Protein 1QO8 (pdb70)

Organism: Shewanella frigidimarina (strain NCIMB 400) (NCBI:txid318167)

B-factor: mean 60.09, std 18.15, range [29.68, 119.91]

Foldseek 3Di:
DAAVCVVVCVVPRNVLQADVVRAQALLSVSNQVSCCVVPNALVVVFDPPDLARLSPHLLAGFRPQLFRPNQAAGDSPLQLFFFDDDPGDPRRPGHDDDPLCDADDVVLQVVQVVVPAPAEFAEEEEAQALLSLLLLVLLVVLPTGYAYEYQARGHHWQLSVDFFAAFEADAVLCVVVVHHDDLVQQLVLLCVQQVNQFPSLLQSLLHVCLNVLVVVLVVLPAAFNDWACFPSHPIIGGTFHPDPDGRSSSRSVSSQVVCVVSPHDYSYSKDFQAFDADVVLAGFWTWIQRSRPGIHTYGYQAYAYAQFAQQLQLVLLCVLPVVCSLFAALTRPSHRLRLQVNCVVSFFDKGPASFFDKFFWAFPRNRHHPDLVLLVVAWAKAALQQHGQERSPDDGVVSQVRLCVGVVSKIKTKAFVVSVVVDVVVVVCVSSVQKQKAQDQQRSCVRSVHNSVNNVVRQVLVVVCVVVCANVVYGHNDHPDGHDHDIMIIGMTHMHTYARQMAFEADNLQAGHGPVGDGRRNYGYWARNHHRNNNNRNTRNSRSSRSSSNSSSRSNVSSVSSPD/DDFLCVVVCVVPHNVLQAPPPGAQFLLSVRNQVSVCVPQNALVSVFDPVDLATPSDHLVPRFGPQLAGPGAAAGHPCQQLFFQDPDDGDPPNVGHDDDDLCDADDVVVVVVQVVVPAPAEFAEEEEAAALLSLLLQVLQLVLPTGYAYEYQASGHHWQLSVDFFAAFAPDAPLCVVVVWDDDLVLQLVLLCVQLVNQFPSLQLSLLHVCLRVLQVVLVVLPFAFNDWADFDSHPIIGGTAHPPDDRNSSRSSVSSVVVCVVSVHDYRYSKHFQAFPADPPQARQWTWIQRSRVGTHIYGYQAYAYEQFAQQQQLVLLCVLPVVCNPAAALTRNSHRLSSLVRCVVSFFDKGLQSQFDKFFWAFPSGGHDDDLVLLVVAWAKAALQQHHFAASPDDRVVSQVSQCPGDVSKIKTKAAVVSVVVPVVVVVCVSSVFKQKAQAQLRSCVSSVHHSVRNVVVQVLQVVCQVVVANPPHGHNGGNDGHDHGTMIIGITGMHTYARQMAFEADNLFFGAGPVRHGRRRYGYWARNHHRNNNSRNIRNSRSSRSSSNSSSRSNVSSVSSPD

Nearest PDB structures (foldseek):
  1qo8-assembly1_D  TM=9.981E-01  e=0.000E+00  Shewanella frigidimarina
  1ksu-assembly1_A  TM=8.141E-01  e=3.707E-71  Shewanella frigidimarina
  1jry-assembly1_A  TM=8.115E-01  e=1.792E-70  Shewanella frigidimarina
  1jrz-assembly2_B  TM=8.106E-01  e=9.431E-71  Shewanella frigidimarina
  1m64-assembly2_B  TM=8.128E-01  e=3.707E-71  Shewanella frigidimarina

Radius of gyration: 33.43 Å; Cα contacts (8 Å, |Δi|>4): 2655; chains: 2; bounding box: 77×97×88 Å

GO terms:
  GO:0042597 periplasmic space (C, EXP)

Sequence (1128 aa):
TPDMGSFHADMGSCQSCHAKPIKVTDSETHENAQCKSCHGEYAELANDKLQFDPHNSHLGDINCTSCHKGHEEPKFYCNECHSFDIKPMPFSDAKKKKSWDDGWDQDKIQKAIAAGPSETTQVLVVGAGSAGFNASLAAKKAGANVILVDKAPFSGGNSMISAGGMNAVGTKQQTAHGVEDKVEWFIEDAMKGGRQQNDIKLVTILAEQSADGVQWLESLGANLDDLKRSGGARVDRTHRPHGGKSSGPEIIDTLRKAAKEQGIDTRLNSRVVKLVVNDDHSVVGAVVHGKHTGYYMIGAKSVVLATGGYGMNKEMIAYYRPTMKDMTSSNNITATGDGVLMAKEIGASMTDIDWVQAHPTVGKDSRILISETVRGVGAVMVNKDGNRFISELTTRDKASDAILKQPGQFAWIIFDNQLYKKAKMVRGYDHLEMLYKGDTVEQLAKSTGMKVADLAKTVSDYNGYVASGKDTAFGRADMPLNMTQSPYYAVKVAPGIHHTMGGVAINTTASVLDLQSKPIDGLFAAGEVTGGVHGYNRLGGNAIADTVVFGRIAGDNAAKHALDTPDMGSFHADMGSCQSCHAKPIKVTDSETHENAQCKSCHGEYAELANDKLQFDPHNSHLGDINCTSCHKGHEEPKFYCNECHSFDIKPMPFSDAKKKKSWDDGWDQDKIQKAIAAGPSETTQVLVVGAGSAGFNASLAAKKAGANVILVDKAPFSGGNSMISAGGMNAVGTKQQTAHGVEDKVEWFIEDAMKGGRQQNDIKLVTILAEQSADGVQWLESLGANLDDLKRSGGARVDRTHRPHGGKSSGPEIIDTLRKAAKEQGIDTRLNSRVVKLVVNDDHSVVGAVVHGKHTGYYMIGAKSVVLATGGYGMNKEMIAYYRPTMKDMTSSNNITATGDGVLMAKEIGASMTDIDWVQAHPTVGKDSRILISETVRGVGAVMVNKDGNRFISELTTRDKASDAILKQPGQFAWIIFDNQLYKKAKMVRGYDHLEMLYKGDTVEQLAKSTGMKVADLAKTVSDYNGYVASGKDTAFGRADMPLNMTQSPYYAVKVAPGIHHTMGGVAINTTASVLDLQSKPIDGLFAAGEVTGGVHGYNRLGGNAIADTVVFGRIAGDNAAKHALD

CATH classification: 3.90.700.10 (+2 more: 1.10.1130.10, 3.50.50.60)

Structure (mmCIF, N/CA/C/O backbone):
data_1QO8
#
_entry.id   1QO8
#
_cell.length_a   71.770
_cell.length_b   109.690
_cell.length_c   227.320
_cell.angle_alpha   90.00
_cell.angle_beta   90.00
_cell.angle_gamma   90.00
#
_symmetry.space_group_name_H-M   'P 21 21 21'
#
loop_
_entity.id
_entity.type
_entity.pdbx_description
1 polymer 'FLAVOCYTOCHROME C3 FUMARATE REDUCTASE'
2 non-polymer 'PROTOPORPHYRIN IX CONTAINING FE'
3 non-polymer 'FLAVIN-ADENINE DINUCLEOTIDE'
4 water water
#
loop_
_atom_site.group_PDB
_atom_site.id
_atom_site.type_symbol
_atom_site.label_atom_id
_atom_site.label_alt_id
_atom_site.label_comp_id
_atom_site.label_asym_id
_atom_site.label_entity_id
_atom_site.label_seq_id
_atom_site.pdbx_PDB_ins_code
_atom_site.Cartn_x
_atom_site.Cartn_y
_atom_site.Cartn_z
_atom_site.occupancy
_atom_site.B_iso_or_equiv
_atom_site.auth_seq_id
_atom_site.auth_comp_id
_atom_site.auth_asym_id
_atom_site.auth_atom_id
_atom_site.pdbx_PDB_model_num
ATOM 1 N N . THR A 1 2 ? 61.180 58.654 -9.710 1.00 72.97 2 THR A N 1
ATOM 2 C CA . THR A 1 2 ? 61.876 58.501 -8.410 1.00 73.89 2 THR A CA 1
ATOM 3 C C . THR A 1 2 ? 61.635 59.579 -7.346 1.00 69.92 2 THR A C 1
ATOM 4 O O . THR A 1 2 ? 61.795 59.385 -6.120 1.00 69.69 2 THR A O 1
ATOM 8 N N . PRO A 1 3 ? 61.390 60.787 -7.837 1.00 65.77 3 PRO A N 1
ATOM 9 C CA . PRO A 1 3 ? 61.678 61.956 -7.031 1.00 62.45 3 PRO A CA 1
ATOM 10 C C . PRO A 1 3 ? 60.643 62.084 -5.906 1.00 58.66 3 PRO A C 1
ATOM 11 O O . PRO A 1 3 ? 59.679 61.319 -5.740 1.00 59.04 3 PRO A O 1
ATOM 15 N N . ASP A 1 4 ? 60.913 63.076 -5.075 1.00 51.59 4 ASP A N 1
ATOM 16 C CA . ASP A 1 4 ? 59.932 63.581 -4.151 1.00 47.69 4 ASP A CA 1
ATOM 17 C C . ASP A 1 4 ? 59.978 65.084 -4.268 1.00 48.99 4 ASP A C 1
ATOM 18 O O . ASP A 1 4 ? 60.808 65.740 -4.955 1.00 48.57 4 ASP A O 1
ATOM 23 N N . MET A 1 5 ? 59.133 65.775 -3.476 1.00 47.39 5 MET A N 1
ATOM 24 C CA . MET A 1 5 ? 59.161 67.213 -3.587 1.00 44.82 5 MET A CA 1
ATOM 25 C C . MET A 1 5 ? 60.530 67.821 -3.234 1.00 43.63 5 MET A C 1
ATOM 26 O O . MET A 1 5 ? 60.872 68.926 -3.714 1.00 40.01 5 MET A O 1
ATOM 31 N N . GLY A 1 6 ? 61.058 67.458 -2.083 1.00 39.56 6 GLY A N 1
ATOM 32 C CA . GLY A 1 6 ? 62.378 67.697 -1.592 1.00 41.90 6 GLY A CA 1
ATOM 33 C C . GLY A 1 6 ? 63.467 67.586 -2.674 1.00 39.72 6 GLY A C 1
ATOM 34 O O . GLY A 1 6 ? 64.127 68.596 -2.928 1.00 41.90 6 GLY A O 1
ATOM 35 N N . SER A 1 7 ? 63.471 66.574 -3.510 1.00 40.45 7 SER A N 1
ATOM 36 C CA . SER A 1 7 ? 64.501 66.421 -4.507 1.00 43.68 7 SER A CA 1
ATOM 37 C C . SER A 1 7 ? 64.246 67.282 -5.726 1.00 46.17 7 SER A C 1
ATOM 38 O O . SER A 1 7 ? 65.147 67.889 -6.336 1.00 44.24 7 SER A O 1
ATOM 41 N N . PHE A 1 8 ? 62.974 67.412 -6.137 1.00 44.97 8 PHE A N 1
ATOM 42 C CA . PHE A 1 8 ? 62.585 68.441 -7.095 1.00 47.73 8 PHE A CA 1
ATOM 43 C C . PHE A 1 8 ? 63.097 69.826 -6.681 1.00 44.85 8 PHE A C 1
ATOM 44 O O . PHE A 1 8 ? 63.696 70.461 -7.572 1.00 46.00 8 PHE A O 1
ATOM 52 N N . HIS A 1 9 ? 62.928 70.245 -5.446 1.00 41.73 9 HIS A N 1
ATOM 53 C CA . HIS A 1 9 ? 63.383 71.536 -5.029 1.00 45.37 9 HIS A CA 1
ATOM 54 C C . HIS A 1 9 ? 64.944 71.611 -4.906 1.00 46.80 9 HIS A C 1
ATOM 55 O O . HIS A 1 9 ? 65.528 72.692 -5.181 1.00 46.94 9 HIS A O 1
ATOM 62 N N . ALA A 1 10 ? 65.564 70.622 -4.274 1.00 43.22 10 ALA A N 1
ATOM 63 C CA . ALA A 1 10 ? 67.019 70.567 -4.153 1.00 44.96 10 ALA A CA 1
ATOM 64 C C . ALA A 1 10 ? 67.670 70.617 -5.533 1.00 43.08 10 ALA A C 1
ATOM 65 O O . ALA A 1 10 ? 68.612 71.321 -5.543 1.00 44.64 10 ALA A O 1
ATOM 67 N N . ASP A 1 11 ? 67.187 69.954 -6.551 1.00 47.33 11 ASP A N 1
ATOM 68 C CA . ASP A 1 11 ? 67.658 70.058 -7.885 1.00 52.60 11 ASP A CA 1
ATOM 69 C C . ASP A 1 11 ? 67.633 71.505 -8.404 1.00 54.63 11 ASP A C 1
ATOM 70 O O . ASP A 1 11 ? 68.523 71.849 -9.180 1.00 52.94 11 ASP A O 1
ATOM 75 N N . MET A 1 12 ? 66.667 72.305 -7.981 1.00 53.22 12 MET A N 1
ATOM 76 C CA . MET A 1 12 ? 66.619 73.683 -8.443 1.00 53.61 12 MET A CA 1
ATOM 77 C C . MET A 1 12 ? 67.529 74.473 -7.528 1.00 53.71 12 MET A C 1
ATOM 78 O O . MET A 1 12 ? 68.099 75.427 -8.029 1.00 56.10 12 MET A O 1
ATOM 83 N N . GLY A 1 13 ? 67.674 74.138 -6.264 1.00 52.89 13 GLY A N 1
ATOM 84 C CA . GLY A 1 13 ? 68.287 75.048 -5.287 1.00 52.79 13 GLY A CA 1
ATOM 85 C C . GLY A 1 13 ? 69.335 74.201 -4.555 1.00 57.41 13 GLY A C 1
ATOM 86 O O . GLY A 1 13 ? 70.395 73.814 -5.126 1.00 56.35 13 GLY A O 1
ATOM 87 N N . SER A 1 14 ? 68.926 73.798 -3.336 1.00 55.71 14 SER A N 1
ATOM 88 C CA . SER A 1 14 ? 69.638 72.743 -2.618 1.00 54.04 14 SER A CA 1
ATOM 89 C C . SER A 1 14 ? 68.755 72.232 -1.478 1.00 51.88 14 SER A C 1
ATOM 90 O O . SER A 1 14 ? 67.709 72.859 -1.243 1.00 50.20 14 SER A O 1
ATOM 93 N N . CYS A 1 15 ? 69.249 71.304 -0.670 1.00 47.62 15 CYS A N 1
ATOM 94 C CA . CYS A 1 15 ? 68.578 70.858 0.533 1.00 50.79 15 CYS A CA 1
ATOM 95 C C . CYS A 1 15 ? 68.206 72.054 1.396 1.00 50.60 15 CYS A C 1
ATOM 96 O O . CYS A 1 15 ? 67.067 72.131 1.861 1.00 47.34 15 CYS A O 1
ATOM 99 N N . GLN A 1 16 ? 69.135 73.004 1.450 1.00 47.68 16 GLN A N 1
ATOM 100 C CA . GLN A 1 16 ? 68.974 74.195 2.240 1.00 48.95 16 GLN A CA 1
ATOM 101 C C . GLN A 1 16 ? 67.896 75.087 1.651 1.00 46.19 16 GLN A C 1
ATOM 102 O O . GLN A 1 16 ? 67.529 76.042 2.369 1.00 48.07 16 GLN A O 1
ATOM 108 N N . SER A 1 17 ? 67.367 74.892 0.449 1.00 45.33 17 SER A N 1
ATOM 109 C CA . SER A 1 17 ? 66.152 75.664 0.118 1.00 48.49 17 SER A CA 1
ATOM 110 C C . SER A 1 17 ? 65.098 75.464 1.245 1.00 47.31 17 SER A C 1
ATOM 111 O O . SER A 1 17 ? 64.514 76.479 1.651 1.00 48.32 17 SER A O 1
ATOM 114 N N . CYS A 1 18 ? 64.843 74.276 1.790 1.00 44.84 18 CYS A N 1
ATOM 115 C CA . CYS A 1 18 ? 63.931 74.307 2.951 1.00 44.39 18 CYS A CA 1
ATOM 116 C C . CYS A 1 18 ? 64.552 74.022 4.280 1.00 44.45 18 CYS A C 1
ATOM 117 O O . CYS A 1 18 ? 63.818 74.208 5.268 1.00 46.66 18 CYS A O 1
ATOM 120 N N . HIS A 1 19 ? 65.760 73.446 4.337 1.00 43.14 19 HIS A N 1
ATOM 121 C CA . HIS A 1 19 ? 66.186 72.918 5.654 1.00 44.01 19 HIS A CA 1
ATOM 122 C C . HIS A 1 19 ? 67.339 73.818 6.150 1.00 48.54 19 HIS A C 1
ATOM 123 O O . HIS A 1 19 ? 68.081 74.318 5.298 1.00 43.78 19 HIS A O 1
ATOM 130 N N . ALA A 1 20 ? 67.495 73.922 7.453 1.00 46.91 20 ALA A N 1
ATOM 131 C CA . ALA A 1 20 ? 68.690 74.558 7.985 1.00 47.78 20 ALA A CA 1
ATOM 132 C C . ALA A 1 20 ? 69.937 73.761 7.654 1.00 46.89 20 ALA A C 1
ATOM 133 O O . ALA A 1 20 ? 69.805 72.602 7.130 1.00 46.65 20 ALA A O 1
ATOM 135 N N . LYS A 1 21 ? 71.117 74.293 7.781 1.00 49.32 21 LYS A N 1
ATOM 136 C CA . LYS A 1 21 ? 72.449 73.754 7.607 1.00 51.84 21 LYS A CA 1
ATOM 137 C C . LYS A 1 21 ? 73.042 73.405 8.911 1.00 49.94 21 LYS A C 1
ATOM 138 O O . LYS A 1 21 ? 73.374 74.433 9.504 1.00 48.89 21 LYS A O 1
ATOM 144 N N . PRO A 1 22 ? 73.261 72.173 9.162 1.00 49.70 22 PRO A N 1
ATOM 145 C CA . PRO A 1 22 ? 73.084 70.767 9.321 1.00 49.34 22 PRO A CA 1
ATOM 146 C C . PRO A 1 22 ? 71.560 70.411 9.214 1.00 46.72 22 PRO A C 1
ATOM 147 O O . PRO A 1 22 ? 70.869 71.144 9.914 1.00 42.75 22 PRO A O 1
ATOM 151 N N . ILE A 1 23 ? 71.047 69.461 8.465 1.00 48.73 23 ILE A N 1
ATOM 152 C CA . ILE A 1 23 ? 69.621 69.125 8.447 1.00 50.98 23 ILE A CA 1
ATOM 153 C C . ILE A 1 23 ? 69.212 68.617 9.830 1.00 52.49 23 ILE A C 1
ATOM 154 O O . ILE A 1 23 ? 69.711 67.603 10.317 1.00 54.89 23 ILE A O 1
ATOM 159 N N . LYS A 1 24 ? 68.400 69.427 10.495 1.00 47.88 24 LYS A N 1
ATOM 160 C CA . LYS A 1 24 ? 67.877 69.127 11.811 1.00 48.73 24 LYS A CA 1
ATOM 161 C C . LYS A 1 24 ? 66.398 69.589 11.904 1.00 45.08 24 LYS A C 1
ATOM 162 O O . LYS A 1 24 ? 66.086 70.727 12.263 1.00 41.18 24 LYS A O 1
ATOM 168 N N . VAL A 1 25 ? 65.461 68.770 11.517 1.00 46.29 25 VAL A N 1
ATOM 169 C CA . VAL A 1 25 ? 64.075 69.300 11.277 1.00 44.87 25 VAL A CA 1
ATOM 170 C C . VAL A 1 25 ? 63.376 69.360 12.611 1.00 44.16 25 VAL A C 1
ATOM 171 O O . VAL A 1 25 ? 63.421 68.384 13.356 1.00 43.60 25 VAL A O 1
ATOM 175 N N . THR A 1 26 ? 62.867 70.477 13.114 1.00 43.47 26 THR A N 1
ATOM 176 C CA . THR A 1 26 ? 62.121 70.467 14.346 1.00 45.29 26 THR A CA 1
ATOM 177 C C . THR A 1 26 ? 60.736 69.772 14.216 1.00 44.35 26 THR A C 1
ATOM 178 O O . THR A 1 26 ? 60.198 69.518 13.135 1.00 42.50 26 THR A O 1
ATOM 182 N N . ASP A 1 27 ? 60.230 69.337 15.367 1.00 41.25 27 ASP A N 1
ATOM 183 C CA . ASP A 1 27 ? 58.922 68.643 15.411 1.00 43.33 27 ASP A CA 1
ATOM 184 C C . ASP A 1 27 ? 57.833 69.441 14.702 1.00 38.57 27 ASP A C 1
ATOM 185 O O . ASP A 1 27 ? 57.178 68.834 13.863 1.00 39.06 27 ASP A O 1
ATOM 190 N N . SER A 1 28 ? 57.781 70.753 14.937 1.00 41.30 28 SER A N 1
ATOM 191 C CA . SER A 1 28 ? 56.817 71.607 14.330 1.00 41.25 28 SER A CA 1
ATOM 192 C C . SER A 1 28 ? 57.207 71.950 12.894 1.00 43.18 28 SER A C 1
ATOM 193 O O . SER A 1 28 ? 56.389 72.679 12.302 1.00 44.79 28 SER A O 1
ATOM 196 N N . GLU A 1 29 ? 58.302 71.486 12.296 1.00 43.92 29 GLU A N 1
ATOM 197 C CA . GLU A 1 29 ? 58.691 71.871 10.930 1.00 40.27 29 GLU A CA 1
ATOM 198 C C . GLU A 1 29 ? 58.658 73.341 10.605 1.00 39.98 29 GLU A C 1
ATOM 199 O O . GLU A 1 29 ? 58.318 73.856 9.514 1.00 40.82 29 GLU A O 1
ATOM 205 N N . THR A 1 30 ? 59.015 74.172 11.573 1.00 40.21 30 THR A N 1
ATOM 206 C CA . THR A 1 30 ? 58.853 75.610 11.556 1.00 45.74 30 THR A CA 1
ATOM 207 C C . THR A 1 30 ? 59.620 76.250 10.420 1.00 47.66 30 THR A C 1
ATOM 208 O O . THR A 1 30 ? 59.119 76.793 9.427 1.00 47.30 30 THR A O 1
ATOM 212 N N . HIS A 1 31 ? 60.941 75.993 10.488 1.00 47.61 31 HIS A N 1
ATOM 213 C CA . HIS A 1 31 ? 61.873 76.520 9.474 1.00 46.27 31 HIS A CA 1
ATOM 214 C C . HIS A 1 31 ? 61.401 76.130 8.121 1.00 42.66 31 HIS A C 1
ATOM 215 O O . HIS A 1 31 ? 61.365 76.978 7.236 1.00 44.60 31 HIS A O 1
ATOM 222 N N . GLU A 1 32 ? 61.081 74.868 7.803 1.00 41.95 32 GLU A N 1
ATOM 223 C CA . GLU A 1 32 ? 60.722 74.471 6.460 1.00 39.70 32 GLU A CA 1
ATOM 224 C C . GLU A 1 32 ? 59.476 75.235 5.947 1.00 40.62 32 GLU A C 1
ATOM 225 O O . GLU A 1 32 ? 59.412 75.689 4.760 1.00 42.05 32 GLU A O 1
ATOM 231 N N . ASN A 1 33 ? 58.501 75.388 6.814 1.00 39.53 33 ASN A N 1
ATOM 232 C CA . ASN A 1 33 ? 57.239 76.027 6.419 1.00 42.22 33 ASN A CA 1
ATOM 233 C C . ASN A 1 33 ? 57.406 77.557 6.305 1.00 42.08 33 ASN A C 1
ATOM 234 O O . ASN A 1 33 ? 56.803 78.235 5.493 1.00 41.08 33 ASN A O 1
ATOM 239 N N . ALA A 1 34 ? 58.293 78.173 7.078 1.00 43.77 34 ALA A N 1
ATOM 240 C CA . ALA A 1 34 ? 58.664 79.567 6.824 1.00 43.62 34 ALA A CA 1
ATOM 241 C C . ALA A 1 34 ? 59.249 79.729 5.425 1.00 44.92 34 ALA A C 1
ATOM 242 O O . ALA A 1 34 ? 58.875 80.723 4.742 1.00 45.81 34 ALA A O 1
ATOM 244 N N . GLN A 1 35 ? 59.981 78.762 4.909 1.00 43.18 35 GLN A N 1
ATOM 245 C CA . GLN A 1 35 ? 60.549 78.747 3.580 1.00 42.66 35 GLN A CA 1
ATOM 246 C C . GLN A 1 35 ? 59.603 78.541 2.446 1.00 40.09 35 GLN A C 1
ATOM 247 O O . GLN A 1 35 ? 59.635 79.341 1.486 1.00 41.54 35 GLN A O 1
ATOM 253 N N . CYS A 1 36 ? 58.676 77.556 2.536 1.00 40.61 36 CYS A N 1
ATOM 254 C CA . CYS A 1 36 ? 57.494 77.565 1.669 1.00 37.54 36 CYS A CA 1
ATOM 255 C C . CYS A 1 36 ? 56.917 78.947 1.523 1.00 37.20 36 CYS A C 1
ATOM 256 O O . CYS A 1 36 ? 56.747 79.278 0.356 1.00 45.05 36 CYS A O 1
ATOM 259 N N . LYS A 1 37 ? 56.581 79.667 2.554 1.00 38.66 37 LYS A N 1
ATOM 260 C CA . LYS A 1 37 ? 55.841 80.910 2.450 1.00 42.44 37 LYS A CA 1
ATOM 261 C C . LYS A 1 37 ? 56.721 82.030 1.887 1.00 46.91 37 LYS A C 1
ATOM 262 O O . LYS A 1 37 ? 56.190 82.763 1.058 1.00 48.93 37 LYS A O 1
ATOM 268 N N . SER A 1 38 ? 58.001 82.083 2.248 1.00 49.65 38 SER A N 1
ATOM 269 C CA . SER A 1 38 ? 58.979 82.959 1.648 1.00 52.73 38 SER A CA 1
ATOM 270 C C . SER A 1 38 ? 58.936 82.864 0.123 1.00 52.42 38 SER A C 1
ATOM 271 O O . SER A 1 38 ? 58.449 83.852 -0.458 1.00 56.63 38 SER A O 1
ATOM 274 N N . CYS A 1 39 ? 59.319 81.706 -0.397 1.00 48.59 39 CYS A N 1
ATOM 275 C CA . CYS A 1 39 ? 59.259 81.625 -1.840 1.00 47.77 39 CYS A CA 1
ATOM 276 C C . CYS A 1 39 ? 57.873 81.664 -2.442 1.00 47.60 39 CYS A C 1
ATOM 277 O O . CYS A 1 39 ? 57.782 82.010 -3.650 1.00 42.57 39 CYS A O 1
ATOM 280 N N . HIS A 1 40 ? 56.889 81.056 -1.742 1.00 45.73 40 HIS A N 1
ATOM 281 C CA . HIS A 1 40 ? 55.633 80.885 -2.523 1.00 43.85 40 HIS A CA 1
ATOM 282 C C . HIS A 1 40 ? 54.582 81.915 -2.101 1.00 43.16 40 HIS A C 1
ATOM 283 O O . HIS A 1 40 ? 53.524 81.986 -2.749 1.0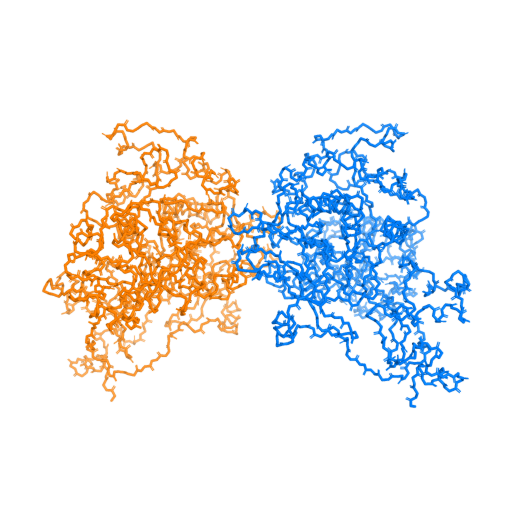0 43.59 40 HIS A O 1
ATOM 290 N N . GLY A 1 41 ? 54.794 82.600 -1.013 1.00 43.66 41 GLY A N 1
ATOM 291 C CA . GLY A 1 41 ? 53.689 83.493 -0.576 1.00 49.51 41 GLY A CA 1
ATOM 292 C C . GLY A 1 41 ? 52.879 82.825 0.558 1.00 49.32 41 GLY A C 1
ATOM 293 O O . GLY A 1 41 ? 52.944 81.600 0.742 1.00 46.55 41 GLY A O 1
ATOM 294 N N . GLU A 1 42 ? 52.206 83.648 1.336 1.00 47.60 42 GLU A N 1
ATOM 295 C CA . GLU A 1 42 ? 51.205 83.129 2.308 1.00 45.93 42 GLU A CA 1
ATOM 296 C C . GLU A 1 42 ? 49.892 82.759 1.658 1.00 45.04 42 GLU A C 1
ATOM 297 O O . GLU A 1 42 ? 49.617 82.927 0.462 1.00 45.55 42 GLU A O 1
ATOM 303 N N . TYR A 1 43 ? 48.883 82.291 2.433 1.00 42.25 43 TYR A N 1
ATOM 304 C CA . TYR A 1 43 ? 47.618 81.811 1.922 1.00 40.76 43 TYR A CA 1
ATOM 305 C C . TYR A 1 43 ? 46.842 82.921 1.199 1.00 35.79 43 TYR A C 1
ATOM 306 O O . TYR A 1 43 ? 46.188 82.624 0.221 1.00 39.07 43 TYR A O 1
ATOM 315 N N . ALA A 1 44 ? 46.817 84.106 1.668 1.00 35.46 44 ALA A N 1
ATOM 316 C CA . ALA A 1 44 ? 46.105 85.253 1.029 1.00 43.03 44 ALA A CA 1
ATOM 317 C C . ALA A 1 44 ? 46.608 85.422 -0.371 1.00 43.70 44 ALA A C 1
ATOM 318 O O . ALA A 1 44 ? 45.839 85.544 -1.361 1.00 50.21 44 ALA A O 1
ATOM 320 N N . GLU A 1 45 ? 47.901 85.180 -0.637 1.00 42.49 45 GLU A N 1
ATOM 321 C CA . GLU A 1 45 ? 48.415 85.281 -1.982 1.00 41.62 45 GLU A CA 1
ATOM 322 C C . GLU A 1 45 ? 48.158 83.992 -2.696 1.00 42.89 45 GLU A C 1
ATOM 323 O O . GLU A 1 45 ? 47.922 83.995 -3.905 1.00 45.63 45 GLU A O 1
ATOM 329 N N . LEU A 1 46 ? 48.213 82.810 -2.040 1.00 42.69 46 LEU A N 1
ATOM 330 C CA . LEU A 1 46 ? 47.992 81.587 -2.803 1.00 44.87 46 LEU A CA 1
ATOM 331 C C . LEU A 1 46 ? 46.501 81.434 -3.118 1.00 45.86 46 LEU A C 1
ATOM 332 O O . LEU A 1 46 ? 46.167 80.703 -4.035 1.00 45.02 46 LEU A O 1
ATOM 337 N N . ALA A 1 47 ? 45.598 82.081 -2.381 1.00 48.60 47 ALA A N 1
ATOM 338 C CA . ALA A 1 47 ? 44.173 81.815 -2.526 1.00 51.39 47 ALA A CA 1
ATOM 339 C C . ALA A 1 47 ? 43.665 82.193 -3.919 1.00 56.10 47 ALA A C 1
ATOM 340 O O . ALA A 1 47 ? 44.125 83.126 -4.584 1.00 49.43 47 ALA A O 1
ATOM 342 N N . ASN A 1 48 ? 42.755 81.333 -4.355 1.00 59.34 48 ASN A N 1
ATOM 343 C CA . ASN A 1 48 ? 42.085 81.558 -5.630 1.00 67.63 48 ASN A CA 1
ATOM 344 C C . ASN A 1 48 ? 40.722 82.161 -5.322 1.00 71.56 48 ASN A C 1
ATOM 345 O O . ASN A 1 48 ? 40.607 83.015 -4.407 1.00 73.35 48 ASN A O 1
ATOM 350 N N . ASP A 1 49 ? 39.636 81.942 -5.980 1.00 73.75 49 ASP A N 1
ATOM 351 C CA . ASP A 1 49 ? 38.310 82.502 -5.683 1.00 76.19 49 ASP A CA 1
ATOM 352 C C . ASP A 1 49 ? 37.419 81.876 -6.756 1.00 79.87 49 ASP A C 1
ATOM 353 O O . ASP A 1 49 ? 36.306 81.464 -6.498 1.00 82.65 49 ASP A O 1
ATOM 358 N N . LYS A 1 50 ? 38.046 81.577 -7.877 1.00 83.52 50 LYS A N 1
ATOM 359 C CA . LYS A 1 50 ? 37.513 80.816 -8.972 1.00 89.37 50 LYS A CA 1
ATOM 360 C C . LYS A 1 50 ? 37.667 79.298 -8.780 1.00 91.62 50 LYS A C 1
ATOM 361 O O . LYS A 1 50 ? 37.957 78.573 -9.737 1.00 93.00 50 LYS A O 1
ATOM 367 N N . LEU A 1 51 ? 37.470 78.822 -7.555 1.00 92.85 51 LEU A N 1
ATOM 368 C CA . LEU A 1 51 ? 37.970 77.497 -7.214 1.00 93.46 51 LEU A CA 1
ATOM 369 C C . LEU A 1 51 ? 37.042 76.859 -6.181 1.00 91.94 51 LEU A C 1
ATOM 370 O O . LEU A 1 51 ? 36.797 77.490 -5.173 1.00 91.14 51 LEU A O 1
ATOM 375 N N . GLN A 1 52 ? 36.567 75.666 -6.523 1.00 91.36 52 GLN A N 1
ATOM 376 C CA . GLN A 1 52 ? 35.522 75.033 -5.749 1.00 90.21 52 GLN A CA 1
ATOM 377 C C . GLN A 1 52 ? 35.889 74.919 -4.274 1.00 87.48 52 GLN A C 1
ATOM 378 O O . GLN A 1 52 ? 35.083 75.382 -3.458 1.00 87.13 52 GLN A O 1
ATOM 384 N N . PHE A 1 53 ? 37.051 74.317 -3.937 1.00 82.62 53 PHE A N 1
ATOM 385 C CA . PHE A 1 53 ? 37.247 74.061 -2.501 1.00 77.98 53 PHE A CA 1
ATOM 386 C C . PHE A 1 53 ? 38.157 75.024 -1.799 1.00 72.95 53 PHE A C 1
ATOM 387 O O . PHE A 1 53 ? 37.857 75.516 -0.707 1.00 75.56 53 PHE A O 1
ATOM 395 N N . ASP A 1 54 ? 39.283 75.378 -2.320 1.00 68.58 54 ASP A N 1
ATOM 396 C CA . ASP A 1 54 ? 40.322 76.208 -1.805 1.00 58.98 54 ASP A CA 1
ATOM 397 C C . ASP A 1 54 ? 40.998 75.541 -0.607 1.00 57.24 54 ASP A C 1
ATOM 398 O O . ASP A 1 54 ? 40.931 75.892 0.572 1.00 52.80 54 ASP A O 1
ATOM 403 N N . PRO A 1 55 ? 42.047 74.794 -1.057 1.00 55.14 55 PRO A N 1
ATOM 404 C CA . PRO A 1 55 ? 42.947 74.133 -0.125 1.00 51.35 55 PRO A CA 1
ATOM 405 C C . PRO A 1 55 ? 43.694 75.231 0.563 1.00 49.60 55 PRO A C 1
ATOM 406 O O . PRO A 1 55 ? 44.016 75.168 1.753 1.00 50.75 55 PRO A O 1
ATOM 410 N N . HIS A 1 56 ? 43.882 76.403 -0.132 1.00 46.91 56 HIS A N 1
ATOM 411 C CA . HIS A 1 56 ? 44.653 77.453 0.487 1.00 43.34 56 HIS A CA 1
ATOM 412 C C . HIS A 1 56 ? 43.772 78.505 1.082 1.00 42.20 56 HIS A C 1
ATOM 413 O O . HIS A 1 56 ? 44.302 79.613 1.248 1.00 41.45 56 HIS A O 1
ATOM 420 N N . ASN A 1 57 ? 42.487 78.288 1.275 1.00 41.88 57 ASN A N 1
ATOM 421 C CA . ASN A 1 57 ? 41.760 79.266 2.102 1.00 44.87 57 ASN 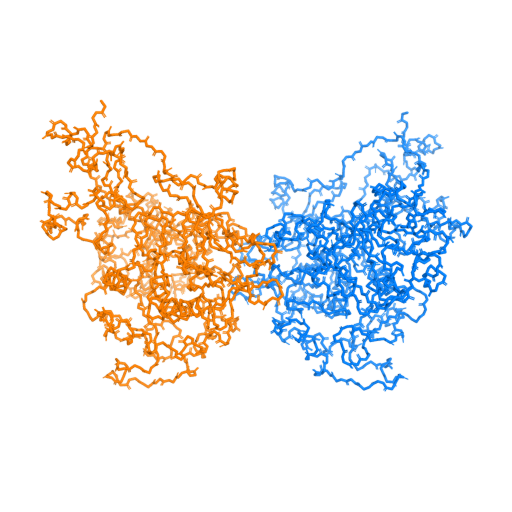A CA 1
ATOM 422 C C . ASN A 1 57 ? 40.508 78.545 2.660 1.00 44.46 57 ASN A C 1
ATOM 423 O O . ASN A 1 57 ? 39.586 78.293 1.894 1.00 44.50 57 ASN A O 1
ATOM 428 N N . SER A 1 58 ? 40.692 77.959 3.855 1.00 43.87 58 SER A N 1
ATOM 429 C CA . SER A 1 58 ? 39.719 76.988 4.337 1.00 39.50 58 SER A CA 1
ATOM 430 C C . SER A 1 58 ? 39.423 77.460 5.741 1.00 41.88 58 SER A C 1
ATOM 431 O O . SER A 1 58 ? 40.254 78.234 6.264 1.00 37.85 58 SER A O 1
ATOM 434 N N . HIS A 1 59 ? 38.430 76.834 6.414 1.00 40.66 59 HIS A N 1
ATOM 435 C CA . HIS A 1 59 ? 38.159 77.110 7.818 1.00 37.68 59 HIS A CA 1
ATOM 436 C C . HIS A 1 59 ? 39.266 76.625 8.768 1.00 37.52 59 HIS A C 1
ATOM 437 O O . HIS A 1 59 ? 39.397 77.157 9.879 1.00 36.95 59 HIS A O 1
ATOM 444 N N . LEU A 1 60 ? 40.117 75.703 8.394 1.00 37.80 60 LEU A N 1
ATOM 445 C CA . LEU A 1 60 ? 41.352 75.324 9.128 1.00 40.27 60 LEU A CA 1
ATOM 446 C C . LEU A 1 60 ? 42.247 76.521 9.449 1.00 39.20 60 LEU A C 1
ATOM 447 O O . LEU A 1 60 ? 42.891 76.423 10.500 1.00 41.37 60 LEU A O 1
ATOM 452 N N . GLY A 1 61 ? 42.287 77.593 8.653 1.00 36.92 61 GLY A N 1
ATOM 453 C CA . GLY A 1 61 ? 42.895 78.877 9.123 1.00 34.67 61 GLY A CA 1
ATOM 454 C C . GLY A 1 61 ? 44.440 78.671 8.780 1.00 36.76 61 GLY A C 1
ATOM 455 O O . GLY A 1 61 ? 44.779 77.942 7.852 1.00 33.45 61 GLY A O 1
ATOM 456 N N . ASP A 1 62 ? 45.285 79.323 9.511 1.00 34.60 62 ASP A N 1
ATOM 457 C CA . ASP A 1 62 ? 46.680 79.497 9.012 1.00 41.06 62 ASP A CA 1
ATOM 458 C C . ASP A 1 62 ? 47.533 78.309 9.451 1.00 38.24 62 ASP A C 1
ATOM 459 O O . ASP A 1 62 ? 47.962 78.304 10.609 1.00 41.55 62 ASP A O 1
ATOM 464 N N . ILE A 1 63 ? 47.609 77.190 8.782 1.00 37.88 63 ILE A N 1
ATOM 465 C CA . ILE A 1 63 ? 48.331 76.016 9.262 1.00 40.30 63 ILE A CA 1
ATOM 466 C C . ILE A 1 63 ? 49.609 75.750 8.449 1.00 39.03 63 ILE A C 1
ATOM 467 O O . ILE A 1 63 ? 49.675 76.287 7.320 1.00 33.95 63 ILE A O 1
ATOM 472 N N . ASN A 1 64 ? 50.465 74.796 8.874 1.00 38.53 64 ASN A N 1
ATOM 473 C CA . ASN A 1 64 ? 51.631 74.460 8.081 1.00 37.85 64 ASN A CA 1
ATOM 474 C C . ASN A 1 64 ? 51.282 74.026 6.670 1.00 39.50 64 ASN A C 1
ATOM 475 O O . ASN A 1 64 ? 50.410 73.157 6.652 1.00 38.90 64 ASN A O 1
ATOM 480 N N . CYS A 1 65 ? 51.910 74.546 5.568 1.00 33.95 65 CYS A N 1
ATOM 481 C CA . CYS A 1 65 ? 51.890 73.852 4.313 1.00 34.54 65 CYS A CA 1
ATOM 482 C C . CYS A 1 65 ? 52.129 72.353 4.356 1.00 36.55 65 CYS A C 1
ATOM 483 O O . CYS A 1 65 ? 51.553 71.600 3.566 1.00 37.77 65 CYS A O 1
ATOM 486 N N . THR A 1 66 ? 53.096 71.830 5.136 1.00 34.11 66 THR A N 1
ATOM 487 C CA . THR A 1 66 ? 53.382 70.433 5.245 1.00 37.15 66 THR A CA 1
ATOM 488 C C . THR A 1 66 ? 52.355 69.703 6.130 1.00 39.85 66 THR A C 1
ATOM 489 O O . THR A 1 66 ? 52.478 68.476 6.265 1.00 40.20 66 THR A O 1
ATOM 493 N N . SER A 1 67 ? 51.220 70.310 6.529 1.00 38.88 67 SER A N 1
ATOM 494 C CA . SER A 1 67 ? 50.012 69.545 6.846 1.00 40.35 67 SER A CA 1
ATOM 495 C C . SER A 1 67 ? 49.640 68.647 5.701 1.00 37.50 67 SER A C 1
ATOM 496 O O . SER A 1 67 ? 49.164 67.496 5.850 1.00 37.53 67 SER A O 1
ATOM 499 N N . CYS A 1 68 ? 49.756 69.237 4.486 1.00 34.47 68 CYS A N 1
ATOM 500 C CA . CYS A 1 68 ? 49.502 68.442 3.327 1.00 34.33 68 CYS A CA 1
ATOM 501 C C . CYS A 1 68 ? 50.723 68.137 2.422 1.00 36.87 68 CYS A C 1
ATOM 502 O O . CYS A 1 68 ? 50.735 67.043 1.847 1.00 35.18 68 CYS A O 1
ATOM 505 N N . HIS A 1 69 ? 51.398 69.213 1.942 1.00 33.13 69 HIS A N 1
ATOM 506 C CA . HIS A 1 69 ? 52.460 68.940 0.969 1.00 37.64 69 HIS A CA 1
ATOM 507 C C . HIS A 1 69 ? 53.582 68.199 1.741 1.00 39.63 69 HIS A C 1
ATOM 508 O O . HIS A 1 69 ? 53.869 68.706 2.803 1.00 42.00 69 HIS A O 1
ATOM 515 N N . LYS A 1 70 ? 54.152 67.113 1.248 1.00 41.95 70 LYS A N 1
ATOM 516 C CA . LYS A 1 70 ? 55.249 66.518 2.043 1.00 44.61 70 LYS A CA 1
ATOM 517 C C . LYS A 1 70 ? 56.588 66.650 1.354 1.00 41.54 70 LYS A C 1
ATOM 518 O O . LYS A 1 70 ? 56.743 66.430 0.132 1.00 42.39 70 LYS A O 1
ATOM 524 N N . GLY A 1 71 ? 57.665 66.780 2.125 1.00 45.31 71 GLY A N 1
ATOM 525 C CA . GLY A 1 71 ? 59.027 66.743 1.593 1.00 42.76 71 GLY A CA 1
ATOM 526 C C . GLY A 1 71 ? 59.360 65.476 0.858 1.00 44.77 71 GLY A C 1
ATOM 527 O O . GLY A 1 71 ? 59.995 65.454 -0.212 1.00 45.20 71 GLY A O 1
ATOM 528 N N . HIS A 1 72 ? 59.103 64.325 1.512 1.00 44.27 72 HIS A N 1
ATOM 529 C CA . HIS A 1 72 ? 59.835 63.095 1.189 1.00 45.08 72 HIS A CA 1
ATOM 530 C C . HIS A 1 72 ? 58.786 61.965 1.203 1.00 47.38 72 HIS A C 1
ATOM 531 O O . HIS A 1 72 ? 59.114 60.811 1.387 1.00 44.56 72 HIS A O 1
ATOM 538 N N . GLU A 1 73 ? 57.499 62.238 0.960 1.00 45.97 73 GLU A N 1
ATOM 539 C CA . GLU A 1 73 ? 56.472 61.200 0.920 1.00 44.69 73 GLU A CA 1
ATOM 540 C C . GLU A 1 73 ? 55.159 61.643 0.274 1.00 42.93 73 GLU A C 1
ATOM 541 O O . GLU A 1 73 ? 54.933 62.795 -0.054 1.00 37.99 73 GLU A O 1
ATOM 547 N N . GLU A 1 74 ? 54.328 60.620 0.015 1.00 42.98 74 GLU A N 1
ATOM 548 C CA . GLU A 1 74 ? 53.018 60.877 -0.616 1.00 43.85 74 GLU A CA 1
ATOM 549 C C . GLU A 1 74 ? 52.323 62.015 0.061 1.00 38.50 74 GLU A C 1
ATOM 550 O O . GLU A 1 74 ? 52.270 62.092 1.294 1.00 38.94 74 GLU A O 1
ATOM 556 N N . PRO A 1 75 ? 51.927 63.061 -0.671 1.00 38.19 75 PRO A N 1
ATOM 557 C CA . PRO A 1 75 ? 51.160 64.142 -0.063 1.00 40.40 75 PRO A CA 1
ATOM 558 C C . PRO A 1 75 ? 49.825 63.703 0.583 1.00 39.92 75 PRO A C 1
ATOM 559 O O . PRO A 1 75 ? 49.292 62.633 0.274 1.00 40.59 75 PRO A O 1
ATOM 563 N N . LYS A 1 76 ? 49.353 64.399 1.599 1.00 40.45 76 LYS A N 1
ATOM 564 C CA . LYS A 1 76 ? 48.071 64.266 2.260 1.00 42.45 76 LYS A CA 1
ATOM 565 C C . LYS A 1 76 ? 47.161 65.450 1.828 1.00 41.95 76 LYS A C 1
ATOM 566 O O . LYS A 1 76 ? 47.470 66.590 2.104 1.00 39.03 76 LYS A O 1
ATOM 572 N N . PHE A 1 77 ? 46.049 65.077 1.201 1.00 40.40 77 PHE A N 1
ATOM 573 C CA . PHE A 1 77 ? 44.995 66.116 1.053 1.00 39.67 77 PHE A CA 1
ATOM 574 C C . PHE A 1 77 ? 44.262 66.145 2.344 1.00 38.82 77 PHE A C 1
ATOM 575 O O . PHE A 1 77 ? 43.246 65.378 2.483 1.00 42.57 77 PHE A O 1
ATOM 583 N N . TYR A 1 78 ? 44.567 67.035 3.275 1.00 35.59 78 TYR A N 1
ATOM 584 C CA . TYR A 1 78 ? 44.156 66.741 4.647 1.00 37.86 78 TYR A CA 1
ATOM 585 C C . TYR A 1 78 ? 42.613 66.914 4.768 1.00 38.64 78 TYR A C 1
ATOM 586 O O . TYR A 1 78 ? 42.019 66.450 5.739 1.00 36.35 78 TYR A O 1
ATOM 595 N N . CYS A 1 79 ? 42.005 67.761 3.934 1.00 39.19 79 CYS A N 1
ATOM 596 C CA . CYS A 1 79 ? 40.546 67.888 3.804 1.00 36.98 79 CYS A CA 1
ATOM 597 C C . CYS A 1 79 ? 39.754 66.613 3.896 1.00 39.02 79 CYS A C 1
ATOM 598 O O . CYS A 1 79 ? 38.756 66.510 4.625 1.00 38.54 79 CYS A O 1
ATOM 601 N N . ASN A 1 80 ? 40.218 65.615 3.166 1.00 38.21 80 ASN A N 1
ATOM 602 C CA . ASN A 1 80 ? 39.616 64.308 3.093 1.00 39.55 80 ASN A CA 1
ATOM 603 C C . ASN A 1 80 ? 39.847 63.456 4.307 1.00 39.96 80 ASN A C 1
ATOM 604 O O . ASN A 1 80 ? 39.434 62.290 4.267 1.00 44.37 80 ASN A O 1
ATOM 609 N N . GLU A 1 81 ? 40.348 63.896 5.446 1.00 38.83 81 GLU A N 1
ATOM 610 C CA . GLU A 1 81 ? 40.247 63.158 6.686 1.00 39.99 81 GLU A CA 1
ATOM 611 C C . GLU A 1 81 ? 38.796 63.227 7.238 1.00 44.05 81 GLU A C 1
ATOM 612 O O . GLU A 1 81 ? 38.386 62.489 8.124 1.00 39.14 81 GLU A O 1
ATOM 618 N N . CYS A 1 82 ? 38.109 64.287 6.780 1.00 39.94 82 CYS A N 1
ATOM 619 C CA . CYS A 1 82 ? 36.750 64.560 7.155 1.00 42.60 82 CYS A CA 1
ATOM 620 C C . CYS A 1 82 ? 35.793 64.662 5.981 1.00 43.22 82 CYS A C 1
ATOM 621 O O . CYS A 1 82 ? 34.690 64.077 6.117 1.00 43.98 82 CYS A O 1
ATOM 624 N N . HIS A 1 83 ? 36.230 65.257 4.881 1.00 38.02 83 HIS A N 1
ATOM 625 C CA . HIS A 1 83 ? 35.325 65.436 3.746 1.00 37.73 83 HIS A CA 1
ATOM 626 C C . HIS A 1 83 ? 35.560 64.352 2.723 1.00 37.15 83 HIS A C 1
ATOM 627 O O . HIS A 1 83 ? 36.454 63.497 2.851 1.00 38.77 83 HIS A O 1
ATOM 634 N N . SER A 1 84 ? 34.879 64.405 1.587 1.00 38.19 84 SER A N 1
ATOM 635 C CA . SER A 1 84 ? 35.305 63.444 0.541 1.00 44.84 84 SER A CA 1
ATOM 636 C C . SER A 1 84 ? 35.344 64.170 -0.789 1.00 45.88 84 SER A C 1
ATOM 637 O O . SER A 1 84 ? 34.753 63.678 -1.731 1.00 47.26 84 SER A O 1
ATOM 640 N N . PHE A 1 85 ? 35.942 65.371 -0.882 1.00 45.94 85 PHE A N 1
ATOM 641 C CA . PHE A 1 85 ? 35.996 66.076 -2.155 1.00 47.24 85 PHE A CA 1
ATOM 642 C C . PHE A 1 85 ? 36.642 65.189 -3.213 1.00 47.07 85 PHE A C 1
ATOM 643 O O . PHE A 1 85 ? 37.462 64.374 -2.814 1.00 46.91 85 PHE A O 1
ATOM 651 N N . ASP A 1 86 ? 36.257 65.339 -4.477 1.00 48.95 86 ASP A N 1
ATOM 652 C CA . ASP A 1 86 ? 36.852 64.492 -5.512 1.00 54.13 86 ASP A CA 1
ATOM 653 C C . ASP A 1 86 ? 37.888 65.395 -6.239 1.00 55.76 86 ASP A C 1
ATOM 654 O O . ASP A 1 86 ? 37.532 66.498 -6.663 1.00 54.07 86 ASP A O 1
ATOM 659 N N . ILE A 1 87 ? 39.156 65.075 -6.211 1.00 53.13 87 ILE A N 1
ATOM 660 C CA . ILE A 1 87 ? 40.216 66.001 -6.646 1.00 54.63 87 ILE A CA 1
ATOM 661 C C . ILE A 1 87 ? 41.250 65.229 -7.452 1.00 50.67 87 ILE A C 1
ATOM 662 O O . ILE A 1 87 ? 41.286 64.004 -7.353 1.00 50.51 87 ILE A O 1
ATOM 667 N N . LYS A 1 88 ? 41.916 65.888 -8.363 1.00 50.53 88 LYS A N 1
ATOM 668 C CA . LYS A 1 88 ? 43.010 65.238 -9.117 1.00 54.79 88 LYS A CA 1
ATOM 669 C C . LYS A 1 88 ? 44.182 65.121 -8.143 1.00 48.74 88 LYS A C 1
ATOM 670 O O . LYS A 1 88 ? 44.170 65.796 -7.129 1.00 45.20 88 LYS A O 1
ATOM 676 N N . PRO A 1 89 ? 44.954 64.083 -8.345 1.00 50.57 89 PRO A N 1
ATOM 677 C CA . PRO A 1 89 ? 46.207 63.863 -7.567 1.00 48.23 89 PRO A CA 1
ATOM 678 C C . PRO A 1 89 ? 46.971 65.149 -7.376 1.00 46.33 89 PRO A C 1
ATOM 679 O O . PRO A 1 89 ? 47.091 66.021 -8.239 1.00 45.69 89 PRO A O 1
ATOM 683 N N . MET A 1 90 ? 47.333 65.468 -6.144 1.00 44.39 90 MET A N 1
ATOM 684 C CA . MET A 1 90 ? 48.152 66.548 -5.721 1.00 43.98 90 MET A CA 1
ATOM 685 C C . MET A 1 90 ? 49.550 66.551 -6.420 1.00 42.72 90 MET A C 1
ATOM 686 O O . MET A 1 90 ? 49.971 65.540 -6.933 1.00 39.96 90 MET A O 1
ATOM 691 N N . PRO A 1 91 ? 50.167 67.699 -6.513 1.00 43.16 91 PRO A N 1
ATOM 692 C CA . PRO A 1 91 ? 51.588 67.698 -7.004 1.00 46.30 91 PRO A CA 1
ATOM 693 C C . PRO A 1 91 ? 52.366 66.631 -6.235 1.00 45.67 91 PRO A C 1
ATOM 694 O O . PRO A 1 91 ? 52.195 66.410 -5.029 1.00 45.38 91 PRO A O 1
ATOM 698 N N . PHE A 1 92 ? 53.318 65.932 -6.838 1.00 46.64 92 PHE A N 1
ATOM 699 C CA . PHE A 1 92 ? 54.237 65.004 -6.224 1.00 45.50 92 PHE A CA 1
ATOM 700 C C . PHE A 1 92 ? 53.547 63.750 -5.673 1.00 47.19 92 PHE A C 1
ATOM 701 O O . PHE A 1 92 ? 53.910 63.164 -4.630 1.00 45.74 92 PHE A O 1
ATOM 709 N N . SER A 1 93 ? 52.539 63.227 -6.400 1.00 45.30 93 SER A N 1
ATOM 710 C CA . SER A 1 93 ? 51.709 62.203 -5.749 1.00 48.02 93 SER A CA 1
ATOM 711 C C . SER A 1 93 ? 52.306 60.809 -5.912 1.00 52.75 93 SER A C 1
ATOM 712 O O . SER A 1 93 ? 51.890 59.811 -5.251 1.00 51.60 93 SER A O 1
ATOM 715 N N . ASP A 1 94 ? 53.374 60.683 -6.725 1.00 51.64 94 ASP A N 1
ATOM 716 C CA . ASP A 1 94 ? 54.027 59.389 -6.786 1.00 55.28 94 ASP A CA 1
ATOM 717 C C . ASP A 1 94 ? 55.135 59.242 -5.745 1.00 54.04 94 ASP A C 1
ATOM 718 O O . ASP A 1 94 ? 55.601 58.087 -5.703 1.00 54.67 94 ASP A O 1
ATOM 723 N N . ALA A 1 95 ? 55.460 60.201 -4.901 1.00 51.22 95 ALA A N 1
ATOM 724 C CA . ALA A 1 95 ? 56.335 59.934 -3.785 1.00 47.29 95 ALA A CA 1
ATOM 725 C C . ALA A 1 95 ? 55.853 58.749 -2.975 1.00 49.64 95 ALA A C 1
ATOM 726 O O . ALA A 1 95 ? 54.659 58.448 -2.838 1.00 51.20 95 ALA A O 1
ATOM 728 N N . LYS A 1 96 ? 56.767 58.025 -2.416 1.00 49.80 96 LYS A N 1
ATOM 729 C CA . LYS A 1 96 ? 56.696 56.938 -1.485 1.00 52.54 96 LYS A CA 1
ATOM 730 C C . LYS A 1 96 ? 55.709 57.080 -0.328 1.00 49.60 96 LYS A C 1
ATOM 731 O O . LYS A 1 96 ? 55.716 57.947 0.565 1.00 45.79 96 LYS A O 1
ATOM 737 N N . LYS A 1 97 ? 54.845 56.098 -0.229 1.00 51.55 97 LYS A N 1
ATOM 738 C CA . LYS A 1 97 ? 53.873 55.890 0.817 1.00 56.53 97 LYS A CA 1
ATOM 739 C C . LYS A 1 97 ? 54.611 55.526 2.099 1.00 56.75 97 LYS A C 1
ATOM 740 O O . LYS A 1 97 ? 55.459 54.638 2.040 1.00 56.15 97 LYS A O 1
ATOM 746 N N . LYS A 1 98 ? 54.321 56.210 3.196 1.00 57.18 98 LYS A N 1
ATOM 747 C CA . LYS A 1 98 ? 55.011 55.928 4.449 1.00 57.21 98 LYS A CA 1
ATOM 748 C C . LYS A 1 98 ? 53.903 55.828 5.497 1.00 58.49 98 LYS A C 1
ATOM 749 O O . LYS A 1 98 ? 52.840 56.415 5.311 1.00 58.96 98 LYS A O 1
ATOM 755 N N . LYS A 1 99 ? 54.135 55.102 6.561 1.00 60.65 99 LYS A N 1
ATOM 756 C CA . LYS A 1 99 ? 53.162 55.003 7.640 1.00 61.12 99 LYS A CA 1
ATOM 757 C C . LYS A 1 99 ? 53.244 56.298 8.425 1.00 58.55 99 LYS A C 1
ATOM 758 O O . LYS A 1 99 ? 54.315 56.904 8.446 1.00 55.05 99 LYS A O 1
ATOM 764 N N . SER A 1 100 ? 52.121 56.725 8.971 1.00 54.36 100 SER A N 1
ATOM 765 C CA . SER A 1 100 ? 52.124 57.810 9.924 1.00 54.48 100 SER A CA 1
ATOM 766 C C . SER A 1 100 ? 53.332 57.708 10.853 1.00 52.22 100 SER A C 1
ATOM 767 O O . SER A 1 100 ? 53.662 56.670 11.411 1.00 49.86 100 SER A O 1
ATOM 770 N N . TRP A 1 101 ? 53.873 58.877 11.209 1.00 52.14 101 TRP A N 1
ATOM 771 C CA . TRP A 1 101 ? 54.991 58.878 12.168 1.00 50.00 101 TRP A CA 1
ATOM 772 C C . TRP A 1 101 ? 54.474 58.393 13.518 1.00 51.41 101 TRP A C 1
ATOM 773 O O . TRP A 1 101 ? 55.241 57.971 14.378 1.00 50.58 101 TRP A O 1
ATOM 784 N N . ASP A 1 102 ? 53.208 58.695 13.793 1.00 50.21 102 ASP A N 1
ATOM 785 C CA . ASP A 1 102 ? 52.649 58.443 15.108 1.00 53.60 102 ASP A CA 1
ATOM 786 C C . ASP A 1 102 ? 52.109 57.012 15.181 1.00 55.77 102 ASP A C 1
ATOM 787 O O . ASP A 1 102 ? 50.967 56.688 14.889 1.00 55.11 102 ASP A O 1
ATOM 792 N N . ASP A 1 103 ? 52.965 56.084 15.521 1.00 58.41 103 ASP A N 1
ATOM 793 C CA . ASP A 1 103 ? 52.760 54.650 15.427 1.00 64.55 103 ASP A CA 1
ATOM 794 C C . ASP A 1 103 ? 52.429 54.034 16.772 1.00 66.67 103 ASP A C 1
ATOM 795 O O . ASP A 1 103 ? 52.683 52.850 16.973 1.00 69.77 103 ASP A O 1
ATOM 800 N N . GLY A 1 104 ? 51.804 54.727 17.701 1.00 68.78 104 GLY A N 1
ATOM 801 C CA . GLY A 1 104 ? 51.564 54.165 19.025 1.00 71.37 104 GLY A CA 1
ATOM 802 C C . GLY A 1 104 ? 52.696 54.532 19.994 1.00 72.56 104 GLY A C 1
ATOM 803 O O . GLY A 1 104 ? 53.277 55.610 19.870 1.00 72.85 104 GLY A O 1
ATOM 804 N N . TRP A 1 105 ? 52.977 53.674 20.947 1.00 72.68 105 TRP A N 1
ATOM 805 C CA . TRP A 1 105 ? 53.801 54.042 22.110 1.00 76.41 105 TRP A CA 1
ATOM 806 C C . TRP A 1 105 ? 54.979 53.072 22.129 1.00 73.93 105 TRP A C 1
ATOM 807 O O . TRP A 1 105 ? 54.827 51.862 21.896 1.00 73.36 105 TRP A O 1
ATOM 818 N N . ASP A 1 106 ? 56.211 53.533 22.289 1.00 71.37 106 ASP A N 1
ATOM 819 C CA . ASP A 1 106 ? 57.323 52.563 22.414 1.00 68.50 106 ASP A CA 1
ATOM 820 C C . ASP A 1 106 ? 57.798 52.585 23.863 1.00 65.05 106 ASP A C 1
ATOM 821 O O . ASP A 1 106 ? 58.499 53.503 24.286 1.00 60.80 106 ASP A O 1
ATOM 826 N N . GLN A 1 107 ? 57.374 51.573 24.627 1.00 64.56 107 GLN A N 1
ATOM 827 C CA . GLN A 1 107 ? 57.591 51.516 26.075 1.00 64.48 107 GLN A CA 1
ATOM 828 C C . GLN A 1 107 ? 59.081 51.540 26.412 1.00 61.23 107 GLN A C 1
ATOM 829 O O . GLN A 1 107 ? 59.551 52.336 27.249 1.00 57.83 107 GLN A O 1
ATOM 835 N N . ASP A 1 108 ? 59.827 50.790 25.614 1.00 62.16 108 ASP A N 1
ATOM 836 C CA . ASP A 1 108 ? 61.310 50.819 25.834 1.00 64.78 108 ASP A CA 1
ATOM 837 C C . ASP A 1 108 ? 61.904 52.180 25.586 1.00 61.75 108 ASP A C 1
ATOM 838 O O . ASP A 1 108 ? 62.617 52.727 26.465 1.00 57.04 108 ASP A O 1
ATOM 843 N N . LYS A 1 109 ? 61.486 52.937 24.549 1.00 59.05 109 LYS A N 1
ATOM 844 C CA . LYS A 1 109 ? 61.953 54.319 24.388 1.00 57.58 109 LYS A CA 1
ATOM 845 C C . LYS A 1 109 ? 61.404 55.309 25.394 1.00 55.68 109 LYS A C 1
ATOM 846 O O . LYS A 1 109 ? 62.031 56.317 25.759 1.00 54.81 109 LYS A O 1
ATOM 852 N N . ILE A 1 110 ? 60.202 55.035 25.900 1.00 55.51 110 ILE A N 1
ATOM 853 C CA . ILE A 1 110 ? 59.641 55.892 26.946 1.00 55.28 110 ILE A CA 1
ATOM 854 C C . ILE A 1 110 ? 60.454 55.778 28.234 1.00 55.66 110 ILE A C 1
ATOM 855 O O . ILE A 1 110 ? 60.731 56.717 28.970 1.00 50.68 110 ILE A O 1
ATOM 860 N N . GLN A 1 111 ? 60.718 54.533 28.624 1.00 59.09 111 GLN A N 1
ATOM 861 C CA . GLN A 1 111 ? 61.588 54.173 29.748 1.00 60.10 111 GLN A CA 1
ATOM 862 C C . GLN A 1 111 ? 62.955 54.872 29.690 1.00 58.71 111 GLN A C 1
ATOM 863 O O . GLN A 1 111 ? 63.311 55.597 30.635 1.00 56.33 111 GLN A O 1
ATOM 869 N N . LYS A 1 112 ? 63.594 54.752 28.529 1.00 57.72 112 LYS A N 1
ATOM 870 C CA . LYS A 1 112 ? 64.852 55.475 28.319 1.00 59.64 112 LYS A CA 1
ATOM 871 C C . LYS A 1 112 ? 64.723 56.961 28.567 1.00 58.46 112 LYS A C 1
ATOM 872 O O . LYS A 1 112 ? 65.567 57.512 29.292 1.00 58.11 112 LYS A O 1
ATOM 878 N N . ALA A 1 113 ? 63.647 57.603 28.058 1.00 54.88 113 ALA A N 1
ATOM 879 C CA . ALA A 1 113 ? 63.566 59.059 28.250 1.00 53.46 113 ALA A CA 1
ATOM 880 C C . ALA A 1 113 ? 63.297 59.413 29.706 1.00 52.28 113 ALA A C 1
ATOM 881 O O . ALA A 1 113 ? 63.747 60.475 30.117 1.00 51.94 113 ALA A O 1
ATOM 883 N N . ILE A 1 114 ? 62.548 58.599 30.448 1.00 50.55 114 ILE A N 1
ATOM 884 C CA . ILE A 1 114 ? 62.405 58.904 31.874 1.00 55.29 114 ILE A CA 1
ATOM 885 C C . ILE A 1 114 ? 63.701 58.612 32.650 1.00 58.93 114 ILE A C 1
ATOM 886 O O . ILE A 1 114 ? 64.158 59.415 33.463 1.00 59.14 114 ILE A O 1
ATOM 891 N N . ALA A 1 115 ? 64.332 57.466 32.392 1.00 61.73 115 ALA A N 1
ATOM 892 C CA . ALA A 1 115 ? 65.603 57.113 33.073 1.00 63.34 115 ALA A CA 1
ATOM 893 C C . ALA A 1 115 ? 66.587 58.275 32.962 1.00 65.27 115 ALA A C 1
ATOM 894 O O . ALA A 1 115 ? 66.984 58.901 33.946 1.00 68.20 115 ALA A O 1
ATOM 896 N N . ALA A 1 116 ? 66.833 58.722 31.735 1.00 65.35 116 ALA A N 1
ATOM 897 C CA . ALA A 1 116 ? 67.534 59.937 31.411 1.00 63.16 116 ALA A CA 1
ATOM 898 C C . ALA A 1 116 ? 67.052 61.236 32.032 1.00 61.24 116 ALA A C 1
ATOM 899 O O . ALA A 1 116 ? 67.867 62.148 31.851 1.00 58.65 116 ALA A O 1
ATOM 901 N N . GLY A 1 117 ? 65.906 61.381 32.677 1.00 59.75 117 GLY A N 1
ATOM 902 C CA . GLY A 1 117 ? 65.475 62.634 33.275 1.00 58.18 117 GLY A CA 1
ATOM 903 C C . GLY A 1 117 ? 65.142 63.707 32.241 1.00 58.11 117 GLY A C 1
ATOM 904 O O . GLY A 1 117 ? 65.406 63.489 31.070 1.00 56.18 117 GLY A O 1
ATOM 905 N N . PRO A 1 118 ? 64.624 64.855 32.649 1.00 58.19 118 PRO A N 1
ATOM 906 C CA . PRO A 1 118 ? 64.189 65.911 31.761 1.00 59.17 118 PRO A CA 1
ATOM 907 C C . PRO A 1 118 ? 65.246 66.468 30.833 1.00 61.61 118 PRO A C 1
ATOM 908 O O . PRO A 1 118 ? 66.364 66.859 31.197 1.00 64.08 118 PRO A O 1
ATOM 912 N N . SER A 1 119 ? 64.944 66.596 29.559 1.00 61.50 119 SER A N 1
ATOM 913 C CA . SER A 1 119 ? 65.696 67.228 28.512 1.00 61.50 119 SER A CA 1
ATOM 914 C C . SER A 1 119 ? 65.563 68.753 28.485 1.00 61.28 119 SER A C 1
ATOM 915 O O . SER A 1 119 ? 66.359 69.485 27.894 1.00 62.29 119 SER A O 1
ATOM 918 N N . GLU A 1 120 ? 64.535 69.252 29.128 1.00 58.11 120 GLU A N 1
ATOM 919 C CA . GLU A 1 120 ? 64.221 70.667 29.206 1.00 58.17 120 GLU A CA 1
ATOM 920 C C . GLU A 1 120 ? 63.189 70.815 30.319 1.00 56.43 120 GLU A C 1
ATOM 921 O O . GLU A 1 120 ? 62.663 69.764 30.682 1.00 54.32 120 GLU A O 1
ATOM 927 N N . THR A 1 121 ? 62.922 71.985 30.849 1.00 56.37 121 THR A N 1
ATOM 928 C CA . THR A 1 121 ? 61.995 72.032 32.001 1.00 58.70 121 THR A CA 1
ATOM 929 C C . THR A 1 121 ? 61.165 73.287 31.791 1.00 58.42 121 THR A C 1
ATOM 930 O O . THR A 1 121 ? 61.712 74.193 31.105 1.00 58.11 121 THR A O 1
ATOM 934 N N . THR A 1 122 ? 59.928 73.350 32.252 1.00 55.54 122 THR A N 1
ATOM 935 C CA . THR A 1 122 ? 59.088 74.524 32.116 1.00 54.60 122 THR A CA 1
ATOM 936 C C . THR A 1 122 ? 58.351 74.675 33.457 1.00 48.91 122 THR A C 1
ATOM 937 O O . THR A 1 122 ? 58.508 73.716 34.163 1.00 49.47 122 THR A O 1
ATOM 941 N N . GLN A 1 123 ? 57.499 75.657 33.680 1.00 47.30 123 GLN A N 1
ATOM 942 C CA . GLN A 1 123 ? 56.605 75.572 34.835 1.00 47.98 123 GLN A CA 1
ATOM 943 C C . GLN A 1 123 ? 55.292 74.829 34.541 1.00 49.27 123 GLN A C 1
ATOM 944 O O . GLN A 1 123 ? 54.807 73.993 35.338 1.00 46.13 123 GLN A O 1
ATOM 950 N N . VAL A 1 124 ? 54.695 75.141 33.362 1.00 48.31 124 VAL A N 1
ATOM 951 C CA . VAL A 1 124 ? 53.357 74.604 33.014 1.00 48.89 124 VAL A CA 1
ATOM 952 C C . VAL A 1 124 ? 53.423 73.966 31.631 1.00 46.66 124 VAL A C 1
ATOM 953 O O . VAL A 1 124 ? 53.761 74.643 30.649 1.00 46.31 124 VAL A O 1
ATOM 957 N N . LEU A 1 125 ? 53.209 72.656 31.585 1.00 46.54 125 LEU A N 1
ATOM 958 C CA . LEU A 1 125 ? 53.062 71.930 30.334 1.00 46.06 125 LEU A CA 1
ATOM 959 C C . LEU A 1 125 ? 51.554 71.760 30.029 1.00 47.70 125 LEU A C 1
ATOM 960 O O . LEU A 1 125 ? 50.853 71.143 30.845 1.00 43.19 125 LEU A O 1
ATOM 965 N N . VAL A 1 126 ? 51.158 72.242 28.842 1.00 45.83 126 VAL A N 1
ATOM 966 C CA . VAL A 1 126 ? 49.730 72.136 28.476 1.00 43.05 126 VAL A CA 1
ATOM 967 C C . VAL A 1 126 ? 49.671 71.131 27.333 1.00 42.26 126 VAL A C 1
ATOM 968 O O . VAL A 1 126 ? 50.418 71.333 26.342 1.00 43.80 126 VAL A O 1
ATOM 972 N N . VAL A 1 127 ? 48.975 70.016 27.576 1.00 38.58 127 VAL A N 1
ATOM 973 C CA . VAL A 1 127 ? 48.926 68.970 26.567 1.00 39.22 127 VAL A CA 1
ATOM 974 C C . VAL A 1 127 ? 47.605 69.103 25.753 1.00 40.45 127 VAL A C 1
ATOM 975 O O . VAL A 1 127 ? 46.553 68.829 26.322 1.00 38.23 127 VAL A O 1
ATOM 979 N N . GLY A 1 128 ? 47.720 69.598 24.508 1.00 40.24 128 GLY A N 1
ATOM 980 C CA . GLY A 1 128 ? 46.502 69.681 23.664 1.00 40.61 128 GLY A CA 1
ATOM 981 C C . GLY A 1 128 ? 46.212 71.147 23.415 1.00 40.47 128 GLY A C 1
ATOM 982 O O . GLY A 1 128 ? 45.970 71.937 24.303 1.00 39.95 128 GLY A O 1
ATOM 983 N N . ALA A 1 129 ? 46.212 71.543 22.160 1.00 42.66 129 ALA A N 1
ATOM 984 C CA . ALA A 1 129 ? 45.900 72.937 21.817 1.00 43.22 129 ALA A CA 1
ATOM 985 C C . ALA A 1 129 ? 44.573 73.005 21.087 1.00 43.56 129 ALA A C 1
ATOM 986 O O . ALA A 1 129 ? 44.470 73.463 19.941 1.00 40.73 129 ALA A O 1
ATOM 988 N N . GLY A 1 130 ? 43.490 72.545 21.711 1.00 43.20 130 GLY A N 1
ATOM 989 C CA . GLY A 1 130 ? 42.151 72.890 21.137 1.00 37.79 130 GLY A CA 1
ATOM 990 C C . GLY A 1 130 ? 41.714 74.063 21.996 1.00 39.63 130 GLY A C 1
ATOM 991 O O . GLY A 1 130 ? 42.659 74.699 22.523 1.00 43.21 130 GLY A O 1
ATOM 992 N N . SER A 1 131 ? 40.441 74.304 22.269 1.00 37.55 131 SER A N 1
ATOM 993 C CA . SER A 1 131 ? 40.066 75.518 22.978 1.00 39.70 131 SER A CA 1
ATOM 994 C C . SER A 1 131 ? 40.528 75.448 24.415 1.00 40.32 131 SER A C 1
ATOM 995 O O . SER A 1 131 ? 40.915 76.451 25.017 1.00 39.11 131 SER A O 1
ATOM 998 N N . ALA A 1 132 ? 40.296 74.277 25.072 1.00 40.36 132 ALA A N 1
ATOM 999 C CA . ALA A 1 132 ? 40.662 74.176 26.490 1.00 40.99 132 ALA A CA 1
ATOM 1000 C C . ALA A 1 132 ? 42.179 74.360 26.689 1.00 41.58 132 ALA A C 1
ATOM 1001 O O . ALA A 1 132 ? 42.541 75.149 27.572 1.00 41.53 132 ALA A O 1
ATOM 1003 N N . GLY A 1 133 ? 43.035 73.819 25.855 1.00 41.78 133 GLY A N 1
ATOM 1004 C CA . GLY A 1 133 ? 44.494 73.994 26.052 1.00 42.88 133 GLY A CA 1
ATOM 1005 C C . GLY A 1 133 ? 44.991 75.389 25.697 1.00 44.96 133 GLY A C 1
ATOM 1006 O O . GLY A 1 133 ? 45.857 75.966 26.380 1.00 42.67 133 GLY A O 1
ATOM 1007 N N . PHE A 1 134 ? 44.408 76.002 24.611 1.00 43.47 134 PHE A N 1
ATOM 1008 C CA . PHE A 1 134 ? 44.845 77.384 24.387 1.00 45.05 134 PHE A CA 1
ATOM 1009 C C . PHE A 1 134 ? 44.427 78.255 25.570 1.00 46.04 134 PHE A C 1
ATOM 1010 O O . PHE A 1 134 ? 45.165 79.166 26.054 1.00 46.31 134 PHE A O 1
ATOM 1018 N N . ASN A 1 135 ? 43.202 78.098 26.065 1.00 44.12 135 ASN A N 1
ATOM 1019 C CA . ASN A 1 135 ? 42.777 78.944 27.167 1.00 43.85 135 ASN A CA 1
ATOM 1020 C C . ASN A 1 135 ? 43.661 78.704 28.394 1.00 46.95 135 ASN A C 1
ATOM 1021 O O . ASN A 1 135 ? 43.895 79.596 29.217 1.00 45.63 135 ASN A O 1
ATOM 1026 N N . ALA A 1 136 ? 43.947 77.436 28.723 1.00 46.28 136 ALA A N 1
ATOM 1027 C CA . ALA A 1 136 ? 44.819 77.133 29.841 1.00 47.59 136 ALA A CA 1
ATOM 1028 C C . ALA A 1 136 ? 46.196 77.803 29.620 1.00 46.39 136 ALA A C 1
ATOM 1029 O O . ALA A 1 136 ? 46.724 78.441 30.529 1.00 45.44 136 ALA A O 1
ATOM 1031 N N . SER A 1 137 ? 46.857 77.637 28.490 1.00 45.14 137 SER A N 1
ATOM 1032 C CA . SER A 1 137 ? 48.087 78.345 28.167 1.00 47.94 137 SER A CA 1
ATOM 1033 C C . SER A 1 137 ? 48.098 79.850 28.380 1.00 49.46 137 SER A C 1
ATOM 1034 O O . SER A 1 137 ? 49.087 80.369 28.944 1.00 49.34 137 SER A O 1
ATOM 1037 N N . LEU A 1 138 ? 47.112 80.560 27.879 1.00 48.62 138 LEU A N 1
ATOM 1038 C CA . LEU A 1 138 ? 47.029 82.009 28.001 1.00 47.79 138 LEU A CA 1
ATOM 1039 C C . LEU A 1 138 ? 46.803 82.395 29.454 1.00 50.86 138 LEU A C 1
ATOM 1040 O O . LEU A 1 138 ? 47.355 83.430 29.928 1.00 49.97 138 LEU A O 1
ATOM 1045 N N . ALA A 1 139 ? 45.956 81.668 30.203 1.00 51.07 139 ALA A N 1
ATOM 1046 C CA . ALA A 1 139 ? 45.800 81.992 31.620 1.00 50.78 139 ALA A CA 1
ATOM 1047 C C . ALA A 1 139 ? 47.068 81.642 32.416 1.00 52.06 139 ALA A C 1
ATOM 1048 O O . ALA A 1 139 ? 47.329 82.217 33.493 1.00 52.87 139 ALA A O 1
ATOM 1050 N N . ALA A 1 140 ? 47.814 80.630 31.968 1.00 51.96 140 ALA A N 1
ATOM 1051 C CA . ALA A 1 140 ? 49.004 80.306 32.784 1.00 52.28 140 ALA A CA 1
ATOM 1052 C C . ALA A 1 140 ? 50.058 81.407 32.540 1.00 54.69 140 ALA A C 1
ATOM 1053 O O . ALA A 1 140 ? 50.730 81.782 33.507 1.00 51.70 140 ALA A O 1
ATOM 1055 N N . LYS A 1 141 ? 50.176 81.887 31.310 1.00 56.41 141 LYS A N 1
ATOM 1056 C CA . LYS A 1 141 ? 51.098 82.953 30.941 1.00 61.12 141 LYS A CA 1
ATOM 1057 C C . LYS A 1 141 ? 50.679 84.268 31.600 1.00 62.69 141 LYS A C 1
ATOM 1058 O O . LYS A 1 141 ? 51.520 84.918 32.226 1.00 62.12 141 LYS A O 1
ATOM 1064 N N . LYS A 1 142 ? 49.406 84.657 31.538 1.00 62.73 142 LYS A N 1
ATOM 1065 C CA . LYS A 1 142 ? 48.917 85.771 32.314 1.00 64.60 142 LYS A CA 1
ATOM 1066 C C . LYS A 1 142 ? 49.240 85.680 33.811 1.00 65.03 142 LYS A C 1
ATOM 1067 O O . LYS A 1 142 ? 49.399 86.723 34.464 1.00 64.25 142 LYS A O 1
ATOM 1073 N N . ALA A 1 143 ? 49.223 84.476 34.380 1.00 63.38 143 ALA A N 1
ATOM 1074 C CA . ALA A 1 143 ? 49.441 84.335 35.814 1.00 64.66 143 ALA A CA 1
ATOM 1075 C C . ALA A 1 143 ? 50.939 84.434 36.113 1.00 64.82 143 ALA A C 1
ATOM 1076 O O . ALA A 1 143 ? 51.289 84.826 37.213 1.00 66.74 143 ALA A O 1
ATOM 1078 N N . GLY A 1 144 ? 51.789 84.152 35.143 1.00 64.57 144 GLY A N 1
ATOM 1079 C CA . GLY A 1 144 ? 53.161 84.619 35.169 1.00 63.94 144 GLY A CA 1
ATOM 1080 C C . GLY A 1 144 ? 54.070 83.404 35.130 1.00 63.58 144 GLY A C 1
ATOM 1081 O O . GLY A 1 144 ? 55.238 83.502 35.497 1.00 62.11 144 GLY A O 1
ATOM 1082 N N . ALA A 1 145 ? 53.481 82.306 34.620 1.00 61.14 145 ALA A N 1
ATOM 1083 C CA . ALA A 1 145 ? 54.294 81.087 34.562 1.00 57.15 145 ALA A CA 1
ATOM 1084 C C . ALA A 1 145 ? 54.851 80.956 33.173 1.00 57.51 145 ALA A C 1
ATOM 1085 O O . ALA A 1 145 ? 54.255 81.456 32.191 1.00 58.67 145 ALA A O 1
ATOM 1087 N N . ASN A 1 146 ? 56.020 80.315 33.059 1.00 55.28 146 ASN A N 1
ATOM 1088 C CA . ASN A 1 146 ? 56.434 79.847 31.737 1.00 55.34 146 ASN A CA 1
ATOM 1089 C C . ASN A 1 146 ? 55.620 78.615 31.340 1.00 52.46 146 ASN A C 1
ATOM 1090 O O . ASN A 1 146 ? 55.249 77.774 32.184 1.00 49.65 146 ASN A O 1
ATOM 1095 N N . VAL A 1 147 ? 55.387 78.445 30.044 1.00 50.40 147 VAL A N 1
ATOM 1096 C CA . VAL A 1 147 ? 54.428 77.469 29.521 1.00 48.08 147 VAL A CA 1
ATOM 1097 C C . VAL A 1 147 ? 55.003 76.807 28.277 1.00 47.91 147 VAL A C 1
ATOM 1098 O O . VAL A 1 147 ? 55.540 77.497 27.421 1.00 48.80 147 VAL A O 1
ATOM 1102 N N . ILE A 1 148 ? 54.888 75.490 28.163 1.00 46.39 148 ILE A N 1
ATOM 1103 C CA . ILE A 1 148 ? 55.051 74.838 26.874 1.00 46.02 148 ILE A CA 1
ATOM 1104 C C . ILE A 1 148 ? 53.644 74.346 26.455 1.00 45.66 148 ILE A C 1
ATOM 1105 O O . ILE A 1 148 ? 52.966 73.909 27.369 1.00 42.84 148 ILE A O 1
ATOM 1110 N N . LEU A 1 149 ? 53.290 74.476 25.181 1.00 43.98 149 LEU A N 1
ATOM 1111 C CA . LEU A 1 149 ? 51.945 74.060 24.745 1.00 44.27 149 LEU A CA 1
ATOM 1112 C C . LEU A 1 149 ? 52.260 72.978 23.736 1.00 42.07 149 LEU A C 1
ATOM 1113 O O . LEU A 1 149 ? 52.980 73.441 22.817 1.00 44.75 149 LEU A O 1
ATOM 1118 N N . VAL A 1 150 ? 51.799 71.749 23.844 1.00 39.23 150 VAL A N 1
ATOM 1119 C CA . VAL A 1 150 ? 52.130 70.763 22.820 1.00 40.68 150 VAL A CA 1
ATOM 1120 C C . VAL A 1 150 ? 50.881 70.188 22.138 1.00 43.47 150 VAL A C 1
ATOM 1121 O O . VAL A 1 150 ? 49.832 70.035 22.780 1.00 44.12 150 VAL A O 1
ATOM 1125 N N . ASP A 1 151 ? 50.995 69.801 20.830 1.00 39.74 151 ASP A N 1
ATOM 1126 C CA . ASP A 1 151 ? 49.802 69.152 20.267 1.00 39.91 151 ASP A CA 1
ATOM 1127 C C . ASP A 1 151 ? 50.306 68.036 19.393 1.00 38.08 151 ASP A C 1
ATOM 1128 O O . ASP A 1 151 ? 51.235 68.313 18.655 1.00 40.48 151 ASP A O 1
ATOM 1133 N N . LYS A 1 152 ? 49.674 66.849 19.363 1.00 38.50 152 LYS A N 1
ATOM 1134 C CA . LYS A 1 152 ? 50.227 65.778 18.529 1.00 37.67 152 LYS A CA 1
ATOM 1135 C C . LYS A 1 152 ? 49.891 65.929 17.053 1.00 37.67 152 LYS A C 1
ATOM 1136 O O . LYS A 1 152 ? 50.380 65.084 16.274 1.00 36.31 152 LYS A O 1
ATOM 1142 N N . ALA A 1 153 ? 48.945 66.812 16.747 1.00 37.00 153 ALA A N 1
ATOM 1143 C CA . ALA A 1 153 ? 48.458 66.865 15.357 1.00 38.89 153 ALA A CA 1
ATOM 1144 C C . ALA A 1 153 ? 49.333 67.835 14.522 1.00 41.13 153 ALA A C 1
ATOM 1145 O O . ALA A 1 153 ? 50.061 68.663 15.095 1.00 39.90 153 ALA A O 1
ATOM 1147 N N . PRO A 1 154 ? 49.118 67.824 13.227 1.00 42.57 154 PRO A N 1
ATOM 1148 C CA . PRO A 1 154 ? 49.781 68.650 12.240 1.00 43.39 154 PRO A CA 1
ATOM 1149 C C . PRO A 1 154 ? 49.572 70.163 12.417 1.00 43.67 154 PRO A C 1
ATOM 1150 O O . PRO A 1 154 ? 50.282 71.063 12.037 1.00 40.21 154 PRO A O 1
ATOM 1154 N N . PHE A 1 155 ? 48.429 70.503 13.032 1.00 41.06 155 PHE A N 1
ATOM 1155 C CA . PHE A 1 155 ? 48.004 71.881 13.131 1.00 39.19 155 PHE A CA 1
ATOM 1156 C C . PHE A 1 155 ? 47.209 71.796 14.415 1.00 37.77 155 PHE A C 1
ATOM 1157 O O . PHE A 1 155 ? 46.666 70.814 14.844 1.00 37.18 155 PHE A O 1
ATOM 1165 N N . SER A 1 156 ? 47.030 72.928 15.043 1.00 37.54 156 SER A N 1
ATOM 1166 C CA . SER A 1 156 ? 46.198 72.898 16.195 1.00 39.90 156 SER A CA 1
ATOM 1167 C C . SER A 1 156 ? 44.685 73.186 15.959 1.00 43.44 156 SER A C 1
ATOM 1168 O O . SER A 1 156 ? 44.263 73.546 14.851 1.00 38.04 156 SER A O 1
ATOM 1171 N N . GLY A 1 157 ? 43.950 72.918 17.051 1.00 40.85 157 GLY A N 1
ATOM 1172 C CA . GLY A 1 157 ? 42.503 73.139 17.036 1.00 40.53 157 GLY A CA 1
ATOM 1173 C C . GLY A 1 157 ? 41.575 71.959 17.372 1.00 41.17 157 GLY A C 1
ATOM 1174 O O . GLY A 1 157 ? 40.468 72.256 17.867 1.00 36.54 157 GLY A O 1
ATOM 1175 N N . GLY A 1 158 ? 41.923 70.685 17.075 1.00 39.23 158 GLY A N 1
ATOM 1176 C CA . GLY A 1 158 ? 41.176 69.552 17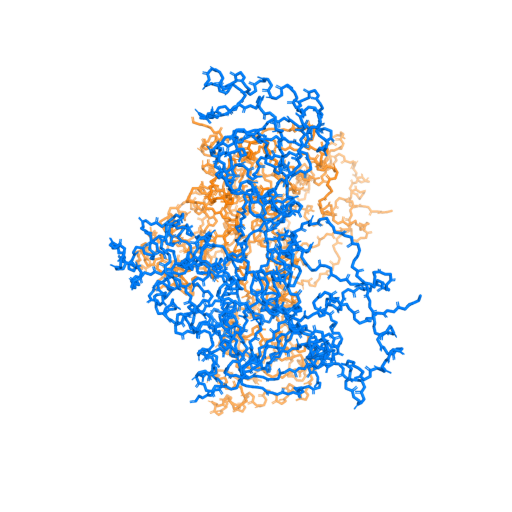.562 1.00 35.35 158 GLY A CA 1
ATOM 1177 C C . GLY A 1 158 ? 39.673 69.615 17.068 1.00 37.43 158 GLY A C 1
ATOM 1178 O O . GLY A 1 158 ? 39.384 69.887 15.889 1.00 35.42 158 GLY A O 1
ATOM 1179 N N . ASN A 1 159 ? 38.753 69.170 17.939 1.00 35.64 159 ASN A N 1
ATOM 1180 C CA . ASN A 1 159 ? 37.329 69.237 17.627 1.00 36.94 159 ASN A CA 1
ATOM 1181 C C . ASN A 1 159 ? 36.844 70.686 17.719 1.00 37.86 159 ASN A C 1
ATOM 1182 O O . ASN A 1 159 ? 35.853 71.022 17.053 1.00 39.82 159 ASN A O 1
ATOM 1187 N N . SER A 1 160 ? 37.417 71.468 18.632 1.00 34.75 160 SER A N 1
ATOM 1188 C CA . SER A 1 160 ? 37.004 72.804 18.900 1.00 40.42 160 SER A CA 1
ATOM 1189 C C . SER A 1 160 ? 36.914 73.644 17.621 1.00 42.19 160 SER A C 1
ATOM 1190 O O . SER A 1 160 ? 35.883 74.315 17.481 1.00 46.98 160 SER A O 1
ATOM 1193 N N . MET A 1 161 ? 37.779 73.426 16.631 1.00 37.75 161 MET A N 1
ATOM 1194 C CA . MET A 1 161 ? 37.859 74.284 15.483 1.00 39.46 161 MET A CA 1
ATOM 1195 C C . MET A 1 161 ? 36.797 73.931 14.465 1.00 39.55 161 MET A C 1
ATOM 1196 O O . MET A 1 161 ? 36.681 74.584 13.440 1.00 40.24 161 MET A O 1
ATOM 1201 N N . ILE A 1 162 ? 36.136 72.760 14.610 1.00 42.00 162 ILE A N 1
ATOM 1202 C CA . ILE A 1 162 ? 35.094 72.407 13.643 1.00 39.96 162 ILE A CA 1
ATOM 1203 C C . ILE A 1 162 ? 33.724 72.578 14.259 1.00 41.18 162 ILE A C 1
ATOM 1204 O O . ILE A 1 162 ? 32.788 72.065 13.698 1.00 43.16 162 ILE A O 1
ATOM 1209 N N . SER A 1 163 ? 33.702 73.132 15.442 1.00 44.23 163 SER A N 1
ATOM 1210 C CA . SER A 1 163 ? 32.506 73.447 16.202 1.00 48.19 163 SER A CA 1
ATOM 1211 C C . SER A 1 163 ? 31.766 74.608 15.494 1.00 48.24 163 SER A C 1
ATOM 1212 O O . SER A 1 163 ? 32.240 75.557 14.936 1.00 42.89 163 SER A O 1
ATOM 1215 N N . ALA A 1 164 ? 30.484 74.420 15.477 1.00 48.95 164 ALA A N 1
ATOM 1216 C CA . ALA A 1 164 ? 29.290 74.841 14.900 1.00 55.93 164 ALA A CA 1
ATOM 1217 C C . ALA A 1 164 ? 28.314 75.810 15.542 1.00 56.86 164 ALA A C 1
ATOM 1218 O O . ALA A 1 164 ? 27.637 76.697 15.021 1.00 56.23 164 ALA A O 1
ATOM 1220 N N . GLY A 1 165 ? 28.010 75.548 16.809 1.00 56.60 165 GLY A N 1
ATOM 1221 C CA . GLY A 1 165 ? 26.766 76.023 17.431 1.00 57.19 165 GLY A CA 1
ATOM 1222 C C . GLY A 1 165 ? 27.075 76.834 18.682 1.00 55.00 165 GLY A C 1
ATOM 1223 O O . GLY A 1 165 ? 26.510 76.509 19.728 1.00 59.87 165 GLY A O 1
ATOM 1224 N N . GLY A 1 166 ? 28.059 77.681 18.664 1.00 46.62 166 GLY A N 1
ATOM 1225 C CA . GLY A 1 166 ? 28.533 78.519 19.656 1.00 43.67 166 GLY A CA 1
ATOM 1226 C C . GLY A 1 166 ? 28.685 78.137 21.103 1.00 44.63 166 GLY A C 1
ATOM 1227 O O . GLY A 1 166 ? 28.716 76.977 21.477 1.00 46.60 166 GLY A O 1
ATOM 1228 N N . MET A 1 167 ? 28.646 79.132 21.959 1.00 42.18 167 MET A N 1
ATOM 1229 C CA . MET A 1 167 ? 29.029 79.122 23.355 1.00 44.99 167 MET A CA 1
ATOM 1230 C C . MET A 1 167 ? 27.889 79.689 24.204 1.00 46.00 167 MET A C 1
ATOM 1231 O O . MET A 1 167 ? 27.365 80.776 23.905 1.00 44.75 167 MET A O 1
ATOM 1236 N N . ASN A 1 168 ? 27.375 78.895 25.120 1.00 48.08 168 ASN A N 1
ATOM 1237 C CA . ASN A 1 168 ? 26.385 79.265 26.112 1.00 48.18 168 ASN A CA 1
ATOM 1238 C C . ASN A 1 168 ? 26.962 80.179 27.169 1.00 47.29 168 ASN A C 1
ATOM 1239 O O . ASN A 1 168 ? 28.098 80.053 27.627 1.00 49.07 168 ASN A O 1
ATOM 1244 N N . ALA A 1 169 ? 26.241 81.258 27.459 1.00 47.91 169 ALA A N 1
ATOM 1245 C CA . ALA A 1 169 ? 26.607 82.118 28.610 1.00 48.57 169 ALA A CA 1
ATOM 1246 C C . ALA A 1 169 ? 25.333 82.803 29.118 1.00 50.01 169 ALA A C 1
ATOM 1247 O O . ALA A 1 169 ? 24.327 82.945 28.417 1.00 51.78 169 ALA A O 1
ATOM 1249 N N . VAL A 1 170 ? 25.331 83.211 30.362 1.00 51.99 170 VAL A N 1
ATOM 1250 C CA . VAL A 1 170 ? 24.194 83.844 30.994 1.00 52.20 170 VAL A CA 1
ATOM 1251 C C . VAL A 1 170 ? 24.667 85.224 31.478 1.00 51.59 170 VAL A C 1
ATOM 1252 O O . VAL A 1 170 ? 25.712 85.237 32.101 1.00 49.23 170 VAL A O 1
ATOM 1256 N N . GLY A 1 171 ? 23.885 86.268 31.252 1.00 52.86 171 GLY A N 1
ATOM 1257 C CA . GLY A 1 171 ? 24.263 87.597 31.728 1.00 51.83 171 GLY A CA 1
ATOM 1258 C C . GLY A 1 171 ? 25.141 88.344 30.751 1.00 50.37 171 GLY A C 1
ATOM 1259 O O . GLY A 1 171 ? 25.970 89.146 31.182 1.00 51.32 171 GLY A O 1
ATOM 1260 N N . THR A 1 172 ? 25.037 88.129 29.452 1.00 52.12 172 THR A N 1
ATOM 1261 C CA . THR A 1 172 ? 25.976 88.870 28.576 1.00 52.92 172 THR A CA 1
ATOM 1262 C C . THR A 1 172 ? 25.325 90.133 28.053 1.00 54.42 172 THR A C 1
ATOM 1263 O O . THR A 1 172 ? 24.115 90.380 28.013 1.00 53.60 172 THR A O 1
ATOM 1267 N N . LYS A 1 173 ? 26.182 90.992 27.521 1.00 57.13 173 LYS A N 1
ATOM 1268 C CA . LYS A 1 173 ? 25.648 92.185 26.841 1.00 60.15 173 LYS A CA 1
ATOM 1269 C C . LYS A 1 173 ? 24.917 91.752 25.580 1.00 59.10 173 LYS A C 1
ATOM 1270 O O . LYS A 1 173 ? 24.002 92.493 25.173 1.00 58.17 173 LYS A O 1
ATOM 1276 N N . GLN A 1 174 ? 25.186 90.607 24.933 1.00 55.36 174 GLN A N 1
ATOM 1277 C CA . GLN A 1 174 ? 24.357 90.221 23.779 1.00 56.89 174 GLN A CA 1
ATOM 1278 C C . GLN A 1 174 ? 22.922 89.862 24.224 1.00 56.66 174 GLN A C 1
ATOM 1279 O O . GLN A 1 174 ? 21.944 90.094 23.500 1.00 57.80 174 GLN A O 1
ATOM 1285 N N . GLN A 1 175 ? 22.787 89.364 25.455 1.00 55.17 175 GLN A N 1
ATOM 1286 C CA . GLN A 1 175 ? 21.461 89.055 25.953 1.00 57.42 175 GLN A CA 1
ATOM 1287 C C . GLN A 1 175 ? 20.770 90.387 26.261 1.00 59.31 175 GLN A C 1
ATOM 1288 O O . GLN A 1 175 ? 19.600 90.454 25.899 1.00 58.47 175 GLN A O 1
ATOM 1294 N N . THR A 1 176 ? 21.449 91.407 26.756 1.00 62.31 176 THR A N 1
ATOM 1295 C CA . THR A 1 176 ? 20.757 92.625 27.130 1.00 67.73 176 THR A CA 1
ATOM 1296 C C . THR A 1 176 ? 20.399 93.449 25.873 1.00 68.69 176 THR A C 1
ATOM 1297 O O . THR A 1 176 ? 19.453 94.210 25.900 1.00 68.77 176 THR A O 1
ATOM 1301 N N . ALA A 1 177 ? 21.137 93.266 24.795 1.00 68.61 177 ALA A N 1
ATOM 1302 C CA . ALA A 1 177 ? 20.874 93.974 23.557 1.00 69.63 177 ALA A CA 1
ATOM 1303 C C . ALA A 1 177 ? 19.657 93.355 22.899 1.00 70.73 177 ALA A C 1
ATOM 1304 O O . ALA A 1 177 ? 18.993 94.061 22.141 1.00 72.60 177 ALA A O 1
ATOM 1306 N N . HIS A 1 178 ? 19.385 92.077 23.139 1.00 71.52 178 HIS A N 1
ATOM 1307 C CA . HIS A 1 178 ? 18.287 91.431 22.414 1.00 71.64 178 HIS A CA 1
ATOM 1308 C C . HIS A 1 178 ? 17.042 91.313 23.284 1.00 70.08 178 HIS A C 1
ATOM 1309 O O . HIS A 1 178 ? 16.151 90.556 22.924 1.00 70.19 178 HIS A O 1
ATOM 1316 N N . GLY A 1 179 ? 16.982 91.933 24.439 1.00 68.90 179 GLY A N 1
ATOM 1317 C CA . GLY A 1 179 ? 15.819 91.866 25.300 1.00 69.27 179 GLY A CA 1
ATOM 1318 C C . GLY A 1 179 ? 15.572 90.492 25.900 1.00 69.86 179 GLY A C 1
ATOM 1319 O O . GLY A 1 179 ? 14.443 90.116 26.207 1.00 69.80 179 GLY A O 1
ATOM 1320 N N . VAL A 1 180 ? 16.645 89.712 26.051 1.00 69.06 180 VAL A N 1
ATOM 1321 C CA . VAL A 1 180 ? 16.519 88.384 26.619 1.00 67.93 180 VAL A CA 1
ATOM 1322 C C . VAL A 1 180 ? 16.853 88.419 28.109 1.00 66.12 180 VAL A C 1
ATOM 1323 O O . VAL A 1 180 ? 17.941 88.814 28.528 1.00 67.03 180 VAL A O 1
ATOM 1327 N N . GLU A 1 181 ? 15.898 88.023 28.924 1.00 65.39 181 GLU A N 1
ATOM 1328 C CA . GLU A 1 181 ? 16.135 87.850 30.357 1.00 68.11 181 GLU A CA 1
ATOM 1329 C C . GLU A 1 181 ? 16.604 86.422 30.631 1.00 65.23 181 GLU A C 1
ATOM 1330 O O . GLU A 1 181 ? 16.052 85.481 30.067 1.00 65.13 181 GLU A O 1
ATOM 1336 N N . ASP A 1 182 ? 17.631 86.227 31.435 1.00 63.80 182 ASP A N 1
ATOM 1337 C CA . ASP A 1 182 ? 18.150 84.898 31.729 1.00 62.28 182 ASP A CA 1
ATOM 1338 C C . ASP A 1 182 ? 18.692 84.976 33.145 1.00 63.45 182 ASP A C 1
ATOM 1339 O O . ASP A 1 182 ? 18.818 86.080 33.668 1.00 63.34 182 ASP A O 1
ATOM 1344 N N . LYS A 1 183 ? 18.867 83.865 33.834 1.00 61.92 183 LYS A N 1
ATOM 1345 C CA . LYS A 1 183 ? 19.346 83.854 35.209 1.00 62.92 183 LYS A CA 1
ATOM 1346 C C . LYS A 1 183 ? 20.306 82.666 35.328 1.00 60.51 183 LYS A C 1
ATOM 1347 O O . LYS A 1 183 ? 20.090 81.636 34.678 1.00 59.20 183 LYS A O 1
ATOM 1353 N N . VAL A 1 184 ? 21.303 82.850 36.145 1.00 58.86 184 VAL A N 1
ATOM 1354 C CA . VAL A 1 184 ? 22.283 81.813 36.400 1.00 59.44 184 VAL A CA 1
ATOM 1355 C C . VAL A 1 184 ? 21.613 80.503 36.805 1.00 59.27 184 VAL A C 1
ATOM 1356 O O . VAL A 1 184 ? 22.024 79.435 36.331 1.00 58.15 184 VAL A O 1
ATOM 1360 N N . GLU A 1 185 ? 20.551 80.554 37.607 1.00 58.45 185 GLU A N 1
ATOM 1361 C CA . GLU A 1 185 ? 19.878 79.369 38.090 1.00 59.83 185 GLU A CA 1
ATOM 1362 C C . GLU A 1 185 ? 19.195 78.704 36.917 1.00 57.69 185 GLU A C 1
ATOM 1363 O O . GLU A 1 185 ? 19.088 77.493 36.949 1.00 57.28 185 GLU A O 1
ATOM 1369 N N . TRP A 1 186 ? 18.703 79.452 35.931 1.00 55.07 186 TRP A N 1
ATOM 1370 C CA . TRP A 1 186 ? 18.106 78.830 34.757 1.00 54.42 186 TRP A CA 1
ATOM 1371 C C . TRP A 1 186 ? 19.135 78.045 33.950 1.00 52.66 186 TRP A C 1
ATOM 1372 O O . TRP A 1 186 ? 18.887 76.921 33.491 1.00 52.75 186 TRP A O 1
ATOM 1383 N N . PHE A 1 187 ? 20.280 78.678 33.738 1.00 51.17 187 PHE A N 1
ATOM 1384 C CA . PHE A 1 187 ? 21.423 77.995 33.076 1.00 50.78 187 PHE A CA 1
ATOM 1385 C C . PHE A 1 187 ? 21.763 76.707 33.832 1.00 48.69 187 PHE A C 1
ATOM 1386 O O . PHE A 1 187 ? 21.959 75.622 33.278 1.00 46.47 187 PHE A O 1
ATOM 1394 N N . ILE A 1 188 ? 21.919 76.840 35.158 1.00 49.10 188 ILE A N 1
ATOM 1395 C CA . ILE A 1 188 ? 22.228 75.700 36.019 1.00 50.02 188 ILE A CA 1
ATOM 1396 C C . ILE A 1 188 ? 21.216 74.606 35.946 1.00 50.70 188 ILE A C 1
ATOM 1397 O O . ILE A 1 188 ? 21.598 73.494 35.531 1.00 49.73 188 ILE A O 1
ATOM 1402 N N . GLU A 1 189 ? 19.923 74.893 36.147 1.00 52.68 189 GLU A N 1
ATOM 1403 C CA . GLU A 1 189 ? 18.883 73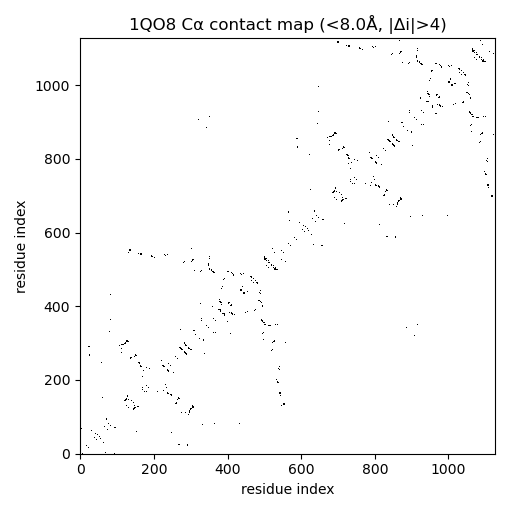.891 36.042 1.00 52.10 189 GLU A CA 1
ATOM 1404 C C . GLU A 1 189 ? 18.777 73.253 34.665 1.00 52.93 189 GLU A C 1
ATOM 1405 O O . GLU A 1 189 ? 18.470 72.063 34.475 1.00 48.07 189 GLU A O 1
ATOM 1411 N N . ASP A 1 190 ? 18.865 74.102 33.604 1.00 51.14 190 ASP A N 1
ATOM 1412 C CA . ASP A 1 190 ? 18.794 73.574 32.251 1.00 48.90 190 ASP A CA 1
ATOM 1413 C C . ASP A 1 190 ? 19.873 72.530 32.017 1.00 46.99 190 ASP A C 1
ATOM 1414 O O . ASP A 1 190 ? 19.667 71.490 31.373 1.00 46.62 190 ASP A O 1
ATOM 1419 N N . ALA A 1 191 ? 21.107 72.843 32.442 1.00 46.67 191 ALA A N 1
ATOM 1420 C CA . ALA A 1 191 ? 22.197 71.877 32.303 1.00 47.13 191 ALA A CA 1
ATOM 1421 C C . ALA A 1 191 ? 21.906 70.602 33.106 1.00 48.78 191 ALA A C 1
ATOM 1422 O O . ALA A 1 191 ? 22.162 69.456 32.683 1.00 47.21 191 ALA A O 1
ATOM 1424 N N . MET A 1 192 ? 21.440 70.796 34.348 1.00 49.39 192 MET A N 1
ATOM 1425 C CA . MET A 1 192 ? 21.282 69.633 35.248 1.00 51.45 192 MET A CA 1
ATOM 1426 C C . MET A 1 192 ? 20.279 68.656 34.679 1.00 51.06 192 MET A C 1
ATOM 1427 O O . MET A 1 192 ? 20.376 67.438 34.659 1.00 50.29 192 MET A O 1
ATOM 1432 N N . LYS A 1 193 ? 19.208 69.247 34.139 1.00 53.13 193 LYS A N 1
ATOM 1433 C CA . LYS A 1 193 ? 18.120 68.533 33.497 1.00 51.25 193 LYS A CA 1
ATOM 1434 C C . LYS A 1 193 ? 18.619 67.894 32.203 1.00 49.53 193 LYS A C 1
ATOM 1435 O O . LYS A 1 193 ? 18.279 66.733 31.888 1.00 48.29 193 LYS A O 1
ATOM 1441 N N . GLY A 1 194 ? 19.417 68.685 31.452 1.00 47.89 194 GLY A N 1
ATOM 1442 C CA . GLY A 1 194 ? 19.917 68.104 30.169 1.00 47.41 194 GLY A CA 1
ATOM 1443 C C . GLY A 1 194 ? 20.844 66.917 30.501 1.00 45.37 194 GLY A C 1
ATOM 1444 O O . GLY A 1 194 ? 20.859 65.937 29.800 1.00 44.63 194 GLY A O 1
ATOM 1445 N N . GLY A 1 195 ? 21.593 66.964 31.603 1.00 46.59 195 GLY A N 1
ATOM 1446 C CA . GLY A 1 195 ? 22.437 65.857 32.029 1.00 46.73 195 GLY A CA 1
ATOM 1447 C C . GLY A 1 195 ? 21.780 64.722 32.777 1.00 46.56 195 GLY A C 1
ATOM 1448 O O . GLY A 1 195 ? 22.471 63.924 33.444 1.00 44.50 195 GLY A O 1
ATOM 1449 N N . ARG A 1 196 ? 20.452 64.651 32.845 1.00 48.88 196 ARG A N 1
ATOM 1450 C CA . ARG A 1 196 ? 19.665 63.731 33.660 1.00 49.42 196 ARG A CA 1
ATOM 1451 C C . ARG A 1 196 ? 19.938 63.795 35.149 1.00 49.23 196 ARG A C 1
ATOM 1452 O O . ARG A 1 196 ? 19.818 62.794 35.869 1.00 47.99 196 ARG A O 1
ATOM 1460 N N . GLN A 1 197 ? 20.354 64.929 35.683 1.00 50.41 197 GLN A N 1
ATOM 1461 C CA . GLN A 1 197 ? 20.581 65.245 37.056 1.00 50.97 197 GLN A CA 1
ATOM 1462 C C . GLN A 1 197 ? 21.861 64.570 37.550 1.00 50.74 197 GLN A C 1
ATOM 1463 O O . GLN A 1 197 ? 22.111 64.648 38.739 1.00 51.17 197 GLN A O 1
ATOM 1469 N N . GLN A 1 198 ? 22.781 64.185 36.690 1.00 50.11 198 GLN A N 1
ATOM 1470 C CA . GLN A 1 198 ? 24.018 63.486 37.076 1.00 47.45 198 GLN A CA 1
ATOM 1471 C C . GLN A 1 198 ? 25.245 64.392 37.123 1.00 48.92 198 GLN A C 1
ATOM 1472 O O . GLN A 1 198 ? 26.315 63.976 37.640 1.00 47.32 198 GLN A O 1
ATOM 1478 N N . ASN A 1 199 ? 25.107 65.605 36.570 1.00 46.13 199 ASN A N 1
ATOM 1479 C CA . ASN A 1 199 ? 26.201 66.538 36.486 1.00 48.68 199 ASN A CA 1
ATOM 1480 C C . ASN A 1 199 ? 26.658 66.865 37.923 1.00 48.88 199 ASN A C 1
ATOM 1481 O O . ASN A 1 199 ? 25.817 66.912 38.793 1.00 48.09 199 ASN A O 1
ATOM 1486 N N . ASP A 1 200 ? 27.937 67.034 38.109 1.00 48.82 200 ASP A N 1
ATOM 1487 C CA . ASP A 1 200 ? 28.507 67.666 39.284 1.00 51.53 200 ASP A CA 1
ATOM 1488 C C . ASP A 1 200 ? 28.053 69.129 39.376 1.00 51.65 200 ASP A C 1
ATOM 1489 O O . ASP A 1 200 ? 28.566 70.077 38.739 1.00 48.45 200 ASP A O 1
ATOM 1494 N N . ILE A 1 201 ? 27.090 69.339 40.291 1.00 51.58 201 ILE A N 1
ATOM 1495 C CA . ILE A 1 201 ? 26.393 70.605 40.458 1.00 53.37 201 ILE A CA 1
ATOM 1496 C C . ILE A 1 201 ? 27.369 71.722 40.751 1.00 51.93 201 ILE A C 1
ATOM 1497 O O . ILE A 1 201 ? 27.066 72.846 40.347 1.00 51.41 201 ILE A O 1
ATOM 1502 N N . LYS A 1 202 ? 28.497 71.448 41.385 1.00 52.05 202 LYS A N 1
ATOM 1503 C CA . LYS A 1 202 ? 29.483 72.472 41.623 1.00 54.51 202 LYS A CA 1
ATOM 1504 C C . LYS A 1 202 ? 30.193 72.904 40.339 1.00 52.67 202 LYS A C 1
ATOM 1505 O O . LYS A 1 202 ? 30.535 74.085 40.185 1.00 48.13 202 LYS A O 1
ATOM 1511 N N . LEU A 1 203 ? 30.407 71.920 39.449 1.00 50.89 203 LEU A N 1
ATOM 1512 C CA . LEU A 1 203 ? 31.116 72.310 38.206 1.00 47.17 203 LEU A CA 1
ATOM 1513 C C . LEU A 1 203 ? 30.140 73.127 37.362 1.00 45.60 203 LEU A C 1
ATOM 1514 O O . LEU A 1 203 ? 30.513 74.154 36.785 1.00 44.57 203 LEU A O 1
ATOM 1519 N N . VAL A 1 204 ? 28.869 72.715 37.355 1.00 45.08 204 VAL A N 1
ATOM 1520 C CA . VAL A 1 204 ? 27.815 73.382 36.612 1.00 47.70 204 VAL A CA 1
ATOM 1521 C C . VAL A 1 204 ? 27.624 74.825 37.042 1.00 51.60 204 VAL A C 1
ATOM 1522 O O . VAL A 1 204 ? 27.404 75.684 36.170 1.00 49.20 204 VAL A O 1
ATOM 1526 N N . THR A 1 205 ? 27.617 75.054 38.364 1.00 51.18 205 THR A N 1
ATOM 1527 C CA . THR A 1 205 ? 27.519 76.396 38.919 1.00 51.51 205 THR A CA 1
ATOM 1528 C C . THR A 1 205 ? 28.637 77.323 38.490 1.00 50.51 205 THR A C 1
ATOM 1529 O O . THR A 1 205 ? 28.381 78.449 38.054 1.00 50.63 205 THR A O 1
ATOM 1533 N N . ILE A 1 206 ? 29.883 76.918 38.565 1.00 51.27 206 ILE A N 1
ATOM 1534 C CA . ILE A 1 206 ? 31.022 77.646 38.011 1.00 52.04 206 ILE A CA 1
ATOM 1535 C C . ILE A 1 206 ? 30.922 77.885 36.510 1.00 51.83 206 ILE A C 1
ATOM 1536 O O . ILE A 1 206 ? 31.218 79.004 36.036 1.00 48.51 206 ILE A O 1
ATOM 1541 N N . LEU A 1 207 ? 30.510 76.836 35.797 1.00 49.01 207 LEU A N 1
ATOM 1542 C CA . LEU A 1 207 ? 30.246 76.981 34.375 1.00 51.27 207 LEU A CA 1
ATOM 1543 C C . LEU A 1 207 ? 29.278 78.157 34.151 1.00 50.48 207 LEU A C 1
ATOM 1544 O O . LEU A 1 207 ? 29.656 79.084 33.442 1.00 48.77 207 LEU A O 1
ATOM 1549 N N . ALA A 1 208 ? 28.117 78.135 34.795 1.00 49.59 208 ALA A N 1
ATOM 1550 C CA . ALA A 1 208 ? 27.125 79.183 34.654 1.00 50.51 208 ALA A CA 1
ATOM 1551 C C . ALA A 1 208 ? 27.693 80.537 35.081 1.00 52.42 208 ALA A C 1
ATOM 1552 O O . ALA A 1 208 ? 27.595 81.513 34.351 1.00 50.44 208 ALA A O 1
ATOM 1554 N N . GLU A 1 209 ? 28.333 80.577 36.243 1.00 53.06 209 GLU A N 1
ATOM 1555 C CA . GLU A 1 209 ? 28.736 81.831 36.835 1.00 54.97 209 GLU A CA 1
ATOM 1556 C C . GLU A 1 209 ? 29.781 82.572 36.035 1.00 55.12 209 GLU A C 1
ATOM 1557 O O . GLU A 1 209 ? 29.820 83.793 36.109 1.00 54.84 209 GLU A O 1
ATOM 1563 N N . GLN A 1 210 ? 30.654 81.881 35.316 1.00 54.75 210 GLN A N 1
ATOM 1564 C CA . GLN A 1 210 ? 31.820 82.453 34.685 1.00 51.42 210 GLN A CA 1
ATOM 1565 C C . GLN A 1 210 ? 31.748 82.479 33.167 1.00 49.15 210 GLN A C 1
ATOM 1566 O O . GLN A 1 210 ? 32.705 82.783 32.467 1.00 48.40 210 GLN A O 1
ATOM 1572 N N . SER A 1 211 ? 30.640 82.085 32.614 1.00 47.82 211 SER A N 1
ATOM 1573 C CA . SER A 1 211 ? 30.370 81.973 31.195 1.00 49.43 211 SER A CA 1
ATOM 1574 C C . SER A 1 211 ? 30.353 83.342 30.538 1.00 49.73 211 SER A C 1
ATOM 1575 O O . SER A 1 211 ? 31.010 83.403 29.487 1.00 47.95 211 SER A O 1
ATOM 1578 N N . ALA A 1 212 ? 29.717 84.379 31.108 1.00 48.44 212 ALA A N 1
ATOM 1579 C CA . ALA A 1 212 ? 29.801 85.709 30.496 1.00 51.13 212 ALA A CA 1
ATOM 1580 C C . ALA A 1 212 ? 31.209 86.274 30.450 1.00 52.76 212 ALA A C 1
ATOM 1581 O O . ALA A 1 212 ? 31.724 86.804 29.465 1.00 53.76 212 ALA A O 1
ATOM 1583 N N . ASP A 1 213 ? 31.936 86.151 31.559 1.00 55.16 213 ASP A N 1
ATOM 1584 C CA . ASP A 1 213 ? 33.354 86.463 31.659 1.00 54.96 213 ASP A CA 1
ATOM 1585 C C . ASP A 1 213 ? 34.154 85.717 30.602 1.00 53.59 213 ASP A C 1
ATOM 1586 O O . ASP A 1 213 ? 34.944 86.400 29.989 1.00 49.82 213 ASP A O 1
ATOM 1591 N N . GLY A 1 214 ? 33.907 84.428 30.353 1.00 53.47 214 GLY A N 1
ATOM 1592 C CA . GLY A 1 214 ? 34.588 83.763 29.240 1.00 53.63 214 GLY A CA 1
ATOM 1593 C C . GLY A 1 214 ? 34.287 84.353 27.865 1.00 53.83 214 GLY A C 1
ATOM 1594 O O . GLY A 1 214 ? 35.212 84.390 27.053 1.00 55.16 214 GLY A O 1
ATOM 1595 N N . VAL A 1 215 ? 33.047 84.736 27.550 1.00 50.86 215 VAL A N 1
ATOM 1596 C CA . VAL A 1 215 ? 32.674 85.314 26.272 1.00 50.58 215 VAL A CA 1
ATOM 1597 C C . VAL A 1 215 ? 33.415 86.662 26.118 1.00 51.27 215 VAL A C 1
ATOM 1598 O O . VAL A 1 215 ? 34.059 86.893 25.107 1.00 49.52 215 VAL A O 1
ATOM 1602 N N . GLN A 1 216 ? 33.404 87.441 27.206 1.00 52.46 216 GLN A N 1
ATOM 1603 C CA . GLN A 1 216 ? 34.152 88.662 27.304 1.00 55.09 216 GLN A CA 1
ATOM 1604 C C . GLN A 1 216 ? 35.653 88.523 27.131 1.00 53.86 216 GLN A C 1
ATOM 1605 O O . GLN A 1 216 ? 36.280 89.268 26.361 1.00 55.40 216 GLN A O 1
ATOM 1611 N N . TRP A 1 217 ? 36.205 87.527 27.804 1.00 51.01 217 TRP A N 1
ATOM 1612 C CA . TRP A 1 217 ? 37.591 87.130 27.584 1.00 46.01 217 TRP A CA 1
ATOM 1613 C C . TRP A 1 217 ? 37.863 86.824 26.142 1.00 44.29 217 TRP A C 1
ATOM 1614 O O . TRP A 1 217 ? 38.840 87.288 25.583 1.00 43.04 217 TRP A O 1
ATOM 1625 N N . LEU A 1 218 ? 37.026 86.029 25.442 1.00 44.13 218 LEU A N 1
ATOM 1626 C CA . LEU A 1 218 ? 37.333 85.785 24.016 1.00 43.38 218 LEU A CA 1
ATOM 1627 C C . LEU A 1 218 ? 37.244 87.058 23.167 1.00 46.39 218 LEU A C 1
ATOM 1628 O O . LEU A 1 218 ? 38.007 87.207 22.192 1.00 45.12 218 LEU A O 1
ATOM 1633 N N . GLU A 1 219 ? 36.247 87.892 23.461 1.00 46.77 219 GLU A N 1
ATOM 1634 C CA . GLU A 1 219 ? 36.054 89.183 22.865 1.00 50.99 219 GLU A CA 1
ATOM 1635 C C . GLU A 1 219 ? 37.217 90.151 23.141 1.00 49.89 219 GLU A C 1
ATOM 1636 O O . GLU A 1 219 ? 37.636 90.727 22.154 1.00 50.30 219 GLU A O 1
ATOM 1642 N N . SER A 1 220 ? 37.759 90.180 24.345 1.00 49.87 220 SER A N 1
ATOM 1643 C CA . SER A 1 220 ? 38.989 90.954 24.517 1.00 53.20 220 SER A CA 1
ATOM 1644 C C . SER A 1 220 ? 40.082 90.480 23.571 1.00 53.51 220 SER A C 1
ATOM 1645 O O . SER A 1 220 ? 40.985 91.270 23.305 1.00 56.40 220 SER A O 1
ATOM 1648 N N . LEU A 1 221 ? 40.106 89.269 23.037 1.00 51.86 221 LEU A N 1
ATOM 1649 C CA . LEU A 1 221 ? 41.181 88.808 22.194 1.00 49.27 221 LEU A CA 1
ATOM 1650 C C . LEU A 1 221 ? 40.774 89.078 20.768 1.00 51.12 221 LEU A C 1
ATOM 1651 O O . LEU A 1 221 ? 41.611 88.679 19.978 1.00 52.04 221 LEU A O 1
ATOM 1656 N N . GLY A 1 222 ? 39.551 89.592 20.491 1.00 50.77 222 GLY A N 1
ATOM 1657 C CA . GLY A 1 222 ? 39.237 89.878 19.109 1.00 50.69 222 GLY A CA 1
ATOM 1658 C C . GLY A 1 222 ? 38.136 89.006 18.504 1.00 49.85 222 GLY A C 1
ATOM 1659 O O . GLY A 1 222 ? 37.810 89.201 17.318 1.00 44.74 222 GLY A O 1
ATOM 1660 N N . ALA A 1 223 ? 37.621 88.041 19.271 1.00 47.22 223 ALA A N 1
ATOM 1661 C CA . ALA A 1 223 ? 36.582 87.212 18.720 1.00 48.01 223 ALA A CA 1
ATOM 1662 C C . ALA A 1 223 ? 35.265 87.967 18.618 1.00 48.05 223 ALA A C 1
ATOM 1663 O O . ALA A 1 223 ? 34.934 88.787 19.477 1.00 47.09 223 ALA A O 1
ATOM 1665 N N . ASN A 1 224 ? 34.532 87.675 17.551 1.00 45.90 224 ASN A N 1
ATOM 1666 C CA . ASN A 1 224 ? 33.169 88.202 17.509 1.00 47.65 224 ASN A CA 1
ATOM 1667 C C . ASN A 1 224 ? 32.192 87.089 17.942 1.00 46.52 224 ASN A C 1
ATOM 1668 O O . ASN A 1 224 ? 32.133 86.038 17.354 1.00 47.10 224 ASN A O 1
ATOM 1673 N N . LEU A 1 225 ? 31.364 87.302 18.941 1.00 48.19 225 LEU A N 1
ATOM 1674 C CA . LEU A 1 225 ? 30.275 86.407 19.324 1.00 51.20 225 LEU A CA 1
ATOM 1675 C C . LEU A 1 225 ? 29.012 87.248 19.525 1.00 52.43 225 LEU A C 1
ATOM 1676 O O . LEU A 1 225 ? 28.352 87.196 20.550 1.00 50.54 225 LEU A O 1
ATOM 1681 N N . ASP A 1 226 ? 28.635 88.048 18.511 1.00 52.77 226 ASP A N 1
ATOM 1682 C CA . ASP A 1 226 ? 27.441 88.877 18.664 1.00 51.66 226 ASP A CA 1
ATOM 1683 C C . ASP A 1 226 ? 26.115 88.220 18.346 1.00 50.94 226 ASP A C 1
ATOM 1684 O O . ASP A 1 226 ? 25.078 88.811 18.733 1.00 50.60 226 ASP A O 1
ATOM 1689 N N . ASP A 1 227 ? 26.017 87.154 17.560 1.00 48.84 227 ASP A N 1
ATOM 1690 C CA . ASP A 1 227 ? 24.746 86.542 17.236 1.00 50.46 227 ASP A CA 1
ATOM 1691 C C . ASP A 1 227 ? 24.258 85.730 18.440 1.00 51.64 227 ASP A C 1
ATOM 1692 O O . ASP A 1 227 ? 25.049 85.068 19.112 1.00 49.52 227 ASP A O 1
ATOM 1697 N N . LEU A 1 228 ? 22.969 85.867 18.750 1.00 48.68 228 LEU A N 1
ATOM 1698 C CA . LEU A 1 228 ? 22.375 85.193 19.900 1.00 52.58 228 LEU A CA 1
ATOM 1699 C C . LEU A 1 228 ? 21.223 84.303 19.443 1.00 53.27 228 LEU A C 1
ATOM 1700 O O . LEU A 1 228 ? 20.258 84.782 18.833 1.00 53.75 228 LEU A O 1
ATOM 1705 N N . LYS A 1 229 ? 21.272 83.021 19.747 1.00 51.24 229 LYS A N 1
ATOM 1706 C CA . LYS A 1 229 ? 20.268 82.068 19.383 1.00 51.59 229 LYS A CA 1
ATOM 1707 C C . LYS A 1 229 ? 20.032 81.102 20.568 1.00 52.88 229 LYS A C 1
ATOM 1708 O O . LYS A 1 229 ? 20.732 81.077 21.580 1.00 48.96 229 LYS A O 1
ATOM 1714 N N . ARG A 1 230 ? 18.966 80.327 20.300 1.00 51.60 230 ARG A N 1
ATOM 1715 C CA . ARG A 1 230 ? 18.486 79.402 21.259 1.00 51.44 230 ARG A CA 1
ATOM 1716 C C . ARG A 1 230 ? 18.952 78.027 20.824 1.00 51.24 230 ARG A C 1
ATOM 1717 O O . ARG A 1 230 ? 18.882 77.760 19.624 1.00 52.71 230 ARG A O 1
ATOM 1725 N N . SER A 1 231 ? 19.366 77.220 21.798 1.00 46.87 231 SER A N 1
ATOM 1726 C CA . SER A 1 231 ? 19.731 75.866 21.484 1.00 48.07 231 SER A CA 1
ATOM 1727 C C . SER A 1 231 ? 18.896 74.907 22.355 1.00 49.02 231 SER A C 1
ATOM 1728 O O . SER A 1 231 ? 18.452 75.298 23.430 1.00 48.56 231 SER A O 1
ATOM 1731 N N . GLY A 1 232 ? 18.891 73.685 21.885 1.00 47.81 232 GLY A N 1
ATOM 1732 C CA . GLY A 1 232 ? 18.151 72.587 22.476 1.00 49.64 232 GLY A CA 1
ATOM 1733 C C . GLY A 1 232 ? 18.416 72.416 23.944 1.00 48.89 232 GLY A C 1
ATOM 1734 O O . GLY A 1 232 ? 19.554 72.542 24.395 1.00 51.38 232 GLY A O 1
ATOM 1735 N N . GLY A 1 233 ? 17.346 72.402 24.749 1.00 48.40 233 GLY A N 1
ATOM 1736 C CA . GLY A 1 233 ? 17.455 72.224 26.183 1.00 45.60 233 GLY A CA 1
ATOM 1737 C C . GLY A 1 233 ? 17.560 73.545 26.905 1.00 47.46 233 GLY A C 1
ATOM 1738 O O . GLY A 1 233 ? 17.602 73.583 28.135 1.00 45.14 233 GLY A O 1
ATOM 1739 N N . ALA A 1 234 ? 17.685 74.639 26.146 1.00 48.37 234 ALA A N 1
ATOM 1740 C CA . ALA A 1 234 ? 17.822 75.929 26.843 1.00 48.40 234 ALA A CA 1
ATOM 1741 C C . ALA A 1 234 ? 16.420 76.579 26.840 1.00 50.21 234 ALA A C 1
ATOM 1742 O O . ALA A 1 234 ? 15.685 76.459 25.839 1.00 46.28 234 ALA A O 1
ATOM 1744 N N . ARG A 1 235 ? 16.131 77.261 27.941 1.00 50.85 235 ARG A N 1
ATOM 1745 C CA . ARG A 1 235 ? 14.759 77.762 28.048 1.00 56.16 235 ARG A CA 1
ATOM 1746 C C . ARG A 1 235 ? 14.682 79.178 27.495 1.00 55.10 235 ARG A C 1
ATOM 1747 O O . ARG A 1 235 ? 13.598 79.638 27.189 1.00 57.21 235 ARG A O 1
ATOM 1755 N N . VAL A 1 236 ? 15.768 79.913 27.399 1.00 54.66 236 VAL A N 1
ATOM 1756 C CA . VAL A 1 236 ? 15.904 81.171 26.684 1.00 53.71 236 VAL A CA 1
ATOM 1757 C C . VAL A 1 236 ? 17.175 81.143 25.812 1.00 54.13 236 VAL A C 1
ATOM 1758 O O . VAL A 1 236 ? 17.966 80.164 25.815 1.00 48.74 236 VAL A O 1
ATOM 1762 N N . ASP A 1 237 ? 17.371 82.180 25.007 1.00 51.50 237 ASP A N 1
ATOM 1763 C CA . ASP A 1 237 ? 18.422 82.244 24.006 1.00 53.42 237 ASP A CA 1
ATOM 1764 C C . ASP A 1 237 ? 19.737 82.549 24.725 1.00 49.59 237 ASP A C 1
ATOM 1765 O O . ASP A 1 237 ? 19.719 83.532 25.444 1.00 50.55 237 ASP A O 1
ATOM 1770 N N . ARG A 1 238 ? 20.722 81.690 24.639 1.00 49.29 238 ARG A N 1
ATOM 1771 C CA . ARG A 1 238 ? 21.962 81.871 25.429 1.00 49.68 238 ARG A CA 1
ATOM 1772 C C . ARG A 1 238 ? 23.214 81.539 24.649 1.00 47.52 238 ARG A C 1
ATOM 1773 O O . ARG A 1 238 ? 24.354 81.565 25.076 1.00 51.21 238 ARG A O 1
ATOM 1781 N N . THR A 1 239 ? 23.113 81.083 23.434 1.00 49.72 239 THR A N 1
ATOM 1782 C CA . THR A 1 239 ? 24.175 80.578 22.585 1.00 48.42 239 THR A CA 1
ATOM 1783 C C . THR A 1 239 ? 24.739 81.695 21.711 1.00 48.99 239 THR A C 1
ATOM 1784 O O . THR A 1 239 ? 23.974 82.222 20.904 1.00 46.74 239 THR A O 1
ATOM 1788 N N . HIS A 1 240 ? 25.995 82.083 21.870 1.00 48.05 240 HIS A N 1
ATOM 1789 C CA . HIS A 1 240 ? 26.675 83.156 21.188 1.00 46.48 240 HIS A CA 1
ATOM 1790 C C . HIS A 1 240 ? 27.605 82.589 20.094 1.00 47.60 240 HIS A C 1
ATOM 1791 O O . HIS A 1 240 ? 28.294 81.625 20.374 1.00 44.42 240 HIS A O 1
ATOM 1798 N N . ARG A 1 241 ? 27.461 83.089 18.876 1.00 44.69 241 ARG A N 1
ATOM 1799 C CA . ARG A 1 241 ? 28.067 82.757 17.645 1.00 44.90 241 ARG A CA 1
ATOM 1800 C C . ARG A 1 241 ? 28.516 84.088 16.978 1.00 44.35 241 ARG A C 1
ATOM 1801 O O . ARG A 1 241 ? 28.016 85.152 17.314 1.00 43.14 241 ARG A O 1
ATOM 1809 N N . PRO A 1 242 ? 29.453 84.046 16.082 1.00 44.67 242 PRO A N 1
ATOM 1810 C CA . PRO A 1 242 ? 29.963 85.214 15.352 1.00 48.07 242 PRO A CA 1
ATOM 1811 C C . PRO A 1 242 ? 28.804 85.845 14.585 1.00 48.84 242 PRO A C 1
ATOM 1812 O O . PRO A 1 242 ? 27.962 85.120 14.058 1.00 44.76 242 PRO A O 1
ATOM 1816 N N . HIS A 1 243 ? 28.732 87.156 14.553 1.00 54.56 243 HIS A N 1
ATOM 1817 C CA . HIS A 1 243 ? 27.664 87.818 13.777 1.00 60.10 243 HIS A CA 1
ATOM 1818 C C . HIS A 1 243 ? 27.596 87.244 12.384 1.00 63.59 243 HIS A C 1
ATOM 1819 O O . HIS A 1 243 ? 26.736 86.409 12.018 1.00 71.30 243 HIS A O 1
ATOM 1826 N N . GLY A 1 244 ? 28.436 87.683 11.482 1.00 63.25 244 GLY A N 1
ATOM 1827 C CA . GLY A 1 244 ? 28.394 86.882 10.194 1.00 63.83 244 GLY A CA 1
ATOM 1828 C C . GLY A 1 244 ? 29.803 86.238 10.176 1.00 66.34 244 GLY A C 1
ATOM 1829 O O . GLY A 1 244 ? 30.341 85.941 11.264 1.00 62.91 244 GLY A O 1
ATOM 1830 N N . GLY A 1 245 ? 30.388 86.152 8.981 1.00 65.73 245 GLY A N 1
ATOM 1831 C CA . GLY A 1 245 ? 31.790 85.676 8.960 1.00 64.66 245 GLY A CA 1
ATOM 1832 C C . GLY A 1 245 ? 31.888 84.194 9.322 1.00 62.21 245 GLY A C 1
ATOM 1833 O O . GLY A 1 245 ? 31.053 83.401 8.892 1.00 59.98 245 GLY A O 1
ATOM 1834 N N . LYS A 1 246 ? 32.872 83.820 10.125 1.00 60.50 246 LYS A N 1
ATOM 1835 C CA . LYS A 1 246 ? 33.133 82.388 10.396 1.00 57.66 246 LYS A CA 1
ATOM 1836 C C . LYS A 1 246 ? 32.040 81.767 11.267 1.00 52.71 246 LYS A C 1
ATOM 1837 O O . LYS A 1 246 ? 31.481 82.540 12.037 1.00 51.39 246 LYS A O 1
ATOM 1843 N N . SER A 1 247 ? 31.874 80.465 11.222 1.00 48.02 247 SER A N 1
ATOM 1844 C CA . SER A 1 247 ? 31.447 79.573 12.269 1.00 46.84 247 SER A CA 1
ATOM 1845 C C . SER A 1 247 ? 32.152 79.764 13.612 1.00 43.57 247 SER A C 1
ATOM 1846 O O . SER A 1 247 ? 33.279 80.278 13.618 1.00 42.40 247 SER A O 1
ATOM 1849 N N . SER A 1 248 ? 31.490 79.382 14.710 1.00 38.56 248 SER A N 1
ATOM 1850 C CA . SER A 1 248 ? 32.087 79.722 16.002 1.00 39.35 248 SER A CA 1
ATOM 1851 C C . SER A 1 248 ? 33.393 78.963 16.291 1.00 38.37 248 SER A C 1
ATOM 1852 O O . SER A 1 248 ? 34.308 79.542 16.821 1.00 38.97 248 SER A O 1
ATOM 1855 N N . GLY A 1 249 ? 33.627 77.748 15.919 1.00 40.36 249 GLY A N 1
ATOM 1856 C CA . GLY A 1 249 ? 34.806 76.931 16.076 1.00 41.59 249 GLY A CA 1
ATOM 1857 C C . GLY A 1 249 ? 36.029 77.679 15.481 1.00 45.14 249 GLY A C 1
ATOM 1858 O O . GLY A 1 249 ? 37.003 77.852 16.195 1.00 42.81 249 GLY A O 1
ATOM 1859 N N . PRO A 1 250 ? 35.945 77.993 14.179 1.00 43.67 250 PRO A N 1
ATOM 1860 C CA . PRO A 1 250 ? 37.049 78.617 13.452 1.00 43.95 250 PRO A CA 1
ATOM 1861 C C . PRO A 1 250 ? 37.277 79.997 14.026 1.00 44.97 250 PRO A C 1
ATOM 1862 O O . PRO A 1 250 ? 38.425 80.346 14.351 1.00 41.84 250 PRO A O 1
ATOM 1866 N N . GLU A 1 251 ? 36.212 80.762 14.278 1.00 42.74 251 GLU A N 1
ATOM 1867 C CA . GLU A 1 251 ? 36.408 82.035 14.968 1.00 43.91 251 GLU A CA 1
ATOM 1868 C C . GLU A 1 251 ? 37.212 81.832 16.249 1.00 44.64 251 GLU A C 1
ATOM 1869 O O . GLU A 1 251 ? 38.079 82.669 16.546 1.00 43.40 251 GLU A O 1
ATOM 1875 N N . ILE A 1 252 ? 36.709 80.938 17.128 1.00 44.48 252 ILE A N 1
ATOM 1876 C CA . ILE A 1 252 ? 37.351 80.815 18.445 1.00 43.93 252 ILE A CA 1
ATOM 1877 C C . ILE A 1 252 ? 38.811 80.353 18.388 1.00 41.13 252 ILE A C 1
ATOM 1878 O O . ILE A 1 252 ? 39.628 80.951 19.095 1.00 41.45 252 ILE A O 1
ATOM 1883 N N . ILE A 1 253 ? 39.172 79.358 17.654 1.00 40.46 253 ILE A N 1
ATOM 1884 C CA . ILE A 1 253 ? 40.497 78.772 17.520 1.00 41.38 253 ILE A CA 1
ATOM 1885 C C . ILE A 1 253 ? 41.341 79.742 16.680 1.00 42.87 253 ILE A C 1
ATOM 1886 O O . ILE A 1 253 ? 42.514 79.858 16.995 1.00 40.05 253 ILE A O 1
ATOM 1891 N N . ASP A 1 254 ? 40.770 80.409 15.670 1.00 42.44 254 ASP A N 1
ATOM 1892 C CA . ASP A 1 254 ? 41.555 81.471 14.985 1.00 45.06 254 ASP A CA 1
ATOM 1893 C C . ASP A 1 254 ? 41.943 82.522 16.020 1.00 45.68 254 ASP A C 1
ATOM 1894 O O . ASP A 1 254 ? 43.115 82.958 16.100 1.00 44.96 254 ASP A O 1
ATOM 1899 N N . THR A 1 255 ? 41.037 82.922 16.910 1.00 43.61 255 THR A N 1
ATOM 1900 C CA . THR A 1 255 ? 41.302 83.979 17.858 1.00 45.30 255 THR A CA 1
ATOM 1901 C C . THR A 1 255 ? 42.340 83.551 18.912 1.00 46.96 255 THR A C 1
ATOM 1902 O O . THR A 1 255 ? 43.194 84.324 19.290 1.00 43.19 255 THR A O 1
ATOM 1906 N N . LEU A 1 256 ? 42.245 82.313 19.409 1.00 45.79 256 LEU A N 1
ATOM 1907 C CA . LEU A 1 256 ? 43.148 81.790 20.405 1.00 47.04 256 LEU A CA 1
ATOM 1908 C C . LEU A 1 256 ? 44.517 81.508 19.764 1.00 46.89 256 LEU A C 1
ATOM 1909 O O . LEU A 1 256 ? 45.478 81.818 20.438 1.00 48.02 256 LEU A O 1
ATOM 1914 N N . ARG A 1 257 ? 44.630 81.028 18.525 1.00 46.11 257 ARG A N 1
ATOM 1915 C CA . ARG A 1 257 ? 45.895 80.878 17.881 1.00 47.77 257 ARG A CA 1
ATOM 1916 C C . ARG A 1 257 ? 46.660 82.225 17.788 1.00 51.15 257 ARG A C 1
ATOM 1917 O O . ARG A 1 257 ? 47.886 82.257 18.020 1.00 49.77 257 ARG A O 1
ATOM 1925 N N . LYS A 1 258 ? 45.964 83.254 17.294 1.00 51.64 258 LYS A N 1
ATOM 1926 C CA . LYS A 1 258 ? 46.598 84.559 17.215 1.00 54.27 258 LYS A CA 1
ATOM 1927 C C . LYS A 1 258 ? 46.946 85.087 18.604 1.00 51.02 258 LYS A C 1
ATOM 1928 O O . LYS A 1 258 ? 48.107 85.484 18.767 1.00 49.22 258 LYS A O 1
ATOM 1934 N N . ALA A 1 259 ? 46.072 85.025 19.580 1.00 46.35 259 ALA A N 1
ATOM 1935 C CA . ALA A 1 259 ? 46.497 85.467 20.910 1.00 46.66 259 ALA A CA 1
ATOM 1936 C C . ALA A 1 259 ? 47.608 84.610 21.502 1.00 48.96 259 ALA A C 1
ATOM 1937 O O . ALA A 1 259 ? 48.445 85.245 22.179 1.00 48.90 259 ALA A O 1
ATOM 1939 N N . ALA A 1 260 ? 47.796 83.337 21.186 1.00 49.70 260 ALA A N 1
ATOM 1940 C CA . ALA A 1 260 ? 48.877 82.596 21.833 1.00 53.17 260 ALA A CA 1
ATOM 1941 C C . ALA A 1 260 ? 50.182 83.044 21.154 1.00 55.69 260 ALA A C 1
ATOM 1942 O O . ALA A 1 260 ? 51.163 83.164 21.861 1.00 56.79 260 ALA A O 1
ATOM 1944 N N . LYS A 1 261 ? 50.177 83.248 19.853 1.00 59.12 261 LYS A N 1
ATOM 1945 C CA . LYS A 1 261 ? 51.313 83.790 19.122 1.00 61.40 261 LYS A CA 1
ATOM 1946 C C . LYS A 1 261 ? 51.635 85.211 19.553 1.00 61.72 261 LYS A C 1
ATOM 1947 O O . LYS A 1 261 ? 52.822 85.439 19.837 1.00 60.52 261 LYS A O 1
ATOM 1953 N N . GLU A 1 262 ? 50.735 86.139 19.798 1.00 62.82 262 GLU A N 1
ATOM 1954 C CA . GLU A 1 262 ? 51.047 87.452 20.345 1.00 65.19 262 GLU A CA 1
ATOM 1955 C C . GLU A 1 262 ? 51.651 87.444 21.737 1.00 67.89 262 GLU A C 1
ATOM 1956 O O . GLU A 1 262 ? 52.455 88.346 22.053 1.00 69.34 262 GLU A O 1
ATOM 1962 N N . GLN A 1 263 ? 51.349 86.529 22.644 1.00 66.96 263 GLN A N 1
ATOM 1963 C CA . GLN A 1 263 ? 51.883 86.455 23.980 1.00 65.45 263 GLN A CA 1
ATOM 1964 C C . GLN A 1 263 ? 53.144 85.593 24.020 1.00 62.89 263 GLN A C 1
ATOM 1965 O O . GLN A 1 263 ? 53.514 85.226 25.124 1.00 63.60 263 GLN A O 1
ATOM 1971 N N . GLY A 1 264 ? 53.683 85.157 22.916 1.00 60.58 264 GLY A N 1
ATOM 1972 C CA . GLY A 1 264 ? 54.836 84.316 22.793 1.00 61.63 264 GLY A CA 1
ATOM 1973 C C . GLY A 1 264 ? 54.752 82.857 23.182 1.00 62.06 264 GLY A C 1
ATOM 1974 O O . GLY A 1 264 ? 55.753 82.139 23.355 1.00 59.81 264 GLY A O 1
ATOM 1975 N N . ILE A 1 265 ? 53.544 82.326 23.335 1.00 61.73 265 ILE A N 1
ATOM 1976 C CA . ILE A 1 265 ? 53.345 80.889 23.466 1.00 60.72 265 ILE A CA 1
ATOM 1977 C C . ILE A 1 265 ? 53.299 80.291 22.068 1.00 62.93 265 ILE A C 1
ATOM 1978 O O . ILE A 1 265 ? 52.258 80.539 21.377 1.00 63.05 265 ILE A O 1
ATOM 1983 N N . ASP A 1 266 ? 54.327 79.568 21.657 1.00 60.08 266 ASP A N 1
ATOM 1984 C CA . ASP A 1 266 ? 54.188 78.892 20.376 1.00 63.57 266 ASP A CA 1
ATOM 1985 C C . ASP A 1 266 ? 53.689 77.467 20.598 1.00 63.03 266 ASP A C 1
ATOM 1986 O O . ASP A 1 266 ? 54.295 76.771 21.447 1.00 62.97 266 ASP A O 1
ATOM 1991 N N . THR A 1 267 ? 52.745 76.933 19.854 1.00 57.82 267 THR A N 1
ATOM 1992 C CA . THR A 1 267 ? 52.469 75.513 20.001 1.00 59.43 267 THR A CA 1
ATOM 1993 C C . THR A 1 267 ? 53.577 74.616 19.458 1.00 59.30 267 THR A C 1
ATOM 1994 O O . THR A 1 267 ? 54.017 74.788 18.307 1.00 61.39 267 THR A O 1
ATOM 1998 N N . ARG A 1 268 ? 53.981 73.571 20.175 1.00 51.75 268 ARG A N 1
ATOM 1999 C CA . ARG A 1 268 ? 54.841 72.565 19.542 1.00 48.28 268 ARG A CA 1
ATOM 2000 C C . ARG A 1 268 ? 53.953 71.526 18.885 1.00 45.85 268 ARG A C 1
ATOM 2001 O O . ARG A 1 268 ? 53.376 70.731 19.610 1.00 46.10 268 ARG A O 1
ATOM 2009 N N . LEU A 1 269 ? 53.975 71.380 17.590 1.00 43.82 269 LEU A N 1
ATOM 2010 C CA . LEU A 1 269 ? 53.163 70.523 16.776 1.00 42.14 269 LEU A CA 1
ATOM 2011 C C . LEU A 1 269 ? 53.859 69.193 16.626 1.00 41.90 269 LEU A C 1
ATOM 2012 O O . LEU A 1 269 ? 55.038 68.994 16.949 1.00 39.65 269 LEU A O 1
ATOM 2017 N N . ASN A 1 270 ? 53.114 68.229 16.103 1.00 42.58 270 ASN A N 1
ATOM 2018 C CA . ASN A 1 270 ? 53.532 66.836 15.861 1.00 42.59 270 ASN A CA 1
ATOM 2019 C C . ASN A 1 270 ? 54.341 66.334 17.081 1.00 44.79 270 ASN A C 1
ATOM 2020 O O . ASN A 1 270 ? 55.309 65.590 16.928 1.00 42.79 270 ASN A O 1
ATOM 2025 N N . SER A 1 271 ? 53.838 66.603 18.278 1.00 40.88 271 SER A N 1
ATOM 2026 C CA . SER A 1 271 ? 54.399 66.223 19.565 1.00 43.74 271 SER A CA 1
ATOM 2027 C C . SER A 1 271 ? 53.302 65.562 20.422 1.00 43.21 271 SER A C 1
ATOM 2028 O O . SER A 1 271 ? 52.477 66.240 21.044 1.00 42.54 271 SER A O 1
ATOM 2031 N N . ARG A 1 272 ? 53.297 64.244 20.405 1.00 42.30 272 ARG A N 1
ATOM 2032 C CA . ARG A 1 272 ? 52.375 63.457 21.188 1.00 43.51 272 ARG A CA 1
ATOM 2033 C C . ARG A 1 272 ? 52.910 63.070 22.577 1.00 45.79 272 ARG A C 1
ATOM 2034 O O . ARG A 1 272 ? 53.960 62.380 22.747 1.00 45.32 272 ARG A O 1
ATOM 2042 N N . VAL A 1 273 ? 52.118 63.506 23.554 1.00 42.25 273 VAL A N 1
ATOM 2043 C CA . VAL A 1 273 ? 52.420 63.140 24.926 1.00 43.75 273 VAL A CA 1
ATOM 2044 C C . VAL A 1 273 ? 51.946 61.675 25.102 1.00 44.37 273 VAL A C 1
ATOM 2045 O O . VAL A 1 273 ? 50.827 61.361 24.659 1.00 38.31 273 VAL A O 1
ATOM 2049 N N . VAL A 1 274 ? 52.849 60.845 25.625 1.00 40.66 274 VAL A N 1
ATOM 2050 C CA . VAL A 1 274 ? 52.601 59.414 25.759 1.00 40.02 274 VAL A CA 1
ATOM 2051 C C . VAL A 1 274 ? 52.646 58.839 27.156 1.00 40.72 274 VAL A C 1
ATOM 2052 O O . VAL A 1 274 ? 52.232 57.727 27.464 1.00 41.58 274 VAL A O 1
ATOM 2056 N N . LYS A 1 275 ? 53.104 59.594 28.176 1.00 42.11 275 LYS A N 1
ATOM 2057 C CA . LYS A 1 275 ? 53.139 59.153 29.533 1.00 42.41 275 LYS A CA 1
ATOM 2058 C C . LYS A 1 275 ? 53.241 60.313 30.493 1.00 40.92 275 LYS A C 1
ATOM 2059 O O . LYS A 1 275 ? 53.866 61.302 30.129 1.00 44.27 275 LYS A O 1
ATOM 2065 N N . LEU A 1 276 ? 52.575 60.315 31.604 1.00 41.37 276 LEU A N 1
ATOM 2066 C CA . LEU A 1 276 ? 52.801 61.328 32.627 1.00 43.33 276 LEU A CA 1
ATOM 2067 C C . LEU A 1 276 ? 53.855 60.707 33.588 1.00 47.31 276 LEU A C 1
ATOM 2068 O O . LEU A 1 276 ? 53.762 59.512 33.918 1.00 45.21 276 LEU A O 1
ATOM 2073 N N . VAL A 1 277 ? 54.797 61.508 34.022 1.00 48.61 277 VAL A N 1
ATOM 2074 C CA . VAL A 1 277 ? 55.933 60.959 34.806 1.00 46.73 277 VAL A CA 1
ATOM 2075 C C . VAL A 1 277 ? 55.612 61.341 36.241 1.00 47.70 277 VAL A C 1
ATOM 2076 O O . VAL A 1 277 ? 55.390 62.504 36.561 1.00 46.83 277 VAL A O 1
ATOM 2080 N N . VAL A 1 278 ? 55.512 60.338 37.097 1.00 50.44 278 VAL A N 1
ATOM 2081 C CA . VAL A 1 278 ? 55.249 60.656 38.524 1.00 53.87 278 VAL A CA 1
ATOM 2082 C C . VAL A 1 278 ? 56.514 60.372 39.339 1.00 56.22 278 VAL A C 1
ATOM 2083 O O . VAL A 1 278 ? 57.227 59.412 39.007 1.00 55.56 278 VAL A O 1
ATOM 2087 N N . ASN A 1 279 ? 56.840 61.165 40.348 1.00 58.32 279 ASN A N 1
ATOM 2088 C CA . ASN A 1 279 ? 58.069 60.911 41.138 1.00 61.04 279 ASN A CA 1
ATOM 2089 C C . ASN A 1 279 ? 57.744 59.833 42.178 1.00 64.89 279 ASN A C 1
ATOM 2090 O O . ASN A 1 279 ? 56.723 59.122 42.038 1.00 63.56 279 ASN A O 1
ATOM 2095 N N . ASP A 1 280 ? 58.521 59.735 43.265 1.00 68.54 280 ASP A N 1
ATOM 2096 C CA . ASP A 1 280 ? 58.121 58.799 44.316 1.00 71.25 280 ASP A CA 1
ATOM 2097 C C . ASP A 1 280 ? 57.151 59.343 45.343 1.00 71.08 280 ASP A C 1
ATOM 2098 O O . ASP A 1 280 ? 56.576 58.509 46.061 1.00 69.45 280 ASP A O 1
ATOM 2103 N N . ASP A 1 281 ? 56.849 60.632 45.454 1.00 72.17 281 ASP A N 1
ATOM 2104 C CA . ASP A 1 281 ? 55.752 61.018 46.350 1.00 74.78 281 ASP A CA 1
ATOM 2105 C C . ASP A 1 281 ? 54.448 61.205 45.590 1.00 72.28 281 ASP A C 1
ATOM 2106 O O . ASP A 1 281 ? 53.683 62.112 45.900 1.00 71.30 281 ASP A O 1
ATOM 2111 N N . HIS A 1 282 ? 54.107 60.383 44.604 1.00 70.29 282 HIS A N 1
ATOM 2112 C CA . HIS A 1 282 ? 52.851 60.514 43.881 1.00 68.02 282 HIS A CA 1
ATOM 2113 C C . HIS A 1 282 ? 52.658 61.891 43.239 1.00 63.26 282 HIS A C 1
ATOM 2114 O O . HIS A 1 282 ? 51.533 62.360 43.211 1.00 61.55 282 HIS A O 1
ATOM 2121 N N . SER A 1 283 ? 53.708 62.519 42.753 1.00 58.16 283 SER A N 1
ATOM 2122 C CA . SER A 1 283 ? 53.638 63.836 42.179 1.00 56.22 283 SER A CA 1
ATOM 2123 C C . SER A 1 283 ? 53.875 63.739 40.671 1.00 54.10 283 SER A C 1
ATOM 2124 O O . SER A 1 283 ? 54.801 63.017 40.320 1.00 52.15 283 SER A O 1
ATOM 2127 N N . VAL A 1 284 ? 53.022 64.418 39.903 1.00 52.83 284 VAL A N 1
ATOM 2128 C CA . VAL A 1 284 ? 53.300 64.454 38.462 1.00 51.85 284 VAL A CA 1
ATOM 2129 C C . VAL A 1 284 ? 54.420 65.475 38.296 1.00 49.69 284 VAL A C 1
ATOM 2130 O O . VAL A 1 284 ? 54.251 66.564 38.856 1.00 49.03 284 VAL A O 1
ATOM 2134 N N . VAL A 1 285 ? 55.464 65.064 37.604 1.00 49.01 285 VAL A N 1
ATOM 2135 C CA . VAL A 1 285 ? 56.589 65.982 37.413 1.00 50.74 285 VAL A CA 1
ATOM 2136 C C . VAL A 1 285 ? 56.988 66.107 35.948 1.00 49.57 285 VAL A C 1
ATOM 2137 O O . VAL A 1 285 ? 58.052 66.702 35.751 1.00 50.75 285 VAL A O 1
ATOM 2141 N N . GLY A 1 286 ? 56.175 65.738 34.978 1.00 48.56 286 GLY A N 1
ATOM 2142 C CA . GLY A 1 286 ? 56.513 66.132 33.567 1.00 46.89 286 GLY A CA 1
ATOM 2143 C C . GLY A 1 286 ? 55.930 64.970 32.738 1.00 46.56 286 GLY A C 1
ATOM 2144 O O . GLY A 1 286 ? 55.007 64.336 33.252 1.00 45.03 286 GLY A O 1
ATOM 2145 N N . ALA A 1 287 ? 56.439 64.717 31.535 1.00 45.00 287 ALA A N 1
ATOM 2146 C CA . ALA A 1 287 ? 55.665 63.823 30.667 1.00 45.20 287 ALA A CA 1
ATOM 2147 C C . ALA A 1 287 ? 56.604 63.464 29.547 1.00 44.30 287 ALA A C 1
ATOM 2148 O O . ALA A 1 287 ? 57.461 64.308 29.272 1.00 43.49 287 ALA A O 1
ATOM 2150 N N . VAL A 1 288 ? 56.505 62.282 28.996 1.00 43.73 288 VAL A N 1
ATOM 2151 C CA . VAL A 1 288 ? 57.258 61.904 27.833 1.00 42.37 288 VAL A CA 1
ATOM 2152 C C . VAL A 1 288 ? 56.446 62.237 26.588 1.00 45.48 288 VAL A C 1
ATOM 2153 O O . VAL A 1 288 ? 55.247 61.874 26.435 1.00 43.87 288 VAL A O 1
ATOM 2157 N N . VAL A 1 289 ? 57.128 62.964 25.726 1.00 44.74 289 VAL A N 1
ATOM 2158 C CA . VAL A 1 289 ? 56.738 63.413 24.425 1.00 42.29 289 VAL A CA 1
ATOM 2159 C C . VAL A 1 289 ? 57.419 62.561 23.339 1.00 45.61 289 VAL A C 1
ATOM 2160 O O . VAL A 1 289 ? 58.617 62.282 23.344 1.00 44.60 289 VAL A O 1
ATOM 2164 N N . HIS A 1 290 ? 56.601 62.037 22.426 1.00 43.44 290 HIS A N 1
ATOM 2165 C CA . HIS A 1 290 ? 57.077 61.539 21.160 1.00 44.54 290 HIS A CA 1
ATOM 2166 C C . HIS A 1 290 ? 56.894 62.586 20.071 1.00 46.79 290 HIS A C 1
ATOM 2167 O O . HIS A 1 290 ? 55.766 62.851 19.657 1.00 45.29 290 HIS A O 1
ATOM 2174 N N . GLY A 1 291 ? 58.025 63.200 19.695 1.00 45.60 291 GLY A N 1
ATOM 2175 C CA . GLY A 1 291 ? 58.070 64.220 18.672 1.00 44.40 291 GLY A CA 1
ATOM 2176 C C . GLY A 1 291 ? 58.362 63.484 17.389 1.00 46.36 291 GLY A C 1
ATOM 2177 O O . GLY A 1 291 ? 59.185 62.533 17.401 1.00 47.33 291 GLY A O 1
ATOM 2178 N N . LYS A 1 292 ? 57.726 63.964 16.311 1.00 42.28 292 LYS A N 1
ATOM 2179 C CA . LYS A 1 292 ? 57.896 63.271 15.028 1.00 40.67 292 LYS A CA 1
ATOM 2180 C C . LYS A 1 292 ? 59.371 63.203 14.607 1.00 40.48 292 LYS A C 1
ATOM 2181 O O . LYS A 1 292 ? 59.721 62.275 13.882 1.00 40.02 292 LYS A O 1
ATOM 2187 N N . HIS A 1 293 ? 60.090 64.284 14.788 1.00 40.10 293 HIS A N 1
ATOM 2188 C CA . HIS A 1 293 ? 61.479 64.304 14.231 1.00 48.42 293 HIS A CA 1
ATOM 2189 C C . HIS A 1 293 ? 62.480 63.970 15.334 1.00 50.22 293 HIS A C 1
ATOM 2190 O O . HIS A 1 293 ? 63.429 63.254 15.208 1.00 51.71 293 HIS A O 1
ATOM 2197 N N . THR A 1 294 ? 62.184 64.508 16.514 1.00 52.78 294 THR A N 1
ATOM 2198 C CA . THR A 1 294 ? 63.166 64.422 17.596 1.00 54.78 294 THR A CA 1
ATOM 2199 C C . THR A 1 294 ? 63.037 63.115 18.363 1.00 54.96 294 THR A C 1
ATOM 2200 O O . THR A 1 294 ? 63.982 62.712 18.992 1.00 52.62 294 THR A O 1
ATOM 2204 N N . GLY A 1 295 ? 61.888 62.431 18.289 1.00 53.11 295 GLY A N 1
ATOM 2205 C CA . GLY A 1 295 ? 61.772 61.150 18.983 1.00 50.86 295 GLY A CA 1
ATOM 2206 C C . GLY A 1 295 ? 61.253 61.412 20.382 1.00 50.65 295 GLY A C 1
ATOM 2207 O O . GLY A 1 295 ? 60.622 62.457 20.673 1.00 50.43 295 GLY A O 1
ATOM 2208 N N . TYR A 1 296 ? 61.595 60.519 21.299 1.00 50.53 296 TYR A N 1
ATOM 2209 C CA . TYR A 1 296 ? 61.057 60.526 22.647 1.00 49.05 296 TYR A CA 1
ATOM 2210 C C . TYR A 1 296 ? 61.937 61.321 23.555 1.00 51.31 296 TYR A C 1
ATOM 2211 O O . TYR A 1 296 ? 63.170 61.115 23.540 1.00 53.64 296 TYR A O 1
ATOM 2220 N N . TYR A 1 297 ? 61.350 62.148 24.380 1.00 50.26 297 TYR A N 1
ATOM 2221 C CA . TYR A 1 297 ? 62.120 62.971 25.309 1.00 50.51 297 TYR A CA 1
ATOM 2222 C C . TYR A 1 297 ? 61.227 63.384 26.468 1.00 51.71 297 TYR A C 1
ATOM 2223 O O . TYR A 1 297 ? 59.988 63.316 26.295 1.00 52.90 297 TYR A O 1
ATOM 2232 N N . MET A 1 298 ? 61.786 63.875 27.544 1.00 50.27 298 MET A N 1
ATOM 2233 C CA . MET A 1 298 ? 60.990 64.152 28.724 1.00 50.65 298 MET A CA 1
ATOM 2234 C C . MET A 1 298 ? 61.108 65.663 28.910 1.00 51.72 298 MET A C 1
ATOM 2235 O O . MET A 1 298 ? 62.198 66.192 28.777 1.00 50.19 298 MET A O 1
ATOM 2240 N N . ILE A 1 299 ? 59.955 66.247 29.230 1.00 51.03 299 ILE A N 1
ATOM 2241 C CA . ILE A 1 299 ? 59.870 67.609 29.676 1.00 51.26 299 ILE A CA 1
ATOM 2242 C C . ILE A 1 299 ? 59.554 67.542 31.182 1.00 50.00 299 ILE A C 1
ATOM 2243 O O . ILE A 1 299 ? 58.591 66.875 31.479 1.00 48.55 299 ILE A O 1
ATOM 2248 N N . GLY A 1 300 ? 60.314 68.210 32.041 1.00 48.75 300 GLY A N 1
ATOM 2249 C CA . GLY A 1 300 ? 59.933 68.185 33.474 1.00 48.60 300 GLY A CA 1
ATOM 2250 C C . GLY A 1 300 ? 59.143 69.467 33.681 1.00 49.94 300 GLY A C 1
ATOM 2251 O O . GLY A 1 300 ? 59.355 70.491 32.993 1.00 49.05 300 GLY A O 1
ATOM 2252 N N . ALA A 1 301 ? 58.220 69.428 34.615 1.00 49.34 301 ALA A N 1
ATOM 2253 C CA . ALA A 1 301 ? 57.292 70.551 34.728 1.00 52.30 301 ALA A CA 1
ATOM 2254 C C . ALA A 1 301 ? 56.713 70.438 36.139 1.00 51.02 301 ALA A C 1
ATOM 2255 O O . ALA A 1 301 ? 56.511 69.291 36.546 1.00 51.19 301 ALA A O 1
ATOM 2257 N N . LYS A 1 302 ? 56.505 71.557 36.792 1.00 50.80 302 LYS A N 1
ATOM 2258 C CA . LYS A 1 302 ? 55.814 71.553 38.048 1.00 54.79 302 LYS A CA 1
ATOM 2259 C C . LYS A 1 302 ? 54.309 71.352 37.839 1.00 54.13 302 LYS A C 1
ATOM 2260 O O . LYS A 1 302 ? 53.716 70.807 38.767 1.00 50.35 302 LYS A O 1
ATOM 2266 N N . SER A 1 303 ? 53.718 71.858 36.722 1.00 51.11 303 SER A N 1
ATOM 2267 C CA . SER A 1 303 ? 52.310 71.493 36.485 1.00 49.45 303 SER A CA 1
ATOM 2268 C C . SER A 1 303 ? 52.078 71.044 35.028 1.00 48.23 303 SER A C 1
ATOM 2269 O O . SER A 1 303 ? 52.703 71.506 34.061 1.00 47.88 303 SER A O 1
ATOM 2272 N N . VAL A 1 304 ? 51.208 70.093 34.835 1.00 47.11 304 VAL A N 1
ATOM 2273 C CA . VAL A 1 304 ? 50.822 69.454 33.590 1.00 44.03 304 VAL A CA 1
ATOM 2274 C C . VAL A 1 304 ? 49.286 69.571 33.520 1.00 47.32 304 VAL A C 1
ATOM 2275 O O . VAL A 1 304 ? 48.563 69.303 34.471 1.00 44.06 304 VAL A O 1
ATOM 2279 N N . VAL A 1 305 ? 48.773 70.168 32.445 1.00 46.69 305 VAL A N 1
ATOM 2280 C CA . VAL A 1 305 ? 47.329 70.377 32.239 1.00 44.55 305 VAL A CA 1
ATOM 2281 C C . VAL A 1 305 ? 46.904 69.489 31.060 1.00 43.38 305 VAL A C 1
ATOM 2282 O O . VAL A 1 305 ? 47.444 69.641 29.953 1.00 42.77 305 VAL A O 1
ATOM 2286 N N . LEU A 1 306 ? 46.105 68.495 31.303 1.00 39.49 306 LEU A N 1
ATOM 2287 C CA . LEU A 1 306 ? 45.530 67.682 30.239 1.00 40.84 306 LEU A CA 1
ATOM 2288 C C . LEU A 1 306 ? 44.460 68.507 29.522 1.00 39.42 306 LEU A C 1
ATOM 2289 O O . LEU A 1 306 ? 43.554 68.961 30.227 1.00 42.01 306 LEU A O 1
ATOM 2294 N N . ALA A 1 307 ? 44.570 68.743 28.231 1.00 37.87 307 ALA A N 1
ATOM 2295 C CA . ALA A 1 307 ? 43.449 69.497 27.546 1.00 38.19 307 ALA A CA 1
ATOM 2296 C C . ALA A 1 307 ? 43.328 68.766 26.227 1.00 36.98 307 ALA A C 1
ATOM 2297 O O . ALA A 1 307 ? 43.378 69.393 25.177 1.00 36.56 307 ALA A O 1
ATOM 2299 N N . THR A 1 308 ? 43.349 67.454 26.326 1.00 35.88 308 THR A N 1
ATOM 2300 C CA . THR A 1 308 ? 43.434 66.634 25.128 1.00 34.87 308 THR A CA 1
ATOM 2301 C C . THR A 1 308 ? 42.109 66.236 24.508 1.00 35.84 308 THR A C 1
ATOM 2302 O O . THR A 1 308 ? 42.176 65.558 23.471 1.00 36.68 308 THR A O 1
ATOM 2306 N N . GLY A 1 309 ? 40.946 66.708 24.961 1.00 38.86 309 GLY A N 1
ATOM 2307 C CA . GLY A 1 309 ? 39.721 66.431 24.177 1.00 36.96 309 GLY A CA 1
ATOM 2308 C C . GLY A 1 309 ? 39.117 65.082 24.443 1.00 38.75 309 GLY A C 1
ATOM 2309 O O . GLY A 1 309 ? 39.473 64.491 25.487 1.00 38.88 309 GLY A O 1
ATOM 2310 N N . GLY A 1 310 ? 38.233 64.531 23.560 1.00 38.24 310 GLY A N 1
ATOM 2311 C CA . GLY A 1 310 ? 37.367 63.429 24.065 1.00 37.76 310 GLY A CA 1
ATOM 2312 C C . GLY A 1 310 ? 37.940 62.099 23.493 1.00 39.49 310 GLY A C 1
ATOM 2313 O O . GLY A 1 310 ? 39.046 62.112 22.920 1.00 39.48 310 GLY A O 1
ATOM 2314 N N . TYR A 1 311 ? 37.181 61.018 23.520 1.00 36.21 311 TYR A N 1
ATOM 2315 C CA . TYR A 1 311 ? 37.704 59.710 23.154 1.00 32.96 311 TYR A CA 1
ATOM 2316 C C . TYR A 1 311 ? 36.801 59.111 22.067 1.00 33.50 311 TYR A C 1
ATOM 2317 O O . TYR A 1 311 ? 36.974 57.944 21.642 1.00 34.41 311 TYR A O 1
ATOM 2326 N N . GLY A 1 312 ? 36.097 59.981 21.306 1.00 36.09 312 GLY A N 1
ATOM 2327 C CA . GLY A 1 312 ? 35.085 59.365 20.387 1.00 36.46 312 GLY A CA 1
ATOM 2328 C C . GLY A 1 312 ? 35.686 58.689 19.220 1.00 39.69 312 GLY A C 1
ATOM 2329 O O . GLY A 1 312 ? 34.982 57.866 18.581 1.00 42.36 312 GLY A O 1
ATOM 2330 N N . MET A 1 313 ? 36.966 58.919 18.838 1.00 36.47 313 MET A N 1
ATOM 2331 C CA . MET A 1 313 ? 37.536 58.161 17.713 1.00 34.96 313 MET A CA 1
ATOM 2332 C C . MET A 1 313 ? 38.429 57.019 18.202 1.00 37.71 313 MET A C 1
ATOM 2333 O O . MET A 1 313 ? 39.058 56.277 17.432 1.00 37.34 313 MET A O 1
ATOM 2338 N N . ASN A 1 314 ? 38.408 56.758 19.513 1.00 38.31 314 ASN A N 1
ATOM 2339 C CA . ASN A 1 314 ? 39.205 55.579 19.970 1.00 39.38 314 ASN A CA 1
ATOM 2340 C C . ASN A 1 314 ? 38.225 54.428 19.941 1.00 39.25 314 ASN A C 1
ATOM 2341 O O . ASN A 1 314 ? 37.350 54.282 20.810 1.00 37.78 314 ASN A O 1
ATOM 2346 N N . LYS A 1 315 ? 38.346 53.548 18.981 1.00 40.47 315 LYS A N 1
ATOM 2347 C CA . LYS A 1 315 ? 37.511 52.391 18.777 1.00 41.48 315 LYS A CA 1
ATOM 2348 C C . LYS A 1 315 ? 37.543 51.349 19.913 1.00 41.88 315 LYS A C 1
ATOM 2349 O O . LYS A 1 315 ? 36.493 50.706 20.163 1.00 40.62 315 LYS A O 1
ATOM 2355 N N . GLU A 1 316 ? 38.690 51.196 20.548 1.00 39.34 316 GLU A N 1
ATOM 2356 C CA . GLU A 1 316 ? 38.768 50.207 21.648 1.00 42.77 316 GLU A CA 1
ATOM 2357 C C . GLU A 1 316 ? 38.073 50.773 22.869 1.00 38.67 316 GLU A C 1
ATOM 2358 O O . GLU A 1 316 ? 37.327 50.034 23.527 1.00 38.48 316 GLU A O 1
ATOM 2364 N N . MET A 1 317 ? 38.282 52.059 23.177 1.00 36.77 317 MET A N 1
ATOM 2365 C CA . MET A 1 317 ? 37.604 52.619 24.321 1.00 38.79 317 MET A CA 1
ATOM 2366 C C . MET A 1 317 ? 36.078 52.606 24.104 1.00 41.11 317 MET A C 1
ATOM 2367 O O . MET A 1 317 ? 35.272 52.247 24.962 1.00 40.03 317 MET A O 1
ATOM 2372 N N . ILE A 1 318 ? 35.616 53.070 22.911 1.00 38.76 318 ILE A N 1
ATOM 2373 C CA . ILE A 1 318 ? 34.170 53.013 22.604 1.00 40.47 318 ILE A CA 1
ATOM 2374 C C . ILE A 1 318 ? 33.598 51.604 22.706 1.00 39.04 318 ILE A C 1
ATOM 2375 O O . ILE A 1 318 ? 32.574 51.466 23.325 1.00 40.28 318 ILE A O 1
ATOM 2380 N N . ALA A 1 319 ? 34.194 50.592 22.109 1.00 41.11 319 ALA A N 1
ATOM 2381 C CA . ALA A 1 319 ? 33.749 49.221 22.140 1.00 41.33 319 ALA A CA 1
ATOM 2382 C C . ALA A 1 319 ? 33.757 48.712 23.602 1.00 43.50 319 ALA A C 1
ATOM 2383 O O . ALA A 1 319 ? 32.782 48.085 23.986 1.00 45.09 319 ALA A O 1
ATOM 2385 N N . TYR A 1 320 ? 34.669 49.170 24.461 1.00 43.70 320 TYR A N 1
ATOM 2386 C CA . TYR A 1 320 ? 34.664 48.747 25.842 1.00 42.02 320 TYR A CA 1
ATOM 2387 C C . TYR A 1 320 ? 33.595 49.378 26.723 1.00 40.31 320 TYR A C 1
ATOM 2388 O O . TYR A 1 320 ? 33.001 48.741 27.614 1.00 37.55 320 TYR A O 1
ATOM 2397 N N . TYR A 1 321 ? 33.351 50.652 26.566 1.00 37.66 321 TYR A N 1
ATOM 2398 C CA . TYR A 1 321 ? 32.420 51.402 27.396 1.00 38.06 321 TYR A CA 1
ATOM 2399 C C . TYR A 1 321 ? 31.019 51.292 26.806 1.00 40.01 321 TYR A C 1
ATOM 2400 O O . TYR A 1 321 ? 30.026 51.339 27.528 1.00 39.10 321 TYR A O 1
ATOM 2409 N N . ARG A 1 322 ? 30.884 51.254 25.466 1.00 39.89 322 ARG A N 1
ATOM 2410 C CA . ARG A 1 322 ? 29.591 51.376 24.808 1.00 39.81 322 ARG A CA 1
ATOM 2411 C C . ARG A 1 322 ? 29.580 50.495 23.569 1.00 40.27 322 ARG A C 1
ATOM 2412 O O . ARG A 1 322 ? 29.527 50.990 22.433 1.00 41.63 322 ARG A O 1
ATOM 2420 N N . PRO A 1 323 ? 29.654 49.168 23.716 1.00 40.69 323 PRO A N 1
ATOM 2421 C CA . PRO A 1 323 ? 29.616 48.262 22.626 1.00 42.87 323 PRO A CA 1
ATOM 2422 C C . PRO A 1 323 ? 28.461 48.348 21.671 1.00 41.77 323 PRO A C 1
ATOM 2423 O O . PRO A 1 323 ? 28.744 48.039 20.515 1.00 46.00 323 PRO A O 1
ATOM 2427 N N . THR A 1 324 ? 27.297 48.885 21.979 1.00 42.98 324 THR A N 1
ATOM 2428 C CA . THR A 1 324 ? 26.186 48.931 21.069 1.00 44.22 324 THR A CA 1
ATOM 2429 C C . THR A 1 324 ? 26.354 50.153 20.142 1.00 45.66 324 THR A C 1
ATOM 2430 O O . THR A 1 324 ? 25.596 50.241 19.192 1.00 44.04 324 THR A O 1
ATOM 2434 N N . MET A 1 325 ? 27.356 50.984 20.432 1.00 43.81 325 MET A N 1
ATOM 2435 C CA . MET A 1 325 ? 27.738 52.085 19.586 1.00 44.85 325 MET A CA 1
ATOM 2436 C C . MET A 1 325 ? 28.962 51.762 18.760 1.00 46.12 325 MET A C 1
ATOM 2437 O O . MET A 1 325 ? 29.350 52.619 17.966 1.00 47.46 325 MET A O 1
ATOM 2442 N N . LYS A 1 326 ? 29.544 50.566 18.801 1.00 46.68 326 LYS A N 1
ATOM 2443 C CA . LYS A 1 326 ? 30.807 50.336 18.141 1.00 48.89 326 LYS A CA 1
ATOM 2444 C C . LYS A 1 326 ? 30.753 50.442 16.601 1.00 47.21 326 LYS A C 1
ATOM 2445 O O . LYS A 1 326 ? 31.858 50.441 16.047 1.00 42.64 326 LYS A O 1
ATOM 2451 N N . ASP A 1 327 ? 29.606 50.330 15.962 1.00 45.17 327 ASP A N 1
ATOM 2452 C CA . ASP A 1 327 ? 29.533 50.419 14.506 1.00 45.79 327 ASP A CA 1
ATOM 2453 C C . ASP A 1 327 ? 29.068 51.805 14.050 1.00 43.64 327 ASP A C 1
ATOM 2454 O O . ASP A 1 327 ? 28.765 51.965 12.890 1.00 41.37 327 ASP A O 1
ATOM 2459 N N . MET A 1 328 ? 28.950 52.805 14.923 1.00 39.99 328 MET A N 1
ATOM 2460 C CA . MET A 1 328 ? 28.675 54.159 14.530 1.00 40.23 328 MET A CA 1
ATOM 2461 C C . MET A 1 328 ? 29.902 54.781 13.821 1.00 43.73 328 MET A C 1
ATOM 2462 O O . MET A 1 328 ? 30.967 54.264 14.036 1.00 41.55 328 MET A O 1
ATOM 2467 N N . THR A 1 329 ? 29.762 55.831 13.012 1.00 43.95 329 THR A N 1
ATOM 2468 C CA . THR A 1 329 ? 30.849 56.663 12.605 1.00 44.04 329 THR A CA 1
ATOM 2469 C C . THR A 1 329 ? 31.192 57.684 13.716 1.00 37.50 329 THR A C 1
ATOM 2470 O O . THR A 1 329 ? 30.878 57.431 14.866 1.00 38.69 329 THR A O 1
ATOM 2474 N N . SER A 1 330 ? 31.633 58.911 13.348 1.00 34.06 330 SER A N 1
ATOM 2475 C CA . SER A 1 330 ? 31.829 59.891 14.423 1.00 36.17 330 SER A CA 1
ATOM 2476 C C . SER A 1 330 ? 31.854 61.184 13.654 1.00 35.67 330 SER A C 1
ATOM 2477 O O . SER A 1 330 ? 32.299 61.115 12.496 1.00 39.55 330 SER A O 1
ATOM 2480 N N . SER A 1 331 ? 31.531 62.309 14.205 1.00 36.48 331 SER A N 1
ATOM 2481 C CA . SER A 1 331 ? 31.722 63.543 13.510 1.00 38.45 331 SER A CA 1
ATOM 2482 C C . SER A 1 331 ? 33.094 64.163 13.868 1.00 38.48 331 SER A C 1
ATOM 2483 O O . SER A 1 331 ? 33.231 65.322 13.599 1.00 37.81 331 SER A O 1
ATOM 2486 N N . ASN A 1 332 ? 33.895 63.550 14.746 1.00 38.87 332 ASN A N 1
ATOM 2487 C CA . ASN A 1 332 ? 35.053 64.171 15.351 1.00 38.50 332 ASN A CA 1
ATOM 2488 C C . ASN A 1 332 ? 36.228 64.388 14.415 1.00 35.53 332 ASN A C 1
ATOM 2489 O O . ASN A 1 332 ? 36.450 63.598 13.517 1.00 33.08 332 ASN A O 1
ATOM 2494 N N . ASN A 1 333 ? 37.122 65.301 14.816 1.00 38.94 333 ASN A N 1
ATOM 2495 C CA . ASN A 1 333 ? 38.477 65.209 14.199 1.00 37.93 333 ASN A CA 1
ATOM 2496 C C . ASN A 1 333 ? 39.171 63.930 14.658 1.00 40.90 333 ASN A C 1
ATOM 2497 O O . ASN A 1 333 ? 38.895 63.363 15.757 1.00 36.80 333 ASN A O 1
ATOM 2502 N N . ILE A 1 334 ? 40.109 63.383 13.884 1.00 39.86 334 ILE A N 1
ATOM 2503 C CA . ILE A 1 334 ? 40.860 62.194 14.137 1.00 41.69 334 ILE A CA 1
ATOM 2504 C C . ILE A 1 334 ? 41.863 62.340 15.314 1.00 40.32 334 ILE A C 1
ATOM 2505 O O . ILE A 1 334 ? 42.268 61.323 15.860 1.00 38.57 334 ILE A O 1
ATOM 2510 N N . THR A 1 335 ? 41.981 63.465 15.961 1.00 39.12 335 THR A N 1
ATOM 2511 C CA . THR A 1 335 ? 42.753 63.695 17.156 1.00 39.48 335 THR A CA 1
ATOM 2512 C C . THR A 1 335 ? 42.113 63.168 18.433 1.00 40.02 335 THR A C 1
ATOM 2513 O O . THR A 1 335 ? 42.822 63.002 19.450 1.00 37.05 335 THR A O 1
ATOM 2517 N N . ALA A 1 336 ? 40.816 62.696 18.378 1.00 37.07 336 ALA A N 1
ATOM 2518 C CA . ALA A 1 336 ? 40.077 62.557 19.631 1.00 37.89 336 ALA A CA 1
ATOM 2519 C C . ALA A 1 336 ? 40.119 61.079 20.052 1.00 38.75 336 ALA A C 1
ATOM 2520 O O . ALA A 1 336 ? 39.094 60.393 20.087 1.00 35.47 336 ALA A O 1
ATOM 2522 N N . THR A 1 337 ? 41.318 60.661 20.529 1.00 37.30 337 THR A N 1
ATOM 2523 C CA . THR A 1 337 ? 41.601 59.281 20.775 1.00 34.89 337 THR A CA 1
ATOM 2524 C C . THR A 1 337 ? 41.743 58.932 22.259 1.00 37.35 337 THR A C 1
ATOM 2525 O O . THR A 1 337 ? 42.187 57.793 22.502 1.00 39.28 337 THR A O 1
ATOM 2529 N N . GLY A 1 338 ? 41.327 59.844 23.127 1.00 35.49 338 GLY A N 1
ATOM 2530 C CA . GLY A 1 338 ? 41.175 59.484 24.552 1.00 35.22 338 GLY A CA 1
ATOM 2531 C C . GLY A 1 338 ? 42.553 59.425 25.282 1.00 41.39 338 GLY A C 1
ATOM 2532 O O . GLY A 1 338 ? 42.585 58.923 26.421 1.00 35.50 338 GLY A O 1
ATOM 2533 N N . ASP A 1 339 ? 43.619 60.019 24.691 1.00 37.55 339 ASP A N 1
ATOM 2534 C CA . ASP A 1 339 ? 44.950 59.778 25.233 1.00 40.60 339 ASP A CA 1
ATOM 2535 C C . ASP A 1 339 ? 45.007 60.278 26.668 1.00 40.39 339 ASP A C 1
ATOM 2536 O O . ASP A 1 339 ? 45.723 59.744 27.538 1.00 43.31 339 ASP A O 1
ATOM 2541 N N . GLY A 1 340 ? 44.445 61.448 26.876 1.00 39.33 340 GLY A N 1
ATOM 2542 C CA . GLY A 1 340 ? 44.476 62.146 28.162 1.00 39.00 340 GLY A CA 1
ATOM 2543 C C . GLY A 1 340 ? 43.851 61.333 29.286 1.00 44.78 340 GLY A C 1
ATOM 2544 O O . GLY A 1 340 ? 44.414 61.160 30.391 1.00 43.55 340 GLY A O 1
ATOM 2545 N N . VAL A 1 341 ? 42.694 60.726 29.009 1.00 44.03 341 VAL A N 1
ATOM 2546 C CA . VAL A 1 341 ? 42.099 59.713 29.843 1.00 42.30 341 VAL A CA 1
ATOM 2547 C C . VAL A 1 341 ? 42.964 58.474 30.015 1.00 43.25 341 VAL A C 1
ATOM 2548 O O . VAL A 1 341 ? 42.987 57.982 31.155 1.00 39.82 341 VAL A O 1
ATOM 2552 N N . LEU A 1 342 ? 43.539 57.858 28.970 1.00 42.74 342 LEU A N 1
ATOM 2553 C CA . LEU A 1 342 ? 44.374 56.707 29.152 1.00 44.59 342 LEU A CA 1
ATOM 2554 C C . LEU A 1 342 ? 45.604 56.989 30.026 1.00 46.59 342 LEU A C 1
ATOM 2555 O O . LEU A 1 342 ? 45.867 56.183 30.913 1.00 47.59 342 LEU A O 1
ATOM 2560 N N . MET A 1 343 ? 46.345 58.060 29.821 1.00 45.10 343 MET A N 1
ATOM 2561 C CA . MET A 1 343 ? 47.545 58.382 30.585 1.00 46.27 343 MET A CA 1
ATOM 2562 C C . MET A 1 343 ? 47.187 58.685 32.047 1.00 44.55 343 MET A C 1
ATOM 2563 O O . MET A 1 343 ? 47.939 58.396 32.977 1.00 44.49 343 MET A O 1
ATOM 2568 N N . ALA A 1 344 ? 46.033 59.299 32.254 1.00 43.35 344 ALA A N 1
ATOM 2569 C CA . ALA A 1 344 ? 45.558 59.648 33.586 1.00 43.09 344 ALA A CA 1
ATOM 2570 C C . ALA A 1 344 ? 45.186 58.391 34.370 1.00 45.51 344 ALA A C 1
ATOM 2571 O O . ALA A 1 344 ? 45.611 58.173 35.534 1.00 46.93 344 ALA A O 1
ATOM 2573 N N . LYS A 1 345 ? 44.470 57.488 33.774 1.00 43.47 345 LYS A N 1
ATOM 2574 C CA . LYS A 1 345 ? 44.026 56.241 34.330 1.00 46.62 345 LYS A CA 1
ATOM 2575 C C . LYS A 1 345 ? 45.222 55.369 34.777 1.00 48.11 345 LYS A C 1
ATOM 2576 O O . LYS A 1 345 ? 45.264 54.858 35.869 1.00 48.96 345 LYS A O 1
ATOM 2582 N N . GLU A 1 346 ? 46.216 55.266 33.937 1.00 49.20 346 GLU A N 1
ATOM 2583 C CA . GLU A 1 346 ? 47.451 54.530 34.086 1.00 52.57 346 GLU A CA 1
ATOM 2584 C C . GLU A 1 346 ? 48.230 54.988 35.326 1.00 51.63 346 GLU A C 1
ATOM 2585 O O . GLU A 1 346 ? 48.918 54.137 35.870 1.00 50.21 346 GLU A O 1
ATOM 2591 N N . ILE A 1 347 ? 48.202 56.224 35.801 1.00 49.54 347 ILE A N 1
ATOM 2592 C CA . ILE A 1 347 ? 48.867 56.600 37.012 1.00 50.80 347 ILE A CA 1
ATOM 2593 C C . ILE A 1 347 ? 47.933 56.662 38.201 1.00 51.17 347 ILE A C 1
ATOM 2594 O O . ILE A 1 347 ? 48.426 57.099 39.238 1.00 51.75 347 ILE A O 1
ATOM 2599 N N . GLY A 1 348 ? 46.667 56.271 38.132 1.00 49.00 348 GLY A N 1
ATOM 2600 C CA . GLY A 1 348 ? 45.782 56.219 39.280 1.00 46.31 348 GLY A CA 1
ATOM 2601 C C . GLY A 1 348 ? 44.779 57.334 39.404 1.00 47.45 348 GLY A C 1
ATOM 2602 O O . GLY A 1 348 ? 44.210 57.505 40.519 1.00 46.84 348 GLY A O 1
ATOM 2603 N N . ALA A 1 349 ? 44.636 58.157 38.326 1.00 42.63 349 ALA A N 1
ATOM 2604 C CA . ALA A 1 349 ? 43.546 59.162 38.416 1.00 42.68 349 ALA A CA 1
ATOM 2605 C C . ALA A 1 349 ? 42.207 58.409 38.465 1.00 39.54 349 ALA A C 1
ATOM 2606 O O . ALA A 1 349 ? 42.081 57.301 37.921 1.00 39.86 349 ALA A O 1
ATOM 2608 N N . SER A 1 350 ? 41.259 58.878 39.222 1.00 37.57 350 SER A N 1
ATOM 2609 C CA . SER A 1 350 ? 39.870 58.485 39.008 1.00 39.77 350 SER A CA 1
ATOM 2610 C C . SER A 1 350 ? 39.185 59.195 37.826 1.00 40.73 350 SER A C 1
ATOM 2611 O O . SER A 1 350 ? 39.712 60.212 37.386 1.00 40.13 350 SER A O 1
ATOM 2614 N N . MET A 1 351 ? 38.040 58.681 37.416 1.00 40.10 351 MET A N 1
ATOM 2615 C CA . MET A 1 351 ? 37.243 59.106 36.314 1.00 42.02 351 MET A CA 1
ATOM 2616 C C . MET A 1 351 ? 35.851 59.525 36.774 1.00 43.38 351 MET A C 1
ATOM 2617 O O . MET A 1 351 ? 35.401 59.205 37.906 1.00 45.97 351 MET A O 1
ATOM 2622 N N . THR A 1 352 ? 35.141 60.291 35.996 1.00 42.80 352 THR A N 1
ATOM 2623 C CA . THR A 1 352 ? 33.738 60.668 36.339 1.00 45.52 352 THR A CA 1
ATOM 2624 C C . THR A 1 352 ? 32.836 60.263 35.176 1.00 45.81 352 THR A C 1
ATOM 2625 O O . THR A 1 352 ? 33.109 60.684 33.999 1.00 44.21 352 THR A O 1
ATOM 2629 N N . ASP A 1 353 ? 31.752 59.539 35.435 1.00 44.37 353 ASP A N 1
ATOM 2630 C CA . ASP A 1 353 ? 30.855 59.120 34.359 1.00 43.87 353 ASP A CA 1
ATOM 2631 C C . ASP A 1 353 ? 31.595 58.634 33.127 1.00 42.50 353 ASP A C 1
ATOM 2632 O O . ASP A 1 353 ? 31.199 58.957 31.958 1.00 40.35 353 ASP A O 1
ATOM 2637 N N . ILE A 1 354 ? 32.585 57.730 33.286 1.00 39.87 354 ILE A N 1
ATOM 2638 C CA . ILE A 1 354 ? 33.628 57.576 32.261 1.00 40.06 354 ILE A CA 1
ATOM 2639 C C . ILE A 1 354 ? 33.052 57.056 30.953 1.00 40.41 354 ILE A C 1
ATOM 2640 O O . ILE A 1 354 ? 33.426 57.364 29.799 1.00 40.22 354 ILE A O 1
ATOM 2645 N N . ASP A 1 355 ? 31.983 56.260 31.091 1.00 39.91 355 ASP A N 1
ATOM 2646 C CA . ASP A 1 355 ? 31.477 55.496 29.943 1.00 39.26 355 ASP A CA 1
ATOM 2647 C C . ASP A 1 355 ? 30.347 56.234 29.206 1.00 36.92 355 ASP A C 1
ATOM 2648 O O . ASP A 1 355 ? 29.847 55.650 28.233 1.00 36.74 355 ASP A O 1
ATOM 2653 N N . TRP A 1 356 ? 30.067 57.481 29.463 1.00 37.18 356 TRP A N 1
ATOM 2654 C CA . TRP A 1 356 ? 28.869 58.170 28.943 1.00 42.14 356 TRP A CA 1
ATOM 2655 C C . TRP A 1 356 ? 29.217 58.863 27.607 1.00 42.26 356 TRP A C 1
ATOM 2656 O O . TRP A 1 356 ? 30.138 59.698 27.627 1.00 42.47 356 TRP A O 1
ATOM 2667 N N . VAL A 1 357 ? 28.718 58.295 26.518 1.00 39.67 357 VAL A N 1
ATOM 2668 C CA . VAL A 1 357 ? 29.012 58.709 25.151 1.00 40.68 357 VAL A CA 1
ATOM 2669 C C . VAL A 1 357 ? 27.728 59.152 24.402 1.00 41.74 357 VAL A C 1
ATOM 2670 O O . VAL A 1 357 ? 26.619 58.584 24.417 1.00 42.30 357 VAL A O 1
ATOM 2674 N N . GLN A 1 358 ? 27.853 60.406 23.927 1.00 42.05 358 GLN A N 1
ATOM 2675 C CA . GLN A 1 358 ? 26.754 61.045 23.174 1.00 41.86 358 GLN A CA 1
ATOM 2676 C C . GLN A 1 358 ? 27.039 60.847 21.692 1.00 42.68 358 GLN A C 1
ATOM 2677 O O . GLN A 1 358 ? 28.166 60.991 21.198 1.00 39.12 358 GLN A O 1
ATOM 2683 N N . ALA A 1 359 ? 25.917 60.528 21.032 1.00 38.96 359 ALA A N 1
ATOM 2684 C CA . ALA A 1 359 ? 26.010 60.342 19.575 1.00 38.60 359 ALA A CA 1
ATOM 2685 C C . ALA A 1 359 ? 25.052 61.242 18.811 1.00 39.68 359 ALA A C 1
ATOM 2686 O O . ALA A 1 359 ? 24.051 61.633 19.361 1.00 39.95 359 ALA A O 1
ATOM 2688 N N . HIS A 1 360 ? 25.138 61.213 17.491 1.00 40.75 360 HIS A N 1
ATOM 2689 C CA . HIS A 1 360 ? 24.211 62.000 16.666 1.00 40.00 360 HIS A CA 1
ATOM 2690 C C . HIS A 1 360 ? 23.653 60.995 15.691 1.00 36.48 360 HIS A C 1
ATOM 2691 O O . HIS A 1 360 ? 24.365 60.198 15.127 1.00 38.76 360 HIS A O 1
ATOM 2698 N N . PRO A 1 361 ? 22.338 60.985 15.479 1.00 36.91 361 PRO A N 1
ATOM 2699 C CA . PRO A 1 361 ? 21.713 60.075 14.582 1.00 36.16 361 PRO A CA 1
ATOM 2700 C C . PRO A 1 361 ? 22.089 59.986 13.153 1.00 34.29 361 PRO A C 1
ATOM 2701 O O . PRO A 1 361 ? 21.970 58.914 12.555 1.00 34.19 361 PRO A O 1
ATOM 2705 N N . THR A 1 362 ? 22.359 60.999 12.349 1.00 33.89 362 THR A N 1
ATOM 2706 C CA . THR A 1 362 ? 22.591 60.918 10.945 1.00 34.91 362 THR A CA 1
ATOM 2707 C C . THR A 1 362 ? 23.800 61.824 10.619 1.00 37.46 362 THR A C 1
ATOM 2708 O O . THR A 1 362 ? 23.725 63.064 10.405 1.00 36.73 362 THR A O 1
ATOM 2712 N N . VAL A 1 363 ? 25.001 61.257 10.854 1.00 38.59 363 VAL A N 1
ATOM 2713 C CA . VAL A 1 363 ? 26.283 61.882 10.423 1.00 36.92 363 VAL A CA 1
ATOM 2714 C C . VAL A 1 363 ? 26.618 61.378 9.039 1.00 36.86 363 VAL A C 1
ATOM 2715 O O . VAL A 1 363 ? 26.398 60.173 8.789 1.00 36.18 363 VAL A O 1
ATOM 2719 N N . GLY A 1 364 ? 27.210 62.212 8.159 1.00 33.37 364 GLY A N 1
ATOM 2720 C CA . GLY A 1 364 ? 27.515 61.640 6.841 1.00 37.14 364 GLY A CA 1
ATOM 2721 C C . GLY A 1 364 ? 28.431 60.458 6.904 1.00 41.12 364 GLY A C 1
ATOM 2722 O O . GLY A 1 364 ? 29.353 60.460 7.718 1.00 42.79 364 GLY A O 1
ATOM 2723 N N . LYS A 1 365 ? 28.318 59.437 6.084 1.00 45.21 365 LYS A N 1
ATOM 2724 C CA . LYS A 1 365 ? 29.122 58.248 6.214 1.00 52.66 365 LYS A CA 1
ATOM 2725 C C . LYS A 1 365 ? 30.433 58.429 5.430 1.00 58.72 365 LYS A C 1
ATOM 2726 O O . LYS A 1 365 ? 31.520 57.975 5.827 1.00 61.14 365 LYS A O 1
ATOM 2732 N N . ASP A 1 366 ? 30.385 59.229 4.370 1.00 60.25 366 ASP A N 1
ATOM 2733 C CA . ASP A 1 366 ? 31.513 59.627 3.558 1.00 63.91 366 ASP A CA 1
ATOM 2734 C C . ASP A 1 366 ? 32.138 60.941 4.013 1.00 61.53 366 ASP A C 1
ATOM 2735 O O . ASP A 1 366 ? 33.338 60.937 4.290 1.00 62.61 366 ASP A O 1
ATOM 2740 N N . SER A 1 367 ? 31.413 62.028 3.934 1.00 58.75 367 SER A N 1
ATOM 2741 C CA . SER A 1 367 ? 31.805 63.311 4.514 1.00 57.09 367 SER A CA 1
ATOM 2742 C C . SER A 1 367 ? 31.247 63.385 5.928 1.00 55.09 367 SER A C 1
ATOM 2743 O O . SER A 1 367 ? 30.025 63.495 6.206 1.00 53.77 367 SER A O 1
ATOM 2746 N N . ARG A 1 368 ? 32.122 63.344 6.945 1.00 50.43 368 ARG A N 1
ATOM 2747 C CA . ARG A 1 368 ? 31.677 63.066 8.315 1.00 47.30 368 ARG A CA 1
ATOM 2748 C C . ARG A 1 368 ? 31.151 64.279 8.993 1.00 44.73 368 ARG A C 1
ATOM 2749 O O . ARG A 1 368 ? 31.580 64.792 10.033 1.00 45.71 368 ARG A O 1
ATOM 2757 N N . ILE A 1 369 ? 30.098 64.845 8.410 1.00 42.09 369 ILE A N 1
ATOM 2758 C CA . ILE A 1 369 ? 29.508 66.083 8.938 1.00 39.86 369 ILE A CA 1
ATOM 2759 C C . ILE A 1 369 ? 28.066 65.735 9.365 1.00 41.03 369 ILE A C 1
ATOM 2760 O O . ILE A 1 369 ? 27.501 64.825 8.742 1.00 40.41 369 ILE A O 1
ATOM 2765 N N . LEU A 1 370 ? 27.496 66.372 10.324 1.00 39.91 370 LEU A N 1
ATOM 2766 C CA . LEU A 1 370 ? 26.163 66.253 10.840 1.00 45.65 370 LEU A CA 1
ATOM 2767 C C . LEU A 1 370 ? 25.129 66.512 9.697 1.00 45.16 370 LEU A C 1
ATOM 2768 O O . LEU A 1 370 ? 25.279 67.539 9.008 1.00 46.02 370 LEU A O 1
ATOM 2773 N N . ILE A 1 371 ? 24.317 65.559 9.326 1.00 46.40 371 ILE A N 1
ATOM 2774 C CA . ILE A 1 371 ? 23.097 65.920 8.522 1.00 44.90 371 ILE A CA 1
ATOM 2775 C C . ILE A 1 371 ? 22.015 66.248 9.525 1.00 43.30 371 ILE A C 1
ATOM 2776 O O . ILE A 1 371 ? 21.603 65.440 10.344 1.00 40.73 371 ILE A O 1
ATOM 2781 N N . SER A 1 372 ? 21.665 67.523 9.602 1.00 41.37 372 SER A N 1
ATOM 2782 C CA . SER A 1 372 ? 20.664 68.045 10.450 1.00 40.74 372 SER A CA 1
ATOM 2783 C C . SER A 1 372 ? 19.315 67.275 10.341 1.00 39.71 372 SER A C 1
ATOM 2784 O O . SER A 1 372 ? 18.847 66.874 9.274 1.00 36.11 372 SER A O 1
ATOM 2787 N N . GLU A 1 373 ? 18.705 67.072 11.474 1.00 41.16 373 GLU A N 1
ATOM 2788 C CA . GLU A 1 373 ? 17.353 66.429 11.570 1.00 43.36 373 GLU A CA 1
ATOM 2789 C C . GLU A 1 373 ? 16.322 67.263 10.851 1.00 41.67 373 GLU A C 1
ATOM 2790 O O . GLU A 1 373 ? 15.387 66.688 10.268 1.00 41.02 373 GLU A O 1
ATOM 2796 N N . THR A 1 374 ? 16.557 68.564 10.605 1.00 42.37 374 THR A N 1
ATOM 2797 C CA . THR A 1 374 ? 15.660 69.405 9.838 1.00 43.97 374 THR A CA 1
ATOM 2798 C C . THR A 1 374 ? 15.616 68.997 8.370 1.00 44.37 374 THR A C 1
ATOM 2799 O O . THR A 1 374 ? 14.610 69.384 7.700 1.00 43.05 374 THR A O 1
ATOM 2803 N N . VAL A 1 375 ? 16.555 68.197 7.849 1.00 39.48 375 VAL A N 1
ATOM 2804 C CA . VAL A 1 375 ? 16.421 67.638 6.522 1.00 37.76 375 VAL A CA 1
ATOM 2805 C C . VAL A 1 375 ? 15.174 66.728 6.442 1.00 41.42 375 VAL A C 1
ATOM 2806 O O . VAL A 1 375 ? 14.417 66.883 5.464 1.00 37.66 375 VAL A O 1
ATOM 2810 N N . ARG A 1 376 ? 14.980 65.828 7.388 1.00 39.73 376 ARG A N 1
ATOM 2811 C CA . ARG A 1 376 ? 13.781 65.033 7.548 1.00 39.52 376 ARG A CA 1
ATOM 2812 C C . ARG A 1 376 ? 12.595 65.933 7.966 1.00 40.57 376 ARG A C 1
ATOM 2813 O O . ARG A 1 376 ? 11.550 65.863 7.317 1.00 39.24 376 ARG A O 1
ATOM 2821 N N . GLY A 1 377 ? 12.748 66.911 8.824 1.00 40.17 377 GLY A N 1
ATOM 2822 C CA . GLY A 1 377 ? 11.666 67.797 9.297 1.00 42.61 377 GLY A CA 1
ATOM 2823 C C . GLY A 1 377 ? 10.962 68.492 8.135 1.00 43.51 377 GLY A C 1
ATOM 2824 O O . GLY A 1 377 ? 9.727 68.596 8.012 1.00 42.45 377 GLY A O 1
ATOM 2825 N N . VAL A 1 378 ? 11.717 68.822 7.077 1.00 39.34 378 VAL A N 1
ATOM 2826 C CA . VAL A 1 378 ? 11.217 69.649 6.006 1.00 39.58 378 VAL A CA 1
ATOM 2827 C C . VAL A 1 378 ? 10.855 68.763 4.856 1.00 35.07 378 VAL A C 1
ATOM 2828 O O . VAL A 1 378 ? 10.426 69.219 3.774 1.00 33.14 378 VAL A O 1
ATOM 2832 N N . GLY A 1 379 ? 10.930 67.403 4.978 1.00 35.28 379 GLY A N 1
ATOM 2833 C CA . GLY A 1 379 ? 10.356 66.553 3.975 1.00 31.89 379 GLY A CA 1
ATOM 2834 C C . GLY A 1 379 ? 11.030 65.280 3.544 1.00 34.58 379 GLY A C 1
ATOM 2835 O O . GLY A 1 379 ? 10.483 64.508 2.772 1.00 34.10 379 GLY A O 1
ATOM 2836 N N . ALA A 1 380 ? 12.377 65.155 3.866 1.00 33.05 380 ALA A N 1
ATOM 2837 C CA . ALA A 1 380 ? 13.089 64.084 3.192 1.00 34.70 380 ALA A CA 1
ATOM 2838 C C . ALA A 1 380 ? 12.597 62.744 3.780 1.00 34.60 380 ALA A C 1
ATOM 2839 O O . ALA A 1 380 ? 12.140 62.680 4.881 1.00 31.86 380 ALA A O 1
ATOM 2841 N N . VAL A 1 381 ? 12.828 61.718 3.020 1.00 35.81 381 VAL A N 1
ATOM 2842 C CA . VAL A 1 381 ? 12.601 60.339 3.285 1.00 40.32 381 VAL A CA 1
ATOM 2843 C C . VAL A 1 381 ? 13.942 59.641 3.672 1.00 40.90 381 VAL A C 1
ATOM 2844 O O . VAL A 1 381 ? 14.963 60.084 3.170 1.00 38.76 381 VAL A O 1
ATOM 2848 N N . MET A 1 382 ? 13.838 58.582 4.492 1.00 41.49 382 MET A N 1
ATOM 2849 C CA . MET A 1 382 ? 15.001 57.788 4.864 1.00 42.70 382 MET A CA 1
ATOM 2850 C C . MET A 1 382 ? 14.754 56.338 4.489 1.00 42.33 382 MET A C 1
ATOM 2851 O O . MET A 1 382 ? 13.736 55.782 4.872 1.00 39.78 382 MET A O 1
ATOM 2856 N N . VAL A 1 383 ? 15.729 55.820 3.759 1.00 37.40 383 VAL A N 1
ATOM 2857 C CA . VAL A 1 383 ? 15.664 54.521 3.116 1.00 41.61 383 VAL A CA 1
ATOM 2858 C C . VAL A 1 383 ? 16.952 53.716 3.427 1.00 43.10 383 VAL A C 1
ATOM 2859 O O . VAL A 1 383 ? 18.026 54.306 3.691 1.00 40.96 383 VAL A O 1
ATOM 2863 N N . ASN A 1 384 ? 16.821 52.404 3.474 1.00 42.09 384 ASN A N 1
ATOM 2864 C CA . ASN A 1 384 ? 18.017 51.595 3.815 1.00 44.70 384 ASN A CA 1
ATOM 2865 C C . ASN A 1 384 ? 18.824 51.347 2.554 1.00 45.23 384 ASN A C 1
ATOM 2866 O O . ASN A 1 384 ? 18.474 51.931 1.500 1.00 42.90 384 ASN A O 1
ATOM 2871 N N . LYS A 1 385 ? 19.901 50.570 2.621 1.00 44.83 385 LYS A N 1
ATOM 2872 C CA . LYS A 1 385 ? 20.721 50.307 1.424 1.00 46.47 385 LYS A CA 1
ATOM 2873 C C . LYS A 1 385 ? 20.001 49.716 0.229 1.00 45.47 385 LYS A C 1
ATOM 2874 O O . LYS A 1 385 ? 20.454 49.804 -0.933 1.00 43.61 385 LYS A O 1
ATOM 2880 N N . ASP A 1 386 ? 18.931 48.975 0.394 1.00 45.41 386 ASP A N 1
ATOM 2881 C CA . ASP A 1 386 ? 18.059 48.471 -0.634 1.00 50.56 386 ASP A CA 1
ATOM 2882 C C . ASP A 1 386 ? 17.090 49.514 -1.216 1.00 50.04 386 ASP A C 1
ATOM 2883 O O . ASP A 1 386 ? 16.610 49.320 -2.356 1.00 52.11 386 ASP A O 1
ATOM 2888 N N . GLY A 1 387 ? 16.827 50.535 -0.438 1.00 45.21 387 GLY A N 1
ATOM 2889 C CA . GLY A 1 387 ? 15.836 51.520 -0.852 1.00 45.78 387 GLY A CA 1
ATOM 2890 C C . GLY A 1 387 ? 14.488 51.398 -0.163 1.00 43.38 387 GLY A C 1
ATOM 2891 O O . GLY A 1 387 ? 13.569 52.027 -0.675 1.00 40.85 387 GLY A O 1
ATOM 2892 N N . ASN A 1 388 ? 14.376 50.785 1.011 1.00 41.76 388 ASN A N 1
ATOM 2893 C CA . ASN A 1 388 ? 13.168 50.660 1.770 1.00 42.69 388 ASN A CA 1
ATOM 2894 C C . ASN A 1 388 ? 13.165 51.545 3.006 1.00 42.73 388 ASN A C 1
ATOM 2895 O O . ASN A 1 388 ? 14.175 51.630 3.710 1.00 42.29 388 ASN A O 1
ATOM 2900 N N . ARG A 1 389 ? 12.051 52.180 3.334 1.00 39.68 389 ARG A N 1
ATOM 2901 C CA . ARG A 1 389 ? 11.893 52.959 4.547 1.00 39.44 389 ARG A CA 1
ATOM 2902 C C . ARG A 1 389 ? 11.875 51.943 5.678 1.00 39.99 389 ARG A C 1
ATOM 2903 O O . ARG A 1 389 ? 11.621 50.816 5.299 1.00 37.99 389 ARG A O 1
ATOM 2911 N N . PHE A 1 390 ? 12.120 52.282 6.931 1.00 39.32 390 PHE A N 1
ATOM 2912 C CA . PHE A 1 390 ? 12.247 51.236 7.938 1.00 42.33 390 PHE A CA 1
ATOM 2913 C C . PHE A 1 390 ? 11.771 51.908 9.214 1.00 40.81 390 PHE A C 1
ATOM 2914 O O . PHE A 1 390 ? 11.616 51.307 10.214 1.00 42.30 390 PHE A O 1
ATOM 2922 N N . ILE A 1 391 ? 11.322 53.150 9.178 1.00 41.54 391 ILE A N 1
ATOM 2923 C CA . ILE A 1 391 ? 10.926 53.844 10.403 1.00 40.35 391 ILE A CA 1
ATOM 2924 C C . ILE A 1 391 ? 10.420 55.228 9.963 1.00 41.17 391 ILE A C 1
ATOM 2925 O O . ILE A 1 391 ? 10.702 55.641 8.837 1.00 41.79 391 ILE A O 1
ATOM 2930 N N . SER A 1 392 ? 9.550 55.815 10.773 1.00 39.88 392 SER A N 1
ATOM 2931 C CA . SER A 1 392 ? 9.191 57.186 10.483 1.00 41.50 392 SER A CA 1
ATOM 2932 C C . SER A 1 392 ? 10.410 58.132 10.564 1.00 37.61 392 SER A C 1
ATOM 2933 O O . SER A 1 392 ? 11.090 58.094 11.591 1.00 36.20 392 SER A O 1
ATOM 2936 N N . GLU A 1 393 ? 10.461 59.073 9.626 1.00 38.25 393 GLU A N 1
ATOM 2937 C CA . GLU A 1 393 ? 11.630 59.996 9.614 1.00 37.31 393 GLU A CA 1
ATOM 2938 C C . GLU A 1 393 ? 11.484 61.014 10.705 1.00 40.60 393 GLU A C 1
ATOM 2939 O O . GLU A 1 393 ? 12.426 61.736 11.045 1.00 40.14 393 GLU A O 1
ATOM 2945 N N . LEU A 1 394 ? 10.251 61.189 11.242 1.00 40.58 394 LEU A N 1
ATOM 2946 C CA . LEU A 1 394 ? 10.100 62.039 12.423 1.00 41.50 394 LEU A CA 1
ATOM 2947 C C . LEU A 1 394 ? 10.140 61.300 13.757 1.00 42.61 394 LEU A C 1
ATOM 2948 O O . LEU A 1 394 ? 9.764 61.990 14.715 1.00 44.64 394 LEU A O 1
ATOM 2953 N N . THR A 1 395 ? 10.663 60.078 13.944 1.00 44.37 395 THR A N 1
ATOM 2954 C CA . THR A 1 395 ? 10.851 59.571 15.267 1.00 45.99 395 THR A CA 1
ATOM 2955 C C . THR A 1 395 ? 11.854 60.408 16.096 1.00 45.70 395 THR A C 1
ATOM 2956 O O . THR A 1 395 ? 12.470 61.342 15.600 1.00 44.93 395 THR A O 1
ATOM 2960 N N . THR A 1 396 ? 12.073 59.962 17.335 1.00 43.72 396 THR A N 1
ATOM 2961 C CA . THR A 1 396 ? 13.050 60.606 18.202 1.00 45.52 396 THR A CA 1
ATOM 2962 C C . THR A 1 396 ? 14.438 60.218 17.694 1.00 41.66 396 THR A C 1
ATOM 2963 O O . THR A 1 396 ? 14.604 59.182 17.039 1.00 39.04 396 THR A O 1
ATOM 2967 N N . ARG A 1 397 ? 15.455 60.876 18.247 1.00 43.57 397 ARG A N 1
ATOM 2968 C CA . ARG A 1 397 ? 16.816 60.670 17.727 1.00 46.43 397 ARG A CA 1
ATOM 2969 C C . ARG A 1 397 ? 17.315 59.295 18.149 1.00 45.78 397 ARG A C 1
ATOM 2970 O O . ARG A 1 397 ? 17.973 58.619 17.378 1.00 44.36 397 ARG A O 1
ATOM 2978 N N . ASP A 1 398 ? 17.025 58.908 19.409 1.00 48.25 398 ASP A N 1
ATOM 2979 C CA . ASP A 1 398 ? 17.576 57.593 19.786 1.00 49.68 398 ASP A CA 1
ATOM 2980 C C . ASP A 1 398 ? 16.901 56.476 19.032 1.00 45.47 398 ASP A C 1
ATOM 2981 O O . ASP A 1 398 ? 17.532 55.495 18.758 1.00 42.79 398 ASP A O 1
ATOM 2986 N N . LYS A 1 399 ? 15.590 56.513 18.761 1.00 48.16 399 LYS A N 1
ATOM 2987 C CA . LYS A 1 399 ? 14.995 55.556 17.854 1.00 47.90 399 LYS A CA 1
ATOM 2988 C C . LYS A 1 399 ? 15.566 55.519 16.451 1.00 47.72 399 LYS A C 1
ATOM 2989 O O . LYS A 1 399 ? 15.736 54.448 15.841 1.00 47.58 399 LYS A O 1
ATOM 2995 N N . ALA A 1 400 ? 15.783 56.679 15.820 1.00 45.61 400 ALA A N 1
ATOM 2996 C CA . ALA A 1 400 ? 16.410 56.751 14.532 1.00 43.45 400 ALA A CA 1
ATOM 2997 C C . ALA A 1 400 ? 17.813 56.174 14.606 1.00 40.71 400 ALA A C 1
ATOM 2998 O O . ALA A 1 400 ? 18.083 55.283 13.765 1.00 41.24 400 ALA A O 1
ATOM 3000 N N . SER A 1 401 ? 18.703 56.452 15.527 1.00 41.86 401 SER A N 1
ATOM 3001 C CA . SER A 1 401 ? 20.007 55.752 15.518 1.00 45.36 401 SER A CA 1
ATOM 3002 C C . SER A 1 401 ? 19.922 54.228 15.631 1.00 42.55 401 SER A C 1
ATOM 3003 O O . SER A 1 401 ? 20.575 53.531 14.877 1.00 42.70 401 SER A O 1
ATOM 3006 N N . ASP A 1 402 ? 19.074 53.813 16.596 1.00 41.89 402 ASP A N 1
ATOM 3007 C CA . ASP A 1 402 ? 18.945 52.366 16.801 1.00 43.13 402 ASP A CA 1
ATOM 3008 C C . ASP A 1 402 ? 18.316 51.753 15.575 1.00 41.39 402 ASP A C 1
ATOM 3009 O O . ASP A 1 402 ? 18.903 50.735 15.165 1.00 43.55 402 ASP A O 1
ATOM 3014 N N . ALA A 1 403 ? 17.317 52.326 14.880 1.00 37.99 403 ALA A N 1
ATOM 3015 C CA . ALA A 1 403 ? 16.859 51.610 13.671 1.00 38.90 403 ALA A CA 1
ATOM 3016 C C . ALA A 1 403 ? 17.852 51.664 12.516 1.00 39.51 403 ALA A C 1
ATOM 3017 O O . ALA A 1 403 ? 17.956 50.733 11.731 1.00 40.55 403 ALA A O 1
ATOM 3019 N N . ILE A 1 404 ? 18.586 52.763 12.309 1.00 41.10 404 ILE A N 1
ATOM 3020 C CA . ILE A 1 404 ? 19.660 52.737 11.314 1.00 41.24 404 ILE A CA 1
ATOM 3021 C C . ILE A 1 404 ? 20.650 51.587 11.627 1.00 40.81 404 ILE A C 1
ATOM 3022 O O . ILE A 1 404 ? 20.954 50.839 10.702 1.00 39.58 404 ILE A O 1
ATOM 3027 N N . LEU A 1 405 ? 21.145 51.401 12.841 1.00 44.15 405 LEU A N 1
ATOM 3028 C CA . LEU A 1 405 ? 22.112 50.371 13.197 1.00 46.89 405 LEU A CA 1
ATOM 3029 C C . LEU A 1 405 ? 21.582 48.966 12.939 1.00 49.69 405 LEU A C 1
ATOM 3030 O O . LEU A 1 405 ? 22.432 48.099 12.677 1.00 47.45 405 LEU A O 1
ATOM 3035 N N . LYS A 1 406 ? 20.261 48.761 12.924 1.00 47.88 406 LYS A N 1
ATOM 3036 C CA . LYS A 1 406 ? 19.657 47.483 12.592 1.00 49.87 406 LYS A CA 1
ATOM 3037 C C . LYS A 1 406 ? 19.538 47.257 11.075 1.00 49.12 406 LYS A C 1
ATOM 3038 O O . LYS A 1 406 ? 19.193 46.132 10.719 1.00 47.59 406 LYS A O 1
ATOM 3044 N N . GLN A 1 407 ? 19.812 48.271 10.248 1.00 45.42 407 GLN A N 1
ATOM 3045 C CA . GLN A 1 407 ? 19.692 48.016 8.802 1.00 45.28 407 GLN A CA 1
ATOM 3046 C C . GLN A 1 407 ? 20.986 47.382 8.271 1.00 46.90 407 GLN A C 1
ATOM 3047 O O . GLN A 1 407 ? 22.039 47.620 8.856 1.00 45.81 407 GLN A O 1
ATOM 3053 N N . PRO A 1 408 ? 20.918 46.683 7.154 1.00 47.84 408 PRO A N 1
ATOM 3054 C CA . PRO A 1 408 ? 22.055 46.169 6.441 1.00 50.03 408 PRO A CA 1
ATOM 3055 C C . PRO A 1 408 ? 23.153 47.164 6.141 1.00 51.40 408 PRO A C 1
ATOM 3056 O O . PRO A 1 408 ? 22.863 48.219 5.557 1.00 53.89 408 PRO A O 1
ATOM 3060 N N . GLY A 1 409 ? 24.362 46.874 6.647 1.00 48.92 409 GLY A N 1
ATOM 3061 C CA . GLY A 1 409 ? 25.462 47.819 6.495 1.00 48.43 409 GLY A CA 1
ATOM 3062 C C . GLY A 1 409 ? 25.423 48.860 7.585 1.00 46.70 409 GLY A C 1
ATOM 3063 O O . GLY A 1 409 ? 26.345 49.657 7.703 1.00 48.50 409 GLY A O 1
ATOM 3064 N N . GLN A 1 410 ? 24.413 48.907 8.454 1.00 47.40 410 GLN A N 1
ATOM 3065 C CA . GLN A 1 410 ? 24.402 49.963 9.475 1.00 48.64 410 GLN A CA 1
ATOM 3066 C C . GLN A 1 410 ? 24.444 51.402 9.018 1.00 43.54 410 GLN A C 1
ATOM 3067 O O . GLN A 1 410 ? 24.958 52.279 9.734 1.00 41.64 410 GLN A O 1
ATOM 3073 N N . PHE A 1 411 ? 23.851 51.699 7.867 1.00 44.25 411 PHE A N 1
ATOM 3074 C CA . PHE A 1 411 ? 23.706 53.093 7.444 1.00 42.72 411 PHE A CA 1
ATOM 3075 C C . PHE A 1 411 ? 22.347 53.288 6.751 1.00 41.51 411 PHE A C 1
ATOM 3076 O O . PHE A 1 411 ? 21.667 52.316 6.477 1.00 41.73 411 PHE A O 1
ATOM 3084 N N . ALA A 1 412 ? 22.051 54.536 6.411 1.00 39.95 412 ALA A N 1
ATOM 3085 C CA . ALA A 1 412 ? 20.774 54.722 5.641 1.00 40.24 412 ALA A CA 1
ATOM 3086 C C . ALA A 1 412 ? 21.078 55.786 4.617 1.00 40.17 412 ALA A C 1
ATOM 3087 O O . ALA A 1 412 ? 22.195 56.387 4.582 1.00 40.86 412 ALA A O 1
ATOM 3089 N N . TRP A 1 413 ? 20.135 56.044 3.755 1.00 40.50 413 TRP A N 1
ATOM 3090 C CA . TRP A 1 413 ? 20.177 57.171 2.824 1.00 37.71 413 TRP A CA 1
ATOM 3091 C C . TRP A 1 413 ? 19.111 58.214 3.138 1.00 39.21 413 TRP A C 1
ATOM 3092 O O . TRP A 1 413 ? 17.910 57.900 3.294 1.00 39.91 413 TRP A O 1
ATOM 3103 N N . ILE A 1 414 ? 19.444 59.501 3.132 1.00 37.70 414 ILE A N 1
ATOM 3104 C CA . ILE A 1 414 ? 18.363 60.480 3.221 1.00 38.17 414 ILE A CA 1
ATOM 3105 C C . ILE A 1 414 ? 18.100 61.068 1.825 1.00 40.29 414 ILE A C 1
ATOM 3106 O O . ILE A 1 414 ? 19.106 61.440 1.204 1.00 37.98 414 ILE A O 1
ATOM 3111 N N . ILE A 1 415 ? 16.835 61.027 1.416 1.00 39.81 415 ILE A N 1
ATOM 3112 C CA . ILE A 1 415 ? 16.417 61.117 -0.012 1.00 40.32 415 ILE A CA 1
ATOM 3113 C C . ILE A 1 415 ? 15.370 62.193 -0.237 1.00 38.53 415 ILE A C 1
ATOM 3114 O O . ILE A 1 415 ? 14.715 62.443 0.766 1.00 35.20 415 ILE A O 1
ATOM 3119 N N . PHE A 1 416 ? 15.457 62.929 -1.348 1.00 38.18 416 PHE A N 1
ATOM 3120 C CA . PHE A 1 416 ? 14.528 64.045 -1.516 1.00 40.34 416 PHE A CA 1
ATOM 3121 C C . PHE A 1 416 ? 14.560 64.439 -2.991 1.00 40.67 416 PHE A C 1
ATOM 3122 O O . PHE A 1 416 ? 15.428 63.911 -3.706 1.00 41.25 416 PHE A O 1
ATOM 3130 N N . ASP A 1 417 ? 13.621 65.313 -3.433 1.00 39.88 417 ASP A N 1
ATOM 3131 C CA . ASP A 1 417 ? 13.686 65.616 -4.893 1.00 41.17 417 ASP A CA 1
ATOM 3132 C C . ASP A 1 417 ? 13.994 67.078 -4.990 1.00 39.92 417 ASP A C 1
ATOM 3133 O O . ASP A 1 417 ? 14.264 67.690 -3.929 1.00 37.87 417 ASP A O 1
ATOM 3138 N N . ASN A 1 418 ? 13.924 67.769 -6.114 1.00 43.96 418 ASN A N 1
ATOM 3139 C CA . ASN A 1 418 ? 14.193 69.190 -6.353 1.00 40.43 418 ASN A CA 1
ATOM 3140 C C . ASN A 1 418 ? 13.333 70.125 -5.608 1.00 39.89 418 ASN A C 1
ATOM 3141 O O . ASN A 1 418 ? 13.716 71.287 -5.402 1.00 39.09 418 ASN A O 1
ATOM 3146 N N . GLN A 1 419 ? 12.124 69.707 -5.092 1.00 40.35 419 GLN A N 1
ATOM 3147 C CA . GLN A 1 419 ? 11.348 70.656 -4.296 1.00 40.37 419 GLN A CA 1
ATOM 3148 C C . GLN A 1 419 ? 12.058 70.940 -3.000 1.00 39.04 419 GLN A C 1
ATOM 3149 O O . GLN A 1 419 ? 12.130 72.021 -2.386 1.00 39.38 419 GLN A O 1
ATOM 3155 N N . LEU A 1 420 ? 12.529 69.820 -2.335 1.00 38.29 420 LEU A N 1
ATOM 3156 C CA . LEU A 1 420 ? 13.236 70.058 -1.084 1.00 37.45 420 LEU A CA 1
ATOM 3157 C C . LEU A 1 420 ? 14.528 70.826 -1.433 1.00 35.92 420 LEU A C 1
ATOM 3158 O O . LEU A 1 420 ? 14.853 71.723 -0.717 1.00 35.07 420 LEU A O 1
ATOM 3163 N N . TYR A 1 421 ? 15.242 70.411 -2.446 1.00 38.28 421 TYR A N 1
ATOM 3164 C CA . TYR A 1 421 ? 16.549 71.022 -2.769 1.00 43.32 421 TYR A CA 1
ATOM 3165 C C . TYR A 1 421 ? 16.342 72.516 -2.932 1.00 47.82 421 TYR A C 1
ATOM 3166 O O . TYR A 1 421 ? 17.063 73.316 -2.339 1.00 47.27 421 TYR A O 1
ATOM 3175 N N . LYS A 1 422 ? 15.277 72.848 -3.723 1.00 47.89 422 LYS A N 1
ATOM 3176 C CA . LYS A 1 422 ? 15.054 74.274 -4.012 1.00 49.47 422 LYS A CA 1
ATOM 3177 C C . LYS A 1 422 ? 14.596 75.007 -2.782 1.00 49.23 422 LYS A C 1
ATOM 3178 O O . LYS A 1 422 ? 14.851 76.186 -2.771 1.00 47.02 422 LYS A O 1
ATOM 3184 N N . LYS A 1 423 ? 14.063 74.400 -1.743 1.00 50.34 423 LYS A N 1
ATOM 3185 C CA . LYS A 1 423 ? 13.559 75.135 -0.580 1.00 51.64 423 LYS A CA 1
ATOM 3186 C C . LYS A 1 423 ? 14.498 75.165 0.620 1.00 48.62 423 LYS A C 1
ATOM 3187 O O . LYS A 1 423 ? 14.148 75.654 1.714 1.00 44.45 423 LYS A O 1
ATOM 3193 N N . ALA A 1 424 ? 15.641 74.451 0.506 1.00 43.81 424 ALA A N 1
ATOM 3194 C CA . ALA A 1 424 ? 16.485 74.363 1.728 1.00 42.66 424 ALA A CA 1
ATOM 3195 C C . ALA A 1 424 ? 17.967 74.523 1.316 1.00 42.55 424 ALA A C 1
ATOM 3196 O O . ALA A 1 424 ? 18.587 73.611 0.776 1.00 37.77 424 ALA A O 1
ATOM 3198 N N . LYS A 1 425 ? 18.450 75.722 1.493 1.00 41.57 425 LYS A N 1
ATOM 3199 C CA . LYS A 1 425 ? 19.827 76.132 1.250 1.00 42.68 425 LYS A CA 1
ATOM 3200 C C . LYS A 1 425 ? 20.821 75.281 2.076 1.00 42.91 425 LYS A C 1
ATOM 3201 O O . LYS A 1 425 ? 21.851 74.908 1.526 1.00 41.89 425 LYS A O 1
ATOM 3207 N N . MET A 1 426 ? 20.419 74.766 3.246 1.00 40.37 426 MET A N 1
ATOM 3208 C CA . MET A 1 426 ? 21.245 73.743 3.925 1.00 43.12 426 MET A CA 1
ATOM 3209 C C . MET A 1 426 ? 21.558 72.545 3.088 1.00 41.62 426 MET A C 1
ATOM 3210 O O . MET A 1 426 ? 22.724 72.171 2.905 1.00 41.95 426 MET A O 1
ATOM 3215 N N . VAL A 1 427 ? 20.731 72.002 2.235 1.00 40.22 427 VAL A N 1
ATOM 3216 C CA . VAL A 1 427 ? 21.049 70.794 1.478 1.00 42.03 427 VAL A CA 1
ATOM 3217 C C . VAL A 1 427 ? 21.828 71.181 0.243 1.00 43.06 427 VAL A C 1
ATOM 3218 O O . VAL A 1 427 ? 22.616 70.378 -0.343 1.00 41.67 427 VAL A O 1
ATOM 3222 N N . ARG A 1 428 ? 21.611 72.405 -0.248 1.00 38.59 428 ARG A N 1
ATOM 3223 C CA . ARG A 1 428 ? 22.458 72.947 -1.332 1.00 42.82 428 ARG A CA 1
ATOM 3224 C C . ARG A 1 428 ? 23.930 73.057 -0.797 1.00 39.26 428 ARG A C 1
ATOM 3225 O O . ARG A 1 428 ? 24.816 72.725 -1.561 1.00 40.34 428 ARG A O 1
ATOM 3233 N N . GLY A 1 429 ? 24.114 73.418 0.430 1.00 39.42 429 GLY A N 1
ATOM 3234 C CA . GLY A 1 429 ? 25.456 73.424 1.095 1.00 41.21 429 GLY A CA 1
ATOM 3235 C C . GLY A 1 429 ? 25.996 71.993 1.093 1.00 43.74 429 GLY A C 1
ATOM 3236 O O . GLY A 1 429 ? 27.197 71.831 0.786 1.00 41.16 429 GLY A O 1
ATOM 3237 N N . TYR A 1 430 ? 25.159 70.959 1.298 1.00 38.84 430 TYR A N 1
ATOM 3238 C CA . TYR A 1 430 ? 25.684 69.612 1.310 1.00 41.84 430 TYR A CA 1
ATOM 3239 C C . TYR A 1 430 ? 26.197 69.285 -0.105 1.00 43.39 430 TYR A C 1
ATOM 3240 O O . TYR A 1 430 ? 27.234 68.645 -0.334 1.00 42.24 430 TYR A O 1
ATOM 3249 N N . ASP A 1 431 ? 25.399 69.756 -1.071 1.00 41.46 431 ASP A N 1
ATOM 3250 C CA . ASP A 1 431 ? 25.680 69.530 -2.463 1.00 42.81 431 ASP A CA 1
ATOM 3251 C C . ASP A 1 431 ? 27.069 70.195 -2.749 1.00 42.50 431 ASP A C 1
ATOM 3252 O O . ASP A 1 431 ? 27.800 69.641 -3.516 1.00 41.12 431 ASP A O 1
ATOM 3257 N N . HIS A 1 432 ? 27.347 71.396 -2.323 1.00 44.74 432 HIS A N 1
ATOM 3258 C CA . HIS A 1 432 ? 28.600 72.091 -2.583 1.00 49.61 432 HIS A CA 1
ATOM 3259 C C . HIS A 1 432 ? 29.760 71.313 -1.924 1.00 48.10 432 HIS A C 1
ATOM 3260 O O . HIS A 1 432 ? 30.829 71.227 -2.477 1.00 45.84 432 HIS A O 1
ATOM 3267 N N . LEU A 1 433 ? 29.530 70.633 -0.811 1.00 45.67 433 LEU A N 1
ATOM 3268 C CA . LEU A 1 433 ? 30.454 69.702 -0.193 1.00 45.06 433 LEU A CA 1
ATOM 3269 C C . LEU A 1 433 ? 30.549 68.379 -0.867 1.00 44.06 433 LEU A C 1
ATOM 3270 O O . LEU A 1 433 ? 31.208 67.478 -0.314 1.00 45.59 433 LEU A O 1
ATOM 3275 N N . GLU A 1 434 ? 29.917 68.205 -2.013 1.00 40.83 434 GLU A N 1
ATOM 3276 C CA . GLU A 1 434 ? 29.840 66.979 -2.754 1.00 41.93 434 GLU A CA 1
ATOM 3277 C C . GLU A 1 434 ? 29.317 65.823 -1.914 1.00 42.49 434 GLU A C 1
ATOM 3278 O O . GLU A 1 434 ? 29.564 64.653 -2.251 1.00 40.51 434 GLU A O 1
ATOM 3284 N N . MET A 1 435 ? 28.376 66.077 -1.011 1.00 43.30 435 MET A N 1
ATOM 3285 C CA . MET A 1 435 ? 27.770 64.945 -0.274 1.00 45.61 435 MET A CA 1
ATOM 3286 C C . MET A 1 435 ? 26.562 64.280 -0.911 1.00 46.34 435 MET A C 1
ATOM 3287 O O . MET A 1 435 ? 26.128 63.145 -0.567 1.00 43.76 435 MET A O 1
ATOM 3292 N N . LEU A 1 436 ? 25.992 64.971 -1.914 1.00 42.85 436 LEU A N 1
ATOM 3293 C CA . LEU A 1 436 ? 24.735 64.388 -2.492 1.00 41.34 436 LEU A CA 1
ATOM 3294 C C . LEU A 1 436 ? 25.001 63.541 -3.701 1.00 42.26 436 LEU A C 1
ATOM 3295 O O . LEU A 1 436 ? 25.603 64.056 -4.685 1.00 44.58 436 LEU A O 1
ATOM 3300 N N . TYR A 1 437 ? 24.501 62.317 -3.732 1.00 41.48 437 TYR A N 1
ATOM 3301 C CA . TYR A 1 437 ? 24.333 61.581 -4.974 1.00 43.56 437 TYR A CA 1
ATOM 3302 C C . TYR A 1 437 ? 23.101 62.116 -5.723 1.00 46.36 437 TYR A C 1
ATOM 3303 O O . TYR A 1 437 ? 22.179 62.601 -5.050 1.00 41.89 437 TYR A O 1
ATOM 3312 N N . LYS A 1 438 ? 23.061 62.011 -7.049 1.00 46.67 438 LYS A N 1
ATOM 3313 C CA . LYS A 1 438 ? 21.879 62.568 -7.714 1.00 51.45 438 LYS A CA 1
ATOM 3314 C C . LYS A 1 438 ? 21.560 61.818 -8.988 1.00 52.29 438 LYS A C 1
ATOM 3315 O O . LYS A 1 438 ? 22.414 61.096 -9.453 1.00 54.73 438 LYS A O 1
ATOM 3321 N N . GLY A 1 439 ? 20.306 61.843 -9.389 1.00 52.75 439 GLY A N 1
ATOM 3322 C CA . GLY A 1 439 ? 19.907 61.069 -10.589 1.00 54.05 439 GLY A CA 1
ATOM 3323 C C . GLY A 1 439 ? 18.841 62.005 -11.240 1.00 55.25 439 GLY A C 1
ATOM 3324 O O . GLY A 1 439 ? 18.049 62.642 -10.538 1.00 50.47 439 GLY A O 1
ATOM 3325 N N . ASP A 1 440 ? 18.887 62.014 -12.580 1.00 53.77 440 ASP A N 1
ATOM 3326 C CA . ASP A 1 440 ? 17.786 62.642 -13.293 1.00 56.15 440 ASP A CA 1
ATOM 3327 C C . ASP A 1 440 ? 16.489 61.918 -13.060 1.00 53.62 440 ASP A C 1
ATOM 3328 O O . ASP A 1 440 ? 15.473 62.571 -13.194 1.00 51.29 440 ASP A O 1
ATOM 3333 N N . THR A 1 441 ? 16.496 60.595 -12.864 1.00 54.23 441 THR A N 1
ATOM 3334 C CA . THR A 1 441 ? 15.305 59.831 -12.583 1.00 54.24 441 THR A CA 1
ATOM 3335 C C . THR A 1 441 ? 15.579 59.022 -11.291 1.00 53.61 441 THR A C 1
ATOM 3336 O O . THR A 1 441 ? 16.735 58.939 -10.840 1.00 47.30 441 THR A O 1
ATOM 3340 N N . VAL A 1 442 ? 14.532 58.476 -10.696 1.00 51.13 442 VAL A N 1
ATOM 3341 C CA . VAL A 1 442 ? 14.620 57.694 -9.472 1.00 51.95 442 VAL A CA 1
ATOM 3342 C C . VAL A 1 442 ? 15.459 56.455 -9.679 1.00 52.80 442 VAL A C 1
ATOM 3343 O O . VAL A 1 442 ? 16.284 56.101 -8.838 1.00 50.82 442 VAL A O 1
ATOM 3347 N N . GLU A 1 443 ? 15.288 55.733 -10.766 1.00 53.39 443 GLU A N 1
ATOM 3348 C CA . GLU A 1 443 ? 16.187 54.668 -11.187 1.00 55.99 443 GLU A CA 1
ATOM 3349 C C . GLU A 1 443 ? 17.657 55.005 -11.378 1.00 54.32 443 GLU A C 1
ATOM 3350 O O . GLU A 1 443 ? 18.555 54.238 -10.956 1.00 53.21 443 GLU A O 1
ATOM 3356 N N . GLN A 1 444 ? 18.000 56.105 -12.064 1.00 54.36 444 GLN A N 1
ATOM 3357 C CA . GLN A 1 444 ? 19.388 56.566 -12.029 1.00 56.41 444 GLN A CA 1
ATOM 3358 C C . GLN A 1 444 ? 19.881 56.791 -10.594 1.00 54.66 444 GLN A C 1
ATOM 3359 O O . GLN A 1 444 ? 20.992 56.403 -10.271 1.00 54.80 444 GLN A O 1
ATOM 3365 N N . LEU A 1 445 ? 19.156 57.450 -9.699 1.00 50.52 445 LEU A N 1
ATOM 3366 C CA . LEU A 1 445 ? 19.577 57.678 -8.324 1.00 49.70 445 LEU A CA 1
ATOM 3367 C C . LEU A 1 445 ? 19.879 56.306 -7.700 1.00 49.10 445 LEU A C 1
ATOM 3368 O O . LEU A 1 445 ? 20.844 56.098 -6.994 1.00 46.46 445 LEU A O 1
ATOM 3373 N N . ALA A 1 446 ? 18.981 55.319 -7.915 1.00 51.13 446 ALA A N 1
ATOM 3374 C CA . ALA A 1 446 ? 19.119 53.997 -7.317 1.00 51.05 446 ALA A CA 1
ATOM 3375 C C . ALA A 1 446 ? 20.405 53.319 -7.795 1.00 53.96 446 ALA A C 1
ATOM 3376 O O . ALA A 1 446 ? 21.099 52.681 -6.997 1.00 50.74 446 ALA A O 1
ATOM 3378 N N . LYS A 1 447 ? 20.744 53.503 -9.085 1.00 55.87 447 LYS A N 1
ATOM 3379 C CA . LYS A 1 447 ? 21.937 52.874 -9.624 1.00 58.39 447 LYS A CA 1
ATOM 3380 C C . LYS A 1 447 ? 23.173 53.563 -9.087 1.00 56.57 447 LYS A C 1
ATOM 3381 O O . LYS A 1 447 ? 24.025 52.850 -8.586 1.00 55.85 447 LYS A O 1
ATOM 3387 N N . SER A 1 448 ? 23.203 54.889 -9.055 1.00 56.11 448 SER A N 1
ATOM 3388 C CA . SER A 1 448 ? 24.312 55.572 -8.379 1.00 55.51 448 SER A CA 1
ATOM 3389 C C . SER A 1 448 ? 24.549 55.139 -6.941 1.00 52.69 448 SER A C 1
ATOM 3390 O O . SER A 1 448 ? 25.695 55.038 -6.500 1.00 50.88 448 SER A O 1
ATOM 3393 N N . THR A 1 449 ? 23.515 54.955 -6.137 1.00 51.42 449 THR A N 1
ATOM 3394 C CA . THR A 1 449 ? 23.712 54.625 -4.707 1.00 49.98 449 THR A CA 1
ATOM 3395 C C . THR A 1 449 ? 23.725 53.173 -4.408 1.00 47.92 449 THR A C 1
ATOM 3396 O O . THR A 1 449 ? 23.645 52.757 -3.234 1.00 51.87 449 THR A O 1
ATOM 3400 N N . GLY A 1 450 ? 23.659 52.286 -5.400 1.00 48.52 450 GLY A N 1
ATOM 3401 C CA . GLY A 1 450 ? 23.457 50.861 -5.106 1.00 47.18 450 GLY A CA 1
ATOM 3402 C C . GLY A 1 450 ? 22.161 50.484 -4.426 1.00 49.86 450 GLY A C 1
ATOM 3403 O O . GLY A 1 450 ? 22.078 49.399 -3.784 1.00 49.10 450 GLY A O 1
ATOM 3404 N N . MET A 1 451 ? 21.042 51.216 -4.546 1.00 47.94 451 MET A N 1
ATOM 3405 C CA . MET A 1 451 ? 19.768 50.654 -4.060 1.00 48.94 451 MET A CA 1
ATOM 3406 C C . MET A 1 451 ? 19.187 49.710 -5.108 1.00 50.50 451 MET A C 1
ATOM 3407 O O . MET A 1 451 ? 19.556 49.818 -6.305 1.00 52.87 451 MET A O 1
ATOM 3412 N N . LYS A 1 452 ? 18.265 48.859 -4.729 1.00 52.74 452 LYS A N 1
ATOM 3413 C CA . LYS A 1 452 ? 17.487 48.063 -5.719 1.00 55.41 452 LYS A CA 1
ATOM 3414 C C . LYS A 1 452 ? 16.554 48.999 -6.478 1.00 54.83 452 LYS A C 1
ATOM 3415 O O . LYS A 1 452 ? 15.757 49.700 -5.841 1.00 55.08 452 LYS A O 1
ATOM 3421 N N . VAL A 1 453 ? 16.591 49.035 -7.777 1.00 54.19 453 VAL A N 1
ATOM 3422 C CA . VAL A 1 453 ? 15.699 49.789 -8.636 1.00 56.39 453 VAL A CA 1
ATOM 3423 C C . VAL A 1 453 ? 14.234 49.555 -8.306 1.00 55.75 453 VAL A C 1
ATOM 3424 O O . VAL A 1 453 ? 13.479 50.475 -8.059 1.00 53.79 453 VAL A O 1
ATOM 3428 N N . ALA A 1 454 ? 13.807 48.308 -8.174 1.00 56.21 454 ALA A N 1
ATOM 3429 C CA . ALA A 1 454 ? 12.399 48.004 -7.861 1.00 56.67 454 ALA A CA 1
ATOM 3430 C C . ALA A 1 454 ? 11.970 48.364 -6.453 1.00 56.12 454 ALA A C 1
ATOM 3431 O O . ALA A 1 454 ? 10.866 48.849 -6.105 1.00 55.30 454 ALA A O 1
ATOM 3433 N N . ASP A 1 455 ? 12.862 48.147 -5.493 1.00 54.54 455 ASP A N 1
ATOM 3434 C CA . ASP A 1 455 ? 12.541 48.584 -4.114 1.00 52.77 455 ASP A CA 1
ATOM 3435 C C . ASP A 1 455 ? 12.449 50.117 -4.036 1.00 49.43 455 ASP A C 1
ATOM 3436 O O . ASP A 1 455 ? 11.438 50.612 -3.509 1.00 45.94 455 ASP A O 1
ATOM 3441 N N . LEU A 1 456 ? 13.390 50.861 -4.591 1.00 47.22 456 LEU A N 1
ATOM 3442 C CA . LEU A 1 456 ? 13.313 52.322 -4.490 1.00 48.31 456 LEU A CA 1
ATOM 3443 C C . LEU A 1 456 ? 12.067 52.893 -5.187 1.00 48.32 456 LEU A C 1
ATOM 3444 O O . LEU A 1 456 ? 11.440 53.791 -4.632 1.00 43.11 456 LEU A O 1
ATOM 3449 N N . ALA A 1 457 ? 11.815 52.463 -6.433 1.00 47.79 457 ALA A N 1
ATOM 3450 C CA . ALA A 1 457 ? 10.635 52.887 -7.172 1.00 49.25 457 ALA A CA 1
ATOM 3451 C C . ALA A 1 457 ? 9.343 52.506 -6.452 1.00 48.66 457 ALA A C 1
ATOM 3452 O O . ALA A 1 457 ? 8.440 53.287 -6.444 1.00 46.26 457 ALA A O 1
ATOM 3454 N N . LYS A 1 458 ? 9.313 51.349 -5.742 1.00 50.70 458 LYS A N 1
ATOM 3455 C CA . LYS A 1 458 ? 8.126 51.079 -4.950 1.00 50.96 458 LYS A CA 1
ATOM 3456 C C . LYS A 1 458 ? 8.016 52.028 -3.770 1.00 49.54 458 LYS A C 1
ATOM 3457 O O . LYS A 1 458 ? 6.944 52.436 -3.328 1.00 47.71 458 LYS A O 1
ATOM 3463 N N . THR A 1 459 ? 9.181 52.319 -3.119 1.00 46.77 459 THR A N 1
ATOM 3464 C CA . THR A 1 459 ? 9.127 53.265 -2.011 1.00 45.89 459 THR A CA 1
ATOM 3465 C C . THR A 1 459 ? 8.596 54.639 -2.441 1.00 43.81 459 THR A C 1
ATOM 3466 O O . THR A 1 459 ? 7.823 55.205 -1.704 1.00 41.70 459 THR A O 1
ATOM 3470 N N . VAL A 1 460 ? 9.126 55.190 -3.503 1.00 43.18 460 VAL A N 1
ATOM 3471 C CA . VAL A 1 460 ? 8.646 56.442 -4.057 1.00 45.58 460 VAL A CA 1
ATOM 3472 C C . VAL A 1 460 ? 7.170 56.444 -4.457 1.00 45.01 460 VAL A C 1
ATOM 3473 O O . VAL A 1 460 ? 6.500 57.439 -4.077 1.00 44.94 460 VAL A O 1
ATOM 3477 N N . SER A 1 461 ? 6.635 55.419 -5.140 1.00 46.96 461 SER A N 1
ATOM 3478 C CA . SER A 1 461 ? 5.134 55.491 -5.310 1.00 48.93 461 SER A CA 1
ATOM 3479 C C . SER A 1 461 ? 4.384 55.252 -4.036 1.00 45.97 461 SER A C 1
ATOM 3480 O O . SER A 1 461 ? 3.419 55.993 -3.716 1.00 48.02 461 SER A O 1
ATOM 3483 N N . ASP A 1 462 ? 4.814 54.317 -3.153 1.00 45.84 462 ASP A N 1
ATOM 3484 C CA . ASP A 1 462 ? 4.054 54.260 -1.883 1.00 44.42 462 ASP A CA 1
ATOM 3485 C C . ASP A 1 462 ? 4.142 55.609 -1.236 1.00 45.65 462 ASP A C 1
ATOM 3486 O O . ASP A 1 462 ? 3.134 56.076 -0.734 1.00 44.26 462 ASP A O 1
ATOM 3491 N N . TYR A 1 463 ? 5.412 56.148 -1.067 1.00 41.49 463 TYR A N 1
ATOM 3492 C CA . TYR A 1 463 ? 5.413 57.350 -0.199 1.00 38.42 463 TYR A CA 1
ATOM 3493 C C . TYR A 1 463 ? 4.655 58.488 -0.911 1.00 36.50 463 TYR A C 1
ATOM 3494 O O . TYR A 1 463 ? 4.076 59.301 -0.200 1.00 36.31 463 TYR A O 1
ATOM 3503 N N . ASN A 1 464 ? 4.758 58.683 -2.219 1.00 38.49 464 ASN A N 1
ATOM 3504 C CA . ASN A 1 464 ? 3.951 59.729 -2.870 1.00 43.67 464 ASN A CA 1
ATOM 3505 C C . ASN A 1 464 ? 2.440 59.547 -2.628 1.00 46.72 464 ASN A C 1
ATOM 3506 O O . ASN A 1 464 ? 1.709 60.516 -2.381 1.00 45.19 464 ASN A O 1
ATOM 3511 N N . GLY A 1 465 ? 1.975 58.292 -2.535 1.00 48.26 465 GLY A N 1
ATOM 3512 C CA . GLY A 1 465 ? 0.568 58.017 -2.192 1.00 47.20 465 GLY A CA 1
ATOM 3513 C C . GLY A 1 465 ? 0.352 58.368 -0.735 1.00 49.41 465 GLY A C 1
ATOM 3514 O O . GLY A 1 465 ? -0.744 58.819 -0.406 1.00 49.28 465 GLY A O 1
ATOM 3515 N N . TYR A 1 466 ? 1.358 58.196 0.161 1.00 48.32 466 TYR A N 1
ATOM 3516 C CA . TYR A 1 466 ? 1.169 58.647 1.528 1.00 46.73 466 TYR A CA 1
ATOM 3517 C C . TYR A 1 466 ? 1.132 60.166 1.544 1.00 46.61 466 TYR A C 1
ATOM 3518 O O . TYR A 1 466 ? 0.524 60.720 2.474 1.00 43.46 466 TYR A O 1
ATOM 3527 N N . VAL A 1 467 ? 1.791 60.841 0.538 1.00 46.51 467 VAL A N 1
ATOM 3528 C CA . VAL A 1 467 ? 1.624 62.290 0.743 1.00 44.95 467 VAL A CA 1
ATOM 3529 C C . VAL A 1 467 ? 0.220 62.673 0.162 1.00 45.61 467 VAL A C 1
ATOM 3530 O O . VAL A 1 467 ? -0.337 63.582 0.751 1.00 43.57 467 VAL A O 1
ATOM 3534 N N . ALA A 1 468 ? -0.276 62.095 -0.883 1.00 44.98 468 ALA A N 1
ATOM 3535 C CA . ALA A 1 468 ? -1.617 62.428 -1.434 1.00 49.44 468 ALA A CA 1
ATOM 3536 C C . ALA A 1 468 ? -2.730 62.088 -0.443 1.00 51.17 468 ALA A C 1
ATOM 3537 O O . ALA A 1 468 ? -3.709 62.818 -0.457 1.00 53.41 468 ALA A O 1
ATOM 3539 N N . SER A 1 469 ? -2.655 61.152 0.508 1.00 51.69 469 SER A N 1
ATOM 3540 C CA . SER A 1 469 ? -3.668 60.895 1.508 1.00 50.46 469 SER A CA 1
ATOM 3541 C C . SER A 1 469 ? -3.394 61.420 2.882 1.00 49.60 469 SER A C 1
ATOM 3542 O O . SER A 1 469 ? -4.198 61.542 3.798 1.00 50.42 469 SER A O 1
ATOM 3545 N N . GLY A 1 470 ? -2.103 61.777 3.149 1.00 48.04 470 GLY A N 1
ATOM 3546 C CA . GLY A 1 470 ? -1.738 62.434 4.416 1.00 39.54 470 GLY A CA 1
ATOM 3547 C C . GLY A 1 470 ? -1.696 61.297 5.414 1.00 36.37 470 GLY A C 1
ATOM 3548 O O . GLY A 1 470 ? -1.559 61.513 6.609 1.00 37.75 470 GLY A O 1
ATOM 3549 N N . LYS A 1 471 ? -1.557 60.043 5.032 1.00 34.96 471 LYS A N 1
ATOM 3550 C CA . LYS A 1 471 ? -1.560 58.963 6.010 1.00 39.65 471 LYS A CA 1
ATOM 3551 C C . LYS A 1 471 ? -0.454 57.982 5.646 1.00 38.22 471 LYS A C 1
ATOM 3552 O O . LYS A 1 471 ? -0.453 57.528 4.516 1.00 37.35 471 LYS A O 1
ATOM 3558 N N . ASP A 1 472 ? 0.482 57.704 6.526 1.00 44.94 472 ASP A N 1
ATOM 3559 C CA . ASP A 1 472 ? 1.644 56.827 6.101 1.00 45.10 472 ASP A CA 1
ATOM 3560 C C . ASP A 1 472 ? 1.353 55.441 6.760 1.00 46.78 472 ASP A C 1
ATOM 3561 O O . ASP A 1 472 ? 1.473 55.341 7.983 1.00 42.25 472 ASP A O 1
ATOM 3566 N N . THR A 1 473 ? 0.775 54.547 5.985 1.00 49.46 473 THR A N 1
ATOM 3567 C CA . THR A 1 473 ? 0.395 53.241 6.518 1.00 53.41 473 THR A CA 1
ATOM 3568 C C . THR A 1 473 ? 1.603 52.345 6.819 1.00 53.88 473 THR A C 1
ATOM 3569 O O . THR A 1 473 ? 1.445 51.485 7.693 1.00 54.03 473 THR A O 1
ATOM 3573 N N . ALA A 1 474 ? 2.734 52.512 6.090 1.00 49.35 474 ALA A N 1
ATOM 3574 C CA . ALA A 1 474 ? 3.955 51.804 6.584 1.00 47.86 474 ALA A CA 1
ATOM 3575 C C . ALA A 1 474 ? 4.367 52.205 7.971 1.00 45.64 474 ALA A C 1
ATOM 3576 O O . ALA A 1 474 ? 4.593 51.347 8.860 1.00 44.83 474 ALA A O 1
ATOM 3578 N N . PHE A 1 475 ? 4.581 53.523 8.274 1.00 44.29 475 PHE A N 1
ATOM 3579 C CA . PHE A 1 475 ? 5.267 53.891 9.480 1.00 44.66 475 PHE A CA 1
ATOM 3580 C C . PHE A 1 475 ? 4.654 54.998 10.296 1.00 44.74 475 PHE A C 1
ATOM 3581 O O . PHE A 1 475 ? 5.254 55.308 11.359 1.00 45.32 475 PHE A O 1
ATOM 3589 N N . GLY A 1 476 ? 3.508 55.586 9.916 1.00 45.52 476 GLY A N 1
ATOM 3590 C CA . GLY A 1 476 ? 2.912 56.522 10.886 1.00 43.71 476 GLY A CA 1
ATOM 3591 C C . GLY A 1 476 ? 3.497 57.913 10.789 1.00 47.78 476 GLY A C 1
ATOM 3592 O O . GLY A 1 476 ? 3.209 58.712 11.695 1.00 49.15 476 GLY A O 1
ATOM 3593 N N . ARG A 1 477 ? 4.380 58.247 9.807 1.00 48.70 477 ARG A N 1
ATOM 3594 C CA . ARG A 1 477 ? 4.867 59.668 9.883 1.00 46.27 477 ARG A CA 1
ATOM 3595 C C . ARG A 1 477 ? 3.657 60.597 9.888 1.00 45.25 477 ARG A C 1
ATOM 3596 O O . ARG A 1 477 ? 2.917 60.455 8.907 1.00 42.90 477 ARG A O 1
ATOM 3604 N N . ALA A 1 478 ? 3.421 61.527 10.765 1.00 46.62 478 ALA A N 1
ATOM 3605 C CA . ALA A 1 478 ? 2.259 62.382 10.815 1.00 49.40 478 ALA A CA 1
ATOM 3606 C C . ALA A 1 478 ? 2.225 63.532 9.801 1.00 51.44 478 ALA A C 1
ATOM 3607 O O . ALA A 1 478 ? 1.159 64.121 9.483 1.00 51.26 478 ALA A O 1
ATOM 3609 N N . ASP A 1 479 ? 3.420 63.926 9.335 1.00 48.37 479 ASP A N 1
ATOM 3610 C CA . ASP A 1 479 ? 3.488 65.145 8.509 1.00 47.50 479 ASP A CA 1
ATOM 3611 C C . ASP A 1 479 ? 4.402 64.835 7.350 1.00 47.21 479 ASP A C 1
ATOM 3612 O O . ASP A 1 479 ? 5.628 64.565 7.485 1.00 43.53 479 ASP A O 1
ATOM 3617 N N . MET A 1 480 ? 3.815 64.814 6.139 1.00 43.34 480 MET A N 1
ATOM 3618 C CA . MET A 1 480 ? 4.464 64.541 4.889 1.00 44.87 480 MET A CA 1
ATOM 3619 C C . MET A 1 480 ? 4.372 65.677 3.866 1.00 45.64 480 MET A C 1
ATOM 3620 O O . MET A 1 480 ? 3.536 65.789 2.984 1.00 46.38 480 MET A O 1
ATOM 3625 N N . PRO A 1 481 ? 5.418 66.563 3.860 1.00 45.90 481 PRO A N 1
ATOM 3626 C CA . PRO A 1 481 ? 5.196 67.869 3.249 1.00 44.31 481 PRO A CA 1
ATOM 3627 C C . PRO A 1 481 ? 5.601 67.772 1.820 1.00 43.67 481 PRO A C 1
ATOM 3628 O O . PRO A 1 481 ? 5.246 68.710 1.118 1.00 45.75 481 PRO A O 1
ATOM 3632 N N . LEU A 1 482 ? 6.178 66.737 1.280 1.00 41.25 482 LEU A N 1
ATOM 3633 C CA . LEU A 1 482 ? 6.656 66.891 -0.095 1.00 38.55 482 LEU A CA 1
ATOM 3634 C C . LEU A 1 482 ? 6.723 65.453 -0.505 1.00 40.06 482 LEU A C 1
ATOM 3635 O O . LEU A 1 482 ? 7.166 64.630 0.279 1.00 41.48 482 LEU A O 1
ATOM 3640 N N . ASN A 1 483 ? 6.464 65.169 -1.733 1.00 39.98 483 ASN A N 1
ATOM 3641 C CA . ASN A 1 483 ? 6.632 63.910 -2.380 1.00 42.51 483 ASN A CA 1
ATOM 3642 C C . ASN A 1 483 ? 7.925 63.998 -3.193 1.00 41.36 483 ASN A C 1
ATOM 3643 O O . ASN A 1 483 ? 8.598 65.027 -3.151 1.00 42.86 483 ASN A O 1
ATOM 3648 N N . MET A 1 484 ? 8.174 63.026 -4.010 1.00 41.88 484 MET A N 1
ATOM 3649 C CA . MET A 1 484 ? 9.363 62.884 -4.822 1.00 43.79 484 MET A CA 1
ATOM 3650 C C . MET A 1 484 ? 8.844 62.660 -6.248 1.00 45.38 484 MET A C 1
ATOM 3651 O O . MET A 1 484 ? 8.603 61.522 -6.669 1.00 45.62 484 MET A O 1
ATOM 3656 N N . THR A 1 485 ? 8.652 63.754 -6.957 1.00 44.82 485 THR A N 1
ATOM 3657 C CA . THR A 1 485 ? 8.170 63.755 -8.332 1.00 47.49 485 THR A CA 1
ATOM 3658 C C . THR A 1 485 ? 8.936 64.760 -9.158 1.00 50.29 485 THR A C 1
ATOM 3659 O O . THR A 1 485 ? 8.760 64.689 -10.386 1.00 51.81 485 THR A O 1
ATOM 3663 N N . GLN A 1 486 ? 9.764 65.657 -8.570 1.00 50.12 486 GLN A N 1
ATOM 3664 C CA . GLN A 1 486 ? 10.425 66.636 -9.452 1.00 47.66 486 GLN A CA 1
ATOM 3665 C C . GLN A 1 486 ? 11.941 66.475 -9.480 1.00 51.07 486 GLN A C 1
ATOM 3666 O O . GLN A 1 486 ? 12.699 66.422 -8.474 1.00 46.73 486 GLN A O 1
ATOM 3672 N N . SER A 1 487 ? 12.442 66.255 -10.670 1.00 49.42 487 SER A N 1
ATOM 3673 C CA . SER A 1 487 ? 13.831 65.909 -10.907 1.00 51.35 487 SER A CA 1
ATOM 3674 C C . SER A 1 487 ? 14.880 66.949 -10.941 1.00 50.71 487 SER A C 1
ATOM 3675 O O . SER A 1 487 ? 14.216 67.983 -10.978 1.00 51.56 487 SER A O 1
ATOM 3678 N N . PRO A 1 488 ? 15.954 66.904 -10.146 1.00 50.18 488 PRO A N 1
ATOM 3679 C CA . PRO A 1 488 ? 16.793 65.744 -10.032 1.00 49.27 488 PRO A CA 1
ATOM 3680 C C . PRO A 1 488 ? 16.349 65.104 -8.691 1.00 46.81 488 PRO A C 1
ATOM 3681 O O . PRO A 1 488 ? 15.753 65.794 -7.865 1.00 45.13 488 PRO A O 1
ATOM 3685 N N . TYR A 1 489 ? 16.678 63.860 -8.446 1.00 44.27 489 TYR A N 1
ATOM 3686 C CA . TYR A 1 489 ? 16.484 63.216 -7.161 1.00 46.71 489 TYR A CA 1
ATOM 3687 C C . TYR A 1 489 ? 17.848 63.050 -6.460 1.00 48.47 489 TYR A C 1
ATOM 3688 O O . TYR A 1 489 ? 18.839 62.898 -7.152 1.00 49.23 489 TYR A O 1
ATOM 3697 N N . TYR A 1 490 ? 17.862 63.189 -5.135 1.00 45.99 490 TYR A N 1
ATOM 3698 C CA . TYR A 1 490 ? 19.101 63.312 -4.394 1.00 43.91 490 TYR A CA 1
ATOM 3699 C C . TYR A 1 490 ? 19.187 62.292 -3.261 1.00 43.63 490 TYR A C 1
ATOM 3700 O O . TYR A 1 490 ? 18.128 61.946 -2.738 1.00 38.79 490 TYR A O 1
ATOM 3709 N N . ALA A 1 491 ? 20.428 61.947 -2.871 1.00 42.06 491 ALA A N 1
ATOM 3710 C CA . ALA A 1 491 ? 20.598 61.181 -1.626 1.00 41.25 491 ALA A CA 1
ATOM 3711 C C . ALA A 1 491 ? 21.916 61.514 -0.892 1.00 41.74 491 ALA A C 1
ATOM 3712 O O . ALA A 1 491 ? 22.947 61.736 -1.546 1.00 37.13 491 ALA A O 1
ATOM 3714 N N . VAL A 1 492 ? 21.870 61.414 0.446 1.00 39.58 492 VAL A N 1
ATOM 3715 C CA . VAL A 1 492 ? 23.064 61.547 1.230 1.00 42.54 492 VAL A CA 1
ATOM 3716 C C . VAL A 1 492 ? 23.235 60.269 2.115 1.00 41.35 492 VAL A C 1
ATOM 3717 O O . VAL A 1 492 ? 22.232 59.865 2.730 1.00 37.70 492 VAL A O 1
ATOM 3721 N N . LYS A 1 493 ? 24.461 59.756 2.174 1.00 40.84 493 LYS A N 1
ATOM 3722 C CA . LYS A 1 493 ? 24.649 58.536 2.973 1.00 40.94 493 LYS A CA 1
ATOM 3723 C C . LYS A 1 493 ? 24.936 58.832 4.428 1.00 39.32 493 LYS A C 1
ATOM 3724 O O . LYS A 1 493 ? 25.757 59.709 4.700 1.00 36.36 493 LYS A O 1
ATOM 3730 N N . VAL A 1 494 ? 24.138 58.307 5.390 1.00 38.05 494 VAL A N 1
ATOM 3731 C CA . VAL A 1 494 ? 24.338 58.667 6.811 1.00 34.95 494 VAL A CA 1
ATOM 3732 C C . VAL A 1 494 ? 24.354 57.496 7.749 1.00 34.49 494 VAL A C 1
ATOM 3733 O O . VAL A 1 494 ? 24.001 56.387 7.393 1.00 38.97 494 VAL A O 1
ATOM 3737 N N . ALA A 1 495 ? 24.807 57.666 8.974 1.00 37.15 495 ALA A N 1
ATOM 3738 C CA . ALA A 1 495 ? 24.861 56.701 10.033 1.00 35.99 495 ALA A CA 1
ATOM 3739 C C . ALA A 1 495 ? 25.030 57.465 11.324 1.00 36.54 495 ALA A C 1
ATOM 3740 O O . ALA A 1 495 ? 25.480 58.610 11.386 1.00 33.60 495 ALA A O 1
ATOM 3742 N N . PRO A 1 496 ? 24.452 56.946 12.417 1.00 36.16 496 PRO A N 1
ATOM 3743 C CA . PRO A 1 496 ? 24.672 57.617 13.683 1.00 36.80 496 PRO A CA 1
ATOM 3744 C C . PRO A 1 496 ? 26.193 57.703 13.937 1.00 36.61 496 PRO A C 1
ATOM 3745 O O . PRO A 1 496 ? 26.942 56.848 13.535 1.00 35.41 496 PRO A O 1
ATOM 3749 N N . GLY A 1 497 ? 26.602 58.813 14.584 1.00 40.27 497 GLY A N 1
ATOM 3750 C CA . GLY A 1 497 ? 28.029 59.018 14.781 1.00 39.06 497 GLY A CA 1
ATOM 3751 C C . GLY A 1 497 ? 28.269 59.346 16.280 1.00 38.18 497 GLY A C 1
ATOM 3752 O O . GLY A 1 497 ? 27.537 60.156 16.836 1.00 37.95 497 GLY A O 1
ATOM 3753 N N . ILE A 1 498 ? 29.379 58.793 16.767 1.00 34.74 498 ILE A N 1
ATOM 3754 C CA . ILE A 1 498 ? 29.902 59.294 18.045 1.00 35.26 498 ILE A CA 1
ATOM 3755 C C . ILE A 1 498 ? 30.224 60.744 17.880 1.00 33.69 498 ILE A C 1
ATOM 3756 O O . ILE A 1 498 ? 30.848 61.218 16.919 1.00 36.76 498 ILE A O 1
ATOM 3761 N N . HIS A 1 499 ? 29.880 61.576 18.812 1.00 32.16 499 HIS A N 1
ATOM 3762 C CA . HIS A 1 499 ? 29.988 62.990 18.762 1.00 35.34 499 HIS A CA 1
ATOM 3763 C C . HIS A 1 499 ? 30.631 63.530 19.996 1.00 38.50 499 HIS A C 1
ATOM 3764 O O . HIS A 1 499 ? 31.371 64.498 19.770 1.00 39.15 499 HIS A O 1
ATOM 3771 N N . HIS A 1 500 ? 30.411 63.052 21.215 1.00 37.27 500 HIS A N 1
ATOM 3772 C CA . HIS A 1 500 ? 31.034 63.844 22.301 1.00 34.99 500 HIS A CA 1
ATOM 3773 C C . HIS A 1 500 ? 31.160 62.787 23.402 1.00 39.34 500 HIS A C 1
ATOM 3774 O O . HIS A 1 500 ? 30.219 62.021 23.616 1.00 36.44 500 HIS A O 1
ATOM 3781 N N . THR A 1 501 ? 32.279 62.726 24.131 1.00 37.23 501 THR A N 1
ATOM 3782 C CA . THR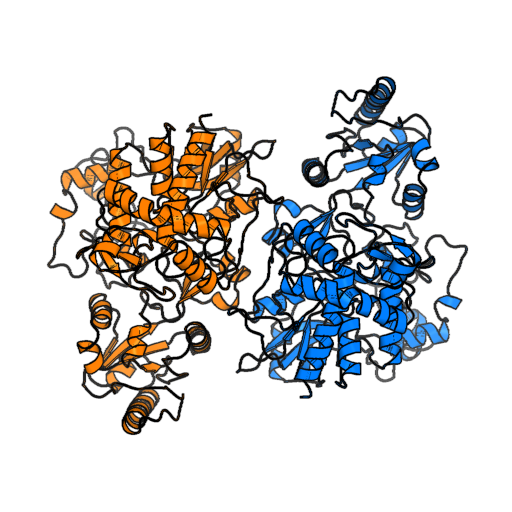 A 1 501 ? 32.305 61.862 25.303 1.00 36.27 501 THR A CA 1
ATOM 3783 C C . THR A 1 501 ? 32.250 62.651 26.583 1.00 35.15 501 THR A C 1
ATOM 3784 O O . THR A 1 501 ? 33.262 63.220 26.972 1.00 37.13 501 THR A O 1
ATOM 3788 N N . MET A 1 502 ? 31.091 62.750 27.224 1.00 33.66 502 MET A N 1
ATOM 3789 C CA . MET A 1 502 ? 30.893 63.470 28.439 1.00 36.17 502 MET A CA 1
ATOM 3790 C C . MET A 1 502 ? 31.766 62.895 29.562 1.00 34.42 502 MET A C 1
ATOM 3791 O O . MET A 1 502 ? 32.087 63.712 30.446 1.00 40.24 502 MET A O 1
ATOM 3796 N N . GLY A 1 503 ? 32.034 61.603 29.617 1.00 35.26 503 GLY A N 1
ATOM 3797 C CA . GLY A 1 503 ? 32.801 61.117 30.732 1.00 39.65 503 GLY A CA 1
ATOM 3798 C C . GLY A 1 503 ? 34.291 61.451 30.530 1.00 40.12 503 GLY A C 1
ATOM 3799 O O . GLY A 1 503 ? 34.706 61.793 29.390 1.00 39.29 503 GLY A O 1
ATOM 3800 N N . GLY A 1 504 ? 35.045 61.386 31.605 1.00 38.16 504 GLY A N 1
ATOM 3801 C CA . GLY A 1 504 ? 36.498 61.593 31.438 1.00 39.70 504 GLY A CA 1
ATOM 3802 C C . GLY A 1 504 ? 37.138 61.554 32.845 1.00 40.55 504 GLY A C 1
ATOM 3803 O O . GLY A 1 504 ? 36.571 61.010 33.775 1.00 39.76 504 GLY A O 1
ATOM 3804 N N . VAL A 1 505 ? 38.205 62.252 32.968 1.00 39.42 505 VAL A N 1
ATOM 3805 C CA . VAL A 1 505 ? 39.071 62.358 34.188 1.00 42.17 505 VAL A CA 1
ATOM 3806 C C . VAL A 1 505 ? 38.283 63.075 35.230 1.00 43.09 505 VAL A C 1
ATOM 3807 O O . VAL A 1 505 ? 37.628 64.097 34.953 1.00 42.61 505 VAL A O 1
ATOM 3811 N N . ALA A 1 506 ? 38.262 62.596 36.478 1.00 40.04 506 ALA A N 1
ATOM 3812 C CA . ALA A 1 506 ? 37.643 63.376 37.535 1.00 40.38 506 ALA A CA 1
ATOM 3813 C C . ALA A 1 506 ? 38.462 64.608 37.906 1.00 41.70 506 ALA A C 1
ATOM 3814 O O . ALA A 1 506 ? 39.684 64.649 38.100 1.00 41.19 506 ALA A O 1
ATOM 3816 N N . ILE A 1 507 ? 37.680 65.610 38.210 1.00 41.14 507 ILE A N 1
ATOM 3817 C CA . ILE A 1 507 ? 38.197 66.961 38.508 1.00 45.54 507 ILE A CA 1
ATOM 3818 C C . ILE A 1 507 ? 37.534 67.559 39.714 1.00 48.00 507 ILE A C 1
ATOM 3819 O O . ILE A 1 507 ? 36.386 67.149 39.961 1.00 44.64 507 ILE A O 1
ATOM 3824 N N . ASN A 1 508 ? 38.231 68.448 40.437 1.00 49.83 508 ASN A N 1
ATOM 3825 C CA . ASN A 1 508 ? 37.552 69.304 41.401 1.00 52.32 508 ASN A CA 1
ATOM 3826 C C . ASN A 1 508 ? 37.218 70.637 40.759 1.00 53.16 508 ASN A C 1
ATOM 3827 O O . ASN A 1 508 ? 37.535 70.959 39.614 1.00 51.27 508 ASN A O 1
ATOM 3832 N N . THR A 1 509 ? 36.724 71.557 41.580 1.00 55.07 509 THR A N 1
ATOM 3833 C CA . THR A 1 509 ? 36.395 72.892 41.133 1.00 54.48 509 THR A CA 1
ATOM 3834 C C . THR A 1 509 ? 37.604 73.717 40.797 1.00 53.36 509 THR A C 1
ATOM 3835 O O . THR A 1 509 ? 37.370 74.664 40.046 1.00 54.87 509 THR A O 1
ATOM 3839 N N . THR A 1 510 ? 38.820 73.376 41.211 1.00 51.69 510 THR A N 1
ATOM 3840 C CA . THR A 1 510 ? 39.964 74.158 40.751 1.00 49.80 510 THR A CA 1
ATOM 3841 C C . THR A 1 510 ? 40.650 73.423 39.620 1.00 46.08 510 THR A C 1
ATOM 3842 O O . THR A 1 510 ? 41.755 73.752 39.214 1.00 46.92 510 THR A O 1
ATOM 3846 N N . ALA A 1 511 ? 40.021 72.382 39.081 1.00 45.42 511 ALA A N 1
ATOM 3847 C CA . ALA A 1 511 ? 40.445 71.658 37.912 1.00 45.53 511 ALA A CA 1
ATOM 3848 C C . ALA A 1 511 ? 41.710 70.867 38.179 1.00 45.42 511 ALA A C 1
ATOM 3849 O O . ALA A 1 511 ? 42.434 70.549 37.215 1.00 46.57 511 ALA A O 1
ATOM 3851 N N . SER A 1 512 ? 41.938 70.475 39.432 1.00 47.02 512 SER A N 1
ATOM 3852 C CA . SER A 1 512 ? 42.906 69.424 39.695 1.00 47.82 512 SER A CA 1
ATOM 3853 C C . SER A 1 512 ? 42.290 68.089 39.243 1.00 47.35 512 SER A C 1
ATOM 3854 O O . SER A 1 512 ? 41.102 67.925 39.579 1.00 46.33 512 SER A O 1
ATOM 3857 N N . VAL A 1 513 ? 43.104 67.235 38.625 1.00 43.64 513 VAL A N 1
ATOM 3858 C CA . VAL A 1 513 ? 42.654 65.852 38.495 1.00 44.78 513 VAL A CA 1
ATOM 3859 C C . VAL A 1 513 ? 42.739 65.125 39.841 1.00 47.05 513 VAL A C 1
ATOM 3860 O O . VAL A 1 513 ? 43.692 65.290 40.600 1.00 44.56 513 VAL A O 1
ATOM 3864 N N . LEU A 1 514 ? 41.744 64.294 40.149 1.00 48.63 514 LEU A N 1
ATOM 3865 C CA . LEU A 1 514 ? 41.685 63.546 41.388 1.00 48.86 514 LEU A CA 1
ATOM 3866 C C . LEU A 1 514 ? 42.186 62.108 41.245 1.00 49.92 514 LEU A C 1
ATOM 3867 O O . LEU A 1 514 ? 42.155 61.491 40.189 1.00 47.08 514 LEU A O 1
ATOM 3872 N N . ASP A 1 515 ? 42.717 61.593 42.360 1.00 50.42 515 ASP A N 1
ATOM 3873 C CA . ASP A 1 515 ? 43.211 60.226 42.485 1.00 48.15 515 ASP A CA 1
ATOM 3874 C C . ASP A 1 515 ? 42.077 59.349 42.955 1.00 44.98 515 ASP A C 1
ATOM 3875 O O . ASP A 1 515 ? 40.945 59.786 42.949 1.00 47.09 515 ASP A O 1
ATOM 3880 N N . LEU A 1 516 ? 42.272 58.106 43.332 1.00 47.51 516 LEU A N 1
ATOM 3881 C CA . LEU A 1 516 ? 41.238 57.164 43.741 1.00 48.51 516 LEU A CA 1
ATOM 3882 C C . LEU A 1 516 ? 40.596 57.435 45.095 1.00 50.75 516 LEU A C 1
ATOM 3883 O O . LEU A 1 516 ? 39.554 56.846 45.363 1.00 48.14 516 LEU A O 1
ATOM 3888 N N . GLN A 1 517 ? 41.156 58.382 45.866 1.00 51.36 517 GLN A N 1
ATOM 3889 C CA . GLN A 1 517 ? 40.437 58.867 47.043 1.00 56.80 517 GLN A CA 1
ATOM 3890 C C . GLN A 1 517 ? 39.643 60.123 46.681 1.00 56.60 517 GLN A C 1
ATOM 3891 O O . GLN A 1 517 ? 38.970 60.711 47.528 1.00 55.26 517 GLN A O 1
ATOM 3897 N N . SER A 1 518 ? 39.798 60.502 45.399 1.00 53.66 518 SER A N 1
ATOM 3898 C CA . SER A 1 518 ? 39.070 61.694 44.926 1.00 51.99 518 SER A CA 1
ATOM 3899 C C . SER A 1 518 ? 39.645 62.927 45.601 1.00 50.05 518 SER A C 1
ATOM 3900 O O . SER A 1 518 ? 39.079 63.954 45.877 1.00 47.47 518 SER A O 1
ATOM 3903 N N . LYS A 1 519 ? 40.979 62.952 45.763 1.00 48.33 519 LYS A N 1
ATOM 3904 C CA . LYS A 1 519 ? 41.849 64.002 46.120 1.00 51.93 519 LYS A CA 1
ATOM 3905 C C . LYS A 1 519 ? 42.828 64.333 44.969 1.00 51.47 519 LYS A C 1
ATOM 3906 O O . LYS A 1 519 ? 43.271 63.531 44.181 1.00 49.30 519 LYS A O 1
ATOM 3912 N N . PRO A 1 520 ? 43.220 65.593 45.016 1.00 53.56 520 PRO A N 1
ATOM 3913 C CA . PRO A 1 520 ? 43.960 66.209 43.907 1.00 53.89 520 PRO A CA 1
ATOM 3914 C C . PRO A 1 520 ? 45.291 65.527 43.757 1.00 55.34 520 PRO A C 1
ATOM 3915 O O . PRO A 1 520 ? 46.001 65.161 44.725 1.00 56.61 520 PRO A O 1
ATOM 3919 N N . ILE A 1 521 ? 45.658 65.177 42.531 1.00 53.96 521 ILE A N 1
ATOM 3920 C CA . ILE A 1 521 ? 47.002 64.645 42.280 1.00 51.91 521 ILE A CA 1
ATOM 3921 C C . ILE A 1 521 ? 47.887 65.885 42.101 1.00 53.96 521 ILE A C 1
ATOM 3922 O O . ILE A 1 521 ? 47.486 66.832 41.388 1.00 50.49 521 ILE A O 1
ATOM 3927 N N . ASP A 1 522 ? 48.955 65.911 42.874 1.00 51.65 522 ASP A N 1
ATOM 3928 C CA . ASP A 1 522 ? 49.917 66.976 42.934 1.00 53.17 522 ASP A CA 1
ATOM 3929 C C . ASP A 1 522 ? 50.601 67.231 41.595 1.00 51.95 522 ASP A C 1
ATOM 3930 O O . ASP A 1 522 ? 51.304 66.354 41.091 1.00 50.04 522 ASP A O 1
ATOM 3935 N N . GLY A 1 523 ? 50.425 68.394 41.001 1.00 52.52 523 GLY A N 1
ATOM 3936 C CA . GLY A 1 523 ? 51.026 68.651 39.673 1.00 51.78 523 GLY A CA 1
ATOM 3937 C C . GLY A 1 523 ? 50.081 68.454 38.486 1.00 51.40 523 GLY A C 1
ATOM 3938 O O . GLY A 1 523 ? 50.523 68.759 37.342 1.00 52.18 523 GLY A O 1
ATOM 3939 N N . LEU A 1 524 ? 48.898 67.889 38.611 1.00 49.68 524 LEU A N 1
ATOM 3940 C CA . LEU A 1 524 ? 48.079 67.465 37.455 1.00 49.55 524 LEU A CA 1
ATOM 3941 C C . LEU A 1 524 ? 46.738 68.199 37.361 1.00 48.06 524 LEU A C 1
ATOM 3942 O O . LEU A 1 524 ? 45.983 68.231 38.322 1.00 43.96 524 LEU A O 1
ATOM 3947 N N . PHE A 1 525 ? 46.428 68.864 36.251 1.00 46.89 525 PHE A N 1
ATOM 3948 C CA . PHE A 1 525 ? 45.169 69.616 36.068 1.00 46.50 525 PHE A CA 1
ATOM 3949 C C . PHE A 1 525 ? 44.508 69.196 34.755 1.00 44.41 525 PHE A C 1
ATOM 3950 O O . PHE A 1 525 ? 45.181 68.583 33.927 1.00 46.21 525 PHE A O 1
ATOM 3958 N N . ALA A 1 526 ? 43.252 69.538 34.510 1.00 42.12 526 ALA A N 1
ATOM 3959 C CA . ALA A 1 526 ? 42.633 69.107 33.244 1.00 43.14 526 ALA A CA 1
ATOM 3960 C C . ALA A 1 526 ? 41.428 70.023 32.969 1.00 41.21 526 ALA A C 1
ATOM 3961 O O . ALA A 1 526 ? 40.875 70.590 33.918 1.00 42.11 526 ALA A O 1
ATOM 3963 N N . ALA A 1 527 ? 41.130 70.182 31.700 1.00 42.14 527 ALA A N 1
ATOM 3964 C CA . ALA A 1 527 ? 39.989 70.964 31.240 1.00 40.27 527 ALA A CA 1
ATOM 3965 C C . ALA A 1 527 ? 39.457 70.519 29.899 1.00 38.96 527 ALA A C 1
ATOM 3966 O O . ALA A 1 527 ? 40.221 69.969 29.090 1.00 40.03 527 ALA A O 1
ATOM 3968 N N . GLY A 1 528 ? 38.124 70.559 29.713 1.00 38.19 528 GLY A N 1
ATOM 3969 C CA . GLY A 1 528 ? 37.586 70.422 28.365 1.00 38.61 528 GLY A CA 1
ATOM 3970 C C . GLY A 1 528 ? 36.929 69.047 28.271 1.00 39.82 528 GLY A C 1
ATOM 3971 O O . GLY A 1 528 ? 36.691 68.479 29.329 1.00 39.18 528 GLY A O 1
ATOM 3972 N N . GLU A 1 529 ? 36.875 68.422 27.081 1.00 37.11 529 GLU A N 1
ATOM 3973 C CA . GLU A 1 529 ? 36.147 67.146 26.987 1.00 36.22 529 GLU A CA 1
ATOM 3974 C C . GLU A 1 529 ? 36.930 66.012 27.629 1.00 39.22 529 GLU A C 1
ATOM 3975 O O . GLU A 1 529 ? 36.401 64.877 27.801 1.00 38.47 529 GLU A O 1
ATOM 3981 N N . VAL A 1 530 ? 38.257 66.156 27.806 1.00 37.80 530 VAL A N 1
ATOM 3982 C CA . VAL A 1 530 ? 39.037 65.154 28.524 1.00 39.56 530 VAL A CA 1
ATOM 3983 C C . VAL A 1 530 ? 38.479 64.790 29.909 1.00 41.85 530 VAL A C 1
ATOM 3984 O O . VAL A 1 530 ? 38.659 63.710 30.482 1.00 44.39 530 VAL A O 1
ATOM 3988 N N . THR A 1 531 ? 37.792 65.675 30.558 1.00 40.03 531 THR A N 1
ATOM 3989 C CA . THR A 1 531 ? 37.229 65.701 31.897 1.00 43.98 531 THR A CA 1
ATOM 3990 C C . THR A 1 531 ? 35.788 65.192 31.901 1.00 45.69 531 THR A C 1
ATOM 3991 O O . THR A 1 531 ? 35.085 65.227 30.889 1.00 41.19 531 THR A O 1
ATOM 3995 N N . GLY A 1 532 ? 35.347 64.574 33.012 1.00 44.04 532 GLY A N 1
ATOM 3996 C CA . GLY A 1 532 ? 33.982 64.050 33.071 1.00 44.37 532 GLY A CA 1
ATOM 3997 C C . GLY A 1 532 ? 33.180 64.847 34.057 1.00 47.52 532 GLY A C 1
ATOM 3998 O O . GLY A 1 532 ? 33.843 65.613 34.813 1.00 47.91 532 GLY A O 1
ATOM 3999 N N . GLY A 1 533 ? 31.883 64.871 34.281 1.00 49.22 533 GLY A N 1
ATOM 4000 C CA . GLY A 1 533 ? 31.295 65.681 35.319 1.00 49.05 533 GLY A CA 1
ATOM 4001 C C . GLY A 1 533 ? 30.629 67.003 34.976 1.00 48.70 533 GLY A C 1
ATOM 4002 O O . GLY A 1 533 ? 29.719 67.452 35.709 1.00 47.86 533 GLY A O 1
ATOM 4003 N N . VAL A 1 534 ? 31.016 67.800 34.022 1.00 45.88 534 VAL A N 1
ATOM 4004 C CA . VAL A 1 534 ? 30.368 69.068 33.684 1.00 47.31 534 VAL A CA 1
ATOM 4005 C C . VAL A 1 534 ? 28.977 68.807 33.088 1.00 47.53 534 VAL A C 1
ATOM 4006 O O . VAL A 1 534 ? 28.030 69.469 33.405 1.00 46.91 534 VAL A O 1
ATOM 4010 N N . HIS A 1 535 ? 28.826 67.783 32.250 1.00 44.02 535 HIS A N 1
ATOM 4011 C CA . HIS A 1 535 ? 27.673 67.467 31.473 1.00 46.12 535 HIS A CA 1
ATOM 4012 C C . HIS A 1 535 ? 26.843 66.278 31.955 1.00 45.74 535 HIS A C 1
ATOM 4013 O O . HIS A 1 535 ? 25.770 66.006 31.382 1.00 44.04 535 HIS A O 1
ATOM 4020 N N . GLY A 1 536 ? 27.237 65.696 33.091 1.00 45.24 536 GLY A N 1
ATOM 4021 C CA . GLY A 1 536 ? 26.549 64.470 33.506 1.00 43.19 536 GLY A CA 1
ATOM 4022 C C . GLY A 1 536 ? 26.303 63.516 32.372 1.00 42.00 536 GLY A C 1
ATOM 4023 O O . GLY A 1 536 ? 27.259 63.132 31.668 1.00 42.69 536 GLY A O 1
ATOM 4024 N N . TYR A 1 537 ? 25.094 63.002 32.223 1.00 42.00 537 TYR A N 1
ATOM 4025 C CA . TYR A 1 537 ? 24.860 61.971 31.180 1.00 41.86 537 TYR A CA 1
ATOM 4026 C C . TYR A 1 537 ? 24.549 62.564 29.828 1.00 41.08 537 TYR A C 1
ATOM 4027 O O . TYR A 1 537 ? 24.382 61.770 28.892 1.00 41.93 537 TYR A O 1
ATOM 4036 N N . ASN A 1 538 ? 24.513 63.887 29.609 1.00 42.59 538 ASN A N 1
ATOM 4037 C CA . ASN A 1 538 ? 24.172 64.318 28.214 1.00 43.33 538 ASN A CA 1
ATOM 4038 C C . ASN A 1 538 ? 24.614 65.741 28.041 1.00 42.71 538 ASN A C 1
ATOM 4039 O O . ASN A 1 538 ? 24.145 66.587 28.818 1.00 43.05 538 ASN A O 1
ATOM 4044 N N . ARG A 1 539 ? 25.476 66.025 27.066 1.00 44.31 539 ARG A N 1
ATOM 4045 C CA . ARG A 1 539 ? 25.955 67.415 26.862 1.00 43.56 539 ARG A CA 1
ATOM 4046 C C . ARG A 1 539 ? 24.831 68.203 26.159 1.00 46.47 539 ARG A C 1
ATOM 4047 O O . ARG A 1 539 ? 24.390 67.647 25.146 1.00 46.22 539 ARG A O 1
ATOM 4055 N N . LEU A 1 540 ? 24.455 69.393 26.634 1.00 45.20 540 LEU A N 1
ATOM 4056 C CA . LEU A 1 540 ? 23.720 70.330 25.778 1.00 43.75 540 LEU A CA 1
ATOM 4057 C C . LEU A 1 540 ? 24.517 71.127 24.774 1.00 43.10 540 LEU A C 1
ATOM 4058 O O . LEU A 1 540 ? 25.650 71.604 25.006 1.00 44.21 540 LEU A O 1
ATOM 4063 N N . GLY A 1 541 ? 23.994 71.380 23.591 1.00 39.87 541 GLY A N 1
ATOM 4064 C CA . GLY A 1 541 ? 24.609 72.255 22.570 1.00 40.51 541 GLY A CA 1
ATOM 4065 C C . GLY A 1 541 ? 25.027 73.599 23.167 1.00 41.00 541 GLY A C 1
ATOM 4066 O O . GLY A 1 541 ? 24.260 74.211 23.921 1.00 39.85 541 GLY A O 1
ATOM 4067 N N . GLY A 1 542 ? 26.300 74.003 23.071 1.00 35.21 542 GLY A N 1
ATOM 4068 C CA . GLY A 1 542 ? 26.816 75.235 23.539 1.00 38.22 542 GLY A CA 1
ATOM 4069 C C . GLY A 1 542 ? 27.571 75.188 24.869 1.00 43.98 542 GLY A C 1
ATOM 4070 O O . GLY A 1 542 ? 28.347 76.090 25.240 1.00 45.00 542 GLY A O 1
ATOM 4071 N N . ASN A 1 543 ? 27.354 74.095 25.610 1.00 43.31 543 ASN A N 1
ATOM 4072 C CA . ASN A 1 543 ? 27.942 73.998 26.944 1.00 42.91 543 ASN A CA 1
ATOM 4073 C C . ASN A 1 543 ? 29.357 73.454 26.937 1.00 41.95 543 ASN A C 1
ATOM 4074 O O . ASN A 1 543 ? 30.160 73.808 27.807 1.00 39.27 543 ASN A O 1
ATOM 4079 N N . ALA A 1 544 ? 29.684 72.607 25.972 1.00 41.89 544 ALA A N 1
ATOM 4080 C CA . ALA A 1 544 ? 31.079 72.075 25.933 1.00 43.28 544 ALA A CA 1
ATOM 4081 C C . ALA A 1 544 ? 32.096 73.106 25.473 1.00 43.42 544 ALA A C 1
ATOM 4082 O O . ALA A 1 544 ? 33.220 73.164 25.996 1.00 43.51 544 ALA A O 1
ATOM 4084 N N . ILE A 1 545 ? 31.718 73.947 24.484 1.00 43.88 545 ILE A N 1
ATOM 4085 C CA . ILE A 1 545 ? 32.586 75.080 24.119 1.00 44.23 545 ILE A CA 1
ATOM 4086 C C . ILE A 1 545 ? 32.716 75.952 25.362 1.00 44.57 545 ILE A C 1
ATOM 4087 O O . ILE A 1 545 ? 33.834 76.362 25.687 1.00 42.99 545 ILE A O 1
ATOM 4092 N N . ALA A 1 546 ? 31.629 76.198 26.104 1.00 42.95 546 ALA A N 1
ATOM 4093 C CA . ALA A 1 546 ? 31.756 77.060 27.261 1.00 44.13 546 ALA A CA 1
ATOM 4094 C C . ALA A 1 546 ? 32.641 76.486 28.352 1.00 43.35 546 ALA A C 1
ATOM 4095 O O . ALA A 1 546 ? 33.361 77.175 29.078 1.00 42.61 546 ALA A O 1
ATOM 4097 N N . ASP A 1 547 ? 32.510 75.193 28.575 1.00 44.03 547 ASP A N 1
ATOM 4098 C CA . ASP A 1 547 ? 33.384 74.383 29.434 1.00 44.75 547 ASP A CA 1
ATOM 4099 C C . ASP A 1 547 ? 34.842 74.560 29.022 1.00 43.37 547 ASP A C 1
ATOM 4100 O O . ASP A 1 547 ? 35.651 74.843 29.883 1.00 44.60 547 ASP A O 1
ATOM 4105 N N . THR A 1 548 ? 35.261 74.478 27.786 1.00 41.02 548 THR A N 1
ATOM 4106 C CA . THR A 1 548 ? 36.687 74.618 27.423 1.00 41.59 548 THR A CA 1
ATOM 4107 C C . THR A 1 548 ? 37.186 76.011 27.780 1.00 42.25 548 THR A C 1
ATOM 4108 O O . THR A 1 548 ? 38.325 76.133 28.265 1.00 41.05 548 THR A O 1
ATOM 4112 N N . VAL A 1 549 ? 36.313 77.040 27.713 1.00 43.68 549 VAL A N 1
ATOM 4113 C CA . VAL A 1 549 ? 36.792 78.362 28.070 1.00 45.53 549 VAL A CA 1
ATOM 4114 C C . VAL A 1 549 ? 36.867 78.507 29.593 1.00 45.46 549 VAL A C 1
ATOM 4115 O O . VAL A 1 549 ? 37.868 78.911 30.191 1.00 45.82 549 VAL A O 1
ATOM 4119 N N . VAL A 1 550 ? 35.774 78.239 30.266 1.00 44.79 550 VAL A N 1
ATOM 4120 C CA . VAL A 1 550 ? 35.717 78.488 31.694 1.00 45.66 550 VAL A CA 1
ATOM 4121 C C . VAL A 1 550 ? 36.752 77.601 32.430 1.00 47.24 550 VAL A C 1
ATOM 4122 O O . VAL A 1 550 ? 37.430 78.088 33.328 1.00 43.36 550 VAL A O 1
ATOM 4126 N N . PHE A 1 551 ? 36.800 76.298 32.166 1.00 45.62 551 PHE A N 1
ATOM 4127 C CA . PHE A 1 551 ? 37.651 75.448 32.996 1.00 46.77 551 PHE A CA 1
ATOM 4128 C C . PHE A 1 551 ? 39.051 75.453 32.403 1.00 46.67 551 PHE A C 1
ATOM 4129 O O . PHE A 1 551 ? 40.034 75.121 33.067 1.00 45.54 551 PHE A O 1
ATOM 4137 N N . GLY A 1 552 ? 39.178 75.738 31.093 1.00 45.65 552 GLY A N 1
ATOM 4138 C CA . GLY A 1 552 ? 40.508 75.880 30.489 1.00 43.62 552 GLY A CA 1
ATOM 4139 C C . GLY A 1 552 ? 41.229 77.014 31.205 1.00 44.81 552 GLY A C 1
ATOM 4140 O O . GLY A 1 552 ? 42.420 76.845 31.545 1.00 46.12 552 GLY A O 1
ATOM 4141 N N . ARG A 1 553 ? 40.502 78.094 31.545 1.00 43.96 553 ARG A N 1
ATOM 4142 C CA . ARG A 1 553 ? 41.151 79.257 32.127 1.00 47.22 553 ARG A CA 1
ATOM 4143 C C . ARG A 1 553 ? 41.397 78.942 33.628 1.00 48.57 553 ARG A C 1
ATOM 4144 O O . ARG A 1 553 ? 42.386 79.393 34.180 1.00 47.24 553 ARG A O 1
ATOM 4152 N N . ILE A 1 554 ? 40.446 78.240 34.275 1.00 49.44 554 ILE A N 1
ATOM 4153 C CA . ILE A 1 554 ? 40.683 77.833 35.667 1.00 48.65 554 ILE A CA 1
ATOM 4154 C C . ILE A 1 554 ? 41.857 76.866 35.767 1.00 49.89 554 ILE A C 1
ATOM 4155 O O . ILE A 1 554 ? 42.735 77.091 36.647 1.00 51.45 554 ILE A O 1
ATOM 4160 N N . ALA A 1 555 ? 42.005 75.908 34.838 1.00 46.40 555 ALA A N 1
ATOM 4161 C CA . ALA A 1 555 ? 43.080 74.941 34.893 1.00 46.94 555 ALA A CA 1
ATOM 4162 C C . ALA A 1 555 ? 44.460 75.586 34.765 1.00 47.99 555 ALA A C 1
ATOM 4163 O O . ALA A 1 555 ? 45.434 75.200 35.391 1.00 45.73 555 ALA A O 1
ATOM 4165 N N . GLY A 1 556 ? 44.557 76.516 33.796 1.00 47.70 556 GLY A N 1
ATOM 4166 C CA . GLY A 1 556 ? 45.774 77.255 33.482 1.00 48.99 556 GLY A CA 1
ATOM 4167 C C . GLY A 1 556 ? 46.137 78.208 34.635 1.00 49.76 556 GLY A C 1
ATOM 4168 O O . GLY A 1 556 ? 47.301 78.222 35.014 1.00 50.34 556 GLY A O 1
ATOM 4169 N N . ASP A 1 557 ? 45.183 78.876 35.220 1.00 51.71 557 ASP A N 1
ATOM 4170 C CA . ASP A 1 557 ? 45.416 79.722 36.401 1.00 53.63 557 ASP A CA 1
ATOM 4171 C C . ASP A 1 557 ? 45.822 78.911 37.620 1.00 51.72 557 ASP A C 1
ATOM 4172 O O . ASP A 1 557 ? 46.865 79.256 38.196 1.00 50.78 557 ASP A O 1
ATOM 4177 N N . ASN A 1 558 ? 45.175 77.824 38.000 1.00 51.86 558 ASN A N 1
ATOM 4178 C CA . ASN A 1 558 ? 45.667 76.976 39.096 1.00 52.56 558 ASN A CA 1
ATOM 4179 C C . ASN A 1 558 ? 46.950 76.252 38.761 1.00 54.41 558 ASN A C 1
ATOM 4180 O O . ASN A 1 558 ? 47.833 76.074 39.617 1.00 53.83 558 ASN A O 1
ATOM 4185 N N . ALA A 1 559 ? 47.164 75.848 37.501 1.00 52.52 559 ALA A N 1
ATOM 4186 C CA . ALA A 1 559 ? 48.438 75.279 37.128 1.00 52.87 559 ALA A CA 1
ATOM 4187 C C . ALA A 1 559 ? 49.584 76.258 37.422 1.00 53.29 559 ALA A C 1
ATOM 4188 O O . ALA A 1 559 ? 50.657 75.815 37.834 1.00 51.82 559 ALA A O 1
ATOM 4190 N N . ALA A 1 560 ? 49.395 77.543 37.124 1.00 53.75 560 ALA A N 1
ATOM 4191 C CA . ALA A 1 560 ? 50.458 78.533 37.206 1.00 53.49 560 ALA A CA 1
ATOM 4192 C C . ALA A 1 560 ? 50.731 78.870 38.678 1.00 54.14 560 ALA A C 1
ATOM 4193 O O . ALA A 1 560 ? 51.888 78.902 39.095 1.00 50.93 560 ALA A O 1
ATOM 4195 N N . LYS A 1 561 ? 49.653 79.042 39.414 1.00 54.62 561 LYS A N 1
ATOM 4196 C CA . LYS A 1 561 ? 49.699 79.305 40.840 1.00 59.89 561 LYS A CA 1
ATOM 4197 C C . LYS A 1 561 ? 50.461 78.197 41.566 1.00 61.19 561 LYS A C 1
ATOM 4198 O O . LYS A 1 561 ? 51.329 78.441 42.422 1.00 58.49 561 LYS A O 1
ATOM 4204 N N . HIS A 1 562 ? 50.286 76.943 41.111 1.00 60.38 562 HIS A N 1
ATOM 4205 C CA . HIS A 1 562 ? 50.933 75.824 41.777 1.00 58.55 562 HIS A CA 1
ATOM 4206 C C . HIS A 1 562 ? 52.396 75.752 41.387 1.00 61.82 562 HIS A C 1
ATOM 4207 O O . HIS A 1 562 ? 53.225 75.284 42.176 1.00 61.18 562 HIS A O 1
ATOM 4214 N N . ALA A 1 563 ? 52.738 76.194 40.172 1.00 62.26 563 ALA A N 1
ATOM 4215 C CA . ALA A 1 563 ? 54.121 76.220 39.741 1.00 64.69 563 ALA A CA 1
ATOM 4216 C C . ALA A 1 563 ? 54.949 77.327 40.385 1.00 66.32 563 ALA A C 1
ATOM 4217 O O . ALA A 1 563 ? 56.109 77.148 40.679 1.00 66.50 563 ALA A O 1
ATOM 4219 N N . LEU A 1 564 ? 54.378 78.515 40.419 1.00 70.60 564 LEU A N 1
ATOM 4220 C CA . LEU A 1 564 ? 54.974 79.626 41.157 1.00 75.14 564 LEU A CA 1
ATOM 4221 C C . LEU A 1 564 ? 54.452 79.371 42.542 1.00 79.09 564 LEU A C 1
ATOM 4222 O O . LEU A 1 564 ? 53.943 78.230 42.674 1.00 83.04 564 LEU A O 1
ATOM 4227 N N . ASP A 1 565 ? 54.389 80.308 43.454 1.00 82.26 565 ASP A N 1
ATOM 4228 C CA . ASP A 1 565 ? 53.628 79.865 44.652 1.00 85.60 565 ASP A CA 1
ATOM 4229 C C . ASP A 1 565 ? 54.193 80.604 45.844 1.00 85.97 565 ASP A C 1
ATOM 4230 O O . ASP A 1 565 ? 53.625 81.501 46.490 1.00 88.16 565 ASP A O 1
ATOM 4235 N N . THR B 1 2 ? 43.389 2.466 34.874 1.00 114.91 2 THR D N 1
ATOM 4236 C CA . THR B 1 2 ? 43.016 3.895 35.012 1.00 114.87 2 THR D CA 1
ATOM 4237 C C . THR B 1 2 ? 42.341 4.306 36.314 1.00 113.91 2 THR D C 1
ATOM 4238 O O . THR B 1 2 ? 42.022 5.485 36.472 1.00 114.81 2 THR D O 1
ATOM 4242 N N . PRO B 1 3 ? 42.115 3.372 37.225 1.00 112.46 3 PRO D N 1
ATOM 4243 C CA . PRO B 1 3 ? 41.312 3.554 38.412 1.00 110.92 3 PRO D CA 1
ATOM 4244 C C . PRO B 1 3 ? 40.573 4.848 38.660 1.00 108.98 3 PRO D C 1
ATOM 4245 O O . PRO B 1 3 ? 41.143 5.921 38.861 1.00 108.76 3 PRO D O 1
ATOM 4249 N N . ASP B 1 4 ? 39.245 4.765 38.739 1.00 106.20 4 ASP D N 1
ATOM 4250 C CA . ASP B 1 4 ? 38.364 5.903 38.945 1.00 103.73 4 ASP D CA 1
ATOM 4251 C C . ASP B 1 4 ? 37.633 5.782 40.277 1.00 101.14 4 ASP D C 1
ATOM 4252 O O . ASP B 1 4 ? 37.407 4.639 40.704 1.00 101.27 4 ASP D O 1
ATOM 4257 N N . MET B 1 5 ? 37.195 6.875 40.899 1.00 97.36 5 MET D N 1
ATOM 4258 C CA . MET B 1 5 ? 36.234 6.740 41.992 1.00 93.77 5 MET D CA 1
ATOM 4259 C C . MET B 1 5 ? 34.945 6.065 41.521 1.00 92.64 5 MET D C 1
ATOM 4260 O O . MET B 1 5 ? 34.330 5.296 42.264 1.00 91.05 5 MET D O 1
ATOM 4265 N N . GLY B 1 6 ? 34.505 6.328 40.296 1.00 92.09 6 GLY D N 1
ATOM 4266 C CA . GLY B 1 6 ? 33.365 5.651 39.697 1.00 91.82 6 GLY D CA 1
ATOM 4267 C C . GLY B 1 6 ? 33.653 4.172 39.455 1.00 91.25 6 GLY D C 1
ATOM 4268 O O . GLY B 1 6 ? 32.789 3.325 39.653 1.00 90.78 6 GLY D O 1
ATOM 4269 N N . SER B 1 7 ? 34.873 3.845 39.047 1.00 91.90 7 SER D N 1
ATOM 4270 C CA . SER B 1 7 ? 35.238 2.449 38.845 1.00 92.97 7 SER D CA 1
ATOM 4271 C C . SER B 1 7 ? 35.495 1.759 40.173 1.00 94.15 7 SER D C 1
ATOM 4272 O O . SER B 1 7 ? 35.157 0.573 40.264 1.00 94.56 7 SER D O 1
ATOM 4275 N N . PHE B 1 8 ? 35.972 2.440 41.215 1.00 94.41 8 PHE D N 1
ATOM 4276 C CA . PHE B 1 8 ? 36.118 1.779 42.511 1.00 94.05 8 PHE D CA 1
ATOM 4277 C C . PHE B 1 8 ? 34.767 1.270 42.977 1.00 93.87 8 PHE D C 1
ATOM 4278 O O . PHE B 1 8 ? 34.650 0.139 43.441 1.00 94.43 8 PHE D O 1
ATOM 4286 N N . HIS B 1 9 ? 33.750 2.119 42.948 1.00 93.25 9 HIS D N 1
ATOM 4287 C CA . HIS B 1 9 ? 32.396 1.746 43.307 1.00 92.59 9 HIS D CA 1
ATOM 4288 C C . HIS B 1 9 ? 31.696 0.829 42.308 1.00 93.85 9 HIS D C 1
ATOM 4289 O O . HIS B 1 9 ? 30.729 0.161 42.700 1.00 92.25 9 HIS D O 1
ATOM 4296 N N . ALA B 1 10 ? 32.105 0.903 41.032 1.00 95.80 10 ALA D N 1
ATOM 4297 C CA . ALA B 1 10 ? 31.382 0.101 40.033 1.00 97.69 10 ALA D CA 1
ATOM 4298 C C . ALA B 1 10 ? 31.830 -1.344 40.242 1.00 98.60 10 ALA D C 1
ATOM 4299 O O . ALA B 1 10 ? 31.000 -2.203 40.516 1.00 97.35 10 ALA D O 1
ATOM 4301 N N . ASP B 1 11 ? 33.136 -1.577 40.246 1.00 100.73 11 ASP D N 1
ATOM 4302 C CA . ASP B 1 11 ? 33.683 -2.873 40.636 1.00 102.77 11 ASP D CA 1
ATOM 4303 C C . ASP B 1 11 ? 33.005 -3.515 41.834 1.00 102.81 11 ASP D C 1
ATOM 4304 O O . ASP B 1 11 ? 32.713 -4.723 41.773 1.00 104.27 11 ASP D O 1
ATOM 4309 N N . MET B 1 12 ? 32.688 -2.828 42.923 1.00 102.18 12 MET D N 1
ATOM 4310 C CA . MET B 1 12 ? 31.925 -3.414 44.010 1.00 101.04 12 MET D CA 1
ATOM 4311 C C . MET B 1 12 ? 30.422 -3.358 43.795 1.00 100.04 12 MET D C 1
ATOM 4312 O O . MET B 1 12 ? 29.684 -3.642 44.749 1.00 99.63 12 MET D O 1
ATOM 4317 N N . GLY B 1 13 ? 29.894 -2.986 42.635 1.00 99.26 13 GLY D N 1
ATOM 4318 C CA . GLY B 1 13 ? 28.458 -2.758 42.507 1.00 97.76 13 GLY D CA 1
ATOM 4319 C C . GLY B 1 13 ? 27.949 -2.647 41.081 1.00 96.43 13 GLY D C 1
ATOM 4320 O O . GLY B 1 13 ? 27.534 -3.638 40.503 1.00 95.58 13 GLY D O 1
ATOM 4321 N N . SER B 1 14 ? 28.012 -1.459 40.497 1.00 94.96 14 SER D N 1
ATOM 4322 C CA . SER B 1 14 ? 27.504 -1.111 39.181 1.00 94.23 14 SER D CA 1
ATOM 4323 C C . SER B 1 14 ? 27.681 0.377 38.856 1.00 93.28 14 SER D C 1
ATOM 4324 O O . SER B 1 14 ? 28.313 1.121 39.620 1.00 93.82 14 SER D O 1
ATOM 4327 N N . CYS B 1 15 ? 27.129 0.864 37.756 1.00 91.91 15 CYS D N 1
ATOM 4328 C CA . CYS B 1 15 ? 27.055 2.296 37.493 1.00 90.39 15 CYS D CA 1
ATOM 4329 C C . CYS B 1 15 ? 25.825 2.898 38.183 1.00 90.47 15 CYS D C 1
ATOM 4330 O O . CYS B 1 15 ? 25.808 4.066 38.554 1.00 90.34 15 CYS D O 1
ATOM 4333 N N . GLN B 1 16 ? 24.784 2.096 38.361 1.00 89.56 16 GLN D N 1
ATOM 4334 C CA . GLN B 1 16 ? 23.494 2.555 38.840 1.00 89.24 16 GLN D CA 1
ATOM 4335 C C . GLN B 1 16 ? 23.459 2.886 40.316 1.00 89.26 16 GLN D C 1
ATOM 4336 O O . GLN B 1 16 ? 22.659 3.680 40.828 1.00 89.62 16 GLN D O 1
ATOM 4342 N N . SER B 1 17 ? 24.416 2.363 41.056 1.00 88.58 17 SER D N 1
ATOM 4343 C CA . SER B 1 17 ? 24.707 2.721 42.430 1.00 88.23 17 SER D CA 1
ATOM 4344 C C . SER B 1 17 ? 24.917 4.205 42.663 1.00 86.98 17 SER D C 1
ATOM 4345 O O . SER B 1 17 ? 24.796 4.658 43.793 1.00 85.21 17 SER D O 1
ATOM 4348 N N . CYS B 1 18 ? 25.268 4.979 41.652 1.00 86.35 18 CYS D N 1
ATOM 4349 C CA . CYS B 1 18 ? 25.293 6.425 41.628 1.00 85.67 18 CYS D CA 1
ATOM 4350 C C . CYS B 1 18 ? 24.399 7.039 40.556 1.00 85.74 18 CYS D C 1
ATOM 4351 O O . CYS B 1 18 ? 23.686 8.014 40.799 1.00 84.99 18 CYS D O 1
ATOM 4354 N N . HIS B 1 19 ? 24.395 6.454 39.360 1.00 86.15 19 HIS D N 1
ATOM 4355 C CA . HIS B 1 19 ? 23.648 6.977 38.223 1.00 85.79 19 HIS D CA 1
ATOM 4356 C C . HIS B 1 19 ? 22.246 6.445 38.080 1.00 86.88 19 HIS D C 1
ATOM 4357 O O . HIS B 1 19 ? 21.895 5.370 38.571 1.00 87.90 19 HIS D O 1
ATOM 4364 N N . ALA B 1 20 ? 21.403 7.176 37.362 1.00 87.69 20 ALA D N 1
ATOM 4365 C CA . ALA B 1 20 ? 20.127 6.654 36.878 1.00 87.93 20 ALA D CA 1
ATOM 4366 C C . ALA B 1 20 ? 20.324 5.506 35.891 1.00 89.30 20 ALA D C 1
ATOM 4367 O O . ALA B 1 20 ? 21.429 5.224 35.418 1.00 86.07 20 ALA D O 1
ATOM 4369 N N . LYS B 1 21 ? 19.213 4.862 35.492 1.00 92.26 21 LYS D N 1
ATOM 4370 C CA . LYS B 1 21 ? 19.364 3.608 34.742 1.00 95.33 21 LYS D CA 1
ATOM 4371 C C . LYS B 1 21 ? 20.117 3.841 33.440 1.00 94.66 21 LYS D C 1
ATOM 4372 O O . LYS B 1 21 ? 21.298 3.466 33.349 1.00 95.15 21 LYS D O 1
ATOM 4378 N N . PRO B 1 22 ? 19.477 4.396 32.423 1.00 92.96 22 PRO D N 1
ATOM 4379 C CA . PRO B 1 22 ? 20.274 5.115 31.410 1.00 91.49 22 PRO D CA 1
ATOM 4380 C C . PRO B 1 22 ? 20.961 6.259 32.155 1.00 89.66 22 PRO D C 1
ATOM 4381 O O . PRO B 1 22 ? 20.299 7.039 32.846 1.00 87.75 22 PRO D O 1
ATOM 4385 N N . ILE B 1 23 ? 22.288 6.270 32.150 1.00 87.71 23 ILE D N 1
ATOM 4386 C CA . ILE B 1 23 ? 23.061 7.350 32.753 1.00 86.99 23 ILE D CA 1
ATOM 4387 C C . ILE B 1 23 ? 22.728 8.698 32.122 1.00 85.53 23 ILE D C 1
ATOM 4388 O O . ILE B 1 23 ? 22.606 8.893 30.910 1.00 85.85 23 ILE D O 1
ATOM 4393 N N . LYS B 1 24 ? 22.509 9.693 32.970 1.00 82.69 24 LYS D N 1
ATOM 4394 C CA . LYS B 1 24 ? 22.120 11.039 32.538 1.00 79.54 24 LYS D CA 1
ATOM 4395 C C . LYS B 1 24 ? 22.296 11.970 33.735 1.00 76.77 24 LYS D C 1
ATOM 4396 O O . LYS B 1 24 ? 21.403 12.242 34.544 1.00 74.40 24 LYS D O 1
ATOM 4402 N N . VAL B 1 25 ? 23.550 12.413 33.888 1.00 74.28 25 VAL D N 1
ATOM 4403 C CA . VAL B 1 25 ? 23.881 13.281 35.031 1.00 72.16 25 VAL D CA 1
ATOM 4404 C C . VAL B 1 25 ? 23.275 14.672 34.824 1.00 69.86 25 VAL D C 1
ATOM 4405 O O . VAL B 1 25 ? 23.658 15.375 33.892 1.00 67.74 25 VAL D O 1
ATOM 4409 N N . THR B 1 26 ? 22.267 15.012 35.633 1.00 67.82 26 THR D N 1
ATOM 4410 C CA . THR B 1 26 ? 21.748 16.353 35.616 1.00 66.71 26 THR D CA 1
ATOM 4411 C C . THR B 1 26 ? 22.874 17.327 36.035 1.00 65.77 26 THR D C 1
ATOM 4412 O O . THR B 1 26 ? 23.857 16.939 36.670 1.00 65.57 26 THR D O 1
ATOM 4416 N N . ASP B 1 27 ? 22.678 18.583 35.651 1.00 61.52 27 ASP D N 1
ATOM 4417 C CA . ASP B 1 27 ? 23.673 19.604 35.841 1.00 59.94 27 ASP D CA 1
ATOM 4418 C C . ASP B 1 27 ? 23.963 19.802 37.332 1.00 59.04 27 ASP D C 1
ATOM 4419 O O . ASP B 1 27 ? 25.132 20.018 37.657 1.00 57.08 27 ASP D O 1
ATOM 4424 N N . SER B 1 28 ? 22.945 19.749 38.180 1.00 61.32 28 SER D N 1
ATOM 4425 C CA . SER B 1 28 ? 23.202 19.843 39.613 1.00 64.68 28 SER D CA 1
ATOM 4426 C C . SER B 1 28 ? 23.866 18.627 40.255 1.00 65.45 28 SER D C 1
ATOM 4427 O O . SER B 1 28 ? 24.225 18.629 41.440 1.00 63.85 28 SER D O 1
ATOM 4430 N N . GLU B 1 29 ? 23.909 17.515 39.528 1.00 66.15 29 GLU D N 1
ATOM 4431 C CA . GLU B 1 29 ? 24.323 16.198 39.990 1.00 66.66 29 GLU D CA 1
ATOM 4432 C C . GLU B 1 29 ? 23.572 15.703 41.215 1.00 66.40 29 GLU D C 1
ATOM 4433 O O . GLU B 1 29 ? 24.110 15.065 42.110 1.00 65.28 29 GLU D O 1
ATOM 4439 N N . THR B 1 30 ? 22.312 16.062 41.297 1.00 68.27 30 THR D N 1
ATOM 4440 C CA . THR B 1 30 ? 21.363 15.792 42.347 1.00 70.95 30 THR D CA 1
ATOM 4441 C C . THR B 1 30 ? 21.363 14.303 42.708 1.00 71.99 30 THR D C 1
ATOM 4442 O O . THR B 1 30 ? 21.781 13.896 43.794 1.00 71.41 30 THR D O 1
ATOM 4446 N N . HIS B 1 31 ? 20.990 13.474 41.747 1.00 70.70 31 HIS D N 1
ATOM 4447 C CA . HIS B 1 31 ? 20.891 12.052 41.955 1.00 71.99 31 HIS D CA 1
ATOM 4448 C C . HIS B 1 31 ? 22.186 11.456 42.516 1.00 71.68 31 HIS D C 1
ATOM 4449 O O . HIS B 1 31 ? 22.128 10.735 43.514 1.00 70.29 31 HIS D O 1
ATOM 4456 N N . GLU B 1 32 ? 23.324 11.764 41.906 1.00 70.54 32 GLU D N 1
ATOM 4457 C CA . GLU B 1 32 ? 24.582 11.173 42.289 1.00 71.57 32 GLU D CA 1
ATOM 4458 C C . GLU B 1 32 ? 24.991 11.574 43.716 1.00 72.80 32 GLU D C 1
ATOM 4459 O O . GLU B 1 32 ? 25.404 10.696 44.505 1.00 71.15 32 GLU D O 1
ATOM 4465 N N . ASN B 1 33 ? 24.786 12.844 44.074 1.00 70.50 33 ASN D N 1
ATOM 4466 C CA . ASN B 1 33 ? 25.051 13.256 45.438 1.00 70.50 33 ASN D CA 1
ATOM 4467 C C . ASN B 1 33 ? 24.120 12.578 46.437 1.00 71.63 33 ASN D C 1
ATOM 4468 O O . ASN B 1 33 ? 24.588 12.233 47.528 1.00 71.28 33 ASN D O 1
ATOM 4473 N N . ALA B 1 34 ? 22.857 12.346 46.100 1.00 72.95 34 ALA D N 1
ATOM 4474 C CA . ALA B 1 34 ? 21.933 11.777 47.075 1.00 76.23 34 ALA D CA 1
ATOM 4475 C C . ALA B 1 34 ? 22.368 10.341 47.405 1.00 78.38 34 ALA D C 1
ATOM 4476 O O . ALA B 1 34 ? 22.315 9.967 48.583 1.00 78.96 34 ALA D O 1
ATOM 4478 N N . GLN B 1 35 ? 22.839 9.623 46.394 1.00 80.23 35 GLN D N 1
ATOM 4479 C CA . GLN B 1 35 ? 23.551 8.389 46.554 1.00 82.56 35 GLN D CA 1
ATOM 4480 C C . GLN B 1 35 ? 24.640 8.411 47.600 1.00 82.57 35 GLN D C 1
ATOM 4481 O O . GLN B 1 35 ? 24.551 7.606 48.538 1.00 82.89 35 GLN D O 1
ATOM 4487 N N . CYS B 1 36 ? 25.638 9.273 47.455 1.00 82.52 36 CYS D N 1
ATOM 4488 C CA . CYS B 1 36 ? 26.691 9.346 48.466 1.00 82.16 36 CYS D CA 1
ATOM 4489 C C . CYS B 1 36 ? 26.028 9.476 49.840 1.00 82.52 36 CYS D C 1
ATOM 4490 O O . CYS B 1 36 ? 26.400 8.730 50.740 1.00 81.97 36 CYS D O 1
ATOM 4493 N N . LYS B 1 37 ? 25.083 10.406 49.988 1.00 83.99 37 LYS D N 1
ATOM 4494 C CA . LYS B 1 37 ? 24.446 10.572 51.300 1.00 85.18 37 LYS D CA 1
ATOM 4495 C C . LYS B 1 37 ? 23.830 9.251 51.745 1.00 85.78 37 LYS D C 1
ATOM 4496 O O . LYS B 1 37 ? 24.216 8.771 52.815 1.00 85.79 37 LYS D O 1
ATOM 4502 N N . SER B 1 38 ? 22.987 8.609 50.959 1.00 86.20 38 SER D N 1
ATOM 4503 C CA . SER B 1 38 ? 22.515 7.266 51.193 1.00 86.83 38 SER D CA 1
ATOM 4504 C C . SER B 1 38 ? 23.509 6.256 51.762 1.00 86.23 38 SER D C 1
ATOM 4505 O O . SER B 1 38 ? 23.126 5.652 52.780 1.00 86.59 38 SER D O 1
ATOM 4508 N N . CYS B 1 39 ? 24.708 6.073 51.252 1.00 84.43 39 CYS D N 1
ATOM 4509 C CA . CYS B 1 39 ? 25.604 5.055 51.773 1.00 83.61 39 CYS D CA 1
ATOM 4510 C C . CYS B 1 39 ? 26.624 5.557 52.790 1.00 83.31 39 CYS D C 1
ATOM 4511 O O . CYS B 1 39 ? 27.142 4.754 53.602 1.00 82.77 39 CYS D O 1
ATOM 4514 N N . HIS B 1 40 ? 26.939 6.859 52.842 1.00 80.64 40 HIS D N 1
ATOM 4515 C CA . HIS B 1 40 ? 27.947 7.331 53.787 1.00 79.33 40 HIS D CA 1
ATOM 4516 C C . HIS B 1 40 ? 27.316 8.209 54.867 1.00 78.67 40 HIS D C 1
ATOM 4517 O O . HIS B 1 40 ? 28.013 8.638 55.784 1.00 79.15 40 HIS D O 1
ATOM 4524 N N . GLY B 1 41 ? 26.028 8.463 54.745 1.00 78.26 41 GLY D N 1
ATOM 4525 C CA . GLY B 1 41 ? 25.305 9.309 55.676 1.00 79.11 41 GLY D CA 1
ATOM 4526 C C . GLY B 1 41 ? 25.470 10.785 55.301 1.00 80.65 41 GLY D C 1
ATOM 4527 O O . GLY B 1 41 ? 26.189 11.136 54.364 1.00 80.84 41 GLY D O 1
ATOM 4528 N N . GLU B 1 42 ? 24.819 11.658 56.054 1.00 80.30 42 GLU D N 1
ATOM 4529 C CA . GLU B 1 42 ? 25.057 13.079 56.015 1.00 80.53 42 GLU D CA 1
ATOM 4530 C C . GLU B 1 42 ? 26.437 13.493 56.519 1.00 79.68 42 GLU D C 1
ATOM 4531 O O . GLU B 1 42 ? 27.248 12.692 56.964 1.00 80.51 42 GLU D O 1
ATOM 4537 N N . TYR B 1 43 ? 26.687 14.794 56.399 1.00 77.10 43 TYR D N 1
ATOM 4538 C CA . TYR B 1 43 ? 27.864 15.421 56.977 1.00 75.44 43 TYR D CA 1
ATOM 4539 C C . TYR B 1 43 ? 28.010 15.156 58.470 1.00 75.34 43 TYR D C 1
ATOM 4540 O O . TYR B 1 43 ? 29.125 14.801 58.863 1.00 72.14 43 TYR D O 1
ATOM 4549 N N . ALA B 1 44 ? 26.948 15.311 59.248 1.00 75.84 44 ALA D N 1
ATOM 4550 C CA . ALA B 1 44 ? 27.029 15.107 60.698 1.00 78.64 44 ALA D CA 1
ATOM 4551 C C . ALA B 1 44 ? 27.534 13.707 61.012 1.00 79.34 44 ALA D C 1
ATOM 4552 O O . ALA B 1 44 ? 28.536 13.493 61.684 1.00 80.84 44 ALA D O 1
ATOM 4554 N N . GLU B 1 45 ? 26.935 12.709 60.387 1.00 81.33 45 GLU D N 1
ATOM 4555 C CA . GLU B 1 45 ? 27.497 11.353 60.344 1.00 83.22 45 GLU D CA 1
ATOM 4556 C C . GLU B 1 45 ? 28.983 11.349 60.057 1.00 82.48 45 GLU D C 1
ATOM 4557 O O . GLU B 1 45 ? 29.755 10.750 60.818 1.00 82.84 45 GLU D O 1
ATOM 4563 N N . LEU B 1 46 ? 29.482 12.034 59.038 1.00 81.82 46 LEU D N 1
ATOM 4564 C CA . LEU B 1 46 ? 30.892 12.069 58.692 1.00 79.87 46 LEU D CA 1
ATOM 4565 C C . LEU B 1 46 ? 31.774 13.039 59.458 1.00 78.69 46 LEU D C 1
ATOM 4566 O O . LEU B 1 46 ? 32.995 12.904 59.395 1.00 77.82 46 LEU D O 1
ATOM 4571 N N . ALA B 1 47 ? 31.229 14.077 60.063 1.00 78.92 47 ALA D N 1
ATOM 4572 C CA . ALA B 1 47 ? 32.000 15.014 60.871 1.00 79.44 47 ALA D CA 1
ATOM 4573 C C . ALA B 1 47 ? 32.943 14.275 61.821 1.00 80.30 47 ALA D C 1
ATOM 4574 O O . ALA B 1 47 ? 32.564 13.307 62.477 1.00 78.97 47 ALA D O 1
ATOM 4576 N N . ASN B 1 48 ? 34.164 14.748 61.874 1.00 81.88 48 ASN D N 1
ATOM 4577 C CA . ASN B 1 48 ? 35.145 14.229 62.822 1.00 84.21 48 ASN D CA 1
ATOM 4578 C C . ASN B 1 48 ? 35.281 15.207 63.971 1.00 85.81 48 ASN D C 1
ATOM 4579 O O . ASN B 1 48 ? 34.307 15.318 64.742 1.00 87.26 48 ASN D O 1
ATOM 4584 N N . ASP B 1 49 ? 36.339 15.916 64.225 1.00 86.97 49 ASP D N 1
ATOM 4585 C CA . ASP B 1 49 ? 36.440 16.897 65.317 1.00 87.23 49 ASP D CA 1
ATOM 4586 C C . ASP B 1 49 ? 37.872 16.732 65.835 1.00 87.58 49 ASP D C 1
ATOM 4587 O O . ASP B 1 49 ? 38.546 17.649 66.258 1.00 87.46 49 ASP D O 1
ATOM 4592 N N . LYS B 1 50 ? 38.360 15.511 65.640 1.00 89.64 50 LYS D N 1
ATOM 4593 C CA . LYS B 1 50 ? 39.789 15.237 65.723 1.00 92.29 50 LYS D CA 1
ATOM 4594 C C . LYS B 1 50 ? 40.509 15.973 64.587 1.00 92.78 50 LYS D C 1
ATOM 4595 O O . LYS B 1 50 ? 41.619 16.481 64.748 1.00 92.14 50 LYS D O 1
ATOM 4601 N N . LEU B 1 51 ? 39.853 15.988 63.425 1.00 93.42 51 LEU D N 1
ATOM 4602 C CA . LEU B 1 51 ? 40.377 16.696 62.267 1.00 93.99 51 LEU D CA 1
ATOM 4603 C C . LEU B 1 51 ? 40.555 18.188 62.529 1.00 93.62 51 LEU D C 1
ATOM 4604 O O . LEU B 1 51 ? 39.652 18.872 63.012 1.00 94.37 51 LEU D O 1
ATOM 4609 N N . GLN B 1 52 ? 41.715 18.702 62.163 1.00 92.56 52 GLN D N 1
ATOM 4610 C CA . GLN B 1 52 ? 41.997 20.124 62.248 1.00 92.51 52 GLN D CA 1
ATOM 4611 C C . GLN B 1 52 ? 41.015 21.013 61.492 1.00 90.26 52 GLN D C 1
ATOM 4612 O O . GLN B 1 52 ? 40.490 21.986 62.061 1.00 88.61 52 GLN D O 1
ATOM 4618 N N . PHE B 1 53 ? 40.847 20.753 60.187 1.00 87.37 53 PHE D N 1
ATOM 4619 C CA . PHE B 1 53 ? 39.990 21.667 59.413 1.00 85.64 53 PHE D CA 1
ATOM 4620 C C . PHE B 1 53 ? 38.618 21.051 59.295 1.00 84.43 53 PHE D C 1
ATOM 4621 O O . PHE B 1 53 ? 37.635 21.590 59.819 1.00 86.50 53 PHE D O 1
ATOM 4629 N N . ASP B 1 54 ? 38.570 19.840 58.764 1.00 80.41 54 ASP D N 1
ATOM 4630 C CA . ASP B 1 54 ? 37.340 19.112 58.609 1.00 76.78 54 ASP D CA 1
ATOM 4631 C C . ASP B 1 54 ? 36.563 19.546 57.354 1.00 74.44 54 ASP D C 1
ATOM 4632 O O . ASP B 1 54 ? 35.586 20.278 57.413 1.00 71.48 54 ASP D O 1
ATOM 4637 N N . PRO B 1 55 ? 36.868 18.860 56.260 1.00 74.00 55 PRO D N 1
ATOM 4638 C CA . PRO B 1 55 ? 36.034 18.919 55.063 1.00 73.25 55 PRO D CA 1
ATOM 4639 C C . PRO B 1 55 ? 34.580 18.623 55.296 1.00 71.10 55 PRO D C 1
ATOM 4640 O O . PRO B 1 55 ? 33.737 19.119 54.524 1.00 71.92 55 PRO D O 1
ATOM 4644 N N . HIS B 1 56 ? 34.172 17.815 56.280 1.00 68.48 56 HIS D N 1
ATOM 4645 C CA . HIS B 1 56 ? 32.751 17.493 56.392 1.00 67.24 56 HIS D CA 1
ATOM 4646 C C . HIS B 1 56 ? 31.993 18.363 57.355 1.00 67.23 56 HIS D C 1
ATOM 4647 O O . HIS B 1 56 ? 30.784 18.132 57.511 1.00 65.99 56 HIS D O 1
ATOM 4654 N N . ASN B 1 57 ? 32.685 19.362 57.903 1.00 66.53 57 ASN D N 1
ATOM 4655 C CA . ASN B 1 57 ? 32.024 20.235 58.873 1.00 68.57 57 ASN D CA 1
ATOM 4656 C C . ASN B 1 57 ? 32.548 21.662 58.787 1.00 67.06 57 ASN D C 1
ATOM 4657 O O . ASN B 1 57 ? 33.397 22.121 59.549 1.00 67.10 57 ASN D O 1
ATOM 4662 N N . SER B 1 58 ? 32.016 22.440 57.839 1.00 65.47 58 SER D N 1
ATOM 4663 C CA . SER B 1 58 ? 32.611 23.734 57.532 1.00 62.48 58 SER D CA 1
ATOM 4664 C C . SER B 1 58 ? 31.584 24.847 57.468 1.00 59.92 58 SER D C 1
ATOM 4665 O O . SER B 1 58 ? 30.370 24.711 57.258 1.00 55.83 58 SER D O 1
ATOM 4668 N N . HIS B 1 59 ? 32.140 26.064 57.431 1.00 58.95 59 HIS D N 1
ATOM 4669 C CA . HIS B 1 59 ? 31.282 27.235 57.138 1.00 58.72 59 HIS D CA 1
ATOM 4670 C C . HIS B 1 59 ? 30.644 27.101 55.766 1.00 55.18 59 HIS D C 1
ATOM 4671 O O . HIS B 1 59 ? 29.473 27.494 55.598 1.00 56.57 59 HIS D O 1
ATOM 4678 N N . LEU B 1 60 ? 31.160 26.361 54.795 1.00 56.50 60 LEU D N 1
ATOM 4679 C CA . LEU B 1 60 ? 30.473 26.191 53.498 1.00 57.17 60 LEU D CA 1
ATOM 4680 C C . LEU B 1 60 ? 29.060 25.660 53.625 1.00 57.40 60 LEU D C 1
ATOM 4681 O O . LEU B 1 60 ? 28.285 25.747 52.670 1.00 57.65 60 LEU D O 1
ATOM 4686 N N . GLY B 1 61 ? 28.713 24.946 54.707 1.00 56.97 61 GLY D N 1
ATOM 4687 C CA . GLY B 1 61 ? 27.426 24.324 54.892 1.00 52.96 61 GLY D CA 1
ATOM 4688 C C . GLY B 1 61 ? 27.225 23.065 54.083 1.00 53.21 61 GLY D C 1
ATOM 4689 O O . GLY B 1 61 ? 28.135 22.467 53.533 1.00 51.68 61 GLY D O 1
ATOM 4690 N N . ASP B 1 62 ? 25.964 22.718 53.838 1.00 57.28 62 ASP D N 1
ATOM 4691 C CA . ASP B 1 62 ? 25.616 21.427 53.266 1.00 61.61 62 ASP D CA 1
ATOM 4692 C C . ASP B 1 62 ? 25.671 21.498 51.747 1.00 62.40 62 ASP D C 1
ATOM 4693 O O . ASP B 1 62 ? 24.615 21.728 51.167 1.00 61.77 62 ASP D O 1
ATOM 4698 N N . ILE B 1 63 ? 26.857 21.253 51.200 1.00 62.54 63 ILE D N 1
ATOM 4699 C CA . ILE B 1 63 ? 26.939 21.362 49.728 1.00 63.78 63 ILE D CA 1
ATOM 4700 C C . ILE B 1 63 ? 27.050 19.972 49.126 1.00 64.87 63 ILE D C 1
ATOM 4701 O O . ILE B 1 63 ? 27.047 19.013 49.929 1.00 63.45 63 ILE D O 1
ATOM 4706 N N . ASN B 1 64 ? 27.224 19.883 47.811 1.00 62.94 64 ASN D N 1
ATOM 4707 C CA . ASN B 1 64 ? 27.384 18.615 47.136 1.00 62.70 64 ASN D CA 1
ATOM 4708 C C . ASN B 1 64 ? 28.711 17.988 47.551 1.00 62.84 64 ASN D C 1
ATOM 4709 O O . ASN B 1 64 ? 29.779 18.625 47.482 1.00 64.07 64 ASN D O 1
ATOM 4714 N N . CYS B 1 65 ? 28.708 16.675 47.825 1.00 62.88 65 CYS D N 1
ATOM 4715 C CA . CYS B 1 65 ? 29.961 15.927 47.981 1.00 62.04 65 CYS D CA 1
ATOM 4716 C C . CYS B 1 65 ? 30.869 16.043 46.771 1.00 61.63 65 CYS D C 1
ATOM 4717 O O . CYS B 1 65 ? 32.109 16.118 46.875 1.00 61.41 65 CYS D O 1
ATOM 4720 N N . THR B 1 66 ? 30.265 16.044 45.575 1.00 61.88 66 THR D N 1
ATOM 4721 C CA . THR B 1 66 ? 31.027 16.158 44.319 1.00 62.16 66 THR D CA 1
ATOM 4722 C C . THR B 1 66 ? 31.585 17.548 44.053 1.00 62.82 66 THR D C 1
ATOM 4723 O O . THR B 1 66 ? 32.421 17.692 43.143 1.00 64.09 66 THR D O 1
ATOM 4727 N N . SER B 1 67 ? 31.335 18.560 44.897 1.00 60.14 67 SER D N 1
ATOM 4728 C CA . SER B 1 67 ? 32.143 19.752 44.953 1.00 57.85 67 SER D CA 1
ATOM 4729 C C . SER B 1 67 ? 33.601 19.379 45.090 1.00 58.61 67 SER D C 1
ATOM 4730 O O . SER B 1 67 ? 34.432 20.108 44.570 1.00 58.76 67 SER D O 1
ATOM 4733 N N . CYS B 1 68 ? 33.950 18.365 45.908 1.00 58.54 68 CYS D N 1
ATOM 4734 C CA . CYS B 1 68 ? 35.355 17.963 45.982 1.00 59.80 68 CYS D CA 1
ATOM 4735 C C . CYS B 1 68 ? 35.627 16.599 45.361 1.00 62.89 68 CYS D C 1
ATOM 4736 O O . CYS B 1 68 ? 36.581 16.487 44.576 1.00 64.33 68 CYS D O 1
ATOM 4739 N N . HIS B 1 69 ? 34.837 15.616 45.790 1.00 64.37 69 HIS D N 1
ATOM 4740 C CA . HIS B 1 69 ? 35.117 14.271 45.305 1.00 67.13 69 HIS D CA 1
ATOM 4741 C C . HIS B 1 69 ? 34.575 14.174 43.878 1.00 66.75 69 HIS D C 1
ATOM 4742 O O . HIS B 1 69 ? 33.400 14.478 43.667 1.00 66.42 69 HIS D O 1
ATOM 4749 N N . LYS B 1 70 ? 35.393 13.717 42.941 1.00 67.39 70 LYS D N 1
ATOM 4750 C CA . LYS B 1 70 ? 34.833 13.538 41.583 1.00 68.83 70 LYS D CA 1
ATOM 4751 C C . LYS B 1 70 ? 34.491 12.106 41.261 1.00 69.09 70 LYS D C 1
ATOM 4752 O O . LYS B 1 70 ? 35.081 11.117 41.710 1.00 72.34 70 LYS D O 1
ATOM 4758 N N . GLY B 1 71 ? 33.462 11.916 40.474 1.00 69.09 71 GLY D N 1
ATOM 4759 C CA . GLY B 1 71 ? 33.179 10.637 39.851 1.00 69.23 71 GLY D CA 1
ATOM 4760 C C . GLY B 1 71 ? 34.346 10.097 39.060 1.00 68.26 71 GLY D C 1
ATOM 4761 O O . GLY B 1 71 ? 34.579 8.885 39.108 1.00 68.83 71 GLY D O 1
ATOM 4762 N N . HIS B 1 72 ? 34.956 10.900 38.176 1.00 66.44 72 HIS D N 1
ATOM 4763 C CA . HIS B 1 72 ? 35.730 10.405 37.060 1.00 64.67 72 HIS D CA 1
ATOM 4764 C C . HIS B 1 72 ? 36.928 11.275 36.779 1.00 65.98 72 HIS D C 1
ATOM 4765 O O . HIS B 1 72 ? 37.471 11.185 35.682 1.00 64.95 72 HIS D O 1
ATOM 4772 N N . GLU B 1 73 ? 37.348 12.077 37.754 1.00 66.29 73 GLU D N 1
ATOM 4773 C CA . GLU B 1 73 ? 38.583 12.828 37.550 1.00 67.30 73 GLU D CA 1
ATOM 4774 C C . GLU B 1 73 ? 39.225 13.241 38.870 1.00 67.68 73 GLU D C 1
ATOM 4775 O O . GLU B 1 73 ? 38.587 13.175 39.897 1.00 64.77 73 GLU D O 1
ATOM 4781 N N . GLU B 1 74 ? 40.434 13.755 38.767 1.00 69.68 74 GLU D N 1
ATOM 4782 C CA . GLU B 1 74 ? 41.167 14.233 39.925 1.00 73.11 74 GLU D CA 1
ATOM 4783 C C . GLU B 1 74 ? 40.322 15.090 40.857 1.00 74.00 74 GLU D C 1
ATOM 4784 O O . GLU B 1 74 ? 39.561 15.972 40.465 1.00 75.18 74 GLU D O 1
ATOM 4790 N N . PRO B 1 75 ? 40.399 14.768 42.150 1.00 74.66 75 PRO D N 1
ATOM 4791 C CA . PRO B 1 75 ? 39.554 15.360 43.176 1.00 73.56 75 PRO D CA 1
ATOM 4792 C C . PRO B 1 75 ? 39.934 16.812 43.371 1.00 71.74 75 PRO D C 1
ATOM 4793 O O . PRO B 1 75 ? 41.053 17.191 43.019 1.00 71.21 75 PRO D O 1
ATOM 4797 N N . LYS B 1 76 ? 39.038 17.595 43.938 1.00 71.32 76 LYS D N 1
ATOM 4798 C CA . LYS B 1 76 ? 39.354 18.981 44.268 1.00 69.96 76 LYS D CA 1
ATOM 4799 C C . LYS B 1 76 ? 39.225 19.126 45.788 1.00 66.25 76 LYS D C 1
ATOM 4800 O O . LYS B 1 76 ? 38.241 18.660 46.324 1.00 63.78 76 LYS D O 1
ATOM 4806 N N . PHE B 1 77 ? 40.182 19.732 46.461 1.00 64.77 77 PHE D N 1
ATOM 4807 C CA . PHE B 1 77 ? 39.935 20.115 47.852 1.00 62.81 77 PHE D CA 1
ATOM 4808 C C . PHE B 1 77 ? 39.508 21.582 47.780 1.00 60.27 77 PHE D C 1
ATOM 4809 O O . PHE B 1 77 ? 40.355 22.471 47.798 1.00 59.03 77 PHE D O 1
ATOM 4817 N N . TYR B 1 78 ? 38.209 21.828 47.662 1.00 58.38 78 TYR D N 1
ATOM 4818 C CA . TYR B 1 78 ? 37.659 23.147 47.401 1.00 58.91 78 TYR D CA 1
ATOM 4819 C C . TYR B 1 78 ? 38.100 24.215 48.406 1.00 57.99 78 TYR D C 1
ATOM 4820 O O . TYR B 1 78 ? 38.275 25.400 48.040 1.00 49.72 78 TYR D O 1
ATOM 4829 N N . CYS B 1 79 ? 38.382 23.836 49.662 1.00 55.46 79 CYS D N 1
ATOM 4830 C CA . CYS B 1 79 ? 38.872 24.774 50.665 1.00 56.81 79 CYS D CA 1
ATOM 4831 C C . CYS B 1 79 ? 40.060 25.583 50.178 1.00 57.28 79 CYS D C 1
ATOM 4832 O O . CYS B 1 79 ? 40.219 26.786 50.488 1.00 58.27 79 CYS D O 1
ATOM 4835 N N . ASN B 1 80 ? 40.952 24.960 49.398 1.00 56.65 80 ASN D N 1
ATOM 4836 C CA . ASN B 1 80 ? 42.184 25.653 49.044 1.00 58.26 80 ASN D CA 1
ATOM 4837 C C . ASN B 1 80 ? 41.950 26.464 47.765 1.00 60.38 80 ASN D C 1
ATOM 4838 O O . ASN B 1 80 ? 42.941 26.997 47.233 1.00 59.92 80 ASN D O 1
ATOM 4843 N N . GLU B 1 81 ? 40.691 26.590 47.344 1.00 59.10 81 GLU D N 1
ATOM 4844 C CA . GLU B 1 81 ? 40.336 27.739 46.501 1.00 61.38 81 GLU D CA 1
ATOM 4845 C C . GLU B 1 81 ? 40.582 29.050 47.245 1.00 61.52 81 GLU D C 1
ATOM 4846 O O . GLU B 1 81 ? 40.971 30.010 46.575 1.00 61.91 81 GLU D O 1
ATOM 4852 N N . CYS B 1 82 ? 40.306 29.118 48.546 1.00 59.97 82 CYS D N 1
ATOM 4853 C CA . CYS B 1 82 ? 40.667 30.313 49.291 1.00 58.24 82 CYS D CA 1
ATOM 4854 C C . CYS B 1 82 ? 41.727 30.102 50.352 1.00 59.37 82 CYS D C 1
ATOM 4855 O O . CYS B 1 82 ? 42.553 30.996 50.537 1.00 60.25 82 CYS D O 1
ATOM 4858 N N . HIS B 1 83 ? 41.685 28.978 51.068 1.00 59.49 83 HIS D N 1
ATOM 4859 C CA . HIS B 1 83 ? 42.654 28.732 52.128 1.00 58.07 83 HIS D CA 1
ATOM 4860 C C . HIS B 1 83 ? 43.938 28.192 51.499 1.00 60.57 83 HIS D C 1
ATOM 4861 O O . HIS B 1 83 ? 43.956 28.006 50.294 1.00 59.01 83 HIS D O 1
ATOM 4868 N N . SER B 1 84 ? 44.926 27.981 52.367 1.00 62.78 84 SER D N 1
ATOM 4869 C CA . SER B 1 84 ? 46.080 27.184 51.993 1.00 64.67 84 SER D CA 1
ATOM 4870 C C . SER B 1 84 ? 46.347 26.101 53.051 1.00 65.65 84 SER D C 1
ATOM 4871 O O . SER B 1 84 ? 47.355 26.063 53.733 1.00 66.62 84 SER D O 1
ATOM 4874 N N . PHE B 1 85 ? 45.360 25.266 53.281 1.00 67.33 85 PHE D N 1
ATOM 4875 C CA . PHE B 1 85 ? 45.484 24.141 54.210 1.00 69.87 85 PHE D CA 1
ATOM 4876 C C . PHE B 1 85 ? 46.438 23.104 53.608 1.00 72.61 85 PHE D C 1
ATOM 4877 O O . PHE B 1 85 ? 46.309 22.577 52.506 1.00 70.98 85 PHE D O 1
ATOM 4885 N N . ASP B 1 86 ? 47.516 22.838 54.349 1.00 76.81 86 ASP D N 1
ATOM 4886 C CA . ASP B 1 86 ? 48.462 21.779 53.997 1.00 79.41 86 ASP D CA 1
ATOM 4887 C C . ASP B 1 86 ? 47.827 20.422 54.306 1.00 80.11 86 ASP D C 1
ATOM 4888 O O . ASP B 1 86 ? 47.598 20.037 55.447 1.00 80.31 86 ASP D O 1
ATOM 4893 N N . ILE B 1 87 ? 47.490 19.696 53.258 1.00 79.39 87 ILE D N 1
ATOM 4894 C CA . ILE B 1 87 ? 46.624 18.529 53.305 1.00 79.79 87 ILE D CA 1
ATOM 4895 C C . ILE B 1 87 ? 47.362 17.405 52.565 1.00 80.29 87 ILE D C 1
ATOM 4896 O O . ILE B 1 87 ? 48.248 17.688 51.746 1.00 79.45 87 ILE D O 1
ATOM 4901 N N . LYS B 1 88 ? 47.067 16.176 52.958 1.00 81.35 88 LYS D N 1
ATOM 4902 C CA . LYS B 1 88 ? 47.585 15.036 52.212 1.00 82.24 88 LYS D CA 1
ATOM 4903 C C . LYS B 1 88 ? 46.506 14.658 51.183 1.00 81.19 88 LYS D C 1
ATOM 4904 O O . LYS B 1 88 ? 45.296 14.809 51.401 1.00 79.09 88 LYS D O 1
ATOM 4910 N N . PRO B 1 89 ? 46.982 14.142 50.058 1.00 80.02 89 PRO D N 1
ATOM 4911 C CA . PRO B 1 89 ? 46.103 13.714 48.990 1.00 78.83 89 PRO D CA 1
ATOM 4912 C C . PRO B 1 89 ? 44.811 13.094 49.465 1.00 76.95 89 PRO D C 1
ATOM 4913 O O . PRO B 1 89 ? 44.755 12.175 50.287 1.00 76.59 89 PRO D O 1
ATOM 4917 N N . MET B 1 90 ? 43.712 13.604 48.915 1.00 75.60 90 MET D N 1
ATOM 4918 C CA . MET B 1 90 ? 42.398 13.007 49.053 1.00 74.96 90 MET D CA 1
ATOM 4919 C C . MET B 1 90 ? 42.439 11.608 48.456 1.00 77.29 90 MET D C 1
ATOM 4920 O O . MET B 1 90 ? 43.287 11.259 47.642 1.00 76.93 90 MET D O 1
ATOM 4925 N N . PRO B 1 91 ? 41.491 10.762 48.841 1.00 80.33 91 PRO D N 1
ATOM 4926 C CA . PRO B 1 91 ? 41.260 9.529 48.106 1.00 82.51 91 PRO D CA 1
ATOM 4927 C C . PRO B 1 91 ? 41.255 9.793 46.611 1.00 85.54 91 PRO D C 1
ATOM 4928 O O . PRO B 1 91 ? 40.977 10.899 46.122 1.00 86.67 91 PRO D O 1
ATOM 4932 N N . PHE B 1 92 ? 41.531 8.779 45.803 1.00 86.38 92 PHE D N 1
ATOM 4933 C CA . PHE B 1 92 ? 41.434 8.757 44.369 1.00 87.99 92 PHE D CA 1
ATOM 4934 C C . PHE B 1 92 ? 42.074 9.964 43.694 1.00 88.74 92 PHE D C 1
ATOM 4935 O O . PHE B 1 92 ? 41.589 10.384 42.637 1.00 87.10 92 PHE D O 1
ATOM 4943 N N . SER B 1 93 ? 43.232 10.419 44.179 1.00 90.39 93 SER D N 1
ATOM 4944 C CA . SER B 1 93 ? 43.828 11.648 43.662 1.00 91.88 93 SER D CA 1
ATOM 4945 C C . SER B 1 93 ? 44.823 11.359 42.551 1.00 92.52 93 SER D C 1
ATOM 4946 O O . SER B 1 93 ? 45.599 12.175 42.080 1.00 91.13 93 SER D O 1
ATOM 4949 N N . ASP B 1 94 ? 44.734 10.125 42.077 1.00 93.95 94 ASP D N 1
ATOM 4950 C CA . ASP B 1 94 ? 45.478 9.552 40.985 1.00 94.55 94 ASP D CA 1
ATOM 4951 C C . ASP B 1 94 ? 44.582 9.454 39.748 1.00 94.14 94 ASP D C 1
ATOM 4952 O O . ASP B 1 94 ? 45.068 9.085 38.678 1.00 93.58 94 ASP D O 1
ATOM 4957 N N . ALA B 1 95 ? 43.302 9.793 39.919 1.00 93.26 95 ALA D N 1
ATOM 4958 C CA . ALA B 1 95 ? 42.428 9.911 38.759 1.00 93.33 95 ALA D CA 1
ATOM 4959 C C . ALA B 1 95 ? 42.915 10.985 37.784 1.00 93.04 95 ALA D C 1
ATOM 4960 O O . ALA B 1 95 ? 43.744 11.841 38.068 1.00 92.43 95 ALA D O 1
ATOM 4962 N N . LYS B 1 96 ? 42.402 10.873 36.563 1.00 92.94 96 LYS D N 1
ATOM 4963 C CA . LYS B 1 96 ? 42.790 11.722 35.441 1.00 92.55 96 LYS D CA 1
ATOM 4964 C C . LYS B 1 96 ? 42.427 13.180 35.715 1.00 90.99 96 LYS D C 1
ATOM 4965 O O . LYS B 1 96 ? 41.384 13.443 36.318 1.00 89.29 96 LYS D O 1
ATOM 4971 N N . LYS B 1 97 ? 43.254 14.108 35.261 1.00 90.44 97 LYS D N 1
ATOM 4972 C CA . LYS B 1 97 ? 42.917 15.519 35.313 1.00 90.68 97 LYS D CA 1
ATOM 4973 C C . LYS B 1 97 ? 42.216 16.057 34.071 1.00 89.31 97 LYS D C 1
ATOM 4974 O O . LYS B 1 97 ? 42.616 15.804 32.942 1.00 89.84 97 LYS D O 1
ATOM 4980 N N . LYS B 1 98 ? 41.113 16.770 34.270 1.00 86.81 98 LYS D N 1
ATOM 4981 C CA . LYS B 1 98 ? 40.344 17.379 33.196 1.00 84.04 98 LYS D CA 1
ATOM 4982 C C . LYS B 1 98 ? 40.377 18.899 33.407 1.00 83.10 98 LYS D C 1
ATOM 4983 O O . LYS B 1 98 ? 40.470 19.327 34.563 1.00 80.72 98 LYS D O 1
ATOM 4989 N N . LYS B 1 99 ? 40.283 19.701 32.338 1.00 81.99 99 LYS D N 1
ATOM 4990 C CA . LYS B 1 99 ? 40.159 21.142 32.573 1.00 80.12 99 LYS D CA 1
ATOM 4991 C C . LYS B 1 99 ? 38.737 21.355 33.124 1.00 77.55 99 LYS D C 1
ATOM 4992 O O . LYS B 1 99 ? 37.901 20.476 32.903 1.00 75.83 99 LYS D O 1
ATOM 4998 N N . SER B 1 100 ? 38.509 22.467 33.823 1.00 73.97 100 SER D N 1
ATOM 4999 C CA . SER B 1 100 ? 37.149 22.765 34.249 1.00 71.32 100 SER D CA 1
ATOM 5000 C C . SER B 1 100 ? 36.183 22.679 33.074 1.00 69.59 100 SER D C 1
ATOM 5001 O O . SER B 1 100 ? 36.526 23.008 31.947 1.00 68.02 100 SER D O 1
ATOM 5004 N N . TRP B 1 101 ? 34.947 22.320 33.323 1.00 69.57 101 TRP D N 1
ATOM 5005 C CA . TRP B 1 101 ? 33.854 22.300 32.383 1.00 70.40 101 TRP D CA 1
ATOM 5006 C C . TRP B 1 101 ? 33.498 23.679 31.837 1.00 71.35 101 TRP D C 1
ATOM 5007 O O . TRP B 1 101 ? 33.022 23.918 30.725 1.00 71.10 101 TRP D O 1
ATOM 5018 N N . ASP B 1 102 ? 33.640 24.652 32.718 1.00 72.47 102 ASP D N 1
ATOM 5019 C CA . ASP B 1 102 ? 33.310 26.043 32.391 1.00 74.04 102 ASP D CA 1
ATOM 5020 C C . ASP B 1 102 ? 34.512 26.703 31.744 1.00 75.68 102 ASP D C 1
ATOM 5021 O O . ASP B 1 102 ? 35.351 27.305 32.399 1.00 75.86 102 ASP D O 1
ATOM 5026 N N . ASP B 1 103 ? 34.633 26.583 30.446 1.00 78.40 103 ASP D N 1
ATOM 5027 C CA . ASP B 1 103 ? 35.723 26.972 29.594 1.00 81.43 103 ASP D CA 1
ATOM 5028 C C . ASP B 1 103 ? 35.561 28.301 28.880 1.00 82.66 103 ASP D C 1
ATOM 5029 O O . ASP B 1 103 ? 36.367 28.546 27.975 1.00 84.03 103 ASP D O 1
ATOM 5034 N N . GLY B 1 104 ? 34.601 29.134 29.236 1.00 84.41 104 GLY D N 1
ATOM 5035 C CA . GLY B 1 104 ? 34.385 30.391 28.539 1.00 86.64 104 GLY D CA 1
ATOM 5036 C C . GLY B 1 104 ? 33.009 30.485 27.884 1.00 88.29 104 GLY D C 1
ATOM 5037 O O . GLY B 1 104 ? 31.999 29.983 28.398 1.00 88.94 104 GLY D O 1
ATOM 5038 N N . TRP B 1 105 ? 32.921 31.195 26.763 1.00 88.28 105 TRP D N 1
ATOM 5039 C CA . TRP B 1 105 ? 31.645 31.343 26.059 1.00 88.80 105 TRP D CA 1
ATOM 5040 C C . TRP B 1 105 ? 31.820 30.814 24.633 1.00 86.57 105 TRP D C 1
ATOM 5041 O O . TRP B 1 105 ? 32.332 31.590 23.826 1.00 87.40 105 TRP D O 1
ATOM 5052 N N . ASP B 1 106 ? 31.476 29.598 24.276 1.00 83.13 106 ASP D N 1
ATOM 5053 C CA . ASP B 1 106 ? 31.399 29.190 22.871 1.00 81.23 106 ASP D CA 1
ATOM 5054 C C . ASP B 1 106 ? 30.312 29.898 22.050 1.00 79.58 106 ASP D C 1
ATOM 5055 O O . ASP B 1 106 ? 29.148 29.505 22.089 1.00 76.41 106 ASP D O 1
ATOM 5060 N N . GLN B 1 107 ? 30.653 30.906 21.254 1.00 79.82 107 GLN D N 1
ATOM 5061 C CA . GLN B 1 107 ? 29.654 31.726 20.579 1.00 81.24 107 GLN D CA 1
ATOM 5062 C C . GLN B 1 107 ? 28.883 30.970 19.513 1.00 79.26 107 GLN D C 1
ATOM 5063 O O . GLN B 1 107 ? 27.691 31.295 19.367 1.00 78.22 107 GLN D O 1
ATOM 5069 N N . ASP B 1 108 ? 29.424 29.971 18.827 1.00 79.56 108 ASP D N 1
ATOM 5070 C CA . ASP B 1 108 ? 28.530 29.258 17.884 1.00 79.55 108 ASP D CA 1
ATOM 5071 C C . ASP B 1 108 ? 27.528 28.389 18.616 1.00 77.04 108 ASP D C 1
ATOM 5072 O O . ASP B 1 108 ? 26.373 28.308 18.188 1.00 75.19 108 ASP D O 1
ATOM 5077 N N . LYS B 1 109 ? 27.870 27.760 19.748 1.00 75.16 109 LYS D N 1
ATOM 5078 C CA . LYS B 1 109 ? 26.908 26.919 20.449 1.00 72.96 109 LYS D CA 1
ATOM 5079 C C . LYS B 1 109 ? 25.804 27.755 21.094 1.00 71.00 109 LYS D C 1
ATOM 5080 O O . LYS B 1 109 ? 24.652 27.352 21.203 1.00 70.09 109 LYS D O 1
ATOM 5086 N N . ILE B 1 110 ? 26.149 28.954 21.538 1.00 68.60 110 ILE D N 1
ATOM 5087 C CA . ILE B 1 110 ? 25.213 29.996 21.898 1.00 64.84 110 ILE D CA 1
ATOM 5088 C C . ILE B 1 110 ? 24.266 30.351 20.764 1.00 63.60 110 ILE D C 1
ATOM 5089 O O . ILE B 1 110 ? 23.047 30.380 20.968 1.00 59.83 110 ILE D O 1
ATOM 5094 N N . GLN B 1 111 ? 24.787 30.607 19.574 1.00 65.30 111 GLN D N 1
ATOM 5095 C CA . GLN B 1 111 ? 23.947 30.948 18.424 1.00 68.96 111 GLN D CA 1
ATOM 5096 C C . GLN B 1 111 ? 22.945 29.810 18.165 1.00 66.75 111 GLN D C 1
ATOM 5097 O O . GLN B 1 111 ? 21.764 30.096 17.992 1.00 64.81 111 GLN D O 1
ATOM 5103 N N . LYS B 1 112 ? 23.465 28.592 18.156 1.00 65.85 112 LYS D N 1
ATOM 5104 C CA . LYS B 1 112 ? 22.622 27.415 18.028 1.00 67.51 112 LYS D CA 1
ATOM 5105 C C . LYS B 1 112 ? 21.485 27.346 19.029 1.00 66.53 112 LYS D C 1
ATOM 5106 O O . LYS B 1 112 ? 20.355 27.050 18.654 1.00 67.51 112 LYS D O 1
ATOM 5112 N N . ALA B 1 113 ? 21.789 27.583 20.298 1.00 65.03 113 ALA D N 1
ATOM 5113 C CA . ALA B 1 113 ? 20.805 27.563 21.367 1.00 64.56 113 ALA D CA 1
ATOM 5114 C C . ALA B 1 113 ? 19.731 28.584 21.099 1.00 63.44 113 ALA D C 1
ATOM 5115 O O . ALA B 1 113 ? 18.551 28.287 21.208 1.00 62.95 113 ALA D O 1
ATOM 5117 N N . ILE B 1 114 ? 20.096 29.814 20.731 1.00 64.19 114 ILE D N 1
ATOM 5118 C CA . ILE B 1 114 ? 19.131 30.851 20.402 1.00 65.67 114 ILE D CA 1
ATOM 5119 C C . ILE B 1 114 ? 18.235 30.441 19.223 1.00 67.84 114 ILE D C 1
ATOM 5120 O O . ILE B 1 114 ? 17.025 30.631 19.268 1.00 67.99 114 ILE D O 1
ATOM 5125 N N . ALA B 1 115 ? 18.798 29.898 18.159 1.00 70.48 115 ALA D N 1
ATOM 5126 C CA . ALA B 1 115 ? 18.040 29.641 16.919 1.00 73.46 115 ALA D CA 1
ATOM 5127 C C . ALA B 1 115 ? 17.104 28.457 17.094 1.00 75.12 115 ALA D C 1
ATOM 5128 O O . ALA B 1 115 ? 15.952 28.511 16.697 1.00 76.24 115 ALA D O 1
ATOM 5130 N N . ALA B 1 116 ? 17.524 27.431 17.857 1.00 76.48 116 ALA D N 1
ATOM 5131 C CA . ALA B 1 116 ? 16.592 26.412 18.336 1.00 76.14 116 ALA D CA 1
ATOM 5132 C C . ALA B 1 116 ? 15.404 26.938 19.129 1.00 76.41 116 ALA D C 1
ATOM 5133 O O . ALA B 1 116 ? 14.340 26.281 19.158 1.00 77.64 116 ALA D O 1
ATOM 5135 N N . GLY B 1 117 ? 15.531 28.052 19.840 1.00 74.60 117 GLY D N 1
ATOM 5136 C CA . GLY B 1 117 ? 14.423 28.581 20.610 1.00 71.70 117 GLY D CA 1
ATOM 5137 C C . GLY B 1 117 ? 14.485 28.032 22.035 1.00 71.10 117 GLY D C 1
ATOM 5138 O O . GLY B 1 117 ? 15.270 27.133 22.319 1.00 69.80 117 GLY D O 1
ATOM 5139 N N . PRO B 1 118 ? 13.662 28.595 22.908 1.00 70.70 118 PRO D N 1
ATOM 5140 C CA . PRO B 1 118 ? 13.550 28.127 24.272 1.00 72.29 118 PRO D CA 1
ATOM 5141 C C . PRO B 1 118 ? 13.313 26.633 24.370 1.00 73.56 118 PRO D C 1
ATOM 5142 O O . PRO B 1 118 ? 12.390 26.055 23.821 1.00 73.07 118 PRO D O 1
ATOM 5146 N N . SER B 1 119 ? 14.219 25.947 25.076 1.00 73.85 119 SER D N 1
ATOM 5147 C CA . SER B 1 119 ? 14.032 24.508 25.303 1.00 72.86 119 SER D CA 1
ATOM 5148 C C . SER B 1 119 ? 13.187 24.284 26.537 1.00 71.54 119 SER D C 1
ATOM 5149 O O . SER B 1 119 ? 12.606 23.220 26.716 1.00 71.39 119 SER D O 1
ATOM 5152 N N . GLU B 1 120 ? 13.006 25.294 27.382 1.00 70.81 120 GLU D N 1
ATOM 5153 C CA . GLU B 1 120 ? 12.028 25.246 28.468 1.00 70.11 120 GLU D CA 1
ATOM 5154 C C . GLU B 1 120 ? 11.604 26.660 28.833 1.00 69.09 120 GLU D C 1
ATOM 5155 O O . GLU B 1 120 ? 12.277 27.606 28.408 1.00 66.93 120 GLU D O 1
ATOM 5161 N N . THR B 1 121 ? 10.584 26.854 29.652 1.00 68.34 121 THR D N 1
ATOM 5162 C CA . THR B 1 121 ? 10.003 28.189 29.853 1.00 68.03 121 THR D CA 1
ATOM 5163 C C . THR B 1 121 ? 9.676 28.493 31.285 1.00 67.97 121 THR D C 1
ATOM 5164 O O . THR B 1 121 ? 8.975 27.670 31.908 1.00 69.76 121 THR D O 1
ATOM 5168 N N . THR B 1 122 ? 10.134 29.564 31.932 1.00 65.13 122 THR D N 1
ATOM 5169 C CA . THR B 1 122 ? 9.698 29.976 33.237 1.00 64.05 122 THR D CA 1
ATOM 5170 C C . THR B 1 122 ? 8.957 31.319 33.152 1.00 62.99 122 THR D C 1
ATOM 5171 O O . THR B 1 122 ? 8.910 31.887 32.096 1.00 64.54 122 THR D O 1
ATOM 5175 N N . GLN B 1 123 ? 8.599 31.875 34.300 1.00 62.85 123 GLN D N 1
ATOM 5176 C CA . GLN B 1 123 ? 8.218 33.258 34.420 1.00 61.55 123 GLN D CA 1
ATOM 5177 C C . GLN B 1 123 ? 9.430 34.126 34.800 1.00 61.86 123 GLN D C 1
ATOM 5178 O O . GLN B 1 123 ? 9.753 35.080 34.066 1.00 58.58 123 GLN D O 1
ATOM 5184 N N . VAL B 1 124 ? 10.066 33.821 35.918 1.00 59.82 124 VAL D N 1
ATOM 5185 C CA . VAL B 1 124 ? 11.199 34.506 36.468 1.00 61.00 124 VAL D CA 1
ATOM 5186 C C . VAL B 1 124 ? 12.432 33.596 36.555 1.00 62.40 124 VAL D C 1
ATOM 5187 O O . VAL B 1 124 ? 12.425 32.546 37.222 1.00 62.88 124 VAL D O 1
ATOM 5191 N N . LEU B 1 125 ? 13.490 33.949 35.824 1.00 60.13 125 LEU D N 1
ATOM 5192 C CA . LEU B 1 125 ? 14.806 33.310 35.918 1.00 58.19 125 LEU D CA 1
ATOM 5193 C C . LEU B 1 125 ? 15.731 34.192 36.760 1.00 57.59 125 LEU D C 1
ATOM 5194 O O . LEU B 1 125 ? 15.872 35.381 36.401 1.00 57.15 125 LEU D O 1
ATOM 5199 N N . VAL B 1 126 ? 16.256 33.720 37.869 1.00 54.35 126 VAL D N 1
ATOM 5200 C CA . VAL B 1 126 ? 17.182 34.483 38.717 1.00 54.48 126 VAL D CA 1
ATOM 5201 C C . VAL B 1 126 ? 18.572 33.955 38.436 1.00 53.73 126 VAL D C 1
ATOM 5202 O O . VAL B 1 126 ? 18.742 32.721 38.501 1.00 54.64 126 VAL D O 1
ATOM 5206 N N . VAL B 1 127 ? 19.530 34.763 38.044 1.00 51.24 127 VAL D N 1
ATOM 5207 C CA . VAL B 1 127 ? 20.853 34.362 37.664 1.00 50.44 127 VAL D CA 1
ATOM 5208 C C . VAL B 1 127 ? 21.770 34.618 38.863 1.00 53.29 127 VAL D C 1
ATOM 5209 O O . VAL B 1 127 ? 22.096 35.768 39.187 1.00 51.23 127 VAL D O 1
ATOM 5213 N N . GLY B 1 128 ? 22.070 33.549 39.619 1.00 51.33 128 GLY D N 1
ATOM 5214 C CA . GLY B 1 128 ? 23.088 33.689 40.676 1.00 52.64 128 GLY D CA 1
ATOM 5215 C C . GLY B 1 128 ? 22.407 33.404 42.008 1.00 53.69 128 GLY D C 1
ATOM 5216 O O . GLY B 1 128 ? 21.424 34.111 42.238 1.00 53.52 128 GLY D O 1
ATOM 5217 N N . ALA B 1 129 ? 22.901 32.468 42.811 1.00 53.52 129 ALA D N 1
ATOM 5218 C CA . ALA B 1 129 ? 22.283 32.110 44.088 1.00 53.64 129 ALA D CA 1
ATOM 5219 C C . ALA B 1 129 ? 23.164 32.481 45.282 1.00 55.70 129 ALA D C 1
ATOM 5220 O O . ALA B 1 129 ? 23.620 31.659 46.112 1.00 55.86 129 ALA D O 1
ATOM 5222 N N . GLY B 1 130 ? 23.501 33.773 45.324 1.00 52.44 130 GLY D N 1
ATOM 5223 C CA . GLY B 1 130 ? 24.000 34.408 46.526 1.00 49.15 130 GLY D CA 1
ATOM 5224 C C . GLY B 1 130 ? 22.795 34.935 47.298 1.00 50.46 130 GLY D C 1
ATOM 5225 O O . GLY B 1 130 ? 21.644 34.578 47.045 1.00 49.55 130 GLY D O 1
ATOM 5226 N N . SER B 1 131 ? 23.064 35.863 48.219 1.00 52.69 131 SER D N 1
ATOM 5227 C CA . SER B 1 131 ? 21.936 36.347 49.038 1.00 52.03 131 SER D CA 1
ATOM 5228 C C . SER B 1 131 ? 20.993 37.117 48.145 1.00 52.81 131 SER D C 1
ATOM 5229 O O . SER B 1 131 ? 19.787 36.889 48.246 1.00 54.29 131 SER D O 1
ATOM 5232 N N . ALA B 1 132 ? 21.481 37.990 47.208 1.00 46.98 132 ALA D N 1
ATOM 5233 C CA . ALA B 1 132 ? 20.527 38.681 46.347 1.00 47.11 132 ALA D CA 1
ATOM 5234 C C . ALA B 1 132 ? 19.693 37.713 45.555 1.00 44.40 132 ALA D C 1
ATOM 5235 O O . ALA B 1 132 ? 18.498 37.951 45.410 1.00 48.55 132 ALA D O 1
ATOM 5237 N N . GLY B 1 133 ? 20.263 36.668 44.984 1.00 45.49 133 GLY D N 1
ATOM 5238 C CA . GLY B 1 133 ? 19.539 35.751 44.105 1.00 48.12 133 GLY D CA 1
ATOM 5239 C C . GLY B 1 133 ? 18.510 34.890 44.869 1.00 51.79 133 GLY D C 1
ATOM 5240 O O . GLY B 1 133 ? 17.443 34.540 44.379 1.00 52.59 133 GLY D O 1
ATOM 5241 N N . PHE B 1 134 ? 18.883 34.442 46.054 1.00 51.55 134 PHE D N 1
ATOM 5242 C CA . PHE B 1 134 ? 17.968 33.759 46.952 1.00 53.96 134 PHE D CA 1
ATOM 5243 C C . PHE B 1 134 ? 16.889 34.712 47.413 1.00 55.34 134 PHE D C 1
ATOM 5244 O O . PHE B 1 134 ? 15.701 34.355 47.291 1.00 56.72 134 PHE D O 1
ATOM 5252 N N . ASN B 1 135 ? 17.275 35.915 47.900 1.00 54.38 135 ASN D N 1
ATOM 5253 C CA . ASN B 1 135 ? 16.159 36.842 48.168 1.00 56.91 135 ASN D CA 1
ATOM 5254 C C . ASN B 1 135 ? 15.228 37.059 46.993 1.00 56.37 135 ASN D C 1
ATOM 5255 O O . ASN B 1 135 ? 13.985 37.030 47.138 1.00 57.87 135 ASN D O 1
ATOM 5260 N N . ALA B 1 136 ? 15.722 37.283 45.775 1.00 54.73 136 ALA D N 1
ATOM 5261 C CA . ALA B 1 136 ? 14.906 37.465 44.594 1.00 53.98 136 ALA D CA 1
ATOM 5262 C C . ALA B 1 136 ? 14.013 36.264 44.279 1.00 54.03 136 ALA D C 1
ATOM 5263 O O . ALA B 1 136 ? 12.856 36.397 43.894 1.00 52.09 136 ALA D O 1
ATOM 5265 N N . SER B 1 137 ? 14.572 35.055 44.301 1.00 56.86 137 SER D N 1
ATOM 5266 C CA . SER B 1 137 ? 13.759 33.882 43.981 1.00 60.44 137 SER D CA 1
ATOM 5267 C C . SER B 1 137 ? 12.632 33.702 45.006 1.00 62.48 137 SER D C 1
ATOM 5268 O O . SER B 1 137 ? 11.525 33.345 44.583 1.00 60.41 137 SER D O 1
ATOM 5271 N N . LEU B 1 138 ? 12.914 34.023 46.286 1.00 62.29 138 LEU D N 1
ATOM 5272 C CA . LEU B 1 138 ? 11.912 33.807 47.329 1.00 64.55 138 LEU D CA 1
ATOM 5273 C C . LEU B 1 138 ? 10.835 34.862 47.225 1.00 65.68 138 LEU D C 1
ATOM 5274 O O . LEU B 1 138 ? 9.633 34.577 47.251 1.00 65.02 138 LEU D O 1
ATOM 5279 N N . ALA B 1 139 ? 11.223 36.137 47.026 1.00 66.94 139 ALA D N 1
ATOM 5280 C CA . ALA B 1 139 ? 10.189 37.175 46.832 1.00 64.98 139 ALA D CA 1
ATOM 5281 C C . ALA B 1 139 ? 9.318 36.859 45.629 1.00 65.11 139 ALA D C 1
ATOM 5282 O O . ALA B 1 139 ? 8.098 37.096 45.711 1.00 66.67 139 ALA D O 1
ATOM 5284 N N . ALA B 1 140 ? 9.913 36.383 44.538 1.00 62.97 140 ALA D N 1
ATOM 5285 C CA . ALA B 1 140 ? 9.115 36.079 43.364 1.00 63.62 140 ALA D CA 1
ATOM 5286 C C . ALA B 1 140 ? 8.054 34.990 43.595 1.00 64.10 140 ALA D C 1
ATOM 5287 O O . ALA B 1 140 ? 6.925 35.030 43.140 1.00 61.03 140 ALA D O 1
ATOM 5289 N N . LYS B 1 141 ? 8.492 33.895 44.179 1.00 67.67 141 LYS D N 1
ATOM 5290 C CA . LYS B 1 141 ? 7.757 32.721 44.570 1.00 71.15 141 LYS D CA 1
ATOM 5291 C C . LYS B 1 141 ? 6.482 33.108 45.310 1.00 71.71 141 LYS D C 1
ATOM 5292 O O . LYS B 1 141 ? 5.380 32.790 44.900 1.00 70.55 141 LYS D O 1
ATOM 5298 N N . LYS B 1 142 ? 6.666 33.960 46.306 1.00 73.08 142 LYS D N 1
ATOM 5299 C CA . LYS B 1 142 ? 5.632 34.487 47.146 1.00 75.27 142 LYS D CA 1
ATOM 5300 C C . LYS B 1 142 ? 4.574 35.300 46.430 1.00 75.81 142 LYS D C 1
ATOM 5301 O O . LYS B 1 142 ? 3.444 35.466 46.926 1.00 76.17 142 LYS D O 1
ATOM 5307 N N . ALA B 1 143 ? 4.938 35.886 45.292 1.00 73.90 143 ALA D N 1
ATOM 5308 C CA . ALA B 1 143 ? 4.005 36.662 44.499 1.00 73.39 143 ALA D CA 1
ATOM 5309 C C . ALA B 1 143 ? 3.326 35.795 43.453 1.00 72.20 143 ALA D C 1
ATOM 5310 O O . ALA B 1 143 ? 2.516 36.328 42.685 1.00 74.15 143 ALA D O 1
ATOM 5312 N N . GLY B 1 144 ? 3.659 34.518 43.342 1.00 70.57 144 GLY D N 1
ATOM 5313 C CA . GLY B 1 144 ? 2.881 33.645 42.457 1.00 67.42 144 GLY D CA 1
ATOM 5314 C C . GLY B 1 144 ? 3.591 33.117 41.246 1.00 66.31 144 GLY D C 1
ATOM 5315 O O . GLY B 1 144 ? 3.057 32.274 40.501 1.00 65.10 144 GLY D O 1
ATOM 5316 N N . ALA B 1 145 ? 4.859 33.537 41.055 1.00 64.38 145 ALA D N 1
ATOM 5317 C CA . ALA B 1 145 ? 5.431 33.347 39.721 1.00 63.93 145 ALA D CA 1
ATOM 5318 C C . ALA B 1 145 ? 6.157 32.021 39.756 1.00 61.92 145 ALA D C 1
ATOM 5319 O O . ALA B 1 145 ? 6.668 31.661 40.808 1.00 61.09 145 ALA D O 1
ATOM 5321 N N . ASN B 1 146 ? 6.209 31.266 38.677 1.00 62.32 146 ASN D N 1
ATOM 5322 C CA . ASN B 1 146 ? 7.215 30.208 38.570 1.00 63.59 146 ASN D CA 1
ATOM 5323 C C . ASN B 1 146 ? 8.626 30.796 38.488 1.00 64.81 146 ASN D C 1
ATOM 5324 O O . ASN B 1 146 ? 8.826 31.864 37.874 1.00 60.58 146 ASN D O 1
ATOM 5329 N N . VAL B 1 147 ? 9.608 30.120 39.088 1.00 64.09 147 VAL D N 1
ATOM 5330 C CA . VAL B 1 147 ? 10.971 30.601 39.229 1.00 65.06 147 VAL D CA 1
ATOM 5331 C C . VAL B 1 147 ? 11.969 29.520 38.844 1.00 65.58 147 VAL D C 1
ATOM 5332 O O . VAL B 1 147 ? 11.752 28.338 39.123 1.00 67.12 147 VAL D O 1
ATOM 5336 N N . ILE B 1 148 ? 13.042 29.857 38.139 1.00 64.15 148 ILE D N 1
ATOM 5337 C CA . ILE B 1 148 ? 14.226 29.037 37.972 1.00 63.04 148 ILE D CA 1
ATOM 5338 C C . ILE B 1 148 ? 15.407 29.815 38.571 1.00 63.09 148 ILE D C 1
ATOM 5339 O O . ILE B 1 148 ? 15.605 31.000 38.294 1.00 61.73 148 ILE D O 1
ATOM 5344 N N . LEU B 1 149 ? 16.201 29.170 39.402 1.00 61.38 149 LEU D N 1
ATOM 5345 C CA . LEU B 1 149 ? 17.308 29.765 40.117 1.00 60.43 149 LEU D CA 1
ATOM 5346 C C . LEU B 1 149 ? 18.537 29.067 39.572 1.00 59.86 149 LEU D C 1
ATOM 5347 O O . LEU B 1 149 ? 18.522 27.828 39.593 1.00 62.09 149 LEU D O 1
ATOM 5352 N N . VAL B 1 150 ? 19.534 29.750 39.051 1.00 55.91 150 VAL D N 1
ATOM 5353 C CA . VAL B 1 150 ? 20.679 29.078 38.434 1.00 56.00 150 VAL D CA 1
ATOM 5354 C C . VAL B 1 150 ? 21.956 29.645 39.057 1.00 54.65 150 VAL D C 1
ATOM 5355 O O . VAL B 1 150 ? 21.949 30.781 39.500 1.00 54.72 150 VAL D O 1
ATOM 5359 N N . ASP B 1 151 ? 23.018 28.867 39.163 1.00 54.50 151 ASP D N 1
ATOM 5360 C CA . ASP B 1 151 ? 24.279 29.404 39.665 1.00 54.21 151 ASP D CA 1
ATOM 5361 C C . ASP B 1 151 ? 25.338 28.640 38.914 1.00 54.42 151 ASP D C 1
ATOM 5362 O O . ASP B 1 151 ? 25.011 27.479 38.621 1.00 55.05 151 ASP D O 1
ATOM 5367 N N . LYS B 1 152 ? 26.459 29.255 38.535 1.00 52.54 152 LYS D N 1
ATOM 5368 C CA . LYS B 1 152 ? 27.430 28.486 37.763 1.00 52.41 152 LYS D CA 1
ATOM 5369 C C . LYS B 1 152 ? 28.398 27.697 38.647 1.00 50.30 152 LYS D C 1
ATOM 5370 O O . LYS B 1 152 ? 29.261 26.944 38.176 1.00 50.30 152 LYS D O 1
ATOM 5376 N N . ALA B 1 153 ? 28.416 28.012 39.935 1.00 48.67 153 ALA D N 1
ATOM 5377 C CA . ALA B 1 153 ? 29.348 27.376 40.870 1.00 52.13 153 ALA D CA 1
ATOM 5378 C C . ALA B 1 153 ? 28.917 25.961 41.273 1.00 50.65 153 ALA D C 1
ATOM 5379 O O . ALA B 1 153 ? 27.777 25.551 41.114 1.00 46.39 153 ALA D O 1
ATOM 5381 N N . PRO B 1 154 ? 29.812 25.204 41.887 1.00 54.69 154 PRO D N 1
ATOM 5382 C CA . PRO B 1 154 ? 29.526 23.867 42.426 1.00 54.72 154 PRO D CA 1
ATOM 5383 C C . PRO B 1 154 ? 28.541 23.852 43.571 1.00 56.50 154 PRO D C 1
ATOM 5384 O O . PRO B 1 154 ? 27.810 22.899 43.816 1.00 56.86 154 PRO D O 1
ATOM 5388 N N . PHE B 1 155 ? 28.474 24.915 44.359 1.00 56.38 155 PHE D N 1
ATOM 5389 C CA . PHE B 1 155 ? 27.451 25.084 45.387 1.00 57.97 155 PHE D CA 1
ATOM 5390 C C . PHE B 1 155 ? 27.010 26.549 45.346 1.00 58.76 155 PHE D C 1
ATOM 5391 O O . PHE B 1 155 ? 27.701 27.377 44.775 1.00 60.71 155 PHE D O 1
ATOM 5399 N N . SER B 1 156 ? 25.966 26.929 45.992 1.00 58.04 156 SER D N 1
ATOM 5400 C CA . SER B 1 156 ? 25.487 28.210 46.344 1.00 59.96 156 SER D CA 1
ATOM 5401 C C . SER B 1 156 ? 26.258 29.162 47.268 1.00 59.24 156 SER D C 1
ATOM 5402 O O . SER B 1 156 ? 27.090 28.654 48.021 1.00 55.63 156 SER D O 1
ATOM 5405 N N . GLY B 1 157 ? 25.935 30.479 47.152 1.00 55.91 157 GLY D N 1
ATOM 5406 C CA . GLY B 1 157 ? 26.391 31.393 48.174 1.00 55.83 157 GLY D CA 1
ATOM 5407 C C . GLY B 1 157 ? 27.408 32.466 47.842 1.00 55.11 157 GLY D C 1
ATOM 5408 O O . GLY B 1 157 ? 27.465 33.450 48.620 1.00 53.47 157 GLY D O 1
ATOM 5409 N N . GLY B 1 158 ? 28.163 32.313 46.770 1.00 54.00 158 GLY D N 1
ATOM 5410 C CA . GLY B 1 158 ? 28.982 33.383 46.241 1.00 55.78 158 GLY D CA 1
ATOM 5411 C C . GLY B 1 158 ? 29.890 33.947 47.350 1.00 57.69 158 GLY D C 1
ATOM 5412 O O . GLY B 1 158 ? 30.376 33.233 48.259 1.00 57.29 158 GLY D O 1
ATOM 5413 N N . ASN B 1 159 ? 30.038 35.242 47.253 1.00 55.92 159 ASN D N 1
ATOM 5414 C CA . ASN B 1 159 ? 30.716 36.072 48.241 1.00 55.03 159 ASN D CA 1
ATOM 5415 C C . ASN B 1 159 ? 29.879 36.230 49.522 1.00 51.72 159 ASN D C 1
ATOM 5416 O O . ASN B 1 159 ? 30.394 36.355 50.637 1.00 48.98 159 ASN D O 1
ATOM 5421 N N . SER B 1 160 ? 28.585 36.171 49.417 1.00 51.85 160 SER D N 1
ATOM 5422 C CA . SER B 1 160 ? 27.676 36.355 50.548 1.00 54.27 160 SER D CA 1
ATOM 5423 C C . SER B 1 160 ? 28.007 35.381 51.696 1.00 55.84 160 SER D C 1
ATOM 5424 O O . SER B 1 160 ? 28.167 35.694 52.884 1.00 52.53 160 SER D O 1
ATOM 5427 N N . MET B 1 161 ? 28.268 34.138 51.297 1.00 54.16 161 MET D N 1
ATOM 5428 C CA . MET B 1 161 ? 28.505 33.075 52.275 1.00 57.15 161 MET D CA 1
ATOM 5429 C C . MET B 1 161 ? 29.811 33.279 53.017 1.00 57.90 161 MET D C 1
ATOM 5430 O O . MET B 1 161 ? 29.918 32.499 53.984 1.00 58.41 161 MET D O 1
ATOM 5435 N N . ILE B 1 162 ? 30.761 34.132 52.647 1.00 56.10 162 ILE D N 1
ATOM 5436 C CA . ILE B 1 162 ? 31.974 34.242 53.432 1.00 55.82 162 ILE D CA 1
ATOM 5437 C C . ILE B 1 162 ? 32.128 35.601 54.123 1.00 58.30 162 ILE D C 1
ATOM 5438 O O . ILE B 1 162 ? 33.149 35.997 54.668 1.00 56.58 162 ILE D O 1
ATOM 5443 N N . SER B 1 163 ? 30.986 36.282 54.158 1.00 61.23 163 SER D N 1
ATOM 5444 C CA . SER B 1 163 ? 30.867 37.552 54.854 1.00 64.74 163 SER D CA 1
ATOM 5445 C C . SER B 1 163 ? 30.693 37.421 56.380 1.00 67.48 163 SER D C 1
ATOM 5446 O O . SER B 1 163 ? 30.124 36.473 56.862 1.00 65.87 163 SER D O 1
ATOM 5449 N N . ALA B 1 164 ? 31.108 38.493 57.027 1.00 71.22 164 ALA D N 1
ATOM 5450 C CA . ALA B 1 164 ? 31.569 38.651 58.378 1.00 75.77 164 ALA D CA 1
ATOM 5451 C C . ALA B 1 164 ? 30.745 39.594 59.220 1.00 77.85 164 ALA D C 1
ATOM 5452 O O . ALA B 1 164 ? 30.084 39.216 60.182 1.00 79.68 164 ALA D O 1
ATOM 5454 N N . GLY B 1 165 ? 30.631 40.882 58.842 1.00 77.57 165 GLY D N 1
ATOM 5455 C CA . GLY B 1 165 ? 30.120 41.945 59.673 1.00 77.14 165 GLY D CA 1
ATOM 5456 C C . GLY B 1 165 ? 28.662 42.305 59.425 1.00 76.97 165 GLY D C 1
ATOM 5457 O O . GLY B 1 165 ? 28.267 43.484 59.314 1.00 78.41 165 GLY D O 1
ATOM 5458 N N . GLY B 1 166 ? 27.897 41.221 59.341 1.00 73.75 166 GLY D N 1
ATOM 5459 C CA . GLY B 1 166 ? 26.471 41.234 59.412 1.00 73.18 166 GLY D CA 1
ATOM 5460 C C . GLY B 1 166 ? 25.774 42.170 58.451 1.00 73.10 166 GLY D C 1
ATOM 5461 O O . GLY B 1 166 ? 26.259 42.424 57.348 1.00 74.68 166 GLY D O 1
ATOM 5462 N N . MET B 1 167 ? 24.613 42.634 58.888 1.00 69.81 167 MET D N 1
ATOM 5463 C CA . MET B 1 167 ? 23.691 43.374 58.079 1.00 68.28 167 MET D CA 1
ATOM 5464 C C . MET B 1 167 ? 23.286 44.660 58.795 1.00 69.90 167 MET D C 1
ATOM 5465 O O . MET B 1 167 ? 22.881 44.536 59.966 1.00 68.99 167 MET D O 1
ATOM 5470 N N . ASN B 1 168 ? 23.295 45.796 58.102 1.00 67.95 168 ASN D N 1
ATOM 5471 C CA . ASN B 1 168 ? 22.877 47.036 58.694 1.00 66.42 168 ASN D CA 1
ATOM 5472 C C . ASN B 1 168 ? 21.361 47.216 58.609 1.00 66.66 168 ASN D C 1
ATOM 5473 O O . ASN B 1 168 ? 20.742 46.911 57.592 1.00 63.24 168 ASN D O 1
ATOM 5478 N N . ALA B 1 169 ? 20.828 47.695 59.742 1.00 67.53 169 ALA D N 1
ATOM 5479 C CA . ALA B 1 169 ? 19.395 48.053 59.715 1.00 71.30 169 ALA D CA 1
ATOM 5480 C C . ALA B 1 169 ? 19.089 49.163 60.704 1.00 71.69 169 ALA D C 1
ATOM 5481 O O . ALA B 1 169 ? 19.879 49.457 61.591 1.00 72.48 169 ALA D O 1
ATOM 5483 N N . VAL B 1 170 ? 17.977 49.846 60.498 1.00 75.76 170 VAL D N 1
ATOM 5484 C CA . VAL B 1 170 ? 17.449 50.888 61.334 1.00 78.76 170 VAL D CA 1
ATOM 5485 C C . VAL B 1 170 ? 16.000 50.582 61.743 1.00 79.74 170 VAL D C 1
ATOM 5486 O O . VAL B 1 170 ? 15.118 50.548 60.883 1.00 76.92 170 VAL D O 1
ATOM 5490 N N . GLY B 1 171 ? 15.781 50.510 63.055 1.00 81.54 171 GLY D N 1
ATOM 5491 C CA . GLY B 1 171 ? 14.380 50.532 63.525 1.00 82.56 171 GLY D CA 1
ATOM 5492 C C . GLY B 1 171 ? 13.972 49.090 63.802 1.00 82.73 171 GLY D C 1
ATOM 5493 O O . GLY B 1 171 ? 12.878 48.670 63.446 1.00 82.89 171 GLY D O 1
ATOM 5494 N N . THR B 1 172 ? 14.908 48.375 64.401 1.00 84.06 172 THR D N 1
ATOM 5495 C CA . THR B 1 172 ? 14.727 46.983 64.758 1.00 86.05 172 THR D CA 1
ATOM 5496 C C . THR B 1 172 ? 14.449 46.793 66.262 1.00 88.29 172 THR D C 1
ATOM 5497 O O . THR B 1 172 ? 14.907 47.603 67.075 1.00 87.37 172 THR D O 1
ATOM 5501 N N . LYS B 1 173 ? 13.908 45.633 66.602 1.00 90.11 173 LYS D N 1
ATOM 5502 C CA . LYS B 1 173 ? 14.017 45.071 67.948 1.00 92.40 173 LYS D CA 1
ATOM 5503 C C . LYS B 1 173 ? 15.412 45.040 68.550 1.00 91.23 173 LYS D C 1
ATOM 5504 O O . LYS B 1 173 ? 15.578 45.507 69.692 1.00 90.36 173 LYS D O 1
ATOM 5510 N N . GLN B 1 174 ? 16.438 44.539 67.873 1.00 90.49 174 GLN D N 1
ATOM 5511 C CA . GLN B 1 174 ? 17.727 44.347 68.566 1.00 91.08 174 GLN D CA 1
ATOM 5512 C C . GLN B 1 174 ? 18.191 45.680 69.158 1.00 91.76 174 GLN D C 1
ATOM 5513 O O . GLN B 1 174 ? 18.513 45.788 70.341 1.00 91.09 174 GLN D O 1
ATOM 5519 N N . GLN B 1 175 ? 18.174 46.726 68.331 1.00 92.30 175 GLN D N 1
ATOM 5520 C CA . GLN B 1 175 ? 18.530 48.066 68.731 1.00 92.18 175 GLN D CA 1
ATOM 5521 C C . GLN B 1 175 ? 17.765 48.545 69.963 1.00 93.73 175 GLN D C 1
ATOM 5522 O O . GLN B 1 175 ? 18.424 49.096 70.859 1.00 92.30 175 GLN D O 1
ATOM 5528 N N . THR B 1 176 ? 16.440 48.362 69.994 1.00 95.98 176 THR D N 1
ATOM 5529 C CA . THR B 1 176 ? 15.669 48.796 71.152 1.00 99.02 176 THR D CA 1
ATOM 5530 C C . THR B 1 176 ? 16.201 48.128 72.423 1.00 100.20 176 THR D C 1
ATOM 5531 O O . THR B 1 176 ? 16.583 48.783 73.401 1.00 100.48 176 THR D O 1
ATOM 5535 N N . ALA B 1 177 ? 16.339 46.810 72.381 1.00 101.07 177 ALA D N 1
ATOM 5536 C CA . ALA B 1 177 ? 16.933 46.054 73.466 1.00 102.97 177 ALA D CA 1
ATOM 5537 C C . ALA B 1 177 ? 18.250 46.631 73.964 1.00 103.89 177 ALA D C 1
ATOM 5538 O O . ALA B 1 177 ? 18.505 46.578 75.173 1.00 104.25 177 ALA D O 1
ATOM 5540 N N . HIS B 1 178 ? 19.116 47.119 73.083 1.00 104.43 178 HIS D N 1
ATOM 5541 C CA . HIS B 1 178 ? 20.430 47.596 73.487 1.00 104.53 178 HIS D CA 1
ATOM 5542 C C . HIS B 1 178 ? 20.379 49.074 73.843 1.00 103.56 178 HIS D C 1
ATOM 5543 O O . HIS B 1 178 ? 21.408 49.660 74.165 1.00 103.13 178 HIS D O 1
ATOM 5550 N N . GLY B 1 179 ? 19.213 49.697 73.758 1.00 103.21 179 GLY D N 1
ATOM 5551 C CA . GLY B 1 179 ? 19.045 51.087 74.145 1.00 102.69 179 GLY D CA 1
ATOM 5552 C C . GLY B 1 179 ? 19.175 52.082 73.006 1.00 102.30 179 GLY D C 1
ATOM 5553 O O . GLY B 1 179 ? 18.790 53.250 73.142 1.00 101.92 179 GLY D O 1
ATOM 5554 N N . VAL B 1 180 ? 19.657 51.636 71.851 1.00 101.88 180 VAL D N 1
ATOM 5555 C CA . VAL B 1 180 ? 20.215 52.533 70.839 1.00 101.14 180 VAL D CA 1
ATOM 5556 C C . VAL B 1 180 ? 19.151 53.366 70.144 1.00 100.17 180 VAL D C 1
ATOM 5557 O O . VAL B 1 180 ? 18.121 52.828 69.733 1.00 100.01 180 VAL D O 1
ATOM 5561 N N . GLU B 1 181 ? 19.362 54.675 70.035 1.00 99.42 181 GLU D N 1
ATOM 5562 C CA . GLU B 1 181 ? 18.470 55.524 69.269 1.00 99.13 181 GLU D CA 1
ATOM 5563 C C . GLU B 1 181 ? 19.050 55.713 67.859 1.00 98.55 181 GLU D C 1
ATOM 5564 O O . GLU B 1 181 ? 20.249 55.896 67.665 1.00 98.36 181 GLU D O 1
ATOM 5570 N N . ASP B 1 182 ? 18.156 55.661 66.880 1.00 97.49 182 ASP D N 1
ATOM 5571 C CA . ASP B 1 182 ? 18.519 55.638 65.478 1.00 96.33 182 ASP D CA 1
ATOM 5572 C C . ASP B 1 182 ? 17.312 56.114 64.672 1.00 96.71 182 ASP D C 1
ATOM 5573 O O . ASP B 1 182 ? 16.168 55.931 65.077 1.00 97.24 182 ASP D O 1
ATOM 5578 N N . LYS B 1 183 ? 17.581 56.812 63.583 1.00 96.43 183 LYS D N 1
ATOM 5579 C CA . LYS B 1 183 ? 16.581 57.335 62.669 1.00 95.63 183 LYS D CA 1
ATOM 5580 C C . LYS B 1 183 ? 16.949 56.927 61.236 1.00 94.19 183 LYS D C 1
ATOM 5581 O O . LYS B 1 183 ? 18.132 56.905 60.873 1.00 93.72 183 LYS D O 1
ATOM 5587 N N . VAL B 1 184 ? 15.963 56.730 60.382 1.00 92.07 184 VAL D N 1
ATOM 5588 C CA . VAL B 1 184 ? 16.167 56.465 58.965 1.00 90.39 184 VAL D CA 1
ATOM 5589 C C . VAL B 1 184 ? 17.128 57.452 58.319 1.00 89.41 184 VAL D C 1
ATOM 5590 O O . VAL B 1 184 ? 18.090 57.043 57.657 1.00 86.97 184 VAL D O 1
ATOM 5594 N N . GLU B 1 185 ? 16.973 58.748 58.557 1.00 88.79 185 GLU D N 1
ATOM 5595 C CA . GLU B 1 185 ? 17.783 59.814 58.002 1.00 88.34 185 GLU D CA 1
ATOM 5596 C C . GLU B 1 185 ? 19.271 59.680 58.314 1.00 87.43 185 GLU D C 1
ATOM 5597 O O . GLU B 1 185 ? 20.122 59.932 57.451 1.00 86.63 185 GLU D O 1
ATOM 5603 N N . TRP B 1 186 ? 19.594 59.227 59.519 1.00 85.79 186 TRP D N 1
ATOM 5604 C CA . TRP B 1 186 ? 20.970 59.061 59.953 1.00 84.16 186 TRP D CA 1
ATOM 5605 C C . TRP B 1 186 ? 21.634 57.889 59.243 1.00 80.47 186 TRP D C 1
ATOM 5606 O O . TRP B 1 186 ? 22.854 57.803 59.119 1.00 77.88 186 TRP D O 1
ATOM 5617 N N . PHE B 1 187 ? 20.812 56.927 58.832 1.00 77.54 187 PHE D N 1
ATOM 5618 C CA . PHE B 1 187 ? 21.311 55.787 58.074 1.00 75.44 187 PHE D CA 1
ATOM 5619 C C . PHE B 1 187 ? 21.653 56.277 56.650 1.00 71.78 187 PHE D C 1
ATOM 5620 O O . PHE B 1 187 ? 22.704 55.927 56.122 1.00 71.95 187 PHE D O 1
ATOM 5628 N N . ILE B 1 188 ? 20.761 57.042 56.077 1.00 68.40 188 ILE D N 1
ATOM 5629 C CA . ILE B 1 188 ? 21.019 57.627 54.763 1.00 67.27 188 ILE D CA 1
ATOM 5630 C C . ILE B 1 188 ? 22.250 58.519 54.797 1.00 67.41 188 ILE D C 1
ATOM 5631 O O . ILE B 1 188 ? 23.240 58.270 54.100 1.00 63.72 188 ILE D O 1
ATOM 5636 N N . GLU B 1 189 ? 22.231 59.466 55.759 1.00 65.95 189 GLU D N 1
ATOM 5637 C CA . GLU B 1 189 ? 23.347 60.382 55.874 1.00 66.48 189 GLU D CA 1
ATOM 5638 C C . GLU B 1 189 ? 24.632 59.578 56.036 1.00 65.58 189 GLU D C 1
ATOM 5639 O O . GLU B 1 189 ? 25.637 59.937 55.406 1.00 63.38 189 GLU D O 1
ATOM 5645 N N . ASP B 1 190 ? 24.627 58.589 56.923 1.00 64.13 190 ASP D N 1
ATOM 5646 C CA . ASP B 1 190 ? 25.826 57.773 57.113 1.00 64.42 190 ASP D CA 1
ATOM 5647 C C . ASP B 1 190 ? 26.284 57.092 55.821 1.00 61.62 190 ASP D C 1
ATOM 5648 O O . ASP B 1 190 ? 27.486 57.026 55.609 1.00 60.90 190 ASP D O 1
ATOM 5653 N N . ALA B 1 191 ? 25.388 56.625 54.971 1.00 60.78 191 ALA D N 1
ATOM 5654 C CA . ALA B 1 191 ? 25.816 55.910 53.758 1.00 62.37 191 ALA D CA 1
ATOM 5655 C C . ALA B 1 191 ? 26.232 56.933 52.689 1.00 62.42 191 ALA D C 1
ATOM 5656 O O . ALA B 1 191 ? 27.283 56.719 52.069 1.00 61.93 191 ALA D O 1
ATOM 5658 N N . MET B 1 192 ? 25.549 58.092 52.635 1.00 61.11 192 MET D N 1
ATOM 5659 C CA . MET B 1 192 ? 25.866 59.074 51.604 1.00 60.53 192 MET D CA 1
ATOM 5660 C C . MET B 1 192 ? 27.270 59.622 51.869 1.00 62.34 192 MET D C 1
ATOM 5661 O O . MET B 1 192 ? 28.157 59.750 50.994 1.00 63.36 192 MET D O 1
ATOM 5666 N N . LYS B 1 193 ? 27.514 59.829 53.168 1.00 60.63 193 LYS D N 1
ATOM 5667 C CA . LYS B 1 193 ? 28.805 60.311 5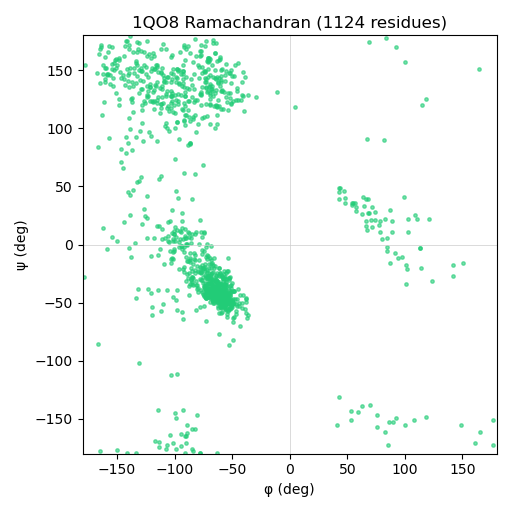3.598 1.00 63.77 193 LYS D CA 1
ATOM 5668 C C . LYS B 1 193 ? 29.895 59.309 53.242 1.00 62.38 193 LYS D C 1
ATOM 5669 O O . LYS B 1 193 ? 30.896 59.674 52.608 1.00 62.31 193 LYS D O 1
ATOM 5675 N N . GLY B 1 194 ? 29.762 58.059 53.669 1.00 61.55 194 GLY D N 1
ATOM 5676 C CA . GLY B 1 194 ? 30.809 57.063 53.406 1.00 60.70 194 GLY D CA 1
ATOM 5677 C C . GLY B 1 194 ? 31.067 56.844 51.911 1.00 59.58 194 GLY D C 1
ATOM 5678 O O . GLY B 1 194 ? 32.187 56.472 51.530 1.00 59.57 194 GLY D O 1
ATOM 5679 N N . GLY B 1 195 ? 30.070 57.084 51.057 1.00 58.11 195 GLY D N 1
ATOM 5680 C CA . GLY B 1 195 ? 30.174 56.908 49.612 1.00 57.15 195 GLY D CA 1
ATOM 5681 C C . GLY B 1 195 ? 30.631 58.173 48.894 1.00 56.17 195 GLY D C 1
ATOM 5682 O O . GLY B 1 195 ? 30.530 58.296 47.659 1.00 55.56 195 GLY D O 1
ATOM 5683 N N . ARG B 1 196 ? 31.138 59.154 49.647 1.00 53.02 196 ARG D N 1
ATOM 5684 C CA . ARG B 1 196 ? 31.524 60.447 49.189 1.00 52.85 196 ARG D CA 1
ATOM 5685 C C . ARG B 1 196 ? 30.435 61.194 48.451 1.00 52.16 196 ARG D C 1
ATOM 5686 O O . ARG B 1 196 ? 30.748 61.944 47.532 1.00 52.12 196 ARG D O 1
ATOM 5694 N N . GLN B 1 197 ? 29.184 61.070 48.828 1.00 52.68 197 GLN D N 1
ATOM 5695 C CA . GLN B 1 197 ? 28.051 61.723 48.294 1.00 56.15 197 GLN D CA 1
ATOM 5696 C C . GLN B 1 197 ? 27.757 61.289 46.855 1.00 58.61 197 GLN D C 1
ATOM 5697 O O . GLN B 1 197 ? 26.887 61.945 46.265 1.00 58.24 197 GLN D O 1
ATOM 5703 N N . GLN B 1 198 ? 28.255 60.126 46.407 1.00 57.72 198 GLN D N 1
ATOM 5704 C CA . GLN B 1 198 ? 28.081 59.818 44.974 1.00 56.87 198 GLN D CA 1
ATOM 5705 C C . GLN B 1 198 ? 26.939 58.835 44.797 1.00 56.03 198 GLN D C 1
ATOM 5706 O O . GLN B 1 198 ? 26.488 58.538 43.690 1.00 52.23 198 GLN D O 1
ATOM 5712 N N . ASN B 1 199 ? 26.422 58.358 45.932 1.00 55.92 199 ASN D N 1
ATOM 5713 C CA . ASN B 1 199 ? 25.454 57.268 45.947 1.00 55.88 199 ASN D CA 1
ATOM 5714 C C . ASN B 1 199 ? 24.128 57.830 45.468 1.00 55.24 199 ASN D C 1
ATOM 5715 O O . ASN B 1 199 ? 23.852 58.996 45.738 1.00 58.41 199 ASN D O 1
ATOM 5720 N N . ASP B 1 200 ? 23.315 57.026 44.820 1.00 55.81 200 ASP D N 1
ATOM 5721 C CA . ASP B 1 200 ? 21.953 57.393 44.472 1.00 55.16 200 ASP D CA 1
ATOM 5722 C C . ASP B 1 200 ? 21.075 57.473 45.721 1.00 57.36 200 ASP D C 1
ATOM 5723 O O . ASP B 1 200 ? 20.584 56.443 46.212 1.00 53.95 200 ASP D O 1
ATOM 5728 N N . ILE B 1 201 ? 20.803 58.712 46.151 1.00 57.45 201 ILE D N 1
ATOM 5729 C CA . ILE B 1 201 ? 19.939 59.004 47.269 1.00 60.87 201 ILE D CA 1
ATOM 5730 C C . ILE B 1 201 ? 18.613 58.259 47.200 1.00 61.79 201 ILE D C 1
ATOM 5731 O O . ILE B 1 201 ? 18.152 57.731 48.235 1.00 60.31 201 ILE D O 1
ATOM 5736 N N . LYS B 1 202 ? 17.974 58.109 46.031 1.00 62.36 202 LYS D N 1
ATOM 5737 C CA . LYS B 1 202 ? 16.798 57.260 45.928 1.00 62.75 202 LYS D CA 1
ATOM 5738 C C . LYS B 1 202 ? 17.052 55.826 46.391 1.00 63.56 202 LYS D C 1
ATOM 5739 O O . LYS B 1 202 ? 16.134 55.204 46.967 1.00 62.62 202 LYS D O 1
ATOM 5745 N N . LEU B 1 203 ? 18.231 55.266 46.065 1.00 61.24 203 LEU D N 1
ATOM 5746 C CA . LEU B 1 203 ? 18.451 53.842 46.340 1.00 58.90 203 LEU D CA 1
ATOM 5747 C C . LEU B 1 203 ? 18.790 53.715 47.814 1.00 58.57 203 LEU D C 1
ATOM 5748 O O . LEU B 1 203 ? 18.274 52.857 48.532 1.00 60.18 203 LEU D O 1
ATOM 5753 N N . VAL B 1 204 ? 19.587 54.627 48.332 1.00 57.77 204 VAL D N 1
ATOM 5754 C CA . VAL B 1 204 ? 20.021 54.645 49.709 1.00 59.29 204 VAL D CA 1
ATOM 5755 C C . VAL B 1 204 ? 18.803 54.812 50.616 1.00 60.27 204 VAL D C 1
ATOM 5756 O O . VAL B 1 204 ? 18.759 54.277 51.725 1.00 58.14 204 VAL D O 1
ATOM 5760 N N . THR B 1 205 ? 17.798 55.550 50.171 1.00 62.35 205 THR D N 1
ATOM 5761 C CA . THR B 1 205 ? 16.600 55.816 50.960 1.00 63.70 205 THR D CA 1
ATOM 5762 C C . THR B 1 205 ? 15.827 54.522 51.157 1.00 64.17 205 THR D C 1
ATOM 5763 O O . THR B 1 205 ? 15.534 54.194 52.297 1.00 64.47 205 THR D O 1
ATOM 5767 N N . ILE B 1 206 ? 15.592 53.816 50.061 1.00 65.04 206 ILE D N 1
ATOM 5768 C CA . ILE B 1 206 ? 14.973 52.506 50.084 1.00 64.89 206 ILE D CA 1
ATOM 5769 C C . ILE B 1 206 ? 15.759 51.516 50.917 1.00 64.74 206 ILE D C 1
ATOM 5770 O O . ILE B 1 206 ? 15.153 50.838 51.747 1.00 62.99 206 ILE D O 1
ATOM 5775 N N . LEU B 1 207 ? 17.084 51.469 50.796 1.00 63.83 207 LEU D N 1
ATOM 5776 C CA . LEU B 1 207 ? 17.873 50.551 51.600 1.00 64.29 207 LEU D CA 1
ATOM 5777 C C . LEU B 1 207 ? 17.550 50.837 53.080 1.00 66.91 207 LEU D C 1
ATOM 5778 O O . LEU B 1 207 ? 17.232 49.909 53.823 1.00 66.23 207 LEU D O 1
ATOM 5783 N N . ALA B 1 208 ? 17.679 52.105 53.457 1.00 67.13 208 ALA D N 1
ATOM 5784 C CA . ALA B 1 208 ? 17.565 52.524 54.827 1.00 68.54 208 ALA D CA 1
ATOM 5785 C C . ALA B 1 208 ? 16.171 52.124 55.344 1.00 68.14 208 ALA D C 1
ATOM 5786 O O . ALA B 1 208 ? 16.131 51.499 56.370 1.00 67.19 208 ALA D O 1
ATOM 5788 N N . GLU B 1 209 ? 15.175 52.630 54.658 1.00 70.65 209 GLU D N 1
ATOM 5789 C CA . GLU B 1 209 ? 13.801 52.286 54.968 1.00 72.59 209 GLU D CA 1
ATOM 5790 C C . GLU B 1 209 ? 13.689 50.803 55.226 1.00 73.62 209 GLU D C 1
ATOM 5791 O O . GLU B 1 209 ? 13.501 50.373 56.366 1.00 75.98 209 GLU D O 1
ATOM 5797 N N . GLN B 1 210 ? 13.830 49.999 54.184 1.00 73.36 210 GLN D N 1
ATOM 5798 C CA . GLN B 1 210 ? 13.451 48.605 54.171 1.00 72.32 210 GLN D CA 1
ATOM 5799 C C . GLN B 1 210 ? 14.361 47.695 54.984 1.00 69.94 210 GLN D C 1
ATOM 5800 O O . GLN B 1 210 ? 14.108 46.489 54.900 1.00 69.63 210 GLN D O 1
ATOM 5806 N N . SER B 1 211 ? 15.396 48.202 55.643 1.00 68.28 211 SER D N 1
ATOM 5807 C CA . SER B 1 211 ? 16.391 47.338 56.236 1.00 66.58 211 SER D CA 1
ATOM 5808 C C . SER B 1 211 ? 15.865 46.604 57.474 1.00 68.24 211 SER D C 1
ATOM 5809 O O . SER B 1 211 ? 16.289 45.476 57.714 1.00 66.68 211 SER D O 1
ATOM 5812 N N . ALA B 1 212 ? 15.103 47.290 58.323 1.00 69.57 212 ALA D N 1
ATOM 5813 C CA . ALA B 1 212 ? 14.419 46.699 59.460 1.00 70.91 212 ALA D CA 1
ATOM 5814 C C . ALA B 1 212 ? 13.559 45.512 59.022 1.00 71.68 212 ALA D C 1
ATOM 5815 O O . ALA B 1 212 ? 13.871 44.361 59.380 1.00 71.62 212 ALA D O 1
ATOM 5817 N N . ASP B 1 213 ? 12.653 45.749 58.091 1.00 71.93 213 ASP D N 1
ATOM 5818 C CA . ASP B 1 213 ? 11.840 44.691 57.520 1.00 74.38 213 ASP D CA 1
ATOM 5819 C C . ASP B 1 213 ? 12.663 43.590 56.878 1.00 74.43 213 ASP D C 1
ATOM 5820 O O . ASP B 1 213 ? 12.206 42.455 56.779 1.00 74.30 213 ASP D O 1
ATOM 5825 N N . GLY B 1 214 ? 13.862 43.932 56.382 1.00 73.17 214 GLY D N 1
ATOM 5826 C CA . GLY B 1 214 ? 14.787 42.963 55.845 1.00 72.14 214 GLY D CA 1
ATOM 5827 C C . GLY B 1 214 ? 15.273 41.938 56.864 1.00 70.84 214 GLY D C 1
ATOM 5828 O O . GLY B 1 214 ? 15.281 40.746 56.566 1.00 66.95 214 GLY D O 1
ATOM 5829 N N . VAL B 1 215 ? 15.709 42.446 58.011 1.00 71.14 215 VAL D N 1
ATOM 5830 C CA . VAL B 1 215 ? 16.127 41.618 59.129 1.00 73.60 215 VAL D CA 1
ATOM 5831 C C . VAL B 1 215 ? 15.012 40.693 59.637 1.00 73.94 215 VAL D C 1
ATOM 5832 O O . VAL B 1 215 ? 15.126 39.487 59.687 1.00 73.32 215 VAL D O 1
ATOM 5836 N N . GLN B 1 216 ? 13.871 41.272 59.956 1.00 76.41 216 GLN D N 1
ATOM 5837 C CA . GLN B 1 216 ? 12.621 40.590 60.223 1.00 77.90 216 GLN D CA 1
ATOM 5838 C C . GLN B 1 216 ? 12.288 39.550 59.172 1.00 76.45 216 GLN D C 1
ATOM 5839 O O . GLN B 1 216 ? 11.884 38.442 59.545 1.00 75.76 216 GLN D O 1
ATOM 5845 N N . TRP B 1 217 ? 12.400 39.863 57.885 1.00 74.45 217 TRP D N 1
ATOM 5846 C CA . TRP B 1 217 ? 12.260 38.832 56.853 1.00 72.62 217 TRP D CA 1
ATOM 5847 C C . TRP B 1 217 ? 13.192 37.639 57.020 1.00 70.23 217 TRP D C 1
ATOM 5848 O O . TRP B 1 217 ? 12.837 36.478 56.796 1.00 69.21 217 TRP D O 1
ATOM 5859 N N . LEU B 1 218 ? 14.462 37.921 57.288 1.00 69.61 218 LEU D N 1
ATOM 5860 C CA . LEU B 1 218 ? 15.434 36.827 57.362 1.00 68.91 218 LEU D CA 1
ATOM 5861 C C . LEU B 1 218 ? 15.035 35.997 58.605 1.00 72.84 218 LEU D C 1
ATOM 5862 O O . LEU B 1 218 ? 14.785 34.789 58.539 1.00 72.43 218 LEU D O 1
ATOM 5867 N N . GLU B 1 219 ? 14.815 36.695 59.715 1.00 74.78 219 GLU D N 1
ATOM 5868 C CA . GLU B 1 219 ? 14.225 36.170 60.942 1.00 77.02 219 GLU D CA 1
ATOM 5869 C C . GLU B 1 219 ? 13.016 35.292 60.695 1.00 76.90 219 GLU D C 1
ATOM 5870 O O . GLU B 1 219 ? 13.057 34.120 61.076 1.00 76.38 219 GLU D O 1
ATOM 5876 N N . SER B 1 220 ? 12.011 35.758 59.960 1.00 77.45 220 SER D N 1
ATOM 5877 C CA . SER B 1 220 ? 10.931 34.899 59.500 1.00 77.43 220 SER D CA 1
ATOM 5878 C C . SER B 1 220 ? 11.432 33.593 58.924 1.00 78.55 220 SER D C 1
ATOM 5879 O O . SER B 1 220 ? 10.926 32.540 59.346 1.00 78.83 220 SER D O 1
ATOM 5882 N N . LEU B 1 221 ? 12.429 33.526 58.055 1.00 79.06 221 LEU D N 1
ATOM 5883 C CA . LEU B 1 221 ? 12.951 32.239 57.580 1.00 78.59 221 LEU D CA 1
ATOM 5884 C C . LEU B 1 221 ? 13.811 31.472 58.578 1.00 77.11 221 LEU D C 1
ATOM 5885 O O . LEU B 1 221 ? 14.320 30.380 58.246 1.00 74.89 221 LEU D O 1
ATOM 5890 N N . GLY B 1 222 ? 14.131 32.041 59.743 1.00 76.37 222 GLY D N 1
ATOM 5891 C CA . GLY B 1 222 ? 14.752 31.286 60.816 1.00 75.63 222 GLY D CA 1
ATOM 5892 C C . GLY B 1 222 ? 16.206 31.595 61.089 1.00 77.44 222 GLY D C 1
ATOM 5893 O O . GLY B 1 222 ? 16.966 30.751 61.604 1.00 78.94 222 GLY D O 1
ATOM 5894 N N . ALA B 1 223 ? 16.640 32.815 60.749 1.00 73.75 223 ALA D N 1
ATOM 5895 C CA . ALA B 1 223 ? 18.006 33.228 61.003 1.00 71.99 223 ALA D CA 1
ATOM 5896 C C . ALA B 1 223 ? 18.057 33.959 62.339 1.00 70.98 223 ALA D C 1
ATOM 5897 O O . ALA B 1 223 ? 17.100 34.660 62.659 1.00 69.15 223 ALA D O 1
ATOM 5899 N N . ASN B 1 224 ? 19.134 33.846 63.083 1.00 70.94 224 ASN D N 1
ATOM 5900 C CA . ASN B 1 224 ? 19.281 34.729 64.234 1.00 72.84 224 ASN D CA 1
ATOM 5901 C C . ASN B 1 224 ? 20.211 35.878 63.824 1.00 71.95 224 ASN D C 1
ATOM 5902 O O . ASN B 1 224 ? 21.329 35.588 63.405 1.00 69.85 224 ASN D O 1
ATOM 5907 N N . LEU B 1 225 ? 19.784 37.098 64.061 1.00 72.62 225 LEU D N 1
ATOM 5908 C CA . LEU B 1 225 ? 20.603 38.287 63.848 1.00 75.82 225 LEU D CA 1
ATOM 5909 C C . LEU B 1 225 ? 20.531 39.166 65.092 1.00 78.16 225 LEU D C 1
ATOM 5910 O O . LEU B 1 225 ? 20.146 40.341 65.099 1.00 77.69 225 LEU D O 1
ATOM 5915 N N . ASP B 1 226 ? 20.873 38.524 66.216 1.00 79.34 226 ASP D N 1
ATOM 5916 C CA . ASP B 1 226 ? 20.684 39.044 67.558 1.00 80.15 226 ASP D CA 1
ATOM 5917 C C . ASP B 1 226 ? 21.864 39.847 68.054 1.00 79.73 226 ASP D C 1
ATOM 5918 O O . ASP B 1 226 ? 21.636 40.758 68.855 1.00 79.77 226 ASP D O 1
ATOM 5923 N N . ASP B 1 227 ? 23.087 39.551 67.661 1.00 80.13 227 ASP D N 1
ATOM 5924 C CA . ASP B 1 227 ? 24.229 40.407 67.973 1.00 81.50 227 ASP D CA 1
ATOM 5925 C C . ASP B 1 227 ? 24.081 41.771 67.291 1.00 82.36 227 ASP D C 1
ATOM 5926 O O . ASP B 1 227 ? 24.002 41.843 66.063 1.00 79.76 227 ASP D O 1
ATOM 5931 N N . LEU B 1 228 ? 24.028 42.854 68.067 1.00 82.83 228 LEU D N 1
ATOM 5932 C CA . LEU B 1 228 ? 23.920 44.202 67.574 1.00 83.67 228 LEU D CA 1
ATOM 5933 C C . LEU B 1 228 ? 25.212 44.977 67.824 1.00 85.94 228 LEU D C 1
ATOM 5934 O O . LEU B 1 228 ? 25.605 45.074 68.992 1.00 87.30 228 LEU D O 1
ATOM 5939 N N . LYS B 1 229 ? 25.776 45.587 66.789 1.00 86.98 229 LYS D N 1
ATOM 5940 C CA . LYS B 1 229 ? 27.090 46.208 66.964 1.00 88.59 229 LYS D CA 1
ATOM 5941 C C . LYS B 1 229 ? 27.337 47.418 66.063 1.00 89.13 229 LYS D C 1
ATOM 5942 O O . LYS B 1 229 ? 26.460 47.917 65.354 1.00 88.34 229 LYS D O 1
ATOM 5948 N N . ARG B 1 230 ? 28.557 47.963 66.160 1.00 89.04 230 ARG D N 1
ATOM 5949 C CA . ARG B 1 230 ? 28.949 49.170 65.491 1.00 88.98 230 ARG D CA 1
ATOM 5950 C C . ARG B 1 230 ? 29.958 48.824 64.396 1.00 86.89 230 ARG D C 1
ATOM 5951 O O . ARG B 1 230 ? 30.875 48.057 64.677 1.00 86.46 230 ARG D O 1
ATOM 5959 N N . SER B 1 231 ? 29.757 49.440 63.229 1.00 83.77 231 SER D N 1
ATOM 5960 C CA . SER B 1 231 ? 30.805 49.365 62.209 1.00 81.71 231 SER D CA 1
ATOM 5961 C C . SER B 1 231 ? 31.293 50.710 61.694 1.00 78.95 231 SER D C 1
ATOM 5962 O O . SER B 1 231 ? 30.559 51.694 61.704 1.00 77.67 231 SER D O 1
ATOM 5965 N N . GLY B 1 232 ? 32.533 50.747 61.244 1.00 76.26 232 GLY D N 1
ATOM 5966 C CA . GLY B 1 232 ? 33.144 51.860 60.540 1.00 75.56 232 GLY D CA 1
ATOM 5967 C C . GLY B 1 232 ? 32.148 52.697 59.738 1.00 73.98 232 GLY D C 1
ATOM 5968 O O . GLY B 1 232 ? 31.338 52.147 58.990 1.00 71.64 232 GLY D O 1
ATOM 5969 N N . GLY B 1 233 ? 32.135 54.007 59.966 1.00 73.48 233 GLY D N 1
ATOM 5970 C CA . GLY B 1 233 ? 31.254 54.919 59.272 1.00 74.01 233 GLY D CA 1
ATOM 5971 C C . GLY B 1 233 ? 29.853 55.078 59.818 1.00 75.13 233 GLY D C 1
ATOM 5972 O O . GLY B 1 233 ? 29.040 55.845 59.291 1.00 73.94 233 GLY D O 1
ATOM 5973 N N . ALA B 1 234 ? 29.474 54.346 60.872 1.00 75.50 234 ALA D N 1
ATOM 5974 C CA . ALA B 1 234 ? 28.109 54.468 61.397 1.00 75.65 234 ALA D CA 1
ATOM 5975 C C . ALA B 1 234 ? 28.151 55.257 62.711 1.00 76.85 234 ALA D C 1
ATOM 5976 O O . ALA B 1 234 ? 29.125 55.118 63.446 1.00 75.91 234 ALA D O 1
ATOM 5978 N N . ARG B 1 235 ? 27.135 56.076 62.973 1.00 79.36 235 ARG D N 1
ATOM 5979 C CA . ARG B 1 235 ? 27.246 56.997 64.103 1.00 83.92 235 ARG D CA 1
ATOM 5980 C C . ARG B 1 235 ? 26.694 56.302 65.350 1.00 85.05 235 ARG D C 1
ATOM 5981 O O . ARG B 1 235 ? 26.836 56.766 66.475 1.00 85.25 235 ARG D O 1
ATOM 5989 N N . VAL B 1 236 ? 26.053 55.173 65.134 1.00 86.47 236 VAL D N 1
ATOM 5990 C CA . VAL B 1 236 ? 25.215 54.436 66.059 1.00 88.00 236 VAL D CA 1
ATOM 5991 C C . VAL B 1 236 ? 25.209 52.949 65.736 1.00 87.84 236 VAL D C 1
ATOM 5992 O O . VAL B 1 236 ? 25.351 52.581 64.559 1.00 86.69 236 VAL D O 1
ATOM 5996 N N . ASP B 1 237 ? 25.039 52.079 66.725 1.00 87.28 237 ASP D N 1
ATOM 5997 C CA . ASP B 1 237 ? 25.033 50.634 66.528 1.00 86.90 237 ASP D CA 1
ATOM 5998 C C . ASP B 1 237 ? 23.889 50.115 65.661 1.00 83.11 237 ASP D C 1
ATOM 5999 O O . ASP B 1 237 ? 22.731 50.254 66.054 1.00 81.26 237 ASP D O 1
ATOM 6004 N N . ARG B 1 238 ? 24.198 49.466 64.541 1.00 79.62 238 ARG D N 1
ATOM 6005 C CA . ARG B 1 238 ? 23.127 48.961 63.681 1.00 76.42 238 ARG D CA 1
ATOM 6006 C C . ARG B 1 238 ? 23.479 47.770 62.796 1.00 75.64 238 ARG D C 1
ATOM 6007 O O . ARG B 1 238 ? 22.667 47.341 61.982 1.00 73.00 238 ARG D O 1
ATOM 6015 N N . THR B 1 239 ? 24.668 47.177 62.939 1.00 76.75 239 THR D N 1
ATOM 6016 C CA . THR B 1 239 ? 24.951 45.923 62.262 1.00 77.71 239 THR D CA 1
ATOM 6017 C C . THR B 1 239 ? 24.658 44.706 63.144 1.00 77.89 239 THR D C 1
ATOM 6018 O O . THR B 1 239 ? 25.229 44.402 64.184 1.00 77.93 239 THR D O 1
ATOM 6022 N N . HIS B 1 240 ? 23.703 43.924 62.690 1.00 77.75 240 HIS D N 1
ATOM 6023 C CA . HIS B 1 240 ? 23.236 42.674 63.214 1.00 77.72 240 HIS D CA 1
ATOM 6024 C C . HIS B 1 240 ? 24.077 41.477 62.779 1.00 78.54 240 HIS D C 1
ATOM 6025 O O . HIS B 1 240 ? 24.593 41.444 61.671 1.00 76.84 240 HIS D O 1
ATOM 6032 N N . ARG B 1 241 ? 24.194 40.486 63.657 1.00 77.98 241 ARG D N 1
ATOM 6033 C CA . ARG B 1 241 ? 25.030 39.318 63.526 1.00 80.50 241 ARG D CA 1
ATOM 6034 C C . ARG B 1 241 ? 24.450 38.161 64.344 1.00 82.73 241 ARG D C 1
ATOM 6035 O O . ARG B 1 241 ? 23.769 38.416 65.326 1.00 82.25 241 ARG D O 1
ATOM 6043 N N . PRO B 1 242 ? 24.743 36.922 63.989 1.00 84.43 242 PRO D N 1
ATOM 6044 C CA . PRO B 1 242 ? 24.337 35.773 64.790 1.00 86.53 242 PRO D CA 1
ATOM 6045 C C . PRO B 1 242 ? 24.728 35.864 66.253 1.00 87.06 242 PRO D C 1
ATOM 6046 O O . PRO B 1 242 ? 25.893 36.105 66.597 1.00 85.88 242 PRO D O 1
ATOM 6050 N N . HIS B 1 243 ? 23.772 35.628 67.146 1.00 89.02 243 HIS D N 1
ATOM 6051 C CA . HIS B 1 243 ? 24.000 35.666 68.584 1.00 91.62 243 HIS D CA 1
ATOM 6052 C C . HIS B 1 243 ? 25.297 35.040 69.080 1.00 91.30 243 HIS D C 1
ATOM 6053 O O . HIS B 1 243 ? 25.983 35.706 69.875 1.00 92.61 243 HIS D O 1
ATOM 6060 N N . GLY B 1 244 ? 25.671 33.825 68.720 1.00 89.95 244 GLY D N 1
ATOM 6061 C CA . GLY B 1 244 ? 26.867 33.239 69.329 1.00 89.05 244 GLY D CA 1
ATOM 6062 C C . GLY B 1 244 ? 27.435 32.124 68.467 1.00 88.43 244 GLY D C 1
ATOM 6063 O O . GLY B 1 244 ? 28.481 31.548 68.763 1.00 87.87 244 GLY D O 1
ATOM 6064 N N . GLY B 1 245 ? 26.706 31.834 67.375 1.00 86.60 245 GLY D N 1
ATOM 6065 C CA . GLY B 1 245 ? 27.224 30.854 66.417 1.00 83.34 245 GLY D CA 1
ATOM 6066 C C . GLY B 1 245 ? 27.924 31.547 65.228 1.00 80.41 245 GLY D C 1
ATOM 6067 O O . GLY B 1 245 ? 28.968 32.206 65.253 1.00 79.02 245 GLY D O 1
ATOM 6068 N N . LYS B 1 246 ? 27.242 31.395 64.093 1.00 75.64 246 LYS D N 1
ATOM 6069 C CA . LYS B 1 246 ? 27.930 31.621 62.829 1.00 72.45 246 LYS D CA 1
ATOM 6070 C C . LYS B 1 246 ? 28.367 33.075 62.647 1.00 68.58 246 LYS D C 1
ATOM 6071 O O . LYS B 1 246 ? 27.766 34.065 63.066 1.00 63.50 246 LYS D O 1
ATOM 6077 N N . SER B 1 247 ? 29.486 33.237 61.889 1.00 67.61 247 SER D N 1
ATOM 6078 C CA . SER B 1 247 ? 29.518 34.434 61.030 1.00 64.02 247 SER D CA 1
ATOM 6079 C C . SER B 1 247 ? 28.150 34.664 60.403 1.00 63.17 247 SER D C 1
ATOM 6080 O O . SER B 1 247 ? 27.426 33.728 60.068 1.00 63.95 247 SER D O 1
ATOM 6083 N N . SER B 1 248 ? 27.815 35.923 60.164 1.00 61.72 248 SER D N 1
ATOM 6084 C CA . SER B 1 248 ? 26.628 36.287 59.397 1.00 62.55 248 SER D CA 1
ATOM 6085 C C . SER B 1 248 ? 26.555 35.657 58.013 1.00 60.23 248 SER D C 1
ATOM 6086 O O . SER B 1 248 ? 25.475 35.213 57.601 1.00 56.64 248 SER D O 1
ATOM 6089 N N . GLY B 1 249 ? 27.658 35.534 57.279 1.00 59.39 249 GLY D N 1
ATOM 6090 C CA . GLY B 1 249 ? 27.554 35.139 55.861 1.00 60.15 249 GLY D CA 1
ATOM 6091 C C . GLY B 1 249 ? 26.934 33.746 55.737 1.00 61.00 249 GLY D C 1
ATOM 6092 O O . GLY B 1 249 ? 25.896 33.536 55.100 1.00 60.12 249 GLY D O 1
ATOM 6093 N N . PRO B 1 250 ? 27.546 32.812 56.467 1.00 60.94 250 PRO D N 1
ATOM 6094 C CA . PRO B 1 250 ? 27.036 31.458 56.651 1.00 62.88 250 PRO D CA 1
ATOM 6095 C C . PRO B 1 250 ? 25.669 31.332 57.272 1.00 62.74 250 PRO D C 1
ATOM 6096 O O . PRO B 1 250 ? 24.840 30.628 56.699 1.00 62.47 250 PRO D O 1
ATOM 6100 N N . GLU B 1 251 ? 25.343 32.044 58.347 1.00 64.63 251 GLU D N 1
ATOM 6101 C CA . GLU B 1 251 ? 23.980 32.105 58.847 1.00 64.24 251 GLU D CA 1
ATOM 6102 C C . GLU B 1 251 ? 22.949 32.465 57.788 1.00 64.53 251 GLU D C 1
ATOM 6103 O O . GLU B 1 251 ? 21.893 31.849 57.635 1.00 61.38 251 GLU D O 1
ATOM 6109 N N . ILE B 1 252 ? 23.210 33.593 57.079 1.00 63.68 252 ILE D N 1
ATOM 6110 C CA . ILE B 1 252 ? 22.240 34.064 56.097 1.00 62.16 252 ILE D CA 1
ATOM 6111 C C . ILE B 1 252 ? 22.136 33.092 54.911 1.00 59.98 252 ILE D C 1
ATOM 6112 O O . ILE B 1 252 ? 21.022 32.841 54.457 1.00 59.05 252 ILE D O 1
ATOM 6117 N N . ILE B 1 253 ? 23.279 32.605 54.439 1.00 57.77 253 ILE D N 1
ATOM 6118 C CA . ILE B 1 253 ? 23.196 31.663 53.305 1.00 57.30 253 ILE D CA 1
ATOM 6119 C C . ILE B 1 253 ? 22.583 30.329 53.757 1.00 58.47 253 ILE D C 1
ATOM 6120 O O . ILE B 1 253 ? 21.656 29.853 53.088 1.00 56.35 253 ILE D O 1
ATOM 6125 N N . ASP B 1 254 ? 23.040 29.699 54.861 1.00 58.61 254 ASP D N 1
ATOM 6126 C CA . ASP B 1 254 ? 22.296 28.526 55.365 1.00 59.55 254 ASP D CA 1
ATOM 6127 C C . ASP B 1 254 ? 20.798 28.740 55.418 1.00 57.47 254 ASP D C 1
ATOM 6128 O O . ASP B 1 254 ? 20.056 27.915 54.864 1.00 57.36 254 ASP D O 1
ATOM 6133 N N . THR B 1 255 ? 20.286 29.790 56.053 1.00 56.76 255 THR D N 1
ATOM 6134 C CA . THR B 1 255 ? 18.848 30.024 56.056 1.00 56.97 255 THR D CA 1
ATOM 6135 C C . THR B 1 255 ? 18.209 30.198 54.695 1.00 58.32 255 THR D C 1
ATOM 6136 O O . THR B 1 255 ? 17.052 29.796 54.521 1.00 58.07 255 THR D O 1
ATOM 6140 N N . LEU B 1 256 ? 18.859 30.901 53.721 1.00 57.24 256 LEU D N 1
ATOM 6141 C CA . LEU B 1 256 ? 18.144 31.091 52.443 1.00 57.76 256 LEU D CA 1
ATOM 6142 C C . LEU B 1 256 ? 18.162 29.767 51.700 1.00 56.35 256 LEU D C 1
ATOM 6143 O O . LEU B 1 256 ? 17.200 29.476 50.978 1.00 58.57 256 LEU D O 1
ATOM 6148 N N . ARG B 1 257 ? 19.230 28.988 51.800 1.00 56.32 257 ARG D N 1
ATOM 6149 C CA . ARG B 1 257 ? 19.211 27.710 51.064 1.00 60.06 257 ARG D CA 1
ATOM 6150 C C . ARG B 1 257 ? 18.051 26.846 51.569 1.00 62.49 257 ARG D C 1
ATOM 6151 O O . ARG B 1 257 ? 17.089 26.498 50.830 1.00 60.99 257 ARG D O 1
ATOM 6159 N N . LYS B 1 258 ? 18.035 26.661 52.912 1.00 64.42 258 LYS D N 1
ATOM 6160 C CA . LYS B 1 258 ? 16.937 25.869 53.493 1.00 68.36 258 LYS D CA 1
ATOM 6161 C C . LYS B 1 258 ? 15.575 26.433 53.124 1.00 67.38 258 LYS D C 1
ATOM 6162 O O . LYS B 1 258 ? 14.688 25.694 52.781 1.00 64.53 258 LYS D O 1
ATOM 6168 N N . ALA B 1 259 ? 15.400 27.770 53.229 1.00 69.12 259 ALA D N 1
ATOM 6169 C CA . ALA B 1 259 ? 14.140 28.350 52.757 1.00 69.05 259 ALA D CA 1
ATOM 6170 C C . ALA B 1 259 ? 13.846 27.959 51.319 1.00 69.24 259 ALA D C 1
ATOM 6171 O O . ALA B 1 259 ? 12.739 27.575 50.953 1.00 67.72 259 ALA D O 1
ATOM 6173 N N . ALA B 1 260 ? 14.813 28.002 50.414 1.00 71.41 260 ALA D N 1
ATOM 6174 C CA . ALA B 1 260 ? 14.543 27.839 48.981 1.00 73.64 260 ALA D CA 1
ATOM 6175 C C . ALA B 1 260 ? 14.086 26.410 48.702 1.00 73.41 260 ALA D C 1
ATOM 6176 O O . ALA B 1 260 ? 13.179 26.112 47.920 1.00 70.52 260 ALA D O 1
ATOM 6178 N N . LYS B 1 261 ? 14.790 25.504 49.380 1.00 76.04 261 LYS D N 1
ATOM 6179 C CA . LYS B 1 261 ? 14.500 24.070 49.334 1.00 79.06 261 LYS D CA 1
ATOM 6180 C C . LYS B 1 261 ? 13.082 23.860 49.827 1.00 79.50 261 LYS D C 1
ATOM 6181 O O . LYS B 1 261 ? 12.245 23.223 49.199 1.00 79.23 261 LYS D O 1
ATOM 6187 N N . GLU B 1 262 ? 12.744 24.497 50.937 1.00 80.21 262 GLU D N 1
ATOM 6188 C CA . GLU B 1 262 ? 11.425 24.444 51.541 1.00 82.15 262 GLU D CA 1
ATOM 6189 C C . GLU B 1 262 ? 10.306 24.939 50.653 1.00 81.31 262 GLU D C 1
ATOM 6190 O O . GLU B 1 262 ? 9.182 24.419 50.779 1.00 81.26 262 GLU D O 1
ATOM 6196 N N . GLN B 1 263 ? 10.518 25.951 49.789 1.00 78.40 263 GLN D N 1
ATOM 6197 C CA . GLN B 1 263 ? 9.430 26.372 48.904 1.00 75.48 263 GLN D CA 1
ATOM 6198 C C . GLN B 1 263 ? 9.524 25.701 47.546 1.00 72.87 263 GLN D C 1
ATOM 6199 O O . GLN B 1 263 ? 8.857 26.165 46.614 1.00 73.65 263 GLN D O 1
ATOM 6205 N N . GLY B 1 264 ? 10.341 24.693 47.344 1.00 69.09 264 GLY D N 1
ATOM 6206 C CA . GLY B 1 264 ? 10.399 24.000 46.071 1.00 69.99 264 GLY D CA 1
ATOM 6207 C C . GLY B 1 264 ? 11.016 24.820 44.933 1.00 69.95 264 GLY D C 1
ATOM 6208 O O . GLY B 1 264 ? 10.780 24.571 43.744 1.00 66.69 264 GLY D O 1
ATOM 6209 N N . ILE B 1 265 ? 11.796 25.840 45.283 1.00 70.98 265 ILE D N 1
ATOM 6210 C CA . ILE B 1 265 ? 12.601 26.568 44.300 1.00 70.92 265 ILE D CA 1
ATOM 6211 C C . ILE B 1 265 ? 13.779 25.649 44.007 1.00 71.99 265 ILE D C 1
ATOM 6212 O O . ILE B 1 265 ? 14.632 25.544 44.879 1.00 74.20 265 ILE D O 1
ATOM 6217 N N . ASP B 1 266 ? 13.891 25.016 42.855 1.00 75.36 266 ASP D N 1
ATOM 6218 C CA . ASP B 1 266 ? 15.154 24.305 42.624 1.00 79.90 266 ASP D CA 1
ATOM 6219 C C . ASP B 1 266 ? 16.228 25.156 41.938 1.00 79.04 266 ASP D C 1
ATOM 6220 O O . ASP B 1 266 ? 16.108 25.640 40.802 1.00 78.71 266 ASP D O 1
ATOM 6225 N N . THR B 1 267 ? 17.245 25.415 42.791 1.00 77.61 267 THR D N 1
ATOM 6226 C CA . THR B 1 267 ? 18.490 25.910 42.222 1.00 75.51 267 THR D CA 1
ATOM 6227 C C . THR B 1 267 ? 19.022 24.875 41.240 1.00 73.33 267 THR D C 1
ATOM 6228 O O . THR B 1 267 ? 18.740 23.681 41.381 1.00 74.37 267 THR D O 1
ATOM 6232 N N . ARG B 1 268 ? 19.586 25.353 40.134 1.00 68.55 268 ARG D N 1
ATOM 6233 C CA . ARG B 1 268 ? 20.395 24.511 39.270 1.00 65.11 268 ARG D CA 1
ATOM 6234 C C . ARG B 1 268 ? 21.842 24.980 39.352 1.00 63.52 268 ARG D C 1
ATOM 6235 O O . ARG B 1 268 ? 22.163 26.110 39.051 1.00 63.85 268 ARG D O 1
ATOM 6243 N N . LEU B 1 269 ? 22.654 24.044 39.768 1.00 61.68 269 LEU D N 1
ATOM 6244 C CA . LEU B 1 269 ? 24.041 24.295 40.051 1.00 59.10 269 LEU D CA 1
ATOM 6245 C C . LEU B 1 269 ? 24.784 24.005 38.764 1.00 57.19 269 LEU D C 1
ATOM 6246 O O . LEU B 1 269 ? 24.181 23.438 37.850 1.00 54.58 269 LEU D O 1
ATOM 6251 N N . ASN B 1 270 ? 26.068 24.336 38.728 1.00 54.52 270 ASN D N 1
ATOM 6252 C CA . ASN B 1 270 ? 26.900 24.098 37.573 1.00 57.12 270 ASN D CA 1
ATOM 6253 C C . ASN B 1 270 ? 26.200 24.572 36.283 1.00 58.53 270 ASN D C 1
ATOM 6254 O O . ASN B 1 270 ? 26.237 23.873 35.270 1.00 58.39 270 ASN D O 1
ATOM 6259 N N . SER B 1 271 ? 25.626 25.768 36.297 1.00 57.21 271 SER D N 1
ATOM 6260 C CA . SER B 1 271 ? 24.869 26.301 35.179 1.00 59.12 271 SER D CA 1
ATOM 6261 C C . SER B 1 271 ? 25.170 27.784 34.980 1.00 56.53 271 SER D C 1
ATOM 6262 O O . SER B 1 271 ? 24.764 28.634 35.780 1.00 56.50 271 SER D O 1
ATOM 6265 N N . ARG B 1 272 ? 25.879 28.089 33.903 1.00 56.57 272 ARG D N 1
ATOM 6266 C CA . ARG B 1 272 ? 26.317 29.469 33.682 1.00 53.30 272 ARG D CA 1
ATOM 6267 C C . ARG B 1 272 ? 25.506 30.167 32.603 1.00 52.56 272 ARG D C 1
ATOM 6268 O O . ARG B 1 272 ? 25.570 29.748 31.437 1.00 52.01 272 ARG D O 1
ATOM 6276 N N . VAL B 1 273 ? 24.759 31.190 33.003 1.00 51.21 273 VAL D N 1
ATOM 6277 C CA . VAL B 1 273 ? 24.116 32.053 31.987 1.00 51.90 273 VAL D CA 1
ATOM 6278 C C . VAL B 1 273 ? 25.235 32.764 31.231 1.00 48.09 273 VAL D C 1
ATOM 6279 O O . VAL B 1 273 ? 26.094 33.369 31.864 1.00 49.11 273 VAL D O 1
ATOM 6283 N N . VAL B 1 274 ? 25.404 32.611 29.959 1.00 47.83 274 VAL D N 1
ATOM 6284 C CA . VAL B 1 274 ? 26.435 33.156 29.106 1.00 48.27 274 VAL D CA 1
ATOM 6285 C C . VAL B 1 274 ? 25.832 34.148 28.070 1.00 50.24 274 VAL D C 1
ATOM 6286 O O . VAL B 1 274 ? 26.643 34.816 27.429 1.00 47.79 274 VAL D O 1
ATOM 6290 N N . LYS B 1 275 ? 24.523 34.296 27.907 1.00 50.29 275 LYS D N 1
ATOM 6291 C CA . LYS B 1 275 ? 23.979 35.362 27.046 1.00 51.57 275 LYS D CA 1
ATOM 6292 C C . LYS B 1 275 ? 22.589 35.792 27.464 1.00 51.57 275 LYS D C 1
ATOM 6293 O O . LYS B 1 275 ? 21.781 34.898 27.792 1.00 53.03 275 LYS D O 1
ATOM 6299 N N . LEU B 1 276 ? 22.213 37.060 27.522 1.00 49.22 276 LEU D N 1
ATOM 6300 C CA . LEU B 1 276 ? 20.805 37.473 27.652 1.00 49.05 276 LEU D CA 1
ATOM 6301 C C . LEU B 1 276 ? 20.125 37.559 26.284 1.00 51.87 276 LEU D C 1
ATOM 6302 O O . LEU B 1 276 ? 20.826 37.904 25.311 1.00 52.43 276 LEU D O 1
ATOM 6307 N N . VAL B 1 277 ? 18.866 37.184 26.130 1.00 52.23 277 VAL D N 1
ATOM 6308 C CA . VAL B 1 277 ? 18.332 36.944 24.782 1.00 53.71 277 VAL D CA 1
ATOM 6309 C C . VAL B 1 277 ? 17.353 38.090 24.527 1.00 53.37 277 VAL D C 1
ATOM 6310 O O . VAL B 1 277 ? 16.556 38.312 25.416 1.00 52.90 277 VAL D O 1
ATOM 6314 N N . VAL B 1 278 ? 17.599 38.853 23.471 1.00 53.09 278 VAL D N 1
ATOM 6315 C CA . VAL B 1 278 ? 16.781 40.059 23.275 1.00 55.05 278 VAL D CA 1
ATOM 6316 C C . VAL B 1 278 ? 15.997 39.831 21.981 1.00 52.91 278 VAL D C 1
ATOM 6317 O O . VAL B 1 278 ? 16.542 39.213 21.068 1.00 51.68 278 VAL D O 1
ATOM 6321 N N . ASN B 1 279 ? 14.742 40.216 21.950 1.00 54.10 279 ASN D N 1
ATOM 6322 C CA . ASN B 1 279 ? 13.966 40.034 20.709 1.00 59.23 279 ASN D CA 1
ATOM 6323 C C . ASN B 1 279 ? 14.126 41.306 19.872 1.00 62.86 279 ASN D C 1
ATOM 6324 O O . ASN B 1 279 ? 14.955 42.176 20.182 1.00 63.78 279 ASN D O 1
ATOM 6329 N N . ASP B 1 280 ? 13.291 41.518 18.864 1.00 65.42 280 ASP D N 1
ATOM 6330 C CA . ASP B 1 280 ? 13.435 42.661 17.985 1.00 67.39 280 ASP D CA 1
ATOM 6331 C C . ASP B 1 280 ? 12.856 43.975 18.452 1.00 65.58 280 ASP D C 1
ATOM 6332 O O . ASP B 1 280 ? 12.729 44.929 17.682 1.00 64.33 280 ASP D O 1
ATOM 6337 N N . ASP B 1 281 ? 12.423 44.086 19.676 1.00 64.54 281 ASP D N 1
ATOM 6338 C CA . ASP B 1 281 ? 11.968 45.309 20.283 1.00 64.61 281 ASP D CA 1
ATOM 6339 C C . ASP B 1 281 ? 12.684 45.584 21.593 1.00 60.58 281 ASP D C 1
ATOM 6340 O O . ASP B 1 281 ? 12.117 46.190 22.500 1.00 59.95 281 ASP D O 1
ATOM 6345 N N . HIS B 1 282 ? 13.944 45.155 21.758 1.00 59.01 282 HIS D N 1
ATOM 6346 C CA . HIS B 1 282 ? 14.659 45.450 23.005 1.00 57.64 282 HIS D CA 1
ATOM 6347 C C . HIS B 1 282 ? 14.074 44.816 24.262 1.00 57.10 282 HIS D C 1
ATOM 6348 O O . HIS B 1 282 ? 14.192 45.425 25.332 1.00 56.85 282 HIS D O 1
ATOM 6355 N N . SER B 1 283 ? 13.476 43.605 24.160 1.00 52.38 283 SER D N 1
ATOM 6356 C CA . SER B 1 283 ? 12.999 43.009 25.403 1.00 52.31 283 SER D CA 1
ATOM 6357 C C . SER B 1 283 ? 13.886 41.847 25.791 1.00 49.10 283 SER D C 1
ATOM 6358 O O . SER B 1 283 ? 13.991 41.068 24.867 1.00 47.73 283 SER D O 1
ATOM 6361 N N . VAL B 1 284 ? 14.385 41.776 27.015 1.00 50.09 284 VAL D N 1
ATOM 6362 C CA . VAL B 1 284 ? 15.011 40.464 27.329 1.00 51.11 284 VAL D CA 1
ATOM 6363 C C . VAL B 1 284 ? 13.907 39.422 27.342 1.00 50.84 284 VAL D C 1
ATOM 6364 O O . VAL B 1 284 ? 12.891 39.662 28.013 1.00 52.87 284 VAL D O 1
ATOM 6368 N N . VAL B 1 285 ? 14.028 38.345 26.634 1.00 54.18 285 VAL D N 1
ATOM 6369 C CA . VAL B 1 285 ? 13.048 37.278 26.565 1.00 56.94 285 VAL D CA 1
ATOM 6370 C C . VAL B 1 285 ? 13.596 35.944 27.083 1.00 57.69 285 VAL D C 1
ATOM 6371 O O . VAL B 1 285 ? 12.864 34.959 27.023 1.00 59.65 285 VAL D O 1
ATOM 6375 N N . GLY B 1 286 ? 14.794 35.914 27.630 1.00 55.85 286 GLY D N 1
ATOM 6376 C CA . GLY B 1 286 ? 15.351 34.650 28.050 1.00 54.55 286 GLY D CA 1
ATOM 6377 C C . GLY B 1 286 ? 16.859 34.772 28.198 1.00 56.24 286 GLY D C 1
ATOM 6378 O O . GLY B 1 286 ? 17.462 35.851 28.166 1.00 55.87 286 GLY D O 1
ATOM 6379 N N . ALA B 1 287 ? 17.468 33.608 28.384 1.00 56.42 287 ALA D N 1
ATOM 6380 C CA . ALA B 1 287 ? 18.920 33.588 28.568 1.00 55.69 287 ALA D CA 1
ATOM 6381 C C . ALA B 1 287 ? 19.433 32.267 28.040 1.00 55.10 287 ALA D C 1
ATOM 6382 O O . ALA B 1 287 ? 18.641 31.310 28.095 1.00 58.07 287 ALA D O 1
ATOM 6384 N N . VAL B 1 288 ? 20.666 32.210 27.576 1.00 52.33 288 VAL D N 1
ATOM 6385 C CA . VAL B 1 288 ? 21.340 30.993 27.229 1.00 51.69 288 VAL D CA 1
ATOM 6386 C C . VAL B 1 288 ? 22.092 30.526 28.489 1.00 51.88 288 VAL D C 1
ATOM 6387 O O . VAL B 1 288 ? 22.833 31.318 29.070 1.00 50.32 288 VAL D O 1
ATOM 6391 N N . VAL B 1 289 ? 21.893 29.275 28.888 1.00 50.07 289 VAL D N 1
ATOM 6392 C CA . VAL B 1 289 ? 22.635 28.656 29.969 1.00 51.44 289 VAL D CA 1
ATOM 6393 C C . VAL B 1 289 ? 23.733 27.722 29.453 1.00 51.49 289 VAL D C 1
ATOM 6394 O O . VAL B 1 289 ? 23.475 26.907 28.552 1.00 53.32 289 VAL D O 1
ATOM 6398 N N . HIS B 1 290 ? 24.986 27.777 29.892 1.00 51.42 290 HIS D N 1
ATOM 6399 C CA . HIS B 1 290 ? 25.899 26.660 29.706 1.00 53.45 290 HIS D CA 1
ATOM 6400 C C . HIS B 1 290 ? 25.840 25.702 30.908 1.00 53.96 290 HIS D C 1
ATOM 6401 O O . HIS B 1 290 ? 26.318 25.991 32.006 1.00 57.04 290 HIS D O 1
ATOM 6408 N N . GLY B 1 291 ? 25.153 24.596 30.716 1.00 55.69 291 GLY D N 1
ATOM 6409 C CA . GLY B 1 291 ? 24.985 23.519 31.710 1.00 56.19 291 GLY D CA 1
ATOM 6410 C C . GLY B 1 291 ? 26.200 22.591 31.660 1.00 56.73 291 GLY D C 1
ATOM 6411 O O . GLY B 1 291 ? 26.662 22.108 30.613 1.00 54.66 291 GLY D O 1
ATOM 6412 N N . LYS B 1 292 ? 26.741 22.250 32.827 1.00 57.00 292 LYS D N 1
ATOM 6413 C CA . LYS B 1 292 ? 27.929 21.403 32.914 1.00 57.55 292 LYS D CA 1
ATOM 6414 C C . LYS B 1 292 ? 27.732 20.069 32.174 1.00 59.03 292 LYS D C 1
ATOM 6415 O O . LYS B 1 292 ? 28.622 19.574 31.469 1.00 54.65 292 LYS D O 1
ATOM 6421 N N . HIS B 1 293 ? 26.528 19.494 32.340 1.00 59.70 293 HIS D N 1
ATOM 6422 C CA . HIS B 1 293 ? 26.319 18.187 31.740 1.00 64.33 293 HIS D CA 1
ATOM 6423 C C . HIS B 1 293 ? 25.409 18.273 30.513 1.00 65.79 293 HIS D C 1
ATOM 6424 O O . HIS B 1 293 ? 25.664 17.572 29.525 1.00 66.97 293 HIS D O 1
ATOM 6431 N N . THR B 1 294 ? 24.383 19.116 30.590 1.00 65.48 294 THR D N 1
ATOM 6432 C CA . THR B 1 294 ? 23.432 19.242 29.509 1.00 67.19 294 THR D CA 1
ATOM 6433 C C . THR B 1 294 ? 23.965 20.068 28.339 1.00 66.58 294 THR D C 1
ATOM 6434 O O . THR B 1 294 ? 23.484 19.858 27.220 1.00 68.68 294 THR D O 1
ATOM 6438 N N . GLY B 1 295 ? 24.970 20.892 28.542 1.00 62.85 295 GLY D N 1
ATOM 6439 C CA . GLY B 1 295 ? 25.477 21.831 27.568 1.00 62.50 295 GLY D CA 1
ATOM 6440 C C . GLY B 1 295 ? 24.562 23.048 27.406 1.00 60.95 295 GLY D C 1
ATOM 6441 O O . GLY B 1 295 ? 23.882 23.517 28.332 1.00 58.22 295 GLY D O 1
ATOM 6442 N N . TYR B 1 296 ? 24.516 23.561 26.187 1.00 59.68 296 TYR D N 1
ATOM 6443 C CA . TYR B 1 296 ? 23.979 24.879 25.887 1.00 59.77 296 TYR D CA 1
ATOM 6444 C C . TYR B 1 296 ? 22.501 24.862 25.555 1.00 60.58 296 TYR D C 1
ATOM 6445 O O . TYR B 1 296 ? 22.124 24.283 24.540 1.00 62.72 296 TYR D O 1
ATOM 6454 N N . TYR B 1 297 ? 21.678 25.555 26.323 1.00 57.63 297 TYR D N 1
ATOM 6455 C CA . TYR B 1 297 ? 20.270 25.602 26.017 1.00 58.67 297 TYR D CA 1
ATOM 6456 C C . TYR B 1 297 ? 19.759 26.993 26.358 1.00 58.62 297 TYR D C 1
ATOM 6457 O O . TYR B 1 297 ? 20.366 27.708 27.156 1.00 59.19 297 TYR D O 1
ATOM 6466 N N . MET B 1 298 ? 18.608 27.353 25.831 1.00 58.64 298 MET D N 1
ATOM 6467 C CA . MET B 1 298 ? 17.953 28.602 26.143 1.00 58.13 298 MET D CA 1
ATOM 6468 C C . MET B 1 298 ? 16.751 28.387 27.035 1.00 57.97 298 MET D C 1
ATOM 6469 O O . MET B 1 298 ? 15.907 27.538 26.741 1.00 60.96 298 MET D O 1
ATOM 6474 N N . ILE B 1 299 ? 16.656 29.172 28.092 1.00 57.05 299 ILE D N 1
ATOM 6475 C CA . ILE B 1 299 ? 15.470 29.306 28.927 1.00 57.15 299 ILE D CA 1
ATOM 6476 C C . ILE B 1 299 ? 14.739 30.594 28.568 1.00 58.79 299 ILE D C 1
ATOM 6477 O O . ILE B 1 299 ? 15.314 31.690 28.717 1.00 55.86 299 ILE D O 1
ATOM 6482 N N . GLY B 1 300 ? 13.529 30.475 28.016 1.00 59.30 300 GLY D N 1
ATOM 6483 C CA . GLY B 1 300 ? 12.643 31.595 27.805 1.00 58.37 300 GLY D CA 1
ATOM 6484 C C . GLY B 1 300 ? 12.092 32.012 29.165 1.00 61.73 300 GLY D C 1
ATOM 6485 O O . GLY B 1 300 ? 11.786 31.230 30.089 1.00 61.55 300 GLY D O 1
ATOM 6486 N N . ALA B 1 301 ? 11.941 33.312 29.371 1.00 59.38 301 ALA D N 1
ATOM 6487 C CA . ALA B 1 301 ? 11.439 33.830 30.620 1.00 60.47 301 ALA D CA 1
ATOM 6488 C C . ALA B 1 301 ? 10.806 35.175 30.321 1.00 62.46 301 ALA D C 1
ATOM 6489 O O . ALA B 1 301 ? 11.347 35.872 29.452 1.00 64.48 301 ALA D O 1
ATOM 6491 N N . LYS B 1 302 ? 9.807 35.544 31.104 1.00 62.23 302 LYS D N 1
ATOM 6492 C CA . LYS B 1 302 ? 9.187 36.825 30.886 1.00 62.94 302 LYS D CA 1
ATOM 6493 C C . LYS B 1 302 ? 10.006 37.872 31.632 1.00 60.24 302 LYS D C 1
ATOM 6494 O O . LYS B 1 302 ? 10.106 39.018 31.189 1.00 58.56 302 LYS D O 1
ATOM 6500 N N . SER B 1 303 ? 10.654 37.434 32.688 1.00 58.43 303 SER D N 1
ATOM 6501 C CA . SER B 1 303 ? 11.521 38.255 33.507 1.00 59.11 303 SER D CA 1
ATOM 6502 C C . SER B 1 303 ? 12.840 37.538 33.872 1.00 59.36 303 SER D C 1
ATOM 6503 O O . SER B 1 303 ? 12.846 36.362 34.267 1.00 59.56 303 SER D O 1
ATOM 6506 N N . VAL B 1 304 ? 13.945 38.290 33.760 1.00 54.07 304 VAL D N 1
ATOM 6507 C CA . VAL B 1 304 ? 15.262 37.837 34.097 1.00 52.63 304 VAL D CA 1
ATOM 6508 C C . VAL B 1 304 ? 15.846 38.797 35.128 1.00 53.61 304 VAL D C 1
ATOM 6509 O O . VAL B 1 304 ? 15.984 39.993 34.895 1.00 55.75 304 VAL D O 1
ATOM 6513 N N . VAL B 1 305 ? 16.320 38.292 36.240 1.00 52.43 305 VAL D N 1
ATOM 6514 C CA . VAL B 1 305 ? 16.849 39.022 37.367 1.00 51.08 305 VAL D CA 1
ATOM 6515 C C . VAL B 1 305 ? 18.350 38.726 37.402 1.00 52.77 305 VAL D C 1
ATOM 6516 O O . VAL B 1 305 ? 18.679 37.527 37.441 1.00 54.02 305 VAL D O 1
ATOM 6520 N N . LEU B 1 306 ? 19.196 39.747 37.303 1.00 48.90 306 LEU D N 1
ATOM 6521 C CA . LEU B 1 306 ? 20.643 39.489 37.407 1.00 48.41 306 LEU D CA 1
ATOM 6522 C C . LEU B 1 306 ? 21.057 39.552 38.870 1.00 48.61 306 LEU D C 1
ATOM 6523 O O . LEU B 1 306 ? 20.855 40.594 39.524 1.00 48.13 306 LEU D O 1
ATOM 6528 N N . ALA B 1 307 ? 21.661 38.470 39.387 1.00 48.32 307 ALA D N 1
ATOM 6529 C CA . ALA B 1 307 ? 22.006 38.493 40.809 1.00 48.82 307 ALA D CA 1
ATOM 6530 C C . ALA B 1 307 ? 23.372 37.894 41.023 1.00 48.77 307 ALA D C 1
ATOM 6531 O O . ALA B 1 307 ? 23.657 37.207 42.007 1.00 49.41 307 ALA D O 1
ATOM 6533 N N . THR B 1 308 ? 24.303 38.235 40.168 1.00 46.35 308 THR D N 1
ATOM 6534 C CA . THR B 1 308 ? 25.525 37.509 39.885 1.00 46.12 308 THR D CA 1
ATOM 6535 C C . THR B 1 308 ? 26.699 38.028 40.645 1.00 45.93 308 THR D C 1
ATOM 6536 O O . THR B 1 308 ? 27.778 37.426 40.552 1.00 45.16 308 THR D O 1
ATOM 6540 N N . GLY B 1 309 ? 26.559 39.096 41.450 1.00 47.41 309 GLY D N 1
ATOM 6541 C CA . GLY B 1 309 ? 27.704 39.508 42.311 1.00 45.30 309 GLY D CA 1
ATOM 6542 C C . GLY B 1 309 ? 28.653 40.407 41.528 1.00 47.71 309 GLY D C 1
ATOM 6543 O O . GLY B 1 309 ? 28.334 40.841 40.429 1.00 46.27 309 GLY D O 1
ATOM 6544 N N . GLY B 1 310 ? 29.793 40.728 42.124 1.00 45.42 310 GLY D N 1
ATOM 6545 C CA . GLY B 1 310 ? 30.676 41.696 41.563 1.00 45.45 310 GLY D CA 1
ATOM 6546 C C . GLY B 1 310 ? 31.731 41.216 40.612 1.00 42.71 310 GLY D C 1
ATOM 6547 O O . GLY B 1 310 ? 31.633 40.131 40.008 1.00 44.82 310 GLY D O 1
ATOM 6548 N N . TYR B 1 311 ? 32.711 42.078 40.369 1.00 42.07 311 TYR D N 1
ATOM 6549 C CA . TYR B 1 311 ? 33.677 41.643 39.332 1.00 42.69 311 TYR D CA 1
ATOM 6550 C C . TYR B 1 311 ? 35.058 41.636 39.860 1.00 42.18 311 TYR D C 1
ATOM 6551 O O . TYR B 1 311 ? 36.042 41.535 39.072 1.00 42.03 311 TYR D O 1
ATOM 6560 N N . GLY B 1 312 ? 35.170 41.531 41.191 1.00 44.67 312 GLY D N 1
ATOM 6561 C CA . GLY B 1 312 ? 36.546 41.590 41.756 1.00 45.40 312 GLY D CA 1
ATOM 6562 C C . GLY B 1 312 ? 37.494 40.557 41.218 1.00 46.60 312 GLY D C 1
ATOM 6563 O O . GLY B 1 312 ? 38.690 40.864 41.316 1.00 49.34 312 GLY D O 1
ATOM 6564 N N . MET B 1 313 ? 37.090 39.389 40.716 1.00 47.47 313 MET D N 1
ATOM 6565 C CA . MET B 1 313 ? 38.065 38.410 40.233 1.00 49.15 313 MET D CA 1
ATOM 6566 C C . MET B 1 313 ? 38.238 38.405 38.707 1.00 49.89 313 MET D C 1
ATOM 6567 O O . MET B 1 313 ? 38.882 37.503 38.183 1.00 47.17 313 MET D O 1
ATOM 6572 N N . ASN B 1 314 ? 37.568 39.296 37.979 1.00 49.74 314 ASN D N 1
ATOM 6573 C CA . ASN B 1 314 ? 37.803 39.425 36.527 1.00 48.58 314 ASN D CA 1
ATOM 6574 C C . ASN B 1 314 ? 39.005 40.344 36.380 1.00 49.44 314 ASN D C 1
ATOM 6575 O O . ASN B 1 314 ? 38.995 41.568 36.606 1.00 49.41 314 ASN D O 1
ATOM 6580 N N . LYS B 1 315 ? 40.087 39.733 35.957 1.00 49.16 315 LYS D N 1
ATOM 6581 C CA . LYS B 1 315 ? 41.370 40.397 35.798 1.00 51.72 315 LYS D CA 1
ATOM 6582 C C . LYS B 1 315 ? 41.344 41.424 34.655 1.00 49.72 315 LYS D C 1
ATOM 6583 O O . LYS B 1 315 ? 41.899 42.524 34.809 1.00 48.49 315 LYS D O 1
ATOM 6589 N N . GLU B 1 316 ? 40.623 41.139 33.587 1.00 46.49 316 GLU D N 1
ATOM 6590 C CA . GLU B 1 316 ? 40.547 42.041 32.441 1.00 49.71 316 GLU D CA 1
ATOM 6591 C C . GLU B 1 316 ? 39.692 43.257 32.807 1.00 46.83 316 GLU D C 1
ATOM 6592 O O . GLU B 1 316 ? 40.029 44.393 32.477 1.00 47.23 316 GLU D O 1
ATOM 6598 N N . MET B 1 317 ? 38.586 43.048 33.508 1.00 44.73 317 MET D N 1
ATOM 6599 C CA . MET B 1 317 ? 37.777 44.181 33.974 1.00 44.43 317 MET D CA 1
ATOM 6600 C C . MET B 1 317 ? 38.562 45.102 34.873 1.00 46.13 317 MET D C 1
ATOM 6601 O O . MET B 1 317 ? 38.608 46.350 34.718 1.00 42.45 317 MET D O 1
ATOM 6606 N N . ILE B 1 318 ? 39.153 44.459 35.925 1.00 44.22 318 ILE D N 1
ATOM 6607 C CA . ILE B 1 318 ? 39.899 45.273 36.880 1.00 43.75 318 ILE D CA 1
ATOM 6608 C C . ILE B 1 318 ? 41.056 45.966 36.179 1.00 42.49 318 ILE D C 1
ATOM 6609 O O . ILE B 1 318 ? 41.385 47.087 36.597 1.00 44.09 318 ILE D O 1
ATOM 6614 N N . ALA B 1 319 ? 41.783 45.356 35.261 1.00 41.30 319 ALA D N 1
ATOM 6615 C CA . ALA B 1 319 ? 42.892 46.053 34.611 1.00 45.54 319 ALA D CA 1
ATOM 6616 C C . ALA B 1 319 ? 42.389 47.263 33.772 1.00 46.25 319 ALA D C 1
ATOM 6617 O O . ALA B 1 319 ? 43.130 48.232 33.685 1.00 48.89 319 ALA D O 1
ATOM 6619 N N . TYR B 1 320 ? 41.170 47.154 33.235 1.00 43.66 320 TYR D N 1
ATOM 6620 C CA . TYR B 1 320 ? 40.669 48.158 32.312 1.00 42.79 320 TYR D CA 1
ATOM 6621 C C . TYR B 1 320 ? 40.066 49.291 33.147 1.00 42.28 320 TYR D C 1
ATOM 6622 O O . TYR B 1 320 ? 40.347 50.414 32.766 1.00 39.82 320 TYR D O 1
ATOM 6631 N N . TYR B 1 321 ? 39.455 48.955 34.305 1.00 41.09 321 TYR D N 1
ATOM 6632 C CA . TYR B 1 321 ? 38.854 49.990 35.123 1.00 41.25 321 TYR D CA 1
ATOM 6633 C C . TYR B 1 321 ? 39.835 50.601 36.068 1.00 43.44 321 TYR D C 1
ATOM 6634 O O . TYR B 1 321 ? 39.725 51.779 36.479 1.00 43.02 321 TYR D O 1
ATOM 6643 N N . ARG B 1 322 ? 40.782 49.765 36.545 1.00 42.81 322 ARG D N 1
ATOM 6644 C CA . ARG B 1 322 ? 41.637 50.171 37.658 1.00 45.10 322 ARG D CA 1
ATOM 6645 C C . ARG B 1 322 ? 43.016 49.568 37.492 1.00 46.41 322 ARG D C 1
ATOM 6646 O O . ARG B 1 322 ? 43.430 48.654 38.213 1.00 48.97 322 ARG D O 1
ATOM 6654 N N . PRO B 1 323 ? 43.794 50.041 36.528 1.00 45.98 323 PRO D N 1
ATOM 6655 C CA . PRO B 1 323 ? 45.063 49.461 36.180 1.00 46.82 323 PRO D CA 1
ATOM 6656 C C . PRO B 1 323 ? 46.025 49.459 37.366 1.00 46.10 323 PRO D C 1
ATOM 6657 O O . PRO B 1 323 ? 46.887 48.594 37.366 1.00 47.34 323 PRO D O 1
ATOM 6661 N N . THR B 1 324 ? 45.910 50.378 38.294 1.00 47.40 324 THR D N 1
ATOM 6662 C CA . THR B 1 324 ? 46.820 50.412 39.422 1.00 50.47 324 THR D CA 1
ATOM 6663 C C . THR B 1 324 ? 46.460 49.314 40.419 1.00 52.02 324 THR D C 1
ATOM 6664 O O . THR B 1 324 ? 47.209 49.186 41.395 1.00 54.21 324 THR D O 1
ATOM 6668 N N . MET B 1 325 ? 45.387 48.574 40.211 1.00 50.53 325 MET D N 1
ATOM 6669 C CA . MET B 1 325 ? 45.010 47.465 41.089 1.00 52.59 325 MET D CA 1
ATOM 6670 C C . MET B 1 325 ? 45.248 46.142 40.389 1.00 54.06 325 MET D C 1
ATOM 6671 O O . MET B 1 325 ? 44.878 45.106 40.954 1.00 56.07 325 MET D O 1
ATOM 6676 N N . LYS B 1 326 ? 45.840 46.126 39.197 1.00 52.75 326 LYS D N 1
ATOM 6677 C CA . LYS B 1 326 ? 45.843 44.890 38.413 1.00 57.01 326 LYS D CA 1
ATOM 6678 C C . LYS B 1 326 ? 46.738 43.741 38.940 1.00 57.87 326 LYS D C 1
ATOM 6679 O O . LYS B 1 326 ? 46.707 42.673 38.326 1.00 56.00 326 LYS D O 1
ATOM 6685 N N . ASP B 1 327 ? 47.581 43.975 39.915 1.00 58.12 327 ASP D N 1
ATOM 6686 C CA . ASP B 1 327 ? 48.495 43.048 40.516 1.00 62.30 327 ASP D CA 1
ATOM 6687 C C . ASP B 1 327 ? 48.125 42.798 41.998 1.00 63.04 327 ASP D C 1
ATOM 6688 O O . ASP B 1 327 ? 48.953 42.286 42.757 1.00 62.78 327 ASP D O 1
ATOM 6693 N N . MET B 1 328 ? 46.901 43.187 42.374 1.00 60.44 328 MET D N 1
ATOM 6694 C CA . MET B 1 328 ? 46.374 42.863 43.669 1.00 58.29 328 MET D CA 1
ATOM 6695 C C . MET B 1 328 ? 45.899 41.414 43.688 1.00 59.19 328 MET D C 1
ATOM 6696 O O . MET B 1 328 ? 45.725 40.885 42.596 1.00 56.28 328 MET D O 1
ATOM 6701 N N . THR B 1 329 ? 45.722 40.856 44.903 1.00 58.45 329 THR D N 1
ATOM 6702 C CA . THR B 1 329 ? 45.021 39.581 45.013 1.00 55.92 329 THR D CA 1
ATOM 6703 C C . THR B 1 329 ? 43.569 40.042 45.167 1.00 54.31 329 THR D C 1
ATOM 6704 O O . THR B 1 329 ? 43.254 41.180 44.813 1.00 55.02 329 THR D O 1
ATOM 6708 N N . SER B 1 330 ? 42.755 39.200 45.779 1.00 50.74 330 SER D N 1
ATOM 6709 C CA . SER B 1 330 ? 41.422 39.443 46.191 1.00 49.71 330 SER D CA 1
ATOM 6710 C C . SER B 1 330 ? 41.055 38.648 47.457 1.00 53.22 330 SER D C 1
ATOM 6711 O O . SER B 1 330 ? 41.631 37.558 47.626 1.00 54.36 330 SER D O 1
ATOM 6714 N N . SER B 1 331 ? 40.041 39.091 48.178 1.00 51.50 331 SER D N 1
ATOM 6715 C CA . SER B 1 331 ? 39.351 38.351 49.186 1.00 53.91 331 SER D CA 1
ATOM 6716 C C . SER B 1 331 ? 38.152 37.566 48.641 1.00 52.92 331 SER D C 1
ATOM 6717 O O . SER B 1 331 ? 37.546 36.814 49.415 1.00 48.84 331 SER D O 1
ATOM 6720 N N . ASN B 1 332 ? 37.903 37.657 47.326 1.00 50.24 332 ASN D N 1
ATOM 6721 C CA . ASN B 1 332 ? 36.627 37.177 46.810 1.00 52.68 332 ASN D CA 1
ATOM 6722 C C . ASN B 1 332 ? 36.555 35.661 46.647 1.00 51.45 332 ASN D C 1
ATOM 6723 O O . ASN B 1 332 ? 37.561 35.049 46.408 1.00 51.59 332 ASN D O 1
ATOM 6728 N N . ASN B 1 333 ? 35.382 35.098 46.723 1.00 51.05 333 ASN D N 1
ATOM 6729 C CA . ASN B 1 333 ? 35.115 33.830 46.013 1.00 52.44 333 ASN D CA 1
ATOM 6730 C C . ASN B 1 333 ? 35.495 33.953 44.538 1.00 52.91 333 ASN D C 1
ATOM 6731 O O . ASN B 1 333 ? 35.301 35.037 43.908 1.00 49.97 333 ASN D O 1
ATOM 6736 N N . ILE B 1 334 ? 35.950 32.874 43.928 1.00 52.06 334 ILE D N 1
ATOM 6737 C CA . ILE B 1 334 ? 36.296 32.808 42.524 1.00 54.74 334 ILE D CA 1
ATOM 6738 C C . ILE B 1 334 ? 35.135 32.985 41.531 1.00 53.59 334 ILE D C 1
ATOM 6739 O O . ILE B 1 334 ? 35.424 33.098 40.340 1.00 54.60 334 ILE D O 1
ATOM 6744 N N . THR B 1 335 ? 33.899 32.956 41.961 1.00 52.94 335 THR D N 1
ATOM 6745 C CA . THR B 1 335 ? 32.729 33.209 41.163 1.00 53.66 335 THR D CA 1
ATOM 6746 C C . THR B 1 335 ? 32.569 34.665 40.684 1.00 50.99 335 THR D C 1
ATOM 6747 O O . THR B 1 335 ? 31.751 34.860 39.826 1.00 48.97 335 THR D O 1
ATOM 6751 N N . ALA B 1 336 ? 33.261 35.644 41.251 1.00 47.94 336 ALA D N 1
ATOM 6752 C CA . ALA B 1 336 ? 32.938 37.063 41.140 1.00 46.97 336 ALA D CA 1
ATOM 6753 C C . ALA B 1 336 ? 33.692 37.661 39.934 1.00 42.66 336 ALA D C 1
ATOM 6754 O O . ALA B 1 336 ? 34.606 38.445 40.061 1.00 43.50 336 ALA D O 1
ATOM 6756 N N . THR B 1 337 ? 33.389 37.127 38.757 1.00 43.25 337 THR D N 1
ATOM 6757 C CA . THR B 1 337 ? 34.051 37.431 37.512 1.00 45.02 337 THR D CA 1
ATOM 6758 C C . THR B 1 337 ? 33.188 38.350 36.620 1.00 45.45 337 THR D C 1
ATOM 6759 O O . THR B 1 337 ? 33.462 38.464 35.448 1.00 47.72 337 THR D O 1
ATOM 6763 N N . GLY B 1 338 ? 32.230 39.065 37.177 1.00 45.30 338 GLY D N 1
ATOM 6764 C CA . GLY B 1 338 ? 31.502 40.104 36.477 1.00 47.00 338 GLY D CA 1
ATOM 6765 C C . GLY B 1 338 ? 30.595 39.688 35.355 1.00 44.78 338 GLY D C 1
ATOM 6766 O O . GLY B 1 338 ? 30.216 40.582 34.597 1.00 40.71 338 GLY D O 1
ATOM 6767 N N . ASP B 1 339 ? 30.251 38.414 35.146 1.00 46.91 339 ASP D N 1
ATOM 6768 C CA . ASP B 1 339 ? 29.400 37.995 34.050 1.00 47.43 339 ASP D CA 1
ATOM 6769 C C . ASP B 1 339 ? 28.139 38.816 33.777 1.00 48.66 339 ASP D C 1
ATOM 6770 O O . ASP B 1 339 ? 27.644 38.957 32.647 1.00 45.40 339 ASP D O 1
ATOM 6775 N N . GLY B 1 340 ? 27.484 39.274 34.832 1.00 50.45 340 GLY D N 1
ATOM 6776 C CA . GLY B 1 340 ? 26.207 39.971 34.729 1.00 50.47 340 GLY D CA 1
ATOM 6777 C C . GLY B 1 340 ? 26.373 41.394 34.149 1.00 49.54 340 GLY D C 1
ATOM 6778 O O . GLY B 1 340 ? 25.561 41.796 33.354 1.00 47.22 340 GLY D O 1
ATOM 6779 N N . VAL B 1 341 ? 27.366 42.122 34.585 1.00 46.73 341 VAL D N 1
ATOM 6780 C CA . VAL B 1 341 ? 27.804 43.385 34.029 1.00 46.93 341 VAL D CA 1
ATOM 6781 C C . VAL B 1 341 ? 28.154 43.124 32.556 1.00 46.59 341 VAL D C 1
ATOM 6782 O O . VAL B 1 341 ? 27.634 43.829 31.700 1.00 43.93 341 VAL D O 1
ATOM 6786 N N . LEU B 1 342 ? 28.848 42.022 32.237 1.00 46.05 342 LEU D N 1
ATOM 6787 C CA . LEU B 1 342 ? 29.246 41.845 30.840 1.00 46.45 342 LEU D CA 1
ATOM 6788 C C . LEU B 1 342 ? 28.055 41.572 29.941 1.00 46.62 342 LEU D C 1
ATOM 6789 O O . LEU B 1 342 ? 28.001 42.016 28.774 1.00 45.63 342 LEU D O 1
ATOM 6794 N N . MET B 1 343 ? 27.113 40.768 30.464 1.00 44.15 343 MET D N 1
ATOM 6795 C CA . MET B 1 343 ? 25.963 40.407 29.646 1.00 45.43 343 MET D CA 1
ATOM 6796 C C . MET B 1 343 ? 25.034 41.595 29.469 1.00 44.95 343 MET D C 1
ATOM 6797 O O . MET B 1 343 ? 24.462 41.737 28.376 1.00 46.19 343 MET D O 1
ATOM 6802 N N . ALA B 1 344 ? 24.823 42.374 30.509 1.00 41.41 344 ALA D N 1
ATOM 6803 C CA . ALA B 1 344 ? 23.932 43.515 30.412 1.00 43.12 344 ALA D CA 1
ATOM 6804 C C . ALA B 1 344 ? 24.609 44.537 29.443 1.00 43.98 344 ALA D C 1
ATOM 6805 O O . ALA B 1 344 ? 23.980 45.159 28.580 1.00 43.09 344 ALA D O 1
ATOM 6807 N N . LYS B 1 345 ? 25.907 44.797 29.614 1.00 44.88 345 LYS D N 1
ATOM 6808 C CA . LYS B 1 345 ? 26.621 45.800 28.828 1.00 45.28 345 LYS D CA 1
ATOM 6809 C C . LYS B 1 345 ? 26.437 45.497 27.349 1.00 46.10 345 LYS D C 1
ATOM 6810 O O . LYS B 1 345 ? 26.183 46.355 26.492 1.00 46.50 345 LYS D O 1
ATOM 6816 N N . GLU B 1 346 ? 26.520 44.225 26.988 1.00 46.83 346 GLU D N 1
ATOM 6817 C CA . GLU B 1 346 ? 26.543 43.737 25.609 1.00 48.97 346 GLU D CA 1
ATOM 6818 C C . GLU B 1 346 ? 25.204 43.924 24.940 1.00 46.81 346 GLU D C 1
ATOM 6819 O O . GLU B 1 346 ? 25.149 43.956 23.718 1.00 44.44 346 GLU D O 1
ATOM 6825 N N . ILE B 1 347 ? 24.083 44.011 25.640 1.00 48.35 347 ILE D N 1
ATOM 6826 C CA . ILE B 1 347 ? 22.778 44.177 25.006 1.00 46.37 347 ILE D CA 1
ATOM 6827 C C . ILE B 1 347 ? 22.382 45.641 25.097 1.00 48.93 347 ILE D C 1
ATOM 6828 O O . ILE B 1 347 ? 21.321 46.080 24.709 1.00 49.89 347 ILE D O 1
ATOM 6833 N N . GLY B 1 348 ? 23.197 46.469 25.806 1.00 48.06 348 GLY D N 1
ATOM 6834 C CA . GLY B 1 348 ? 22.998 47.888 25.779 1.00 46.76 348 GLY D CA 1
ATOM 6835 C C . GLY B 1 348 ? 22.492 48.526 27.050 1.00 48.14 348 GLY D C 1
ATOM 6836 O O . GLY B 1 348 ? 21.887 49.604 27.028 1.00 47.09 348 GLY D O 1
ATOM 6837 N N . ALA B 1 349 ? 22.681 47.864 28.172 1.00 46.68 349 ALA D N 1
ATOM 6838 C CA . ALA B 1 349 ? 22.379 48.451 29.475 1.00 44.94 349 ALA D CA 1
ATOM 6839 C C . ALA B 1 349 ? 23.450 49.527 29.723 1.00 44.37 349 ALA D C 1
ATOM 6840 O O . ALA B 1 349 ? 24.590 49.408 29.309 1.00 41.73 349 ALA D O 1
ATOM 6842 N N . SER B 1 350 ? 23.068 50.526 30.478 1.00 45.64 350 SER D N 1
ATOM 6843 C CA . SER B 1 350 ? 23.941 51.442 31.130 1.00 44.71 350 SER D CA 1
ATOM 6844 C C . SER B 1 350 ? 24.382 50.905 32.492 1.00 45.24 350 SER D C 1
ATOM 6845 O O . SER B 1 350 ? 23.765 50.037 33.088 1.00 42.77 350 SER D O 1
ATOM 6848 N N . MET B 1 351 ? 25.436 51.589 32.963 1.00 42.79 351 MET D N 1
ATOM 6849 C CA . MET B 1 351 ? 26.070 51.206 34.209 1.00 42.44 351 MET D CA 1
ATOM 6850 C C . MET B 1 351 ? 26.020 52.416 35.131 1.00 44.34 351 MET D C 1
ATOM 6851 O O . MET B 1 351 ? 25.801 53.557 34.632 1.00 44.65 351 MET D O 1
ATOM 6856 N N . THR B 1 352 ? 26.233 52.217 36.423 1.00 41.96 352 THR D N 1
ATOM 6857 C CA . THR B 1 352 ? 26.410 53.386 37.278 1.00 44.34 352 THR D CA 1
ATOM 6858 C C . THR B 1 352 ? 27.762 53.226 37.962 1.00 46.17 352 THR D C 1
ATOM 6859 O O . THR B 1 352 ? 28.051 52.111 38.471 1.00 47.48 352 THR D O 1
ATOM 6863 N N . ASP B 1 353 ? 28.506 54.278 38.187 1.00 44.55 353 ASP D N 1
ATOM 6864 C CA . ASP B 1 353 ? 29.809 54.187 38.846 1.00 47.54 353 ASP D CA 1
ATOM 6865 C C . ASP B 1 353 ? 30.649 53.026 38.362 1.00 46.21 353 ASP D C 1
ATOM 6866 O O . ASP B 1 353 ? 31.411 52.451 39.181 1.00 46.29 353 ASP D O 1
ATOM 6871 N N . ILE B 1 354 ? 30.698 52.641 37.060 1.00 43.08 354 ILE D N 1
ATOM 6872 C CA . ILE B 1 354 ? 31.103 51.304 36.735 1.00 41.51 354 ILE D CA 1
ATOM 6873 C C . ILE B 1 354 ? 32.523 50.918 37.202 1.00 43.97 354 ILE D C 1
ATOM 6874 O O . ILE B 1 354 ? 32.711 49.786 37.633 1.00 44.01 354 ILE D O 1
ATOM 6879 N N . ASP B 1 355 ? 33.513 51.784 37.167 1.00 44.73 355 ASP D N 1
ATOM 6880 C CA . ASP B 1 355 ? 34.914 51.497 37.484 1.00 45.71 355 ASP D CA 1
ATOM 6881 C C . ASP B 1 355 ? 35.263 51.630 38.970 1.00 44.29 355 ASP D C 1
ATOM 6882 O O . ASP B 1 355 ? 36.416 51.487 39.334 1.00 44.53 355 ASP D O 1
ATOM 6887 N N . TRP B 1 356 ? 34.308 51.850 39.869 1.00 44.94 356 TRP D N 1
ATOM 6888 C CA . TRP B 1 356 ? 34.641 52.054 41.284 1.00 47.23 356 TRP D CA 1
ATOM 6889 C C . TRP B 1 356 ? 34.855 50.729 42.013 1.00 48.25 356 TRP D C 1
ATOM 6890 O O . TRP B 1 356 ? 33.926 49.926 42.101 1.00 46.51 356 TRP D O 1
ATOM 6901 N N . VAL B 1 357 ? 36.101 50.487 42.399 1.00 48.63 357 VAL D N 1
ATOM 6902 C CA . VAL B 1 357 ? 36.517 49.256 43.057 1.00 52.10 357 VAL D CA 1
ATOM 6903 C C . VAL B 1 357 ? 37.132 49.538 44.447 1.00 53.42 357 VAL D C 1
ATOM 6904 O O . VAL B 1 357 ? 38.005 50.389 44.629 1.00 51.72 357 VAL D O 1
ATOM 6908 N N . GLN B 1 358 ? 36.683 48.695 45.385 1.00 53.18 358 GLN D N 1
ATOM 6909 C CA . GLN B 1 358 ? 37.224 48.830 46.766 1.00 54.26 358 GLN D CA 1
ATOM 6910 C C . GLN B 1 358 ? 38.238 47.732 46.999 1.00 55.07 358 GLN D C 1
ATOM 6911 O O . GLN B 1 358 ? 37.948 46.559 46.701 1.00 55.10 358 GLN D O 1
ATOM 6917 N N . ALA B 1 359 ? 39.397 48.076 47.528 1.00 55.92 359 ALA D N 1
ATOM 6918 C CA . ALA B 1 359 ? 40.402 47.085 47.876 1.00 58.56 359 ALA D CA 1
ATOM 6919 C C . ALA B 1 359 ? 40.689 47.114 49.390 1.00 62.14 359 ALA D C 1
ATOM 6920 O O . ALA B 1 359 ? 40.437 48.101 50.077 1.00 60.83 359 ALA D O 1
ATOM 6922 N N . HIS B 1 360 ? 41.303 46.012 49.868 1.00 63.28 360 HIS D N 1
ATOM 6923 C CA . HIS B 1 360 ? 41.743 46.018 51.276 1.00 62.59 360 HIS D CA 1
ATOM 6924 C C . HIS B 1 360 ? 43.247 45.910 51.301 1.00 61.18 360 HIS D C 1
ATOM 6925 O O . HIS B 1 360 ? 43.860 45.170 50.521 1.00 61.78 360 HIS D O 1
ATOM 6932 N N . PRO B 1 361 ? 43.896 46.712 52.142 1.00 60.48 361 PRO D N 1
ATOM 6933 C CA . PRO B 1 361 ? 45.339 46.823 52.108 1.00 60.55 361 PRO D CA 1
ATOM 6934 C C . PRO B 1 361 ? 46.086 45.555 52.511 1.00 60.17 361 PRO D C 1
ATOM 6935 O O . PRO B 1 361 ? 47.214 45.377 52.002 1.00 58.75 361 PRO D O 1
ATOM 6939 N N . THR B 1 362 ? 45.527 44.626 53.284 1.00 58.08 362 THR D N 1
ATOM 6940 C CA . THR B 1 362 ? 46.347 43.538 53.867 1.00 58.94 362 THR D CA 1
ATOM 6941 C C . THR B 1 362 ? 45.538 42.239 53.844 1.00 58.39 362 THR D C 1
ATOM 6942 O O . THR B 1 362 ? 44.762 41.909 54.761 1.00 58.69 362 THR D O 1
ATOM 6946 N N . VAL B 1 363 ? 45.496 41.627 52.674 1.00 59.57 363 VAL D N 1
ATOM 6947 C CA . VAL B 1 363 ? 44.824 40.381 52.395 1.00 60.01 363 VAL D CA 1
ATOM 6948 C C . VAL B 1 363 ? 45.950 39.336 52.359 1.00 61.55 363 VAL D C 1
ATOM 6949 O O . VAL B 1 363 ? 47.066 39.671 51.965 1.00 58.87 363 VAL D O 1
ATOM 6953 N N . GLY B 1 364 ? 45.617 38.167 52.887 1.00 64.32 364 GLY D N 1
ATOM 6954 C CA . GLY B 1 364 ? 46.607 37.113 53.018 1.00 69.49 364 GLY D CA 1
ATOM 6955 C C . GLY B 1 364 ? 47.078 36.753 51.613 1.00 74.40 364 GLY D C 1
ATOM 6956 O O . GLY B 1 364 ? 46.189 36.401 50.819 1.00 75.07 364 GLY D O 1
ATOM 6957 N N . LYS B 1 365 ? 48.377 36.833 51.381 1.00 77.37 365 LYS D N 1
ATOM 6958 C CA . LYS B 1 365 ? 48.930 36.464 50.089 1.00 82.27 365 LYS D CA 1
ATOM 6959 C C . LYS B 1 365 ? 48.764 34.971 49.841 1.00 84.46 365 LYS D C 1
ATOM 6960 O O . LYS B 1 365 ? 48.285 34.564 48.788 1.00 85.59 365 LYS D O 1
ATOM 6966 N N . ASP B 1 366 ? 49.124 34.152 50.830 1.00 86.17 366 ASP D N 1
ATOM 6967 C CA . ASP B 1 366 ? 49.189 32.707 50.624 1.00 86.79 366 ASP D CA 1
ATOM 6968 C C . ASP B 1 366 ? 47.860 32.047 50.916 1.00 86.49 366 ASP D C 1
ATOM 6969 O O . ASP B 1 366 ? 47.610 30.906 50.512 1.00 88.73 366 ASP D O 1
ATOM 6974 N N . SER B 1 367 ? 46.973 32.780 51.564 1.00 83.11 367 SER D N 1
ATOM 6975 C CA . SER B 1 367 ? 45.615 32.327 51.818 1.00 80.46 367 SER D CA 1
ATOM 6976 C C . SER B 1 367 ? 44.713 33.568 51.827 1.00 77.51 367 SER D C 1
ATOM 6977 O O . SER B 1 367 ? 44.973 34.411 52.701 1.00 76.08 367 SER D O 1
ATOM 6980 N N . ARG B 1 368 ? 43.711 33.669 50.955 1.00 72.39 368 ARG D N 1
ATOM 6981 C CA . ARG B 1 368 ? 43.041 34.932 50.703 1.00 68.88 368 ARG D CA 1
ATOM 6982 C C . ARG B 1 368 ? 42.072 35.387 51.776 1.00 67.53 368 ARG D C 1
ATOM 6983 O O . ARG B 1 368 ? 40.870 35.543 51.566 1.00 67.85 368 ARG D O 1
ATOM 6991 N N . ILE B 1 369 ? 42.539 35.755 52.952 1.00 65.39 369 ILE D N 1
ATOM 6992 C CA . ILE B 1 369 ? 41.674 35.991 54.115 1.00 65.93 369 ILE D CA 1
ATOM 6993 C C . ILE B 1 369 ? 41.918 37.412 54.534 1.00 63.77 369 ILE D C 1
ATOM 6994 O O . ILE B 1 369 ? 43.107 37.738 54.458 1.00 65.35 369 ILE D O 1
ATOM 6999 N N . LEU B 1 370 ? 40.975 38.248 54.896 1.00 65.74 370 LEU D N 1
ATOM 7000 C CA . LEU B 1 370 ? 41.309 39.601 55.369 1.00 66.95 370 LEU D CA 1
ATOM 7001 C C . LEU B 1 370 ? 42.132 39.603 56.662 1.00 66.40 370 LEU D C 1
ATOM 7002 O O . LEU B 1 370 ? 41.651 39.163 57.703 1.00 66.44 370 LEU D O 1
ATOM 7007 N N . ILE B 1 371 ? 43.335 40.133 56.651 1.00 66.95 371 ILE D N 1
ATOM 7008 C CA . ILE B 1 371 ? 44.060 40.419 57.892 1.00 67.52 371 ILE D CA 1
ATOM 7009 C C . ILE B 1 371 ? 43.660 41.795 58.388 1.00 69.03 371 ILE D C 1
ATOM 7010 O O . ILE B 1 371 ? 43.874 42.854 57.803 1.00 69.59 371 ILE D O 1
ATOM 7015 N N . SER B 1 372 ? 42.868 41.752 59.450 1.00 70.19 372 SER D N 1
ATOM 7016 C CA . SER B 1 372 ? 42.262 42.925 60.047 1.00 71.62 372 SER D CA 1
ATOM 7017 C C . SER B 1 372 ? 43.267 44.038 60.313 1.00 72.66 372 SER D C 1
ATOM 7018 O O . SER B 1 372 ? 44.439 43.794 60.667 1.00 70.38 372 SER D O 1
ATOM 7021 N N . GLU B 1 373 ? 42.806 45.278 60.159 1.00 72.76 373 GLU D N 1
ATOM 7022 C CA . GLU B 1 373 ? 43.675 46.437 60.395 1.00 73.88 373 GLU D CA 1
ATOM 7023 C C . GLU B 1 373 ? 43.955 46.610 61.894 1.00 71.47 373 GLU D C 1
ATOM 7024 O O . GLU B 1 373 ? 44.992 47.159 62.277 1.00 69.91 373 GLU D O 1
ATOM 7030 N N . THR B 1 374 ? 43.023 46.204 62.733 1.00 69.92 374 THR D N 1
ATOM 7031 C CA . THR B 1 374 ? 43.252 46.170 64.167 1.00 72.45 374 THR D CA 1
ATOM 7032 C C . THR B 1 374 ? 44.510 45.412 64.596 1.00 73.38 374 THR D C 1
ATOM 7033 O O . THR B 1 374 ? 45.044 45.767 65.664 1.00 75.04 374 THR D O 1
ATOM 7037 N N . VAL B 1 375 ? 44.991 44.412 63.866 1.00 74.51 375 VAL D N 1
ATOM 7038 C CA . VAL B 1 375 ? 46.262 43.759 64.188 1.00 75.05 375 VAL D CA 1
ATOM 7039 C C . VAL B 1 375 ? 47.374 44.794 64.220 1.00 76.08 375 VAL D C 1
ATOM 7040 O O . VAL B 1 375 ? 48.184 44.895 65.133 1.00 75.99 375 VAL D O 1
ATOM 7044 N N . ARG B 1 376 ? 47.443 45.587 63.161 1.00 77.18 376 ARG D N 1
ATOM 7045 C CA . ARG B 1 376 ? 48.377 46.713 63.140 1.00 78.19 376 ARG D CA 1
ATOM 7046 C C . ARG B 1 376 ? 48.114 47.662 64.296 1.00 77.16 376 ARG D C 1
ATOM 7047 O O . ARG B 1 376 ? 49.028 47.955 65.069 1.00 75.66 376 ARG D O 1
ATOM 7055 N N . GLY B 1 377 ? 46.861 48.066 64.476 1.00 77.31 377 GLY D N 1
ATOM 7056 C CA . GLY B 1 377 ? 46.446 48.865 65.603 1.00 77.69 377 GLY D CA 1
ATOM 7057 C C . GLY B 1 377 ? 46.851 48.398 66.993 1.00 77.25 377 GLY D C 1
ATOM 7058 O O . GLY B 1 377 ? 47.046 49.297 67.836 1.00 77.66 377 GLY D O 1
ATOM 7059 N N . VAL B 1 378 ? 46.949 47.090 67.277 1.00 74.96 378 VAL D N 1
ATOM 7060 C CA . VAL B 1 378 ? 47.259 46.685 68.630 1.00 74.89 378 VAL D CA 1
ATOM 7061 C C . VAL B 1 378 ? 48.744 46.410 68.809 1.00 75.26 378 VAL D C 1
ATOM 7062 O O . VAL B 1 378 ? 49.134 46.037 69.918 1.00 75.35 378 VAL D O 1
ATOM 7066 N N . GLY B 1 379 ? 49.547 46.615 67.760 1.00 74.45 379 GLY D N 1
ATOM 7067 C CA . GLY B 1 379 ? 50.987 46.746 67.982 1.00 73.34 379 GLY D CA 1
ATOM 7068 C C . GLY B 1 379 ? 51.755 46.249 66.775 1.00 72.91 379 GLY D C 1
ATOM 7069 O O . GLY B 1 379 ? 52.933 46.568 66.613 1.00 73.87 379 GLY D O 1
ATOM 7070 N N . ALA B 1 380 ? 51.097 45.497 65.890 1.00 72.27 380 ALA D N 1
ATOM 7071 C CA . ALA B 1 380 ? 51.885 44.724 64.928 1.00 71.68 380 ALA D CA 1
ATOM 7072 C C . ALA B 1 380 ? 52.716 45.712 64.120 1.00 72.68 380 ALA D C 1
ATOM 7073 O O . ALA B 1 380 ? 52.235 46.825 63.901 1.00 74.47 380 ALA D O 1
ATOM 7075 N N . VAL B 1 381 ? 53.866 45.313 63.646 1.00 73.06 381 VAL D N 1
ATOM 7076 C CA . VAL B 1 381 ? 54.780 46.045 62.812 1.00 73.65 381 VAL D CA 1
ATOM 7077 C C . VAL B 1 381 ? 54.636 45.530 61.388 1.00 74.84 381 VAL D C 1
ATOM 7078 O O . VAL B 1 381 ? 54.431 44.318 61.301 1.00 75.40 381 VAL D O 1
ATOM 7082 N N . MET B 1 382 ? 54.818 46.371 60.364 1.00 74.75 382 MET D N 1
ATOM 7083 C CA . MET B 1 382 ? 54.851 45.806 59.011 1.00 75.41 382 MET D CA 1
ATOM 7084 C C . MET B 1 382 ? 56.235 46.011 58.420 1.00 74.92 382 MET D C 1
ATOM 7085 O O . MET B 1 382 ? 56.954 46.969 58.705 1.00 74.73 382 MET D O 1
ATOM 7090 N N . VAL B 1 383 ? 56.580 45.144 57.479 1.00 75.29 383 VAL D N 1
ATOM 7091 C CA . VAL B 1 383 ? 57.959 44.974 57.042 1.00 75.84 383 VAL D CA 1
ATOM 7092 C C . VAL B 1 383 ? 57.941 44.360 55.664 1.00 75.77 383 VAL D C 1
ATOM 7093 O O . VAL B 1 383 ? 57.079 43.513 55.429 1.00 75.82 383 VAL D O 1
ATOM 7097 N N . ASN B 1 384 ? 58.882 44.693 54.809 1.00 77.55 384 ASN D N 1
ATOM 7098 C CA . ASN B 1 384 ? 58.991 44.116 53.484 1.00 80.53 384 ASN D CA 1
ATOM 7099 C C . ASN B 1 384 ? 59.734 42.795 53.458 1.00 82.52 384 ASN D C 1
ATOM 7100 O O . ASN B 1 384 ? 60.197 42.292 54.480 1.00 82.64 384 ASN D O 1
ATOM 7105 N N . LYS B 1 385 ? 59.900 42.249 52.266 1.00 85.22 385 LYS D N 1
ATOM 7106 C CA . LYS B 1 385 ? 60.357 40.892 52.026 1.00 88.67 385 LYS D CA 1
ATOM 7107 C C . LYS B 1 385 ? 61.762 40.627 52.574 1.00 90.29 385 LYS D C 1
ATOM 7108 O O . LYS B 1 385 ? 62.055 39.531 53.057 1.00 89.15 385 LYS D O 1
ATOM 7114 N N . ASP B 1 386 ? 62.630 41.626 52.535 1.00 92.01 386 ASP D N 1
ATOM 7115 C CA . ASP B 1 386 ? 63.930 41.604 53.192 1.00 92.42 386 ASP D CA 1
ATOM 7116 C C . ASP B 1 386 ? 63.878 42.089 54.634 1.00 91.75 386 ASP D C 1
ATOM 7117 O O . ASP B 1 386 ? 64.920 42.303 55.270 1.00 92.33 386 ASP D O 1
ATOM 7122 N N . GLY B 1 387 ? 62.699 42.284 55.196 1.00 90.98 387 GLY D N 1
ATOM 7123 C CA . GLY B 1 387 ? 62.548 42.507 56.622 1.00 91.47 387 GLY D CA 1
ATOM 7124 C C . GLY B 1 387 ? 62.644 43.960 57.019 1.00 91.65 387 GLY D C 1
ATOM 7125 O O . GLY B 1 387 ? 62.828 44.237 58.213 1.00 91.94 387 GLY D O 1
ATOM 7126 N N . ASN B 1 388 ? 62.443 44.883 56.076 1.00 91.96 388 ASN D N 1
ATOM 7127 C CA . ASN B 1 388 ? 62.527 46.300 56.417 1.00 91.84 388 ASN D CA 1
ATOM 7128 C C . ASN B 1 388 ? 61.199 47.028 56.409 1.00 90.99 388 ASN D C 1
ATOM 7129 O O . ASN B 1 388 ? 60.348 46.768 55.565 1.00 90.76 388 ASN D O 1
ATOM 7134 N N . ARG B 1 389 ? 61.013 47.923 57.365 1.00 91.13 389 ARG D N 1
ATOM 7135 C CA . ARG B 1 389 ? 59.848 48.800 57.400 1.00 92.46 389 ARG D CA 1
ATOM 7136 C C . ARG B 1 389 ? 59.816 49.769 56.225 1.00 93.24 389 ARG D C 1
ATOM 7137 O O . ARG B 1 389 ? 60.821 49.988 55.528 1.00 92.40 389 ARG D O 1
ATOM 7145 N N . PHE B 1 390 ? 58.645 50.388 55.998 1.00 94.65 390 PHE D N 1
ATOM 7146 C CA . PHE B 1 390 ? 58.423 51.194 54.791 1.00 94.31 390 PHE D CA 1
ATOM 7147 C C . PHE B 1 390 ? 57.238 52.134 54.904 1.00 93.87 390 PHE D C 1
ATOM 7148 O O . PHE B 1 390 ? 56.837 52.764 53.925 1.00 94.40 390 PHE D O 1
ATOM 7156 N N . ILE B 1 391 ? 56.724 52.355 56.101 1.00 93.50 391 ILE D N 1
ATOM 7157 C CA . ILE B 1 391 ? 55.694 53.321 56.393 1.00 93.06 391 ILE D CA 1
ATOM 7158 C C . ILE B 1 391 ? 55.104 53.021 57.772 1.00 93.32 391 ILE D C 1
ATOM 7159 O O . ILE B 1 391 ? 55.087 51.855 58.167 1.00 94.15 391 ILE D O 1
ATOM 7164 N N . SER B 1 392 ? 54.621 54.040 58.462 1.00 92.54 392 SER D N 1
ATOM 7165 C CA . SER B 1 392 ? 53.734 53.862 59.588 1.00 93.04 392 SER D CA 1
ATOM 7166 C C . SER B 1 392 ? 52.688 52.782 59.314 1.00 93.58 392 SER D C 1
ATOM 7167 O O . SER B 1 392 ? 52.082 52.731 58.254 1.00 92.84 392 SER D O 1
ATOM 7170 N N . GLU B 1 393 ? 52.416 51.969 60.326 1.00 94.00 393 GLU D N 1
ATOM 7171 C CA . GLU B 1 393 ? 51.421 50.922 60.315 1.00 93.63 393 GLU D CA 1
ATOM 7172 C C . GLU B 1 393 ? 50.057 51.554 60.556 1.00 93.32 393 GLU D C 1
ATOM 7173 O O . GLU B 1 393 ? 49.043 50.957 60.196 1.00 94.04 393 GLU D O 1
ATOM 7179 N N . LEU B 1 394 ? 50.039 52.733 61.168 1.00 92.56 394 LEU D N 1
ATOM 7180 C CA . LEU B 1 394 ? 48.729 53.392 61.290 1.00 92.81 394 LEU D CA 1
ATOM 7181 C C . LEU B 1 394 ? 48.463 54.358 60.139 1.00 92.41 394 LEU D C 1
ATOM 7182 O O . LEU B 1 394 ? 47.651 55.275 60.269 1.00 91.47 394 LEU D O 1
ATOM 7187 N N . THR B 1 395 ? 49.052 54.156 58.948 1.00 92.12 395 THR D N 1
ATOM 7188 C CA . THR B 1 395 ? 48.654 54.858 57.748 1.00 90.81 395 THR D CA 1
ATOM 7189 C C . THR B 1 395 ? 47.231 54.452 57.301 1.00 89.57 395 THR D C 1
ATOM 7190 O O . THR B 1 395 ? 46.628 53.496 57.786 1.00 89.42 395 THR D O 1
ATOM 7194 N N . THR B 1 396 ? 46.784 55.192 56.274 1.00 85.91 396 THR D N 1
ATOM 7195 C CA . THR B 1 396 ? 45.496 54.944 55.663 1.00 82.73 396 THR D CA 1
ATOM 7196 C C . THR B 1 396 ? 45.479 53.627 54.890 1.00 79.99 396 THR D C 1
ATOM 7197 O O . THR B 1 396 ? 46.443 53.235 54.215 1.00 77.97 396 THR D O 1
ATOM 7201 N N . ARG B 1 397 ? 44.321 52.973 54.904 1.00 78.76 397 ARG D N 1
ATOM 7202 C CA . ARG B 1 397 ? 44.094 51.855 53.988 1.00 78.23 397 ARG D CA 1
ATOM 7203 C C . ARG B 1 397 ? 44.741 52.155 52.638 1.00 76.13 397 ARG D C 1
ATOM 7204 O O . ARG B 1 397 ? 45.686 51.487 52.234 1.00 74.56 397 ARG D O 1
ATOM 7212 N N . ASP B 1 398 ? 44.231 53.212 52.003 1.00 74.72 398 ASP D N 1
ATOM 7213 C CA . ASP B 1 398 ? 44.762 53.709 50.760 1.00 72.46 398 ASP D CA 1
ATOM 7214 C C . ASP B 1 398 ? 46.275 53.819 50.800 1.00 68.66 398 ASP D C 1
ATOM 7215 O O . ASP B 1 398 ? 46.851 53.187 49.912 1.00 64.28 398 ASP D O 1
ATOM 7220 N N . LYS B 1 399 ? 46.906 54.550 51.713 1.00 68.47 399 LYS D N 1
ATOM 7221 C CA . LYS B 1 399 ? 48.384 54.591 51.680 1.00 71.63 399 LYS D CA 1
ATOM 7222 C C . LYS B 1 399 ? 49.072 53.240 51.877 1.00 70.13 399 LYS D C 1
ATOM 7223 O O . LYS B 1 399 ? 49.994 52.848 51.134 1.00 69.52 399 LYS D O 1
ATOM 7229 N N . ALA B 1 400 ? 48.573 52.416 52.791 1.00 69.03 400 ALA D N 1
ATOM 7230 C CA . ALA B 1 400 ? 49.160 51.082 53.008 1.00 68.47 400 ALA D CA 1
ATOM 7231 C C . ALA B 1 400 ? 49.281 50.260 51.743 1.00 68.44 400 ALA D C 1
ATOM 7232 O O . ALA B 1 400 ? 50.360 49.766 51.424 1.00 66.65 400 ALA D O 1
ATOM 7234 N N . SER B 1 401 ? 48.226 50.126 50.934 1.00 70.68 401 SER D N 1
ATOM 7235 C CA . SER B 1 401 ? 48.267 49.464 49.643 1.00 71.34 401 SER D CA 1
ATOM 7236 C C . SER B 1 401 ? 49.304 50.031 48.686 1.00 72.61 401 SER D C 1
ATOM 7237 O O . SER B 1 401 ? 50.058 49.251 48.103 1.00 71.81 401 SER D O 1
ATOM 7240 N N . ASP B 1 402 ? 49.305 51.353 48.484 1.00 75.47 402 ASP D N 1
ATOM 7241 C CA . ASP B 1 402 ? 50.312 51.878 47.566 1.00 77.73 402 ASP D CA 1
ATOM 7242 C C . ASP B 1 402 ? 51.687 51.499 48.130 1.00 77.30 402 ASP D C 1
ATOM 7243 O O . ASP B 1 402 ? 52.476 50.847 47.439 1.00 76.97 402 ASP D O 1
ATOM 7248 N N . ALA B 1 403 ? 51.932 51.974 49.360 1.00 76.67 403 ALA D N 1
ATOM 7249 C CA . ALA B 1 403 ? 53.116 51.507 50.091 1.00 76.58 403 ALA D CA 1
ATOM 7250 C C . ALA B 1 403 ? 53.430 50.039 49.832 1.00 75.38 403 ALA D C 1
ATOM 7251 O O . ALA B 1 403 ? 54.505 49.775 49.288 1.00 75.17 403 ALA D O 1
ATOM 7253 N N . ILE B 1 404 ? 52.518 49.106 50.152 1.00 74.61 404 ILE D N 1
ATOM 7254 C CA . ILE B 1 404 ? 52.860 47.701 49.907 1.00 75.52 404 ILE D CA 1
ATOM 7255 C C . ILE B 1 404 ? 53.192 47.409 48.454 1.00 76.46 404 ILE D C 1
ATOM 7256 O O . ILE B 1 404 ? 54.210 46.806 48.105 1.00 74.12 404 ILE D O 1
ATOM 7261 N N . LEU B 1 405 ? 52.340 47.850 47.522 1.00 78.77 405 LEU D N 1
ATOM 7262 C CA . LEU B 1 405 ? 52.542 47.525 46.110 1.00 81.72 405 LEU D CA 1
ATOM 7263 C C . LEU B 1 405 ? 53.837 48.113 45.577 1.00 83.04 405 LEU D C 1
ATOM 7264 O O . LEU B 1 405 ? 54.407 47.537 44.648 1.00 82.16 405 LEU D O 1
ATOM 7269 N N . LYS B 1 406 ? 54.372 49.176 46.166 1.00 85.86 406 LYS D N 1
ATOM 7270 C CA . LYS B 1 406 ? 55.727 49.628 45.937 1.00 88.85 406 LYS D CA 1
ATOM 7271 C C . LYS B 1 406 ? 56.829 48.860 46.652 1.00 89.55 406 LYS D C 1
ATOM 7272 O O . LYS B 1 406 ? 57.887 49.495 46.843 1.00 89.75 406 LYS D O 1
ATOM 7278 N N . GLN B 1 407 ? 56.650 47.622 47.098 1.00 87.95 407 GLN D N 1
ATOM 7279 C CA . GLN B 1 407 ? 57.749 46.903 47.725 1.00 87.62 407 GLN D CA 1
ATOM 7280 C C . GLN B 1 407 ? 58.085 45.649 46.921 1.00 87.80 407 GLN D C 1
ATOM 7281 O O . GLN B 1 407 ? 57.342 45.186 46.070 1.00 87.18 407 GLN D O 1
ATOM 7287 N N . PRO B 1 408 ? 59.257 45.090 47.218 1.00 88.57 408 PRO D N 1
ATOM 7288 C CA . PRO B 1 408 ? 59.771 43.894 46.592 1.00 88.39 408 PRO D CA 1
ATOM 7289 C C . PRO B 1 408 ? 58.817 42.719 46.649 1.00 87.21 408 PRO D C 1
ATOM 7290 O O . PRO B 1 408 ? 58.438 42.227 47.714 1.00 87.09 408 PRO D O 1
ATOM 7294 N N . GLY B 1 409 ? 58.365 42.271 45.480 1.00 86.50 409 GLY D N 1
ATOM 7295 C CA . GLY B 1 409 ? 57.380 41.201 45.404 1.00 85.36 409 GLY D CA 1
ATOM 7296 C C . GLY B 1 409 ? 55.963 41.698 45.659 1.00 84.70 409 GLY D C 1
ATOM 7297 O O . GLY B 1 409 ? 55.021 40.911 45.740 1.00 85.28 409 GLY D O 1
ATOM 7298 N N . GLN B 1 410 ? 55.753 42.992 45.810 1.00 82.56 410 GLN D N 1
ATOM 7299 C CA . GLN B 1 410 ? 54.486 43.620 46.121 1.00 82.36 410 GLN D CA 1
ATOM 7300 C C . GLN B 1 410 ? 53.704 42.889 47.202 1.00 81.34 410 GLN D C 1
ATOM 7301 O O . GLN B 1 410 ? 52.516 42.617 47.067 1.00 79.43 410 GLN D O 1
ATOM 7307 N N . PHE B 1 411 ? 54.415 42.584 48.298 1.00 81.57 411 PHE D N 1
ATOM 7308 C CA . PHE B 1 411 ? 53.811 42.049 49.506 1.00 81.29 411 PHE D CA 1
ATOM 7309 C C . PHE B 1 411 ? 54.517 42.621 50.730 1.00 80.51 411 PHE D C 1
ATOM 7310 O O . PHE B 1 411 ? 55.461 43.391 50.542 1.00 80.98 411 PHE D O 1
ATOM 7318 N N . ALA B 1 412 ? 53.993 42.404 51.929 1.00 77.70 412 ALA D N 1
ATOM 7319 C CA . ALA B 1 412 ? 54.791 42.682 53.115 1.00 76.73 412 ALA D CA 1
ATOM 7320 C C . ALA B 1 412 ? 54.545 41.606 54.189 1.00 76.11 412 ALA D C 1
ATOM 7321 O O . ALA B 1 412 ? 53.809 40.662 53.919 1.00 75.55 412 ALA D O 1
ATOM 7323 N N . TRP B 1 413 ? 55.200 41.742 55.345 1.00 73.56 413 TRP D N 1
ATOM 7324 C CA . TRP B 1 413 ? 54.918 40.846 56.456 1.00 71.53 413 TRP D CA 1
ATOM 7325 C C . TRP B 1 413 ? 54.296 41.648 57.598 1.00 71.49 413 TRP D C 1
ATOM 7326 O O . TRP B 1 413 ? 54.769 42.735 57.987 1.00 70.92 413 TRP D O 1
ATOM 7337 N N . ILE B 1 414 ? 53.135 41.201 58.100 1.00 69.79 414 ILE D N 1
ATOM 7338 C CA . ILE B 1 414 ? 52.718 41.726 59.405 1.00 69.78 414 ILE D CA 1
ATOM 7339 C C . ILE B 1 414 ? 53.333 40.837 60.499 1.00 70.56 414 ILE D C 1
ATOM 7340 O O . ILE B 1 414 ? 53.260 39.610 60.448 1.00 68.70 414 ILE D O 1
ATOM 7345 N N . ILE B 1 415 ? 53.892 41.490 61.503 1.00 72.93 415 ILE D N 1
ATOM 7346 C CA . ILE B 1 415 ? 54.906 40.908 62.398 1.00 74.40 415 ILE D CA 1
ATOM 7347 C C . ILE B 1 415 ? 54.703 41.410 63.806 1.00 75.99 415 ILE D C 1
ATOM 7348 O O . ILE B 1 415 ? 54.285 42.551 64.054 1.00 76.75 415 ILE D O 1
ATOM 7353 N N . PHE B 1 416 ? 54.827 40.487 64.760 1.00 76.45 416 PHE D N 1
ATOM 7354 C CA . PHE B 1 416 ? 54.493 40.750 66.150 1.00 77.55 416 PHE D CA 1
ATOM 7355 C C . PHE B 1 416 ? 55.095 39.659 67.049 1.00 77.94 416 PHE D C 1
ATOM 7356 O O . PHE B 1 416 ? 55.634 38.663 66.560 1.00 76.95 416 PHE D O 1
ATOM 7364 N N . ASP B 1 417 ? 55.002 39.903 68.344 1.00 77.81 417 ASP D N 1
ATOM 7365 C CA . ASP B 1 417 ? 55.541 38.993 69.349 1.00 80.02 417 ASP D CA 1
ATOM 7366 C C . ASP B 1 417 ? 54.401 38.383 70.159 1.00 79.91 417 ASP D C 1
ATOM 7367 O O . ASP B 1 417 ? 53.216 38.601 69.892 1.00 79.60 417 ASP D O 1
ATOM 7372 N N . ASN B 1 418 ? 54.753 37.705 71.245 1.00 80.16 418 ASN D N 1
ATOM 7373 C CA . ASN B 1 418 ? 53.817 36.915 72.031 1.00 80.98 418 ASN D CA 1
ATOM 7374 C C . ASN B 1 418 ? 52.891 37.776 72.851 1.00 79.13 418 ASN D C 1
ATOM 7375 O O . ASN B 1 418 ? 51.768 37.375 73.130 1.00 77.01 418 ASN D O 1
ATOM 7380 N N . GLN B 1 419 ? 53.329 38.991 73.199 1.00 78.57 419 GLN D N 1
ATOM 7381 C CA . GLN B 1 419 ? 52.431 39.918 73.884 1.00 77.88 419 GLN D CA 1
ATOM 7382 C C . GLN B 1 419 ? 51.239 40.198 72.970 1.00 76.50 419 GLN D C 1
ATOM 7383 O O . GLN B 1 419 ? 50.089 40.159 73.426 1.00 75.24 419 GLN D O 1
ATOM 7389 N N . LEU B 1 420 ? 51.501 40.437 71.680 1.00 75.24 420 LEU D N 1
ATOM 7390 C CA . LEU B 1 420 ? 50.358 40.620 70.768 1.00 76.13 420 LEU D CA 1
ATOM 7391 C C . LEU B 1 420 ? 49.579 39.313 70.586 1.00 75.47 420 LEU D C 1
ATOM 7392 O O . LEU B 1 420 ? 48.350 39.357 70.719 1.00 72.00 420 LEU D O 1
ATOM 7397 N N . TYR B 1 421 ? 50.302 38.219 70.395 1.00 77.76 421 TYR D N 1
ATOM 7398 C CA . TYR B 1 421 ? 49.639 36.925 70.202 1.00 81.69 421 TYR D CA 1
ATOM 7399 C C . TYR B 1 421 ? 48.619 36.662 71.295 1.00 82.83 421 TYR D C 1
ATOM 7400 O O . TYR B 1 421 ? 47.453 36.429 71.004 1.00 80.40 421 TYR D O 1
ATOM 7409 N N . LYS B 1 422 ? 49.038 36.772 72.573 1.00 84.96 422 LYS D N 1
ATOM 7410 C CA . LYS B 1 422 ? 48.111 36.577 73.677 1.00 87.35 422 LYS D CA 1
ATOM 7411 C C . LYS B 1 422 ? 47.135 37.728 73.818 1.00 87.63 422 LYS D C 1
ATOM 7412 O O . LYS B 1 422 ? 46.062 37.482 74.388 1.00 87.23 422 LYS D O 1
ATOM 7418 N N . LYS B 1 423 ? 47.417 38.936 73.347 1.00 88.99 423 LYS D N 1
ATOM 7419 C CA . LYS B 1 423 ? 46.402 39.985 73.456 1.00 91.29 423 LYS D CA 1
ATOM 7420 C C . LYS B 1 423 ? 45.352 40.024 72.350 1.00 90.44 423 LYS D C 1
ATOM 7421 O O . LYS B 1 423 ? 44.307 40.677 72.510 1.00 90.54 423 LYS D O 1
ATOM 7427 N N . ALA B 1 424 ? 45.586 39.369 71.217 1.00 88.53 424 ALA D N 1
ATOM 7428 C CA . ALA B 1 424 ? 44.665 39.518 70.079 1.00 87.04 424 ALA D CA 1
ATOM 7429 C C . ALA B 1 424 ? 44.208 38.177 69.529 1.00 85.45 424 ALA D C 1
ATOM 7430 O O . ALA B 1 424 ? 44.966 37.495 68.821 1.00 85.53 424 ALA D O 1
ATOM 7432 N N . LYS B 1 425 ? 42.972 37.751 69.810 1.00 84.41 425 LYS D N 1
ATOM 7433 C CA . LYS B 1 425 ? 42.560 36.404 69.417 1.00 84.16 425 LYS D CA 1
ATOM 7434 C C . LYS B 1 425 ? 42.422 36.201 67.913 1.00 82.17 425 LYS D C 1
ATOM 7435 O O . LYS B 1 425 ? 42.647 35.081 67.431 1.00 81.08 425 LYS D O 1
ATOM 7441 N N . MET B 1 426 ? 42.171 37.253 67.139 1.00 80.24 426 MET D N 1
ATOM 7442 C CA . MET B 1 426 ? 42.067 37.069 65.683 1.00 77.89 426 MET D CA 1
ATOM 7443 C C . MET B 1 426 ? 43.405 36.701 65.068 1.00 74.67 426 MET D C 1
ATOM 7444 O O . MET B 1 426 ? 43.464 35.808 64.213 1.00 71.73 426 MET D O 1
ATOM 7449 N N . VAL B 1 427 ? 44.532 37.188 65.591 1.00 71.45 427 VAL D N 1
ATOM 7450 C CA . VAL B 1 427 ? 45.833 36.615 65.282 1.00 69.97 427 VAL D CA 1
ATOM 7451 C C . VAL B 1 427 ? 45.954 35.146 65.653 1.00 69.06 427 VAL D C 1
ATOM 7452 O O . VAL B 1 427 ? 46.682 34.424 64.958 1.00 67.41 427 VAL D O 1
ATOM 7456 N N . ARG B 1 428 ? 45.217 34.614 66.635 1.00 68.54 428 ARG D N 1
ATOM 7457 C CA . ARG B 1 428 ? 45.358 33.174 66.921 1.00 69.72 428 ARG D CA 1
ATOM 7458 C C . ARG B 1 428 ? 44.364 32.411 66.044 1.00 67.96 428 ARG D C 1
ATOM 7459 O O . ARG B 1 428 ? 44.686 31.304 65.610 1.00 64.58 428 ARG D O 1
ATOM 7467 N N . GLY B 1 429 ? 43.289 33.098 65.662 1.00 68.15 429 GLY D N 1
ATOM 7468 C CA . GLY B 1 429 ? 42.480 32.663 64.510 1.00 67.72 429 GLY D CA 1
ATOM 7469 C C . GLY B 1 429 ? 43.410 32.434 63.328 1.00 67.86 429 GLY D C 1
ATOM 7470 O O . GLY B 1 429 ? 43.476 31.320 62.805 1.00 67.22 429 GLY D O 1
ATOM 7471 N N . TYR B 1 430 ? 44.222 33.433 62.946 1.00 67.75 430 TYR D N 1
ATOM 7472 C CA . TYR B 1 430 ? 45.037 33.249 61.724 1.00 68.75 430 TYR D CA 1
ATOM 7473 C C . TYR B 1 430 ? 46.010 32.088 61.909 1.00 68.22 430 TYR D C 1
ATOM 7474 O O . TYR B 1 430 ? 46.361 31.367 60.971 1.00 66.21 430 TYR D O 1
ATOM 7483 N N . ASP B 1 431 ? 46.506 31.927 63.142 1.00 68.92 431 ASP D N 1
ATOM 7484 C CA . ASP B 1 431 ? 47.311 30.809 63.549 1.00 70.30 431 ASP D CA 1
ATOM 7485 C C . ASP B 1 431 ? 46.575 29.473 63.471 1.00 70.26 431 ASP D C 1
ATOM 7486 O O . ASP B 1 431 ? 47.163 28.600 62.838 1.00 69.48 431 ASP D O 1
ATOM 7491 N N . HIS B 1 432 ? 45.381 29.350 64.006 1.00 71.84 432 HIS D N 1
ATOM 7492 C CA . HIS B 1 432 ? 44.538 28.196 63.761 1.00 75.58 432 HIS D CA 1
ATOM 7493 C C . HIS B 1 432 ? 44.361 27.899 62.273 1.00 75.35 432 HIS D C 1
ATOM 7494 O O . HIS B 1 432 ? 44.453 26.735 61.872 1.00 74.16 432 HIS D O 1
ATOM 7501 N N . LEU B 1 433 ? 44.164 28.923 61.429 1.00 72.17 433 LEU D N 1
ATOM 7502 C CA . LEU B 1 433 ? 44.146 28.687 59.994 1.00 72.49 433 LEU D CA 1
ATOM 7503 C C . LEU B 1 433 ? 45.517 28.437 59.409 1.00 73.92 433 LEU D C 1
ATOM 7504 O O . LEU B 1 433 ? 45.675 28.504 58.185 1.00 74.83 433 LEU D O 1
ATOM 7509 N N . GLU B 1 434 ? 46.572 28.248 60.186 1.00 75.97 434 GLU D N 1
ATOM 7510 C CA . GLU B 1 434 ? 47.891 27.887 59.700 1.00 77.95 434 GLU D CA 1
ATOM 7511 C C . GLU B 1 434 ? 48.431 29.021 58.818 1.00 77.12 434 GLU D C 1
ATOM 7512 O O . GLU B 1 434 ? 49.064 28.748 57.792 1.00 78.26 434 GLU D O 1
ATOM 7518 N N . MET B 1 435 ? 48.218 30.267 59.232 1.00 74.87 435 MET D N 1
ATOM 7519 C CA . MET B 1 435 ? 48.714 31.359 58.389 1.00 74.36 435 MET D CA 1
ATOM 7520 C C . MET B 1 435 ? 50.007 31.970 58.917 1.00 74.58 435 MET D C 1
ATOM 7521 O O . MET B 1 435 ? 50.576 32.767 58.158 1.00 74.95 435 MET D O 1
ATOM 7526 N N . LEU B 1 436 ? 50.436 31.660 60.142 1.00 73.25 436 LEU D N 1
ATOM 7527 C CA . LEU B 1 436 ? 51.612 32.343 60.675 1.00 73.59 436 LEU D CA 1
ATOM 7528 C C . LEU B 1 436 ? 52.921 31.584 60.517 1.00 74.08 436 LEU D C 1
ATOM 7529 O O . LEU B 1 436 ? 53.090 30.392 60.716 1.00 75.31 436 LEU D O 1
ATOM 7534 N N . TYR B 1 437 ? 53.922 32.261 59.984 1.00 76.97 437 TYR D N 1
ATOM 7535 C CA . TYR B 1 437 ? 55.329 31.899 60.139 1.00 79.57 437 TYR D CA 1
ATOM 7536 C C . TYR B 1 437 ? 55.680 32.153 61.597 1.00 80.83 437 TYR D C 1
ATOM 7537 O O . TYR B 1 437 ? 55.404 33.247 62.081 1.00 79.53 437 TYR D O 1
ATOM 7546 N N . LYS B 1 438 ? 56.109 31.118 62.320 1.00 83.83 438 LYS D N 1
ATOM 7547 C CA . LYS B 1 438 ? 56.564 31.360 63.698 1.00 85.08 438 LYS D CA 1
ATOM 7548 C C . LYS B 1 438 ? 58.055 31.067 63.794 1.00 85.67 438 LYS D C 1
ATOM 7549 O O . LYS B 1 438 ? 58.611 30.271 63.044 1.00 85.52 438 LYS D O 1
ATOM 7555 N N . GLY B 1 439 ? 58.715 31.809 64.676 1.00 87.11 439 GLY D N 1
ATOM 7556 C CA . GLY B 1 439 ? 60.157 31.672 64.879 1.00 86.73 439 GLY D CA 1
ATOM 7557 C C . GLY B 1 439 ? 60.557 32.025 66.307 1.00 86.93 439 GLY D C 1
ATOM 7558 O O . GLY B 1 439 ? 60.216 33.072 66.858 1.00 84.54 439 GLY D O 1
ATOM 7559 N N . ASP B 1 440 ? 61.347 31.134 66.936 1.00 88.55 440 ASP D N 1
ATOM 7560 C CA . ASP B 1 440 ? 61.551 31.319 68.390 1.00 89.47 440 ASP D CA 1
ATOM 7561 C C . ASP B 1 440 ? 62.638 32.356 68.612 1.00 88.85 440 ASP D C 1
ATOM 7562 O O . ASP B 1 440 ? 62.678 33.038 69.633 1.00 86.67 440 ASP D O 1
ATOM 7567 N N . THR B 1 441 ? 63.540 32.560 67.650 1.00 89.75 441 THR D N 1
ATOM 7568 C CA . THR B 1 441 ? 64.255 33.825 67.547 1.00 91.86 441 THR D CA 1
ATOM 7569 C C . THR B 1 441 ? 63.857 34.612 66.294 1.00 92.81 441 THR D C 1
ATOM 7570 O O . THR B 1 441 ? 63.575 34.081 65.223 1.00 92.77 441 THR D O 1
ATOM 7574 N N . VAL B 1 442 ? 63.882 35.934 66.395 1.00 94.19 442 VAL D N 1
ATOM 7575 C CA . VAL B 1 442 ? 63.800 36.841 65.256 1.00 96.13 442 VAL D CA 1
ATOM 7576 C C . VAL B 1 442 ? 64.592 36.328 64.061 1.00 97.88 442 VAL D C 1
ATOM 7577 O O . VAL B 1 442 ? 64.071 36.137 62.955 1.00 97.93 442 VAL D O 1
ATOM 7581 N N . GLU B 1 443 ? 65.870 36.053 64.251 1.00 98.94 443 GLU D N 1
ATOM 7582 C CA . GLU B 1 443 ? 66.740 35.379 63.305 1.00 100.30 443 GLU D CA 1
ATOM 7583 C C . GLU B 1 443 ? 66.176 34.095 62.718 1.00 100.45 443 GLU D C 1
ATOM 7584 O O . GLU B 1 443 ? 66.398 33.821 61.535 1.00 98.97 443 GLU D O 1
ATOM 7590 N N . GLN B 1 444 ? 65.497 33.282 63.517 1.00 101.47 444 GLN D N 1
ATOM 7591 C CA . GLN B 1 444 ? 64.788 32.099 63.058 1.00 103.05 444 GLN D CA 1
ATOM 7592 C C . GLN B 1 444 ? 63.571 32.469 62.219 1.00 102.19 444 GLN D C 1
ATOM 7593 O O . GLN B 1 444 ? 63.284 31.927 61.155 1.00 101.01 444 GLN D O 1
ATOM 7599 N N . LEU B 1 445 ? 62.862 33.476 62.731 1.00 102.22 445 LEU D N 1
ATOM 7600 C CA . LEU B 1 445 ? 61.746 34.066 61.970 1.00 101.81 445 LEU D CA 1
ATOM 7601 C C . LEU B 1 445 ? 62.237 34.529 60.612 1.00 101.48 445 LEU D C 1
ATOM 7602 O O . LEU B 1 445 ? 61.748 34.052 59.582 1.00 100.78 445 LEU D O 1
ATOM 7607 N N . ALA B 1 446 ? 63.305 35.304 60.536 1.00 102.51 446 ALA D N 1
ATOM 7608 C CA . ALA B 1 446 ? 63.851 35.823 59.293 1.00 103.10 446 ALA D CA 1
ATOM 7609 C C . ALA B 1 446 ? 64.174 34.776 58.241 1.00 103.46 446 ALA D C 1
ATOM 7610 O O . ALA B 1 446 ? 63.997 35.015 57.043 1.00 103.27 446 ALA D O 1
ATOM 7612 N N . LYS B 1 447 ? 64.639 33.610 58.650 1.00 104.20 447 LYS D N 1
ATOM 7613 C CA . LYS B 1 447 ? 65.021 32.534 57.743 1.00 104.51 447 LYS D CA 1
ATOM 7614 C C . LYS B 1 447 ? 63.849 31.702 57.246 1.00 103.60 447 LYS D C 1
ATOM 7615 O O . LYS B 1 447 ? 63.841 31.205 56.111 1.00 102.96 447 LYS D O 1
ATOM 7621 N N . SER B 1 448 ? 62.815 31.552 58.066 1.00 102.12 448 SER D N 1
ATOM 7622 C CA . SER B 1 448 ? 61.587 30.881 57.683 1.00 101.75 448 SER D CA 1
ATOM 7623 C C . SER B 1 448 ? 60.823 31.663 56.615 1.00 100.54 448 SER D C 1
ATOM 7624 O O . SER B 1 448 ? 60.345 31.160 55.607 1.00 99.73 448 SER D O 1
ATOM 7627 N N . THR B 1 449 ? 60.738 32.963 56.889 1.00 99.22 449 THR D N 1
ATOM 7628 C CA . THR B 1 449 ? 60.041 33.917 56.056 1.00 97.64 449 THR D CA 1
ATOM 7629 C C . THR B 1 449 ? 60.843 34.309 54.827 1.00 97.94 449 THR D C 1
ATOM 7630 O O . THR B 1 449 ? 60.291 34.827 53.852 1.00 97.52 449 THR D O 1
ATOM 7634 N N . GLY B 1 450 ? 62.162 34.079 54.879 1.00 97.41 450 GLY D N 1
ATOM 7635 C CA . GLY B 1 450 ? 63.000 34.316 53.699 1.00 96.20 450 GLY D CA 1
ATOM 7636 C C . GLY B 1 450 ? 63.345 35.810 53.635 1.00 95.20 450 GLY D C 1
ATOM 7637 O O . GLY B 1 450 ? 63.688 36.345 52.590 1.00 94.47 450 GLY D O 1
ATOM 7638 N N . MET B 1 451 ? 63.249 36.457 54.789 1.00 94.54 451 MET D N 1
ATOM 7639 C CA . MET B 1 451 ? 63.765 37.791 54.962 1.00 94.96 451 MET D CA 1
ATOM 7640 C C . MET B 1 451 ? 65.284 37.765 55.137 1.00 96.74 451 MET D C 1
ATOM 7641 O O . MET B 1 451 ? 65.931 36.713 55.107 1.00 96.60 451 MET D O 1
ATOM 7646 N N . LYS B 1 452 ? 65.844 38.966 55.309 1.00 97.86 452 LYS D N 1
ATOM 7647 C CA . LYS B 1 452 ? 67.266 39.104 55.581 1.00 98.80 452 LYS D CA 1
ATOM 7648 C C . LYS B 1 452 ? 67.471 39.483 57.038 1.00 99.31 452 LYS D C 1
ATOM 7649 O O . LYS B 1 452 ? 67.099 40.507 57.604 1.00 98.05 452 LYS D O 1
ATOM 7655 N N . VAL B 1 453 ? 68.157 38.542 57.686 1.00 101.18 453 VAL D N 1
ATOM 7656 C CA . VAL B 1 453 ? 68.446 38.500 59.109 1.00 101.78 453 VAL D CA 1
ATOM 7657 C C . VAL B 1 453 ? 69.038 39.806 59.613 1.00 102.03 453 VAL D C 1
ATOM 7658 O O . VAL B 1 453 ? 68.613 40.385 60.611 1.00 101.19 453 VAL D O 1
ATOM 7662 N N . ALA B 1 454 ? 70.059 40.285 58.902 1.00 103.57 454 ALA D N 1
ATOM 7663 C CA . ALA B 1 454 ? 70.662 41.590 59.156 1.00 104.24 454 ALA D CA 1
ATOM 7664 C C . ALA B 1 454 ? 69.614 42.695 59.280 1.00 103.93 454 ALA D C 1
ATOM 7665 O O . ALA B 1 454 ? 69.446 43.327 60.321 1.00 103.49 454 ALA D O 1
ATOM 7667 N N . ASP B 1 455 ? 68.881 42.920 58.196 1.00 104.04 455 ASP D N 1
ATOM 7668 C CA . ASP B 1 455 ? 67.796 43.891 58.142 1.00 103.46 455 ASP D CA 1
ATOM 7669 C C . ASP B 1 455 ? 66.738 43.627 59.200 1.00 102.02 455 ASP D C 1
ATOM 7670 O O . ASP B 1 455 ? 66.433 44.546 59.976 1.00 100.53 455 ASP D O 1
ATOM 7675 N N . LEU B 1 456 ? 66.217 42.396 59.328 1.00 101.20 456 LEU D N 1
ATOM 7676 C CA . LEU B 1 456 ? 65.159 42.213 60.334 1.00 100.77 456 LEU D CA 1
ATOM 7677 C C . LEU B 1 456 ? 65.709 42.493 61.729 1.00 100.39 456 LEU D C 1
ATOM 7678 O O . LEU B 1 456 ? 65.025 43.136 62.532 1.00 100.03 456 LEU D O 1
ATOM 7683 N N . ALA B 1 457 ? 66.934 42.030 61.998 1.00 100.18 457 ALA D N 1
ATOM 7684 C CA . ALA B 1 457 ? 67.559 42.383 63.270 1.00 100.29 457 ALA D CA 1
ATOM 7685 C C . ALA B 1 457 ? 67.636 43.894 63.412 1.00 100.09 457 ALA D C 1
ATOM 7686 O O . ALA B 1 457 ? 67.150 44.414 64.423 1.00 99.22 457 ALA D O 1
ATOM 7688 N N . LYS B 1 458 ? 68.156 44.621 62.421 1.00 100.14 458 LYS D N 1
ATOM 7689 C CA . LYS B 1 458 ? 68.123 46.078 62.510 1.00 101.39 458 LYS D CA 1
ATOM 7690 C C . LYS B 1 458 ? 66.755 46.652 62.872 1.00 101.46 458 LYS D C 1
ATOM 7691 O O . LYS B 1 458 ? 66.671 47.471 63.799 1.00 100.92 458 LYS D O 1
ATOM 7697 N N . THR B 1 459 ? 65.698 46.249 62.165 1.00 101.72 459 THR D N 1
ATOM 7698 C CA . THR B 1 459 ? 64.351 46.735 62.422 1.00 101.65 459 THR D CA 1
ATOM 7699 C C . THR B 1 459 ? 63.882 46.595 63.861 1.00 101.11 459 THR D C 1
ATOM 7700 O O . THR B 1 459 ? 63.511 47.605 64.467 1.00 100.54 459 THR D O 1
ATOM 7704 N N . VAL B 1 460 ? 63.873 45.404 64.454 1.00 101.14 460 VAL D N 1
ATOM 7705 C CA . VAL B 1 460 ? 63.260 45.208 65.773 1.00 101.77 460 VAL D CA 1
ATOM 7706 C C . VAL B 1 460 ? 63.965 45.980 66.888 1.00 101.48 460 VAL D C 1
ATOM 7707 O O . VAL B 1 460 ? 63.359 46.515 67.816 1.00 99.86 460 VAL D O 1
ATOM 7711 N N . SER B 1 461 ? 65.294 45.985 66.827 1.00 102.23 461 SER D N 1
ATOM 7712 C CA . SER B 1 461 ? 66.103 46.859 67.666 1.00 102.81 461 SER D CA 1
ATOM 7713 C C . SER B 1 461 ? 65.674 48.310 67.545 1.00 102.86 461 SER D C 1
ATOM 7714 O O . SER B 1 461 ? 65.367 48.958 68.545 1.00 101.97 461 SER D O 1
ATOM 7717 N N . ASP B 1 462 ? 65.612 48.818 66.307 1.00 103.41 462 ASP D N 1
ATOM 7718 C CA . ASP B 1 462 ? 65.028 50.144 66.096 1.00 103.09 462 ASP D CA 1
ATOM 7719 C C . ASP B 1 462 ? 63.614 50.209 66.642 1.00 102.49 462 ASP D C 1
ATOM 7720 O O . ASP B 1 462 ? 63.323 51.052 67.495 1.00 101.48 462 ASP D O 1
ATOM 7725 N N . TYR B 1 463 ? 62.732 49.296 66.203 1.00 101.49 463 TYR D N 1
ATOM 7726 C CA . TYR B 1 463 ? 61.356 49.391 66.698 1.00 101.78 463 TYR D CA 1
ATOM 7727 C C . TYR B 1 463 ? 61.377 49.455 68.224 1.00 101.89 463 TYR D C 1
ATOM 7728 O O . TYR B 1 463 ? 60.782 50.385 68.769 1.00 101.24 463 TYR D O 1
ATOM 7737 N N . ASN B 1 464 ? 62.067 48.543 68.906 1.00 102.97 464 ASN D N 1
ATOM 7738 C CA . ASN B 1 464 ? 62.144 48.583 70.370 1.00 103.62 464 ASN D CA 1
ATOM 7739 C C . ASN B 1 464 ? 62.757 49.889 70.856 1.00 103.95 464 ASN D C 1
ATOM 7740 O O . ASN B 1 464 ? 62.148 50.572 71.686 1.00 102.32 464 ASN D O 1
ATOM 7745 N N . GLY B 1 465 ? 63.885 50.293 70.275 1.00 104.80 465 GLY D N 1
ATOM 7746 C CA . GLY B 1 465 ? 64.345 51.671 70.368 1.00 106.32 465 GLY D CA 1
ATOM 7747 C C . GLY B 1 465 ? 63.204 52.682 70.290 1.00 107.49 465 GLY D C 1
ATOM 7748 O O . GLY B 1 465 ? 63.017 53.438 71.254 1.00 107.33 465 GLY D O 1
ATOM 7749 N N . TYR B 1 466 ? 62.430 52.681 69.190 1.00 108.33 466 TYR D N 1
ATOM 7750 C CA . TYR B 1 466 ? 61.365 53.679 69.075 1.00 109.68 466 TYR D CA 1
ATOM 7751 C C . TYR B 1 466 ? 60.262 53.444 70.102 1.00 109.58 466 TYR D C 1
ATOM 7752 O O . TYR B 1 466 ? 59.787 54.444 70.647 1.00 109.23 466 TYR D O 1
ATOM 7761 N N . VAL B 1 467 ? 59.851 52.209 70.388 1.00 110.27 467 VAL D N 1
ATOM 7762 C CA . VAL B 1 467 ? 58.816 52.037 71.422 1.00 111.92 467 VAL D CA 1
ATOM 7763 C C . VAL B 1 467 ? 59.359 52.448 72.789 1.00 112.81 467 VAL D C 1
ATOM 7764 O O . VAL B 1 467 ? 58.638 53.051 73.596 1.00 112.30 467 VAL D O 1
ATOM 7768 N N . ALA B 1 468 ? 60.623 52.162 73.080 1.00 113.82 468 ALA D N 1
ATOM 7769 C CA . ALA B 1 468 ? 61.274 52.706 74.265 1.00 115.26 468 ALA D CA 1
ATOM 7770 C C . ALA B 1 468 ? 61.212 54.227 74.308 1.00 116.17 468 ALA D C 1
ATOM 7771 O O . ALA B 1 468 ? 60.671 54.786 75.269 1.00 116.58 468 ALA D O 1
ATOM 7773 N N . SER B 1 469 ? 61.707 54.914 73.283 1.00 117.43 469 SER D N 1
ATOM 7774 C CA . SER B 1 469 ? 61.621 56.369 73.210 1.00 118.16 469 SER D CA 1
ATOM 7775 C C . SER B 1 469 ? 60.220 56.927 73.011 1.00 118.04 469 SER D C 1
ATOM 7776 O O . SER B 1 469 ? 59.962 58.086 73.340 1.00 118.41 469 SER D O 1
ATOM 7779 N N . GLY B 1 470 ? 59.314 56.177 72.403 1.00 118.12 470 GLY D N 1
ATOM 7780 C CA . GLY B 1 470 ? 57.979 56.653 72.057 1.00 117.87 470 GLY D CA 1
ATOM 7781 C C . GLY B 1 470 ? 58.046 57.605 70.858 1.00 117.09 470 GLY D C 1
ATOM 7782 O O . GLY B 1 470 ? 57.203 58.483 70.691 1.00 116.37 470 GLY D O 1
ATOM 7783 N N . LYS B 1 471 ? 59.056 57.394 70.023 1.00 116.46 471 LYS D N 1
ATOM 7784 C CA . LYS B 1 471 ? 59.436 58.334 68.994 1.00 117.10 471 LYS D CA 1
ATOM 7785 C C . LYS B 1 471 ? 59.852 57.585 67.732 1.00 117.04 471 LYS D C 1
ATOM 7786 O O . LYS B 1 471 ? 61.020 57.210 67.617 1.00 117.04 471 LYS D O 1
ATOM 7792 N N . ASP B 1 472 ? 58.905 57.365 66.818 1.00 116.69 472 ASP D N 1
ATOM 7793 C CA . ASP B 1 472 ? 59.304 56.669 65.591 1.00 116.19 472 ASP D CA 1
ATOM 7794 C C . ASP B 1 472 ? 59.972 57.669 64.648 1.00 115.98 472 ASP D C 1
ATOM 7795 O O . ASP B 1 472 ? 59.331 58.488 63.998 1.00 115.49 472 ASP D O 1
ATOM 7800 N N . THR B 1 473 ? 61.297 57.564 64.604 1.00 116.09 473 THR D N 1
ATOM 7801 C CA . THR B 1 473 ? 62.119 58.531 63.894 1.00 116.48 473 THR D CA 1
ATOM 7802 C C . THR B 1 473 ? 62.336 58.055 62.462 1.00 116.29 473 THR D C 1
ATOM 7803 O O . THR B 1 473 ? 62.700 58.826 61.567 1.00 116.78 473 THR D O 1
ATOM 7807 N N . ALA B 1 474 ? 62.123 56.755 62.263 1.00 115.38 474 ALA D N 1
ATOM 7808 C CA . ALA B 1 474 ? 62.164 56.216 60.909 1.00 114.76 474 ALA D CA 1
ATOM 7809 C C . ALA B 1 474 ? 60.927 56.648 60.118 1.00 114.18 474 ALA D C 1
ATOM 7810 O O . ALA B 1 474 ? 61.031 57.376 59.134 1.00 114.36 474 ALA D O 1
ATOM 7812 N N . PHE B 1 475 ? 59.758 56.170 60.535 1.00 113.05 475 PHE D N 1
ATOM 7813 C CA . PHE B 1 475 ? 58.566 56.220 59.700 1.00 111.33 475 PHE D CA 1
ATOM 7814 C C . PHE B 1 475 ? 57.416 56.927 60.390 1.00 110.07 475 PHE D C 1
ATOM 7815 O O . PHE B 1 475 ? 56.294 56.957 59.887 1.00 109.90 475 PHE D O 1
ATOM 7823 N N . GLY B 1 476 ? 57.694 57.475 61.565 1.00 108.82 476 GLY D N 1
ATOM 7824 C CA . GLY B 1 476 ? 56.745 58.327 62.248 1.00 107.72 476 GLY D CA 1
ATOM 7825 C C . GLY B 1 476 ? 55.632 57.604 62.971 1.00 107.08 476 GLY D C 1
ATOM 7826 O O . GLY B 1 476 ? 54.739 58.321 63.454 1.00 107.94 476 GLY D O 1
ATOM 7827 N N . ARG B 1 477 ? 55.682 56.274 63.132 1.00 105.36 477 ARG D N 1
ATOM 7828 C CA . ARG B 1 477 ? 54.512 55.591 63.688 1.00 103.94 477 ARG D CA 1
ATOM 7829 C C . ARG B 1 477 ? 54.010 56.395 64.895 1.00 104.05 477 ARG D C 1
ATOM 7830 O O . ARG B 1 477 ? 54.795 56.690 65.788 1.00 103.59 477 ARG D O 1
ATOM 7838 N N . ALA B 1 478 ? 52.737 56.756 64.835 1.00 104.47 478 ALA D N 1
ATOM 7839 C CA . ALA B 1 478 ? 52.147 57.627 65.839 1.00 105.64 478 ALA D CA 1
ATOM 7840 C C . ALA B 1 478 ? 52.377 57.027 67.223 1.00 106.29 478 ALA D C 1
ATOM 7841 O O . ALA B 1 478 ? 53.051 57.650 68.039 1.00 106.02 478 ALA D O 1
ATOM 7843 N N . ASP B 1 479 ? 51.818 55.838 67.432 1.00 107.41 479 ASP D N 1
ATOM 7844 C CA . ASP B 1 479 ? 51.903 55.205 68.742 1.00 108.35 479 ASP D CA 1
ATOM 7845 C C . ASP B 1 479 ? 52.162 53.702 68.641 1.00 108.47 479 ASP D C 1
ATOM 7846 O O . ASP B 1 479 ? 51.750 52.970 67.741 1.00 108.58 479 ASP D O 1
ATOM 7851 N N . MET B 1 480 ? 52.896 53.241 69.652 1.00 107.51 480 MET D N 1
ATOM 7852 C CA . MET B 1 480 ? 53.484 51.915 69.706 1.00 106.15 480 MET D CA 1
ATOM 7853 C C . MET B 1 480 ? 53.221 51.296 71.079 1.00 104.43 480 MET D C 1
ATOM 7854 O O . MET B 1 480 ? 53.969 51.471 72.040 1.00 104.06 480 MET D O 1
ATOM 7859 N N . PRO B 1 481 ? 52.132 50.539 71.190 1.00 102.69 481 PRO D N 1
ATOM 7860 C CA . PRO B 1 481 ? 51.605 50.112 72.476 1.00 101.28 481 PRO D CA 1
ATOM 7861 C C . PRO B 1 481 ? 52.259 48.880 73.069 1.00 99.48 481 PRO D C 1
ATOM 7862 O O . PRO B 1 481 ? 52.039 48.553 74.235 1.00 98.57 481 PRO D O 1
ATOM 7866 N N . LEU B 1 482 ? 53.056 48.151 72.308 1.00 98.70 482 LEU D N 1
ATOM 7867 C CA . LEU B 1 482 ? 53.712 46.911 72.659 1.00 97.39 482 LEU D CA 1
ATOM 7868 C C . LEU B 1 482 ? 54.943 46.740 71.755 1.00 96.64 482 LEU D C 1
ATOM 7869 O O . LEU B 1 482 ? 54.923 47.085 70.575 1.00 96.52 482 LEU D O 1
ATOM 7874 N N . ASN B 1 483 ? 56.001 46.145 72.273 1.00 96.34 483 ASN D N 1
ATOM 7875 C CA . ASN B 1 483 ? 57.258 45.981 71.562 1.00 95.64 483 ASN D CA 1
ATOM 7876 C C . ASN B 1 483 ? 57.502 44.550 71.105 1.00 93.70 483 ASN D C 1
ATOM 7877 O O . ASN B 1 483 ? 56.599 43.748 71.279 1.00 92.05 483 ASN D O 1
ATOM 7882 N N . MET B 1 484 ? 58.689 44.260 70.580 1.00 93.26 484 MET D N 1
ATOM 7883 C CA . MET B 1 484 ? 59.002 42.900 70.168 1.00 94.21 484 MET D CA 1
ATOM 7884 C C . MET B 1 484 ? 60.122 42.195 70.928 1.00 93.68 484 MET D C 1
ATOM 7885 O O . MET B 1 484 ? 61.296 42.175 70.543 1.00 93.11 484 MET D O 1
ATOM 7890 N N . THR B 1 485 ? 59.740 41.518 72.023 1.00 93.03 485 THR D N 1
ATOM 7891 C CA . THR B 1 485 ? 60.707 40.828 72.870 1.00 92.71 485 THR D CA 1
ATOM 7892 C C . THR B 1 485 ? 60.313 39.409 73.273 1.00 93.33 485 THR D C 1
ATOM 7893 O O . THR B 1 485 ? 61.139 38.494 73.286 1.00 93.39 485 THR D O 1
ATOM 7897 N N . GLN B 1 486 ? 59.061 39.250 73.699 1.00 93.50 486 GLN D N 1
ATOM 7898 C CA . GLN B 1 486 ? 58.597 37.953 74.227 1.00 92.35 486 GLN D CA 1
ATOM 7899 C C . GLN B 1 486 ? 58.582 36.949 73.085 1.00 92.38 486 GLN D C 1
ATOM 7900 O O . GLN B 1 486 ? 58.107 37.220 71.979 1.00 91.62 486 GLN D O 1
ATOM 7906 N N . SER B 1 487 ? 59.141 35.766 73.311 1.00 91.21 487 SER D N 1
ATOM 7907 C CA . SER B 1 487 ? 59.840 34.986 72.327 1.00 89.88 487 SER D CA 1
ATOM 7908 C C . SER B 1 487 ? 59.124 34.702 71.023 1.00 88.68 487 SER D C 1
ATOM 7909 O O . SER B 1 487 ? 59.388 35.434 70.059 1.00 89.16 487 SER D O 1
ATOM 7912 N N . PRO B 1 488 ? 58.328 33.615 71.031 1.00 85.60 488 PRO D N 1
ATOM 7913 C CA . PRO B 1 488 ? 57.831 33.146 69.725 1.00 84.04 488 PRO D CA 1
ATOM 7914 C C . PRO B 1 488 ? 57.470 34.371 68.893 1.00 82.49 488 PRO D C 1
ATOM 7915 O O . PRO B 1 488 ? 56.688 35.224 69.328 1.00 79.32 488 PRO D O 1
ATOM 7919 N N . TYR B 1 489 ? 58.187 34.592 67.803 1.00 82.53 489 TYR D N 1
ATOM 7920 C CA . TYR B 1 489 ? 57.933 35.685 66.874 1.00 83.95 489 TYR D CA 1
ATOM 7921 C C . TYR B 1 489 ? 57.136 35.224 65.659 1.00 83.32 489 TYR D C 1
ATOM 7922 O O . TYR B 1 489 ? 57.403 34.141 65.131 1.00 82.65 489 TYR D O 1
ATOM 7931 N N . TYR B 1 490 ? 56.177 36.038 65.203 1.00 83.24 490 TYR D N 1
ATOM 7932 C CA . TYR B 1 490 ? 55.257 35.583 64.139 1.00 82.04 490 TYR D CA 1
ATOM 7933 C C . TYR B 1 490 ? 55.279 36.411 62.857 1.00 81.10 490 TYR D C 1
ATOM 7934 O O . TYR B 1 490 ? 55.537 37.613 62.882 1.00 81.19 490 TYR D O 1
ATOM 7943 N N . ALA B 1 491 ? 54.955 35.776 61.728 1.00 79.78 491 ALA D N 1
ATOM 7944 C CA . ALA B 1 491 ? 54.849 36.426 60.434 1.00 78.86 491 ALA D CA 1
ATOM 7945 C C . ALA B 1 491 ? 53.634 35.976 59.611 1.00 78.29 491 ALA D C 1
ATOM 7946 O O . ALA B 1 491 ? 53.274 34.807 59.607 1.00 75.69 491 ALA D O 1
ATOM 7948 N N . VAL B 1 492 ? 52.983 36.950 58.934 1.00 77.46 492 VAL D N 1
ATOM 7949 C CA . VAL B 1 492 ? 51.924 36.653 57.997 1.00 76.63 492 VAL D CA 1
ATOM 7950 C C . VAL B 1 492 ? 52.125 37.376 56.660 1.00 76.10 492 VAL D C 1
ATOM 7951 O O . VAL B 1 492 ? 52.308 38.586 56.682 1.00 74.32 492 VAL D O 1
ATOM 7955 N N . LYS B 1 493 ? 52.022 36.625 55.571 1.00 76.21 493 LYS D N 1
ATOM 7956 C CA . LYS B 1 493 ? 52.217 37.207 54.253 1.00 75.58 493 LYS D CA 1
ATOM 7957 C C . LYS B 1 493 ? 50.927 37.888 53.802 1.00 75.27 493 LYS D C 1
ATOM 7958 O O . LYS B 1 493 ? 49.855 37.297 53.913 1.00 75.16 493 LYS D O 1
ATOM 7964 N N . VAL B 1 494 ? 51.020 39.170 53.463 1.00 73.62 494 VAL D N 1
ATOM 7965 C CA . VAL B 1 494 ? 49.872 39.986 53.112 1.00 72.75 494 VAL D CA 1
ATOM 7966 C C . VAL B 1 494 ? 50.176 40.781 51.831 1.00 71.39 494 VAL D C 1
ATOM 7967 O O . VAL B 1 494 ? 51.298 41.133 51.525 1.00 68.83 494 VAL D O 1
ATOM 7971 N N . ALA B 1 495 ? 49.083 41.150 51.156 1.00 71.82 495 ALA D N 1
ATOM 7972 C CA . ALA B 1 495 ? 49.147 42.135 50.067 1.00 69.33 495 ALA D C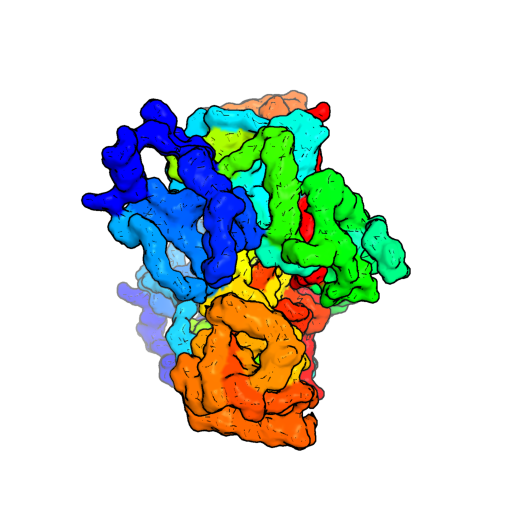A 1
ATOM 7973 C C . ALA B 1 495 ? 47.749 42.688 49.835 1.00 68.09 495 ALA D C 1
ATOM 7974 O O . ALA B 1 495 ? 46.755 42.055 50.171 1.00 65.74 495 ALA D O 1
ATOM 7976 N N . PRO B 1 496 ? 47.694 43.936 49.348 1.00 67.30 496 PRO D N 1
ATOM 7977 C CA . PRO B 1 496 ? 46.428 44.601 49.046 1.00 64.98 496 PRO D CA 1
ATOM 7978 C C . PRO B 1 496 ? 45.594 43.728 48.119 1.00 59.80 496 PRO D C 1
ATOM 7979 O O . PRO B 1 496 ? 46.110 43.148 47.186 1.00 57.11 496 PRO D O 1
ATOM 7983 N N . GLY B 1 497 ? 44.342 43.532 48.486 1.00 57.61 497 GLY D N 1
ATOM 7984 C CA . GLY B 1 497 ? 43.423 42.783 47.686 1.00 56.60 497 GLY D CA 1
ATOM 7985 C C . GLY B 1 497 ? 42.119 43.451 47.299 1.00 54.65 497 GLY D C 1
ATOM 7986 O O . GLY B 1 497 ? 41.542 44.200 48.087 1.00 50.99 497 GLY D O 1
ATOM 7987 N N . ILE B 1 498 ? 41.672 43.074 46.074 1.00 52.96 498 ILE D N 1
ATOM 7988 C CA . ILE B 1 498 ? 40.345 43.489 45.609 1.00 50.61 498 ILE D CA 1
ATOM 7989 C C . ILE B 1 498 ? 39.255 42.867 46.467 1.00 50.02 498 ILE D C 1
ATOM 7990 O O . ILE B 1 498 ? 39.184 41.637 46.599 1.00 50.73 498 ILE D O 1
ATOM 7995 N N . HIS B 1 499 ? 38.330 43.693 46.919 1.00 51.11 499 HIS D N 1
ATOM 7996 C CA . HIS B 1 499 ? 37.247 43.318 47.809 1.00 50.78 499 HIS D CA 1
ATOM 7997 C C . HIS B 1 499 ? 35.827 43.521 47.307 1.00 52.31 499 HIS D C 1
ATOM 7998 O O . HIS B 1 499 ? 35.163 42.483 47.460 1.00 53.19 499 HIS D O 1
ATOM 8005 N N . HIS B 1 500 ? 35.325 44.651 46.844 1.00 48.49 500 HIS D N 1
ATOM 8006 C CA . HIS B 1 500 ? 33.933 44.679 46.362 1.00 47.14 500 HIS D CA 1
ATOM 8007 C C . HIS B 1 500 ? 33.945 45.668 45.171 1.00 46.43 500 HIS D C 1
ATOM 8008 O O . HIS B 1 500 ? 34.797 46.547 45.194 1.00 43.87 500 HIS D O 1
ATOM 8015 N N . THR B 1 501 ? 33.151 45.454 44.161 1.00 45.92 501 THR D N 1
ATOM 8016 C CA . THR B 1 501 ? 33.051 46.434 43.062 1.00 45.92 501 THR D CA 1
ATOM 8017 C C . THR B 1 501 ? 31.722 47.121 43.194 1.00 45.20 501 THR D C 1
ATOM 8018 O O . THR B 1 501 ? 30.653 46.568 42.971 1.00 44.14 501 THR D O 1
ATOM 8022 N N . MET B 1 502 ? 31.749 48.366 43.677 1.00 45.25 502 MET D N 1
ATOM 8023 C CA . MET B 1 502 ? 30.586 49.199 43.903 1.00 47.03 502 MET D CA 1
ATOM 8024 C C . MET B 1 502 ? 29.882 49.522 42.600 1.00 46.13 502 MET D C 1
ATOM 8025 O O . MET B 1 502 ? 28.650 49.642 42.589 1.00 48.09 502 MET D O 1
ATOM 8030 N N . GLY B 1 503 ? 30.624 49.607 41.492 1.00 47.95 503 GLY D N 1
ATOM 8031 C CA . GLY B 1 503 ? 29.932 49.939 40.251 1.00 48.28 503 GLY D CA 1
ATOM 8032 C C . GLY B 1 503 ? 29.206 48.647 39.784 1.00 46.51 503 GLY D C 1
ATOM 8033 O O . GLY B 1 503 ? 29.548 47.553 40.212 1.00 45.51 503 GLY D O 1
ATOM 8034 N N . GLY B 1 504 ? 28.398 48.826 38.769 1.00 43.41 504 GLY D N 1
ATOM 8035 C CA . GLY B 1 504 ? 27.685 47.754 38.125 1.00 43.47 504 GLY D CA 1
ATOM 8036 C C . GLY B 1 504 ? 26.577 48.360 37.261 1.00 45.37 504 GLY D C 1
ATOM 8037 O O . GLY B 1 504 ? 26.555 49.560 36.956 1.00 47.58 504 GLY D O 1
ATOM 8038 N N . VAL B 1 505 ? 25.631 47.520 36.928 1.00 43.40 505 VAL D N 1
ATOM 8039 C CA . VAL B 1 505 ? 24.464 47.794 36.121 1.00 44.62 505 VAL D CA 1
ATOM 8040 C C . VAL B 1 505 ? 23.706 48.945 36.746 1.00 44.65 505 VAL D C 1
ATOM 8041 O O . VAL B 1 505 ? 23.607 49.014 37.975 1.00 43.99 505 VAL D O 1
ATOM 8045 N N . ALA B 1 506 ? 23.174 49.825 35.912 1.00 43.80 506 ALA D N 1
ATOM 8046 C CA . ALA B 1 506 ? 22.280 50.898 36.319 1.00 45.11 506 ALA D CA 1
ATOM 8047 C C . ALA B 1 506 ? 20.881 50.319 36.683 1.00 46.03 506 ALA D C 1
ATOM 8048 O O . ALA B 1 506 ? 20.343 49.5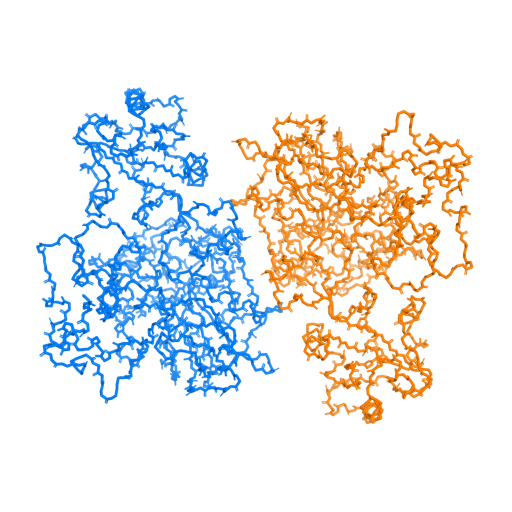22 35.912 1.00 43.80 506 ALA D O 1
ATOM 8050 N N . ILE B 1 507 ? 20.405 50.845 37.800 1.00 49.38 507 ILE D N 1
ATOM 8051 C CA . ILE B 1 507 ? 19.074 50.379 38.279 1.00 51.58 507 ILE D CA 1
ATOM 8052 C C . ILE B 1 507 ? 18.206 51.542 38.730 1.00 50.53 507 ILE D C 1
ATOM 8053 O O . ILE B 1 507 ? 18.748 52.536 39.172 1.00 47.67 507 ILE D O 1
ATOM 8058 N N . ASN B 1 508 ? 16.887 51.449 38.560 1.00 51.86 508 ASN D N 1
ATOM 8059 C CA . ASN B 1 508 ? 15.921 52.341 39.203 1.00 53.53 508 ASN D CA 1
ATOM 8060 C C . ASN B 1 508 ? 15.470 51.772 40.554 1.00 56.06 508 ASN D C 1
ATOM 8061 O O . ASN B 1 508 ? 15.893 50.690 40.994 1.00 52.77 508 ASN D O 1
ATOM 8066 N N . THR B 1 509 ? 14.562 52.483 41.258 1.00 55.63 509 THR D N 1
ATOM 8067 C CA . THR B 1 509 ? 14.139 52.098 42.590 1.00 56.53 509 THR D CA 1
ATOM 8068 C C . THR B 1 509 ? 13.377 50.769 42.678 1.00 56.21 509 THR D C 1
ATOM 8069 O O . THR B 1 509 ? 13.257 50.143 43.735 1.00 53.69 509 THR D O 1
ATOM 8073 N N . THR B 1 510 ? 12.852 50.300 41.554 1.00 56.30 510 THR D N 1
ATOM 8074 C CA . THR B 1 510 ? 12.134 49.038 41.497 1.00 54.51 510 THR D CA 1
ATOM 8075 C C . THR B 1 510 ? 12.965 47.953 40.834 1.00 51.68 510 THR D C 1
ATOM 8076 O O . THR B 1 510 ? 12.449 46.964 40.353 1.00 48.05 510 THR D O 1
ATOM 8080 N N . ALA B 1 511 ? 14.262 48.115 40.765 1.00 51.65 511 ALA D N 1
ATOM 8081 C CA . ALA B 1 511 ? 15.264 47.158 40.339 1.00 51.90 511 ALA D CA 1
ATOM 8082 C C . ALA B 1 511 ? 15.191 46.772 38.893 1.00 50.40 511 ALA D C 1
ATOM 8083 O O . ALA B 1 511 ? 15.772 45.746 38.500 1.00 50.08 511 ALA D O 1
ATOM 8085 N N . SER B 1 512 ? 14.489 47.512 38.024 1.00 50.71 512 SER D N 1
ATOM 8086 C CA . SER B 1 512 ? 14.750 47.363 36.585 1.00 51.14 512 SER D CA 1
ATOM 8087 C C . SER B 1 512 ? 16.194 47.764 36.227 1.00 47.99 512 SER D C 1
ATOM 8088 O O . SER B 1 512 ? 16.705 48.747 36.730 1.00 47.14 512 SER D O 1
ATOM 8091 N N . VAL B 1 513 ? 16.872 47.034 35.355 1.00 47.51 513 VAL D N 1
ATOM 8092 C CA . VAL B 1 513 ? 18.139 47.458 34.755 1.00 47.56 513 VAL D CA 1
ATOM 8093 C C . VAL B 1 513 ? 17.850 48.573 33.733 1.00 49.38 513 VAL D C 1
ATOM 8094 O O . VAL B 1 513 ? 16.835 48.374 33.046 1.00 46.61 513 VAL D O 1
ATOM 8098 N N . LEU B 1 514 ? 18.620 49.651 33.723 1.00 50.15 514 LEU D N 1
ATOM 8099 C CA . LEU B 1 514 ? 18.327 50.771 32.795 1.00 49.47 514 LEU D CA 1
ATOM 8100 C C . LEU B 1 514 ? 19.088 50.651 31.475 1.00 49.16 514 LEU D C 1
ATOM 8101 O O . LEU B 1 514 ? 20.172 50.023 31.368 1.00 47.67 514 LEU D O 1
ATOM 8106 N N . ASP B 1 515 ? 18.519 51.271 30.414 1.00 45.45 515 ASP D N 1
ATOM 8107 C CA . ASP B 1 515 ? 19.185 51.236 29.113 1.00 43.57 515 ASP D CA 1
ATOM 8108 C C . ASP B 1 515 ? 20.043 52.516 28.946 1.00 42.99 515 ASP D C 1
ATOM 8109 O O . ASP B 1 515 ? 20.369 53.230 29.924 1.00 39.40 515 ASP D O 1
ATOM 8114 N N . LEU B 1 516 ? 20.432 52.802 27.715 1.00 43.55 516 LEU D N 1
ATOM 8115 C CA . LEU B 1 516 ? 21.340 53.970 27.564 1.00 44.15 516 LEU D CA 1
ATOM 8116 C C . LEU B 1 516 ? 20.574 55.258 27.705 1.00 44.78 516 LEU D C 1
ATOM 8117 O O . LEU B 1 516 ? 21.242 56.275 27.852 1.00 47.27 516 LEU D O 1
ATOM 8122 N N . GLN B 1 517 ? 19.256 55.319 27.538 1.00 43.74 517 GLN D N 1
ATOM 8123 C CA . GLN B 1 517 ? 18.512 56.531 27.830 1.00 46.11 517 GLN D CA 1
ATOM 8124 C C . GLN B 1 517 ? 18.130 56.590 29.292 1.00 47.87 517 GLN D C 1
ATOM 8125 O O . GLN B 1 517 ? 17.399 57.450 29.751 1.00 47.50 517 GLN D O 1
ATOM 8131 N N . SER B 1 518 ? 18.601 55.652 30.103 1.00 47.87 518 SER D N 1
ATOM 8132 C CA . SER B 1 518 ? 18.360 55.512 31.521 1.00 49.49 518 SER D CA 1
ATOM 8133 C C . SER B 1 518 ? 16.901 55.065 31.789 1.00 50.21 518 SER D C 1
ATOM 8134 O O . SER B 1 518 ? 16.320 55.475 32.731 1.00 48.66 518 SER D O 1
ATOM 8137 N N . LYS B 1 519 ? 16.309 54.294 30.917 1.00 52.19 519 LYS D N 1
ATOM 8138 C CA . LYS B 1 519 ? 14.983 53.775 30.952 1.00 53.42 519 LYS D CA 1
ATOM 8139 C C . LYS B 1 519 ? 14.987 52.272 31.193 1.00 51.49 519 LYS D C 1
ATOM 8140 O O . LYS B 1 519 ? 15.866 51.618 30.664 1.00 47.74 519 LYS D O 1
ATOM 8146 N N . PRO B 1 520 ? 13.970 51.783 31.916 1.00 53.53 520 PRO D N 1
ATOM 8147 C CA . PRO B 1 520 ? 13.862 50.369 32.235 1.00 52.59 520 PRO D CA 1
ATOM 8148 C C . PRO B 1 520 ? 13.907 49.518 30.996 1.00 52.32 520 PRO D C 1
ATOM 8149 O O . PRO B 1 520 ? 13.096 49.695 30.076 1.00 52.34 520 PRO D O 1
ATOM 8153 N N . ILE B 1 521 ? 14.851 48.591 30.932 1.00 49.07 521 ILE D N 1
ATOM 8154 C CA . ILE B 1 521 ? 14.838 47.532 29.948 1.00 49.77 521 ILE D CA 1
ATOM 8155 C C . ILE B 1 521 ? 13.691 46.530 30.221 1.00 53.32 521 ILE D C 1
ATOM 8156 O O . ILE B 1 521 ? 13.563 45.961 31.329 1.00 50.17 521 ILE D O 1
ATOM 8161 N N . ASP B 1 522 ? 12.928 46.237 29.162 1.00 52.14 522 ASP D N 1
ATOM 8162 C CA . ASP B 1 522 ? 11.795 45.348 29.249 1.00 55.57 522 ASP D CA 1
ATOM 8163 C C . ASP B 1 522 ? 12.251 43.938 29.643 1.00 54.08 522 ASP D C 1
ATOM 8164 O O . ASP B 1 522 ? 12.973 43.318 28.853 1.00 51.74 522 ASP D O 1
ATOM 8169 N N . GLY B 1 523 ? 11.784 43.419 30.791 1.00 55.33 523 GLY D N 1
ATOM 8170 C CA . GLY B 1 523 ? 12.198 42.065 31.153 1.00 52.03 523 GLY D CA 1
ATOM 8171 C C . GLY B 1 523 ? 13.476 41.919 31.956 1.00 51.80 523 GLY D C 1
ATOM 8172 O O . GLY B 1 523 ? 13.857 40.735 32.171 1.00 50.33 523 GLY D O 1
ATOM 8173 N N . LEU B 1 524 ? 14.123 42.950 32.516 1.00 50.58 524 LEU D N 1
ATOM 8174 C CA . LEU B 1 524 ? 15.512 42.768 32.956 1.00 51.18 524 LEU D CA 1
ATOM 8175 C C . LEU B 1 524 ? 15.611 43.447 34.328 1.00 50.01 524 LEU D C 1
ATOM 8176 O O . LEU B 1 524 ? 15.093 44.548 34.452 1.00 49.14 524 LEU D O 1
ATOM 8181 N N . PHE B 1 525 ? 16.079 42.714 35.351 1.00 46.46 525 PHE D N 1
ATOM 8182 C CA . PHE B 1 525 ? 16.098 43.248 36.709 1.00 46.61 525 PHE D CA 1
ATOM 8183 C C . PHE B 1 525 ? 17.456 42.885 37.309 1.00 46.30 525 PHE D C 1
ATOM 8184 O O . PHE B 1 525 ? 18.091 42.008 36.725 1.00 45.78 525 PHE D O 1
ATOM 8192 N N . ALA B 1 526 ? 17.846 43.496 38.436 1.00 44.60 526 ALA D N 1
ATOM 8193 C CA . ALA B 1 526 ? 19.107 43.112 39.023 1.00 47.53 526 ALA D CA 1
ATOM 8194 C C . ALA B 1 526 ? 19.114 43.540 40.495 1.00 46.32 526 ALA D C 1
ATOM 8195 O O . ALA B 1 526 ? 18.353 44.445 40.878 1.00 47.70 526 ALA D O 1
ATOM 8197 N N . ALA B 1 527 ? 20.008 42.952 41.263 1.00 46.01 527 ALA D N 1
ATOM 8198 C CA . ALA B 1 527 ? 20.028 43.228 42.727 1.00 45.74 527 ALA D CA 1
ATOM 8199 C C . ALA B 1 527 ? 21.311 42.772 43.358 1.00 44.52 527 ALA D C 1
ATOM 8200 O O . ALA B 1 527 ? 21.941 41.811 42.874 1.00 43.68 527 ALA D O 1
ATOM 8202 N N . GLY B 1 528 ? 21.909 43.522 44.280 1.00 45.47 528 GLY D N 1
ATOM 8203 C CA . GLY B 1 528 ? 23.149 43.065 44.911 1.00 45.91 528 GLY D CA 1
ATOM 8204 C C . GLY B 1 528 ? 24.411 43.706 44.313 1.00 46.77 528 GLY D C 1
ATOM 8205 O O . GLY B 1 528 ? 24.275 44.687 43.627 1.00 48.95 528 GLY D O 1
ATOM 8206 N N . GLU B 1 529 ? 25.569 43.047 44.418 1.00 47.20 529 GLU D N 1
ATOM 8207 C CA . GLU B 1 529 ? 26.813 43.613 43.967 1.00 48.83 529 GLU D CA 1
ATOM 8208 C C . GLU B 1 529 ? 26.908 43.812 42.447 1.00 46.98 529 GLU D C 1
ATOM 8209 O O . GLU B 1 529 ? 27.762 44.612 42.063 1.00 46.32 529 GLU D O 1
ATOM 8215 N N . VAL B 1 530 ? 26.120 43.206 41.589 1.00 48.82 530 VAL D N 1
ATOM 8216 C CA . VAL B 1 530 ? 26.206 43.391 40.134 1.00 45.95 530 VAL D CA 1
ATOM 8217 C C . VAL B 1 530 ? 25.697 44.750 39.651 1.00 46.63 530 VAL D C 1
ATOM 8218 O O . VAL B 1 530 ? 25.914 45.213 38.537 1.00 44.17 530 VAL D O 1
ATOM 8222 N N . THR B 1 531 ? 25.057 45.456 40.548 1.00 45.48 531 THR D N 1
ATOM 8223 C CA . THR B 1 531 ? 24.330 46.700 40.456 1.00 46.45 531 THR D CA 1
ATOM 8224 C C . THR B 1 531 ? 25.244 47.819 40.912 1.00 45.15 531 THR D C 1
ATOM 8225 O O . THR B 1 531 ? 26.116 47.615 41.786 1.00 40.83 531 THR D O 1
ATOM 8229 N N . GLY B 1 532 ? 25.138 49.009 40.247 1.00 44.27 532 GLY D N 1
ATOM 8230 C CA . GLY B 1 532 ? 25.794 50.154 40.872 1.00 43.55 532 GLY D CA 1
ATOM 8231 C C . GLY B 1 532 ? 24.897 51.175 41.508 1.00 43.67 532 GLY D C 1
ATOM 8232 O O . GLY B 1 532 ? 23.669 51.114 41.306 1.00 47.97 532 GLY D O 1
ATOM 8233 N N . GLY B 1 533 ? 25.477 52.077 42.271 1.00 45.53 533 GLY D N 1
ATOM 8234 C CA . GLY B 1 533 ? 24.690 53.217 42.770 1.00 50.38 533 GLY D CA 1
ATOM 8235 C C . GLY B 1 533 ? 24.196 53.183 44.216 1.00 51.51 533 GLY D C 1
ATOM 8236 O O . GLY B 1 533 ? 23.835 54.271 44.715 1.00 49.51 533 GLY D O 1
ATOM 8237 N N . VAL B 1 534 ? 24.105 52.019 44.842 1.00 51.33 534 VAL D N 1
ATOM 8238 C CA . VAL B 1 534 ? 23.719 51.952 46.262 1.00 52.32 534 VAL D CA 1
ATOM 8239 C C . VAL B 1 534 ? 24.863 52.436 47.134 1.00 51.56 534 VAL D C 1
ATOM 8240 O O . VAL B 1 534 ? 24.558 53.087 48.136 1.00 52.77 534 VAL D O 1
ATOM 8244 N N . HIS B 1 535 ? 26.126 52.125 46.825 1.00 49.21 535 HIS D N 1
ATOM 8245 C CA . HIS B 1 535 ? 27.224 52.456 47.710 1.00 48.92 535 HIS D CA 1
ATOM 8246 C C . HIS B 1 535 ? 28.077 53.639 47.256 1.00 51.37 535 HIS D C 1
ATOM 8247 O O . HIS B 1 535 ? 29.132 53.962 47.821 1.00 49.83 535 HIS D O 1
ATOM 8254 N N . GLY B 1 536 ? 27.687 54.271 46.122 1.00 50.87 536 GLY D N 1
ATOM 8255 C CA . GLY B 1 536 ? 28.488 55.432 45.713 1.00 50.73 536 GLY D CA 1
ATOM 8256 C C . GLY B 1 536 ? 29.909 54.958 45.419 1.00 50.73 536 GLY D C 1
ATOM 8257 O O . GLY B 1 536 ? 30.080 53.891 44.854 1.00 49.43 536 GLY D O 1
ATOM 8258 N N . TYR B 1 537 ? 30.881 55.750 45.840 1.00 49.05 537 TYR D N 1
ATOM 8259 C CA . TYR B 1 537 ? 32.280 55.433 45.615 1.00 51.44 537 TYR D CA 1
ATOM 8260 C C . TYR B 1 537 ? 32.858 54.628 46.783 1.00 52.93 537 TYR D C 1
ATOM 8261 O O . TYR B 1 537 ? 34.085 54.434 46.759 1.00 54.58 537 TYR D O 1
ATOM 8270 N N . ASN B 1 538 ? 32.078 54.223 47.770 1.00 51.05 538 ASN D N 1
ATOM 8271 C CA . ASN B 1 538 ? 32.686 53.451 48.871 1.00 53.22 538 ASN D CA 1
ATOM 8272 C C . ASN B 1 538 ? 31.637 52.715 49.694 1.00 52.35 538 ASN D C 1
ATOM 8273 O O . ASN B 1 538 ? 30.773 53.367 50.283 1.00 51.18 538 ASN D O 1
ATOM 8278 N N . ARG B 1 539 ? 31.601 51.390 49.626 1.00 51.01 539 ARG D N 1
ATOM 8279 C CA . ARG B 1 539 ? 30.690 50.553 50.409 1.00 54.34 539 ARG D CA 1
ATOM 8280 C C . ARG B 1 539 ? 31.034 50.568 51.901 1.00 54.04 539 ARG D C 1
ATOM 8281 O O . ARG B 1 539 ? 32.220 50.469 52.175 1.00 56.14 539 ARG D O 1
ATOM 8289 N N . LEU B 1 540 ? 30.108 50.678 52.810 1.00 56.65 540 LEU D N 1
ATOM 8290 C CA . LEU B 1 540 ? 30.437 50.564 54.244 1.00 56.01 540 LEU D CA 1
ATOM 8291 C C . LEU B 1 540 ? 30.143 49.133 54.728 1.00 54.76 540 LEU D C 1
ATOM 8292 O O . LEU B 1 540 ? 29.188 48.527 54.243 1.00 53.17 540 LEU D O 1
ATOM 8297 N N . GLY B 1 541 ? 30.900 48.670 55.710 1.00 55.69 541 GLY D N 1
ATOM 8298 C CA . GLY B 1 541 ? 30.559 47.448 56.456 1.00 54.56 541 GLY D CA 1
ATOM 8299 C C . GLY B 1 541 ? 29.085 47.318 56.760 1.00 54.61 541 GLY D C 1
ATOM 8300 O O . GLY B 1 541 ? 28.432 48.261 57.238 1.00 56.89 541 GLY D O 1
ATOM 8301 N N . GLY B 1 542 ? 28.463 46.196 56.420 1.00 53.04 542 GLY D N 1
ATOM 8302 C CA . GLY B 1 542 ? 27.055 45.964 56.627 1.00 52.35 542 GLY D CA 1
ATOM 8303 C C . GLY B 1 542 ? 26.104 46.409 55.575 1.00 56.22 542 GLY D C 1
ATOM 8304 O O . GLY B 1 542 ? 24.946 45.949 55.519 1.00 54.42 542 GLY D O 1
ATOM 8305 N N . ASN B 1 543 ? 26.608 47.299 54.653 1.00 56.49 543 ASN D N 1
ATOM 8306 C CA . ASN B 1 543 ? 25.598 47.883 53.741 1.00 56.54 543 ASN D CA 1
ATOM 8307 C C . ASN B 1 543 ? 25.402 46.943 52.564 1.00 54.70 543 ASN D C 1
ATOM 8308 O O . ASN B 1 543 ? 24.294 46.851 52.042 1.00 55.35 543 ASN D O 1
ATOM 8313 N N . ALA B 1 544 ? 26.420 46.205 52.160 1.00 52.81 544 ALA D N 1
ATOM 8314 C CA . ALA B 1 544 ? 26.291 45.299 50.999 1.00 51.97 544 ALA D CA 1
ATOM 8315 C C . ALA B 1 544 ? 25.376 44.149 51.300 1.00 51.83 544 ALA D C 1
ATOM 8316 O O . ALA B 1 544 ? 24.542 43.786 50.460 1.00 52.42 544 ALA D O 1
ATOM 8318 N N . ILE B 1 545 ? 25.397 43.507 52.495 1.00 56.06 545 ILE D N 1
ATOM 8319 C CA . ILE B 1 545 ? 24.433 42.384 52.691 1.00 53.30 545 ILE D CA 1
ATOM 8320 C C . ILE B 1 545 ? 23.057 42.960 52.770 1.00 52.94 545 ILE D C 1
ATOM 8321 O O . ILE B 1 545 ? 22.069 42.469 52.220 1.00 53.91 545 ILE D O 1
ATOM 8326 N N . ALA B 1 546 ? 22.936 44.126 53.420 1.00 53.83 546 ALA D N 1
ATOM 8327 C CA . ALA B 1 546 ? 21.627 44.764 53.514 1.00 55.32 546 ALA D CA 1
ATOM 8328 C C . ALA B 1 546 ? 21.091 44.992 52.101 1.00 55.68 546 ALA D C 1
ATOM 8329 O O . ALA B 1 546 ? 19.908 44.757 51.798 1.00 54.09 546 ALA D O 1
ATOM 8331 N N . ASP B 1 547 ? 21.988 45.466 51.215 1.00 55.39 547 ASP D N 1
ATOM 8332 C CA . ASP B 1 547 ? 21.547 45.770 49.825 1.00 55.39 547 ASP D CA 1
ATOM 8333 C C . ASP B 1 547 ? 21.015 44.501 49.190 1.00 50.86 547 ASP D C 1
ATOM 8334 O O . ASP B 1 547 ? 19.905 44.430 48.637 1.00 51.52 547 ASP D O 1
ATOM 8339 N N . THR B 1 548 ? 21.791 43.411 49.295 1.00 48.82 548 THR D N 1
ATOM 8340 C CA . THR B 1 548 ? 21.328 42.131 48.731 1.00 51.07 548 THR D CA 1
ATOM 8341 C C . THR B 1 548 ? 19.952 41.716 49.271 1.00 52.19 548 THR D C 1
ATOM 8342 O O . THR B 1 548 ? 19.178 41.102 48.539 1.00 48.96 548 THR D O 1
ATOM 8346 N N . VAL B 1 549 ? 19.622 42.056 50.527 1.00 52.23 549 VAL D N 1
ATOM 8347 C CA . VAL B 1 549 ? 18.305 41.611 51.007 1.00 56.07 549 VAL D CA 1
ATOM 8348 C C . VAL B 1 549 ? 17.249 42.566 50.502 1.00 55.80 549 VAL D C 1
ATOM 8349 O O . VAL B 1 549 ? 16.329 42.175 49.797 1.00 56.13 549 VAL D O 1
ATOM 8353 N N . VAL B 1 550 ? 17.403 43.866 50.807 1.00 55.77 550 VAL D N 1
ATOM 8354 C CA . VAL B 1 550 ? 16.355 44.789 50.374 1.00 56.46 550 VAL D CA 1
ATOM 8355 C C . VAL B 1 550 ? 16.152 44.752 48.866 1.00 57.16 550 VAL D C 1
ATOM 8356 O O . VAL B 1 550 ? 15.015 44.664 48.397 1.00 57.46 550 VAL D O 1
ATOM 8360 N N . PHE B 1 551 ? 17.192 44.768 48.012 1.00 57.34 551 PHE D N 1
ATOM 8361 C CA . PHE B 1 551 ? 16.898 44.967 46.565 1.00 55.49 551 PHE D CA 1
ATOM 8362 C C . PHE B 1 551 ? 16.734 43.611 45.925 1.00 54.17 551 PHE D C 1
ATOM 8363 O O . PHE B 1 551 ? 16.059 43.417 44.898 1.00 54.90 551 PHE D O 1
ATOM 8371 N N . GLY B 1 552 ? 17.321 42.576 46.542 1.00 52.74 552 GLY D N 1
ATOM 8372 C CA . GLY B 1 552 ? 16.990 41.203 46.159 1.00 54.68 552 GLY D CA 1
ATOM 8373 C C . GLY B 1 552 ? 15.469 41.007 46.145 1.00 55.25 552 GLY D C 1
ATOM 8374 O O . GLY B 1 552 ? 14.876 40.468 45.213 1.00 53.91 552 GLY D O 1
ATOM 8375 N N . ARG B 1 553 ? 14.838 41.398 47.264 1.00 56.03 553 ARG D N 1
ATOM 8376 C CA . ARG B 1 553 ? 13.386 41.131 47.387 1.00 58.39 553 ARG D CA 1
ATOM 8377 C C . ARG B 1 553 ? 12.609 42.040 46.450 1.00 57.84 553 ARG D C 1
ATOM 8378 O O . ARG B 1 553 ? 11.601 41.743 45.766 1.00 56.27 553 ARG D O 1
ATOM 8386 N N . ILE B 1 554 ? 13.091 43.320 46.415 1.00 57.97 554 ILE D N 1
ATOM 8387 C CA . ILE B 1 554 ? 12.462 44.254 45.451 1.00 58.23 554 ILE D CA 1
ATOM 8388 C C . ILE B 1 554 ? 12.575 43.703 44.046 1.00 56.78 554 ILE D C 1
ATOM 8389 O O . ILE B 1 554 ? 11.575 43.684 43.321 1.00 58.09 554 ILE D O 1
ATOM 8394 N N . ALA B 1 555 ? 13.715 43.170 43.622 1.00 57.04 555 ALA D N 1
ATOM 8395 C CA . ALA B 1 555 ? 13.820 42.698 42.228 1.00 55.59 555 ALA D CA 1
ATOM 8396 C C . ALA B 1 555 ? 12.985 41.495 41.942 1.00 54.89 555 ALA D C 1
ATOM 8397 O O . ALA B 1 555 ? 12.455 41.332 40.844 1.00 55.27 555 ALA D O 1
ATOM 8399 N N . GLY B 1 556 ? 13.014 40.499 42.861 1.00 55.32 556 GLY D N 1
ATOM 8400 C CA . GLY B 1 556 ? 12.155 39.325 42.610 1.00 56.28 556 GLY D CA 1
ATOM 8401 C C . GLY B 1 556 ? 10.678 39.712 42.653 1.00 55.41 556 GLY D C 1
ATOM 8402 O O . GLY B 1 556 ? 9.945 39.266 41.769 1.00 54.74 556 GLY D O 1
ATOM 8403 N N . ASP B 1 557 ? 10.261 40.612 43.547 1.00 57.65 557 ASP D N 1
ATOM 8404 C CA . ASP B 1 557 ? 8.805 40.939 43.506 1.00 61.11 557 ASP D CA 1
ATOM 8405 C C . ASP B 1 557 ? 8.414 41.645 42.212 1.00 60.87 557 ASP D C 1
ATOM 8406 O O . ASP B 1 557 ? 7.435 41.371 41.519 1.00 58.75 557 ASP D O 1
ATOM 8411 N N . ASN B 1 558 ? 9.309 42.570 41.784 1.00 60.95 558 ASN D N 1
ATOM 8412 C CA . ASN B 1 558 ? 8.965 43.356 40.570 1.00 60.04 558 ASN D CA 1
ATOM 8413 C C . ASN B 1 558 ? 9.076 42.455 39.366 1.00 59.31 558 ASN D C 1
ATOM 8414 O O . ASN B 1 558 ? 8.290 42.499 38.416 1.00 59.55 558 ASN D O 1
ATOM 8419 N N . ALA B 1 559 ? 10.040 41.512 39.419 1.00 58.83 559 ALA D N 1
ATOM 8420 C CA . ALA B 1 559 ? 10.085 40.526 38.326 1.00 57.40 559 ALA D CA 1
ATOM 8421 C C . ALA B 1 559 ? 8.809 39.722 38.165 1.00 59.21 559 ALA D C 1
ATOM 8422 O O . ALA B 1 559 ? 8.343 39.451 37.049 1.00 58.84 559 ALA D O 1
ATOM 8424 N N . ALA B 1 560 ? 8.235 39.207 39.255 1.00 59.83 560 ALA D N 1
ATOM 8425 C CA . ALA B 1 560 ? 7.044 38.352 39.194 1.00 59.57 560 ALA D CA 1
ATOM 8426 C C . ALA B 1 560 ? 5.807 39.153 38.766 1.00 59.61 560 ALA D C 1
ATOM 8427 O O . ALA B 1 560 ? 5.044 38.735 37.895 1.00 57.94 560 ALA D O 1
ATOM 8429 N N . LYS B 1 561 ? 5.687 40.349 39.336 1.00 60.19 561 LYS D N 1
ATOM 8430 C CA . LYS B 1 561 ? 4.642 41.266 38.876 1.00 64.44 561 LYS D CA 1
ATOM 8431 C C . LYS B 1 561 ? 4.743 41.396 37.365 1.00 65.49 561 LYS D C 1
ATOM 8432 O O . LYS B 1 561 ? 3.726 41.296 36.664 1.00 65.86 561 LYS D O 1
ATOM 8438 N N . HIS B 1 562 ? 5.978 41.612 36.840 1.00 62.16 562 HIS D N 1
ATOM 8439 C CA . HIS B 1 562 ? 6.088 41.831 35.404 1.00 61.14 562 HIS D CA 1
ATOM 8440 C C . HIS B 1 562 ? 5.663 40.585 34.666 1.00 62.74 562 HIS D C 1
ATOM 8441 O O . HIS B 1 562 ? 4.925 40.634 33.686 1.00 61.57 562 HIS D O 1
ATOM 8448 N N . ALA B 1 563 ? 6.104 39.394 35.128 1.00 64.50 563 ALA D N 1
ATOM 8449 C CA . ALA B 1 563 ? 5.666 38.174 34.457 1.00 66.88 563 ALA D CA 1
ATOM 8450 C C . ALA B 1 563 ? 4.206 37.828 34.719 1.00 68.54 563 ALA D C 1
ATOM 8451 O O . ALA B 1 563 ? 3.635 37.105 33.905 1.00 69.33 563 ALA D O 1
ATOM 8453 N N . LEU B 1 564 ? 3.593 38.313 35.780 1.00 71.14 564 LEU D N 1
ATOM 8454 C CA . LEU B 1 564 ? 2.141 38.155 35.976 1.00 75.53 564 LEU D CA 1
ATOM 8455 C C . LEU B 1 564 ? 1.527 39.398 35.394 1.00 79.56 564 LEU D C 1
ATOM 8456 O O . LEU B 1 564 ? 2.218 39.824 34.434 1.00 82.15 564 LEU D O 1
ATOM 8461 N N . ASP B 1 565 ? 0.508 40.102 35.814 1.00 81.89 565 ASP D N 1
ATOM 8462 C CA . ASP B 1 565 ? 0.195 41.399 35.196 1.00 83.94 565 ASP D CA 1
ATOM 8463 C C . ASP B 1 565 ? -1.033 41.984 35.933 1.00 85.02 565 ASP D C 1
ATOM 8464 O O . ASP B 1 565 ? -2.135 41.843 35.307 1.00 85.18 565 ASP D O 1
#

InterPro domains:
  IPR003953 FAD-dependent oxidoreductase 2, FAD-binding domain [PF00890] (146-566)
  IPR010960 Flavocytochrome c [TIGR01813] (145-579)
  IPR012286 Tetraheme cytochrome domain [PF14537] (30-106)
  IPR027477 Succinate dehydrogenase/fumarate reductase flavoprotein, catalytic domain superfamily [G3DSA:3.90.700.10] (379-523)
  IPR027477 Succinate dehydrogenase/fumarate reductase flavoprotein, catalytic domain superfamily [SSF56425] (382-527)
  IPR036188 FAD/NAD(P)-binding domain superfamily [G3DSA:3.50.50.60] (145-581)
  IPR036188 FAD/NAD(P)-binding domain superfamily [SSF51905] (135-584)
  IPR036280 Multiheme cytochrome superfamily [SSF48695] (31-111)
  IPR050315 FAD-dependent oxidoreductase 2 [PTHR43400] (140-586)

Secondary structure (DSSP, 8-state):
---HHHHHHHHS-GGGTS-SS----TT-HHHHHHHHHHH--HHHH--SSSSS-TTSSTT-S--GGGTS-SSS----GGGGT--------TTTTS-----S-----HHHHHHHHHT--SEEEEEEEE--SHHHHHHHHHHHHHT--EEEE-SSSSS-TTGGG--S-EE-SS-HHHHHTT----HHHHHHHHHHHTTT-S-HHHHHHHHHHHHHHHHHHHHTT----EEE--TT-SS--EEE-SSSS-HHHHHHHHHHHHHHHTT--EE-SEEEEEEEE-TTSBEEEEEEEETTTEEEEEEEEEEEE-----TT-HHHHHHH-GGGTT-EE-S-TT-S-HHHHHHHHTTB-EESTT-EEEEEEEESSS-SB--THHHHTT-EEE-TTS---S-TTS-HHHHHHHHHTSGGG-EEEEEEHHHHHH-HHHHHHHHTT--EEESSHHHHHHHTT--HHHHHHHHHHHHHHHHHS--TTT--S-----S-SSSEEEEEEEEEEEEE--EE-B-TT-EEEBTTS-EEEEEEE-STTB-SSSTT-PPTTHHHHHHHHHHHHHHHHHHHHH--/---HHHHHHHTT-STTTS-SS----TT-HHHHHHHHHHH--HHHH--SSSSS-TTSSTT-S--GGGTS-SSS----GGGGT--------TTTTSPP---S-----HHHHHHHHHH--SEE-SEEEE--SHHHHHHHHHHHHTT--EEEE-SSSSS-TTGGG--S-EE-SS-HHHHHTT----HHHHHHHHHHHTTT-S-HHHHHHHHHHHHHHHHHHHHHT----EEE--TT-SS--EEE-SSSS-HHHHHHHHHHHHHHHTT--EE-SEEEEEEEE-TTSBEEEEEEEETTTEEEEEE-SEEEE-----TT-HHHHHHH-GGGTT-EESS-TT-S-HHHHHHHHHTB-EESTT-EEEEEEEESSS--B--HHHHHHT-EEE-TTS---S-TTS-HHHHHHHHHTSGGG-EEEEE-HHHHHH-HHHHHHHHTT--EEESSHHHHHHHHT--HHHHHHHHHHHHHHHHHT--TTT--S---S-S-SS-EEEEEEEEEEEEE--EE-B-TT-EEEBTTS-EEEEEEE-GGGB-SSSTT---TTHHHHHHHHHHHHHHHHHHHHH--

Solvent-accessible surface area: 47325 Å² total; per-residue (Å²): 181,73,26,31,20,42,102,43,27,127,127,53,51,66,68,42,39,28,43,174,113,97,162,29,67,8,15,15,86,82,14,6,57,50,28,40,84,111,112,11,100,40,100,137,65,32,73,136,188,86,147,45,14,60,57,102,42,86,26,26,79,21,26,21,16,2,28,46,22,26,86,34,70,17,78,38,22,23,58,64,33,26,61,19,126,78,172,102,34,79,57,49,124,8,152,167,105,194,70,55,38,117,31,124,58,109,86,114,4,118,151,10,51,92,85,22,73,84,61,102,14,48,0,0,0,10,11,0,13,1,6,0,3,0,0,0,6,14,0,60,174,40,50,3,95,18,20,0,0,14,39,8,30,10,6,0,15,36,17,1,65,24,77,21,2,0,7,0,10,58,7,133,6,4,108,86,96,74,31,125,26,96,48,92,58,4,24,85,9,5,16,162,15,0,73,116,84,9,36,89,118,2,0,40,31,1,1,102,65,0,15,77,0,1,99,38,0,40,85,48,61,7,58,0,58,36,16,106,134,19,62,52,17,98,26,34,6,0,0,57,10,139,49,89,104,64,0,0,7,24,1,0,23,14,0,32,137,8,2,154,147,98,54,5,108,34,68,20,9,1,42,6,12,52,1,12,50,67,115,117,98,13,2,47,0,0,0,0,17,0,49,76,82,23,38,28,10,0,4,8,115,0,0,0,0,7,27,26,2,2,4,50,25,176,116,2,4,36,30,8,5,29,58,9,127,71,27,27,6,13,5,11,63,23,3,33,2,14,0,3,61,10,0,17,67,41,10,2,0,4,24,34,4,7,9,13,25,31,22,3,1,0,0,76,51,2,34,43,65,0,28,69,68,3,8,36,44,4,0,1,0,0,12,89,25,0,51,20,30,31,15,1,70,38,75,131,65,112,0,12,51,12,0,26,96,26,63,52,49,23,0,6,0,0,3,1,30,37,1,39,138,137,20,166,82,1,81,28,19,26,121,51,66,2,15,80,92,5,97,67,24,84,82,0,0,134,64,13,56,9,115,58,75,36,0,53,132,12,13,75,47,2,33,38,33,40,96,71,46,144,12,116,55,79,56,4,97,73,19,60,36,24,8,79,84,58,37,19,10,0,0,55,0,0,0,0,7,49,10,0,4,1,0,0,7,11,40,42,62,0,12,0,20,42,41,58,33,126,80,15,70,1,0,11,1,0,2,24,0,7,1,0,5,7,0,22,46,44,22,29,6,6,17,18,0,2,14,0,3,4,0,64,26,0,0,52,25,0,0,125,68,4,59,162,159,95,26,35,20,42,107,54,32,132,143,56,50,63,60,48,37,26,45,165,109,97,165,31,69,9,18,12,89,82,16,6,52,42,32,50,92,113,99,20,100,42,87,133,67,35,65,127,186,80,129,44,10,58,47,96,52,89,29,25,78,18,24,26,19,3,24,51,31,26,86,47,63,18,85,34,16,28,60,50,34,28,58,15,130,86,166,103,31,79,62,49,112,11,148,161,106,192,79,56,40,117,23,110,60,141,68,112,11,119,132,7,54,92,91,19,78,80,61,110,15,42,0,0,0,13,10,0,12,0,6,0,1,0,0,0,3,12,0,79,168,39,53,0,92,21,14,0,0,16,40,8,34,10,8,0,16,35,16,2,69,28,66,22,3,0,7,0,6,59,5,153,18,5,99,86,106,65,38,120,29,92,62,92,48,4,24,86,11,3,20,160,18,0,70,114,84,8,34,84,118,2,0,39,36,0,0,94,53,0,12,70,0,0,80,31,0,58,85,42,62,8,53,0,56,47,13,88,128,17,65,53,17,109,21,36,3,0,0,52,12,130,73,68,87,66,0,1,8,21,2,1,25,12,0,36,140,7,2,155,138,80,58,4,109,38,61,25,7,1,25,4,5,56,0,9,52,63,115,115,88,14,3,52,0,0,0,0,17,0,45,82,88,21,37,29,8,0,7,8,137,0,0,0,0,7,29,23,2,0,2,35,25,168,124,2,3,36,30,6,6,27,56,7,124,86,30,41,4,14,4,14,60,25,3,32,1,8,0,2,40,1,0,18,78,34,10,2,0,2,27,34,4,7,9,15,28,27,14,1,0,0,2,73,82,8,36,33,66,0,21,77,76,1,7,33,46,6,0,4,2,0,14,73,43,0,52,19,24,38,18,1,74,31,65,118,56,120,1,13,46,12,0,22,91,34,56,42,65,12,0,4,0,1,4,2,27,31,4,40,144,137,12,163,90,0,68,26,15,22,120,53,78,19,21,86,105,5,90,65,25,92,92,0,0,121,64,16,49,12,93,46,77,34,0,54,130,9,13,61,47,3,33,36,30,35,90,88,57,139,16,107,53,86,50,4,83,80,24,72,46,38,11,76,89,53,35,21,10,0,3,42,0,8,0,0,11,45,11,0,5,1,0,0,5,10,41,46,62,0,14,0,22,42,37,68,31,127,78,18,72,2,0,11,1,1,2,25,0,7,1,1,3,10,0,24,45,44,23,28,7,5,19,17,0,2,13,0,0,3,0,46,22,0,0,44,37,0,0,122,77,9,64,184